Protein AF-0000000087522302 (afdb_homodimer)

Organism: NCBI:txid91560

pLDDT: mean 92.04, std 9.06, range [41.03, 98.94]

Solvent-accessible surface area (backbone atoms only — not comparable to full-atom values): 62224 Å² total; per-residue (Å²): 129,57,67,60,57,52,47,51,51,50,23,49,73,70,25,25,41,40,68,26,56,56,61,73,75,42,51,83,21,41,58,20,26,24,45,44,26,28,40,26,47,50,32,48,53,50,52,50,41,47,53,41,34,58,69,65,59,20,42,39,36,43,55,67,51,66,38,56,53,67,60,33,54,35,73,37,44,75,82,59,43,53,45,43,31,21,33,25,71,69,81,61,51,70,41,52,45,45,57,63,48,37,72,73,68,48,76,76,44,87,78,54,51,46,68,55,47,44,49,47,34,61,72,66,66,56,50,32,88,85,80,60,32,59,55,47,76,42,41,79,38,65,28,57,36,51,36,53,49,42,63,89,84,26,46,61,22,30,40,32,68,52,65,60,61,51,58,58,59,40,36,69,63,51,35,53,69,54,68,50,48,77,65,50,40,39,25,28,69,47,66,22,28,32,43,49,73,75,41,77,57,59,72,72,31,44,30,56,46,42,35,40,33,35,48,32,35,29,52,78,88,52,57,71,41,95,66,40,75,81,44,30,78,44,73,42,46,36,32,42,46,69,32,62,74,36,91,79,56,50,68,46,78,42,30,39,44,56,30,34,75,74,54,76,33,86,35,41,51,61,38,43,50,52,48,49,48,52,52,50,45,44,68,59,34,40,54,69,92,41,42,37,34,34,37,53,43,82,90,67,46,55,92,56,42,80,47,43,36,28,40,26,40,58,42,87,80,74,36,70,38,79,31,28,42,36,31,34,39,37,39,48,66,48,51,33,43,19,65,67,54,72,44,89,59,63,42,66,44,71,44,96,62,65,42,71,42,76,38,78,43,43,48,56,42,58,83,62,36,32,79,73,44,49,93,44,21,65,56,50,42,54,51,52,44,68,54,48,73,63,56,58,68,69,31,65,73,46,40,72,45,72,54,97,89,42,78,42,78,39,56,41,91,47,44,49,66,46,76,38,74,43,78,38,51,51,48,76,41,59,46,18,30,40,32,47,39,34,37,49,52,43,45,46,51,48,27,52,54,60,16,51,45,74,46,73,49,63,87,77,59,68,89,82,58,82,59,58,56,45,53,32,26,62,46,36,65,77,34,26,49,34,47,33,34,35,22,25,59,48,89,40,68,73,35,40,53,53,28,51,51,52,45,51,53,34,37,74,70,70,41,47,63,44,80,56,63,67,79,52,56,66,57,43,51,46,56,37,25,48,65,13,27,46,30,36,37,38,29,47,69,56,30,72,72,40,91,64,20,42,29,37,40,32,37,52,89,80,62,47,38,25,38,35,40,55,88,47,42,61,62,52,49,54,28,48,60,71,60,78,40,54,74,76,78,68,34,48,67,54,84,127,127,56,69,59,57,52,47,52,50,49,22,48,73,68,25,26,41,40,68,26,56,54,62,72,77,42,49,82,22,41,57,21,25,24,44,44,26,29,40,26,45,51,32,49,53,50,51,50,40,46,53,40,34,57,68,65,59,19,40,40,36,42,57,67,51,66,38,56,53,68,60,32,53,34,74,38,43,74,81,60,43,54,45,42,31,21,32,25,70,68,81,61,53,70,42,51,45,46,58,62,47,37,73,74,68,48,77,76,45,86,77,53,51,46,67,55,47,43,50,49,34,62,72,67,65,56,49,32,88,84,80,60,31,57,54,46,76,40,41,81,39,67,28,57,36,50,35,53,48,41,64,89,84,28,47,62,22,28,40,31,68,53,65,60,59,52,58,58,58,40,35,69,63,52,36,54,70,55,69,52,49,76,65,50,39,41,27,29,70,46,66,22,26,33,42,48,72,76,41,76,59,59,72,73,32,44,31,54,46,40,35,39,34,36,50,31,36,30,50,79,88,52,56,71,42,94,64,39,76,81,45,28,78,43,74,42,46,34,32,44,47,69,32,62,73,35,91,79,57,54,68,46,77,43,31,38,44,56,30,37,74,76,52,77,34,86,33,39,52,61,40,43,51,53,47,51,47,50,52,50,45,41,67,59,35,39,53,70,92,40,41,38,35,35,38,54,43,81,91,66,48,56,94,57,43,80,46,43,36,28,39,28,39,58,43,87,82,74,36,71,38,79,32,29,42,36,31,33,40,36,39,46,67,48,50,34,41,20,66,67,52,73,43,90,59,65,42,65,45,69,44,96,62,63,41,71,42,74,39,79,43,42,48,55,42,58,83,61,36,33,80,72,45,48,93,43,22,66,56,50,41,54,49,51,44,68,53,48,70,63,57,58,68,69,31,65,70,48,41,74,46,71,53,97,86,41,78,43,77,39,57,42,89,48,43,48,66,46,75,38,74,42,77,39,51,51,49,77,42,58,47,20,31,40,32,47,39,33,37,48,53,43,45,46,51,48,27,52,56,60,16,52,46,74,44,72,49,62,88,78,58,67,90,81,58,83,60,57,55,46,53,32,26,63,46,35,65,78,35,26,48,34,48,35,35,34,24,26,59,49,90,40,70,74,34,40,53,53,29,50,50,52,46,50,53,34,37,74,71,71,41,47,62,44,79,55,63,67,79,54,57,66,58,45,51,47,55,36,25,47,67,12,27,48,29,37,37,37,29,47,70,57,30,72,72,41,89,64,21,42,28,37,39,31,36,54,88,81,63,48,37,26,38,35,40,54,90,46,42,62,62,51,50,53,29,48,61,72,60,77,39,55,75,74,76,68,32,50,67,54,82,129

Radius of gyration: 35.05 Å; Cα contacts (8 Å, |Δi|>4): 2414; chains: 2; bounding box: 86×122×99 Å

Sequence (1184 aa):
MDKYDKVMDLAKRRGFLWNSFELYGGAAGFFDYGPLGCTVKRKIENLWRDFYVLNEGCMEIEAPTIGIEDIFVASGHVGGFSDPLTECSGCGQSFRADHLIEALGIEGVGALNTTQLDEMIVEHNIVCPECGCKLGKSFEFNLMFQTKIGPGTGRPGYLRPETAQGMFVDFQRLSRFYREKLPFGAVQIGKSYRNEISPRQGVLRLREFTQAECEFFVDPDVKTHPNFDKYKDVKLTLYPQAQQEDETGTTIQKTVGEAVADGTIAHEFLAYYVALTNDFLTCAGISPEDLRFRQHLSDEMAHYAVDCWDAEIKTDRFGWVEAVGIADRTDYDLTAHAKQSKVELSVYIEYPEPIFETKFVVKPDMGKLGPLFKGQAKAVGDALKELSADAIQAAGDEITVSVNGENFTVPKNLIAFGEENVKISGKTIVPHVIEPSYGIDRITYCVMEHAYDEEDLAAGASEEDDEESRIVMRFKNIVAPYQVAVHPLMGKPELSAVAKKLFNDLVAAGIMSDYDESGTIGKRYRRNDEIGIPFSVTIDFDTIEKENKPVTIRDRDTMKQILVSAGDLVAVMKGLLSGEKRFEESGEVISRMDKYDKVMDLAKRRGFLWNSFELYGGAAGFFDYGPLGCTVKRKIENLWRDFYVLNEGCMEIEAPTIGIEDIFVASGHVGGFSDPLTECSGCGQSFRADHLIEALGIEGVGALNTTQLDEMIVEHNIVCPECGCKLGKSFEFNLMFQTKIGPGTGRPGYLRPETAQGMFVDFQRLSRFYREKLPFGAVQIGKSYRNEISPRQGVLRLREFTQAECEFFVDPDVKTHPNFDKYKDVKLTLYPQAQQEDETGTTIQKTVGEAVADGTIAHEFLAYYVALTNDFLTCAGISPEDLRFRQHLSDEMAHYAVDCWDAEIKTDRFGWVEAVGIADRTDYDLTAHAKQSKVELSVYIEYPEPIFETKFVVKPDMGKLGPLFKGQAKAVGDALKELSADAIQAAGDEITVSVNGENFTVPKNLIAFGEENVKISGKTIVPHVIEPSYGIDRITYCVMEHAYDEEDLAAGASEEDDEESRIVMRFKNIVAPYQVAVHPLMGKPELSAVAKKLFNDLVAAGIMSDYDESGTIGKRYRRNDEIGIPFSVTIDFDTIEKENKPVTIRDRDTMKQILVSAGDLVAVMKGLLSGEKRFEESGEVISR

Secondary structure (DSSP, 8-state):
--HHHHHHHHHHHHTSEEETTGGGT--TT-EEE-HHHHHHHHHHHHHHHIIIIIIT--EE-B--SEEEHHHHHHTTHHHH-EEEEEEBTTT--EEEHHHHHHTTT-SSGGG--HHHHHHHHHHTT---TTT-PPB---EEEE-SPEEEESSTT-EEEEE-SSSSHHHHHTHHHHHHHTTT-SSEEEEEEEEEE---S---SGGGS-SEEEEEEEEEEE-TT----TTGGGTTT-EEEEE-HHHHHSTT---EEEEHHHHHHTTSSSSHHHHHHHHHHHHHHHHHT--GGGEEEEEPPTTTS-TT-S-EEEEEEEETTTEEEEEEEEEE-TTHHHHHHHHHHT----EEEEEEEEEEEEEEEEEE-HHHHHHHHGGGHHHHHHHHHT--HHHHHHS-SEEEEEETTEEEEEEGGGEEEEEEEEEEEEEEE--EEEEEEEEHHHHHHHHHHHHEEEEE--TTS-TT---SEEEEE---TTT-S-SEEEEESS--HHHHHHHHHHHHHHHHTT--EEE--SS-HHHHHHHHHHHT-SEEEEE-HHHHHSTT-EEEEEETTT--EEEEEGGGHHHHHHHHHHTSS-GGGSSEEE--/--HHHHHHHHHHHHTSEEETTGGGT--TT-EEE-HHHHHHHHHHHHHHHIIIIIIT--EE-B--SEEEHHHHHHTTHHHH-EEEEEEBTTT--EEEHHHHHHTTT-SSGGG--HHHHHHHHHHTT---TTT-PPB---EEEE-SPEEEESSTT-EEEEE-SSSSHHHHHTHHHHHHHTTT-SSEEEEEEEEEE---S---SGGGS-SEEEEEEEEEEE-TT----TTGGGTTT-EEEEE-HHHHHSTT---EEEEHHHHHHTTSSSSHHHHHHHHHHHHHHHHHT--GGGEEEEEPPTTTS-TT-S-EEEEEEEETTTEEEEEEEEEE-TTHHHHHHHHHHT----EEEEEEEEEEEEEEEEEE-HHHHHHHHGGGHHHHHHHHHT--HHHHHHS-SEEEEEETTEEEEEEGGGEEEEEEEEEEEEEEE--EEEEEEEEHHHHHHHHHHHHEEEEE--TTS-TT---SEEEEE---TTT-S-SEEEEESS--HHHHHHHHHHHHHHHHTT--EEE--SS-HHHHHHHHHHHT-SEEEEE-HHHHHSTT-EEEEEETTT--EEEEEGGGHHHHHHHHHHTSS-GGGSSEEE--

Nearest PDB structures (foldseek):
  2zt5-assembly1_A  TM=8.742E-01  e=2.263E-59  Homo sapiens
  5e6m-assembly1_A  TM=9.477E-01  e=5.162E-53  Homo sapiens
  2pmf-assembly1_A  TM=8.900E-01  e=1.313E-55  Homo sapiens
  8slg-assembly1_A  TM=9.312E-01  e=6.470E-43  Mycolicibacterium thermoresistibile ATCC 19527
  5z5e-assembly1_B  TM=8.596E-01  e=1.287E-43  Nanoarchaeum equitans Kin4-M

InterPro domains:
  IPR002314 Aminoacyl-tRNA synthetase, class II (G/ P/ S/T) [PF00587] (158-449)
  IPR002315 Glycyl-tRNA synthetase [TIGR00389] (3-574)
  IPR004154 Anticodon-binding [PF03129] (483-574)
  IPR006195 Aminoacyl-tRNA synthetase, class II [PS50862] (5-481)
  IPR027031 Glycyl-tRNA synthetase/DNA polymerase subunit gamma-2 [PTHR10745] (5-586)
  IPR033731 Glycyl-tRNA synthetase-like core domain [cd00774] (7-335)
  IPR036621 Anticodon-binding domain superfamily [G3DSA:3.40.50.800] (481-591)
  IPR045864 Class II Aminoacyl-tRNA synthetase/Biotinyl protein ligase (BPL) and lipoyl protein ligase (LPL) [G3DSA:3.30.930.10] (7-348)
  IPR045864 Class II Aminoacyl-tRNA synthetase/Biotinyl protein ligase (BPL) and lipoyl protein ligase (LPL) [G3DSA:3.30.930.10] (383-473)
  IPR045864 Class II Aminoacyl-tRNA synthetase/Biotinyl protein ligase (BPL) and lipoyl protein ligase (LPL) [SSF55681] (2-486)

Foldseek 3Di:
DFLLVVLVVLCCVVQQKDAPPVVPVGDFQDIDGGLQNVLLLVLLVVLVCCLCCVPVVAAEDDDDQKDFPLLCVLVCQVPPQWFKWKAFPPPGAIDGLLVLLVVVVDPPSVVDDQVRSVVSCVVVVRHDPPPRGHIGGIDIDRFWAWDFDDDDVGGIITRAQADCSVCLVCLVVVCVVVVLDDWHKHKYKDKHATNDRDRDPPLQGHRIFIKIKMWIWHDPVDQADPCLVVQQAPKAWEQAQVLCPDPVSHTDIDGLNVCCVVCSDPGSVLSVVVRSVLVSLVLQAADRVQWHKYWDHPVRDDPQWPTKIFIWGQFRPPGTGTFKIKTFRFLSSNVSSCVSVVNHNKGKDFDPAWDWDFDKFKQFQLVVLCVVPPPCSVVVRVQRRPDDPVQLVPDDQWHWGDGPRDIDIDGSVRIDIDTDGDTHGTDIDRTIIIMMMGGSSVSSSSSQSSQWDKDQDPPPDDPPPPDRIAIARAGQLSSQSAAEEFEEQAPDPVSVVLRVVLVVVLVVLVGRYHYDHPDHPSVVLRSCRNSHHQKYKYQYPCLVPPDQSWIWIAGSPVRWIFIDRSVCVNVLSVCVSVVVDDPPVSGHTDDD/DFLLVVLVVLCCVVQQKDAPPVVPVGDFQDIDGGLQNVLLLVLLVVLVCCLCCVPVVAAEDDDDQKDFPLLCVLVCQVPPQWFWWKAFPPPGAIDGLLVLLVVVVDPPSVVDDQVRSVVSCVVVVRADPPPRGHIGGIDIDRFWAWDFDDPDVGGIITRAQADCSVCLVCLVVVCVVVVLDDWHKHKYKDKHATNDRDRDPPLQGHRIFIKIKMWTWHDPVDQADPCLVVQQAPKAWEQAQVLCPDPVSHTDIDGLNVCCVVCSDPGSVLSVVVRSVLVSLVLQAADRVQWHKYWDHPVRDDPQWPTKIFIWGQFRPPGTGTFKMKTFRFLSSNVSSCVSVVNHNKGKDFDPDWDWDWDKFKQFQLVVLCVVPPPCSVVVRVQRRPDDPVQLVPDDQWHWGDGPRDIDIHGSVRIDIDTDGDTHGTDIDRTIIIMMMGGSSVSSSSSQSSQWDKAQDPPPDDPPPPDRIAIARAGQLSSQSAAEEFEEQAPDPVSVVLRVVLVVVLVVLVGRYHYDHPDHPSVVLRSCRNSHHQKYKYQYPCLVPPDQSWIWIAGSPVRWIFIDRSVCVNVLSVCVSVVVDDPPVSGHTDDD

Structure (mmCIF, N/CA/C/O backbone):
data_AF-0000000087522302-model_v1
#
loop_
_entity.id
_entity.type
_entity.pdbx_description
1 polymer 'glycine--tRNA ligase'
#
loop_
_atom_site.group_PDB
_atom_site.id
_atom_site.type_symbol
_atom_site.label_atom_id
_atom_site.label_alt_id
_atom_site.label_comp_id
_atom_site.label_asym_id
_atom_site.label_entity_id
_atom_site.label_seq_id
_atom_site.pdbx_PDB_ins_code
_atom_site.Cartn_x
_atom_site.Cartn_y
_atom_site.Cartn_z
_atom_site.occupancy
_atom_site.B_iso_or_equiv
_atom_site.auth_seq_id
_atom_site.auth_comp_id
_atom_site.auth_asym_id
_atom_site.auth_atom_id
_atom_site.pdbx_PDB_model_num
ATOM 1 N N . MET A 1 1 ? 29.281 16.766 11.156 1 80.38 1 MET A N 1
ATOM 2 C CA . MET A 1 1 ? 28.125 15.875 10.969 1 80.38 1 MET A CA 1
ATOM 3 C C . MET A 1 1 ? 28.312 14.984 9.75 1 80.38 1 MET A C 1
ATOM 5 O O . MET A 1 1 ? 28.688 15.469 8.672 1 80.38 1 MET A O 1
ATOM 9 N N . ASP A 1 2 ? 28.234 13.734 9.938 1 90.69 2 ASP A N 1
ATOM 10 C CA . ASP A 1 2 ? 28.375 12.867 8.773 1 90.69 2 ASP A CA 1
ATOM 11 C C . ASP A 1 2 ? 27.109 12.883 7.918 1 90.69 2 ASP A C 1
ATOM 13 O O . ASP A 1 2 ? 26.141 13.562 8.25 1 90.69 2 ASP A O 1
ATOM 17 N N . LYS A 1 3 ? 27.172 12.461 6.75 1 94 3 LYS A N 1
ATOM 18 C CA . LYS A 1 3 ? 26.109 12.523 5.758 1 94 3 LYS A CA 1
ATOM 19 C C . LYS A 1 3 ? 24.797 11.953 6.316 1 94 3 LYS A C 1
ATOM 21 O O . LYS A 1 3 ? 23.719 12.453 6 1 94 3 LYS A O 1
ATOM 26 N N . TYR A 1 4 ? 24.875 10.867 7.148 1 94.62 4 TYR A N 1
ATOM 27 C CA . TYR A 1 4 ? 23.703 10.273 7.762 1 94.62 4 TYR A CA 1
ATOM 28 C C . TYR A 1 4 ? 22.953 11.297 8.609 1 94.62 4 TYR A C 1
ATOM 30 O O . TYR A 1 4 ? 21.734 11.445 8.492 1 94.62 4 TYR A O 1
ATOM 38 N N . ASP A 1 5 ? 23.672 11.961 9.477 1 95.56 5 ASP A N 1
ATOM 39 C CA . ASP A 1 5 ? 23.047 12.953 10.352 1 95.56 5 ASP A CA 1
ATOM 40 C C . ASP A 1 5 ? 22.422 14.078 9.539 1 95.56 5 ASP A C 1
ATOM 42 O O . ASP A 1 5 ? 21.344 14.586 9.898 1 95.56 5 ASP A O 1
ATOM 46 N N . LYS A 1 6 ? 23.141 14.477 8.5 1 97 6 LYS A N 1
ATOM 47 C CA . LYS A 1 6 ? 22.625 15.547 7.652 1 97 6 LYS A CA 1
ATOM 48 C C . LYS A 1 6 ? 21.312 15.133 6.977 1 97 6 LYS A C 1
ATOM 50 O O . LYS A 1 6 ? 20.359 15.898 6.957 1 97 6 LYS A O 1
ATOM 55 N N . VAL A 1 7 ? 21.328 13.953 6.434 1 97.25 7 VAL A N 1
ATOM 56 C CA . VAL A 1 7 ? 20.141 13.438 5.742 1 97.25 7 VAL A CA 1
ATOM 57 C C . VAL A 1 7 ? 18.984 13.297 6.73 1 97.25 7 VAL A C 1
ATOM 59 O O . VAL A 1 7 ? 17.859 13.672 6.422 1 97.25 7 VAL A O 1
ATOM 62 N N . MET A 1 8 ? 19.219 12.742 7.926 1 96.12 8 MET A N 1
ATOM 63 C CA . MET A 1 8 ? 18.172 12.523 8.914 1 96.12 8 MET A CA 1
ATOM 64 C C . MET A 1 8 ? 17.625 13.852 9.438 1 96.12 8 MET A C 1
ATOM 66 O O . MET A 1 8 ? 16.438 13.961 9.734 1 96.12 8 MET A O 1
ATOM 70 N N . ASP A 1 9 ? 18.531 14.797 9.609 1 96.69 9 ASP A N 1
ATOM 71 C CA . ASP A 1 9 ? 18.094 16.125 10.016 1 96.69 9 ASP A CA 1
ATOM 72 C C . ASP A 1 9 ? 17.156 16.734 8.984 1 96.69 9 ASP A C 1
ATOM 74 O O . ASP A 1 9 ? 16.094 17.266 9.328 1 96.69 9 ASP A O 1
ATOM 78 N N . LEU A 1 10 ? 17.594 16.688 7.758 1 97.62 10 LEU A N 1
ATOM 79 C CA . LEU A 1 10 ? 16.75 17.188 6.672 1 97.62 10 LEU A CA 1
ATOM 80 C C . LEU A 1 10 ? 15.422 16.453 6.621 1 97.62 10 LEU A C 1
ATOM 82 O O . LEU A 1 10 ? 14.367 17.062 6.445 1 97.62 10 LEU A O 1
ATOM 86 N N . ALA A 1 11 ? 15.523 15.102 6.754 1 97.69 11 ALA A N 1
ATOM 87 C CA . ALA A 1 11 ? 14.328 14.266 6.695 1 97.69 11 ALA A CA 1
ATOM 88 C C . ALA A 1 11 ? 13.312 14.672 7.766 1 97.69 11 ALA A C 1
ATOM 90 O O . ALA A 1 11 ? 12.117 14.781 7.488 1 97.69 11 ALA A O 1
ATOM 91 N N . LYS A 1 12 ? 13.766 14.898 8.953 1 96.94 12 LYS A N 1
ATOM 92 C CA . LYS A 1 12 ? 12.891 15.297 10.055 1 96.94 12 LYS A CA 1
ATOM 93 C C . LYS A 1 12 ? 12.312 16.688 9.828 1 96.94 12 LYS A C 1
ATOM 95 O O . LYS A 1 12 ? 11.109 16.906 10.016 1 96.94 12 LYS A O 1
ATOM 100 N N . ARG A 1 13 ? 13.094 17.562 9.367 1 96.94 13 ARG A N 1
ATOM 101 C CA . ARG A 1 13 ? 12.703 18.953 9.219 1 96.94 13 ARG A CA 1
ATOM 102 C C . ARG A 1 13 ? 11.703 19.125 8.078 1 96.94 13 ARG A C 1
ATOM 104 O O . ARG A 1 13 ? 10.758 19.906 8.188 1 96.94 13 ARG A O 1
ATOM 111 N N . ARG A 1 14 ? 11.93 18.406 7 1 97.44 14 ARG A N 1
ATOM 112 C CA . ARG A 1 14 ? 11.164 18.672 5.789 1 97.44 14 ARG A CA 1
ATOM 113 C C . ARG A 1 14 ? 10 17.688 5.648 1 97.44 14 ARG A C 1
ATOM 115 O O . ARG A 1 14 ? 9.102 17.906 4.828 1 97.44 14 ARG A O 1
ATOM 122 N N . GLY A 1 15 ? 10.008 16.672 6.48 1 98.06 15 GLY A N 1
ATOM 123 C CA . GLY A 1 15 ? 8.852 15.781 6.469 1 98.06 15 GLY A CA 1
ATOM 124 C C . GLY A 1 15 ? 9.055 14.539 5.621 1 98.06 15 GLY A C 1
ATOM 125 O O . GLY A 1 15 ? 8.148 14.117 4.902 1 98.06 15 GLY A O 1
ATOM 126 N N . PHE A 1 16 ? 10.273 13.953 5.641 1 98.5 16 PHE A N 1
ATOM 127 C CA . PHE A 1 16 ? 10.508 12.664 5 1 98.5 16 PHE A CA 1
ATOM 128 C C . PHE A 1 16 ? 10.328 11.523 5.996 1 98.5 16 PHE A C 1
ATOM 130 O O . PHE A 1 16 ? 9.602 10.562 5.727 1 98.5 16 PHE A O 1
ATOM 137 N N . LEU A 1 17 ? 10.984 11.602 7.125 1 97.69 17 LEU A N 1
ATOM 138 C CA . LEU A 1 17 ? 10.992 10.57 8.156 1 97.69 17 LEU A CA 1
ATOM 139 C C . LEU A 1 17 ? 10.906 11.18 9.547 1 97.69 17 LEU A C 1
ATOM 141 O O . LEU A 1 17 ? 11.586 12.172 9.836 1 97.69 17 LEU A O 1
ATOM 145 N N . TRP A 1 18 ? 10.078 10.609 10.359 1 97.69 18 TRP A N 1
ATOM 146 C CA . TRP A 1 18 ? 9.938 11.008 11.758 1 97.69 18 TRP A CA 1
ATOM 147 C C . TRP A 1 18 ? 10.016 9.797 12.68 1 97.69 18 TRP A C 1
ATOM 149 O O . TRP A 1 18 ? 9.609 8.695 12.305 1 97.69 18 TRP A O 1
ATOM 159 N N . ASN A 1 19 ? 10.555 9.977 13.883 1 95.94 19 ASN A N 1
ATOM 160 C CA . ASN A 1 19 ? 10.422 8.93 14.891 1 95.94 19 ASN A CA 1
ATOM 161 C C . ASN A 1 19 ? 8.961 8.742 15.305 1 95.94 19 ASN A C 1
ATOM 163 O O . ASN A 1 19 ? 8.25 9.719 15.555 1 95.94 19 ASN A O 1
ATOM 167 N N . SER A 1 20 ? 8.547 7.559 15.336 1 97.19 20 SER A N 1
ATOM 168 C CA . SER A 1 20 ? 7.148 7.312 15.656 1 97.19 20 SER A CA 1
ATOM 169 C C . SER A 1 20 ? 6.844 7.641 17.109 1 97.19 20 SER A C 1
ATOM 171 O O . SER A 1 20 ? 7.715 7.504 17.984 1 97.19 20 SER A O 1
ATOM 173 N N . PHE A 1 21 ? 5.645 8.094 17.391 1 97.25 21 PHE A N 1
ATOM 174 C CA . PHE A 1 21 ? 5.066 8.305 18.703 1 97.25 21 PHE A CA 1
ATOM 175 C C . PHE A 1 21 ? 5.844 9.367 19.484 1 97.25 21 PHE A C 1
ATOM 177 O O . PHE A 1 21 ? 5.969 9.289 20.703 1 97.25 21 PHE A O 1
ATOM 184 N N . GLU A 1 22 ? 6.414 10.305 18.812 1 96.38 22 GLU A N 1
ATOM 185 C CA . GLU A 1 22 ? 7.191 11.359 19.438 1 96.38 22 GLU A CA 1
ATOM 186 C C . GLU A 1 22 ? 6.387 12.062 20.531 1 96.38 22 GLU A C 1
ATOM 188 O O . GLU A 1 22 ? 6.934 12.445 21.562 1 96.38 22 GLU A O 1
ATOM 193 N N . LEU A 1 23 ? 5.125 12.203 20.281 1 97.31 23 LEU A N 1
ATOM 194 C CA . LEU A 1 23 ? 4.23 12.883 21.219 1 97.31 23 LEU A CA 1
ATOM 195 C C . LEU A 1 23 ? 4.246 12.203 22.578 1 97.31 23 LEU A C 1
ATOM 197 O O . LEU A 1 23 ? 3.979 12.844 23.609 1 97.31 23 LEU A O 1
ATOM 201 N N . TYR A 1 24 ? 4.543 10.953 22.656 1 97.19 24 TYR A N 1
ATOM 202 C CA . TYR A 1 24 ? 4.512 10.164 23.875 1 97.19 24 TYR A CA 1
ATOM 203 C C . TYR A 1 24 ? 5.895 9.617 24.219 1 97.19 24 TYR A C 1
ATOM 205 O O . TYR A 1 24 ? 6.02 8.539 24.797 1 97.19 24 TYR A O 1
ATOM 213 N N . GLY A 1 25 ? 6.941 10.258 23.734 1 93.75 25 GLY A N 1
ATOM 214 C CA . GLY A 1 25 ? 8.305 9.891 24.078 1 93.75 25 GLY A CA 1
ATOM 215 C C . GLY A 1 25 ? 8.938 8.961 23.062 1 93.75 25 GLY A C 1
ATOM 216 O O . GLY A 1 25 ? 10.133 8.656 23.141 1 93.75 25 GLY A O 1
ATOM 217 N N . GLY A 1 26 ? 8.242 8.438 22.141 1 91.75 26 GLY A N 1
ATOM 218 C CA . GLY A 1 26 ? 8.766 7.645 21.047 1 91.75 26 GLY A CA 1
ATOM 219 C C . GLY A 1 26 ? 8.914 6.176 21.391 1 91.75 26 GLY A C 1
ATOM 220 O O . GLY A 1 26 ? 8.664 5.77 22.516 1 91.75 26 GLY A O 1
ATOM 221 N N . ALA A 1 27 ? 9.172 5.352 20.438 1 91.25 27 ALA A N 1
ATOM 222 C CA . ALA A 1 27 ? 9.516 3.938 20.562 1 91.25 27 ALA A CA 1
ATOM 223 C C . ALA A 1 27 ? 10.539 3.529 19.516 1 91.25 27 ALA A C 1
ATOM 225 O O . ALA A 1 27 ? 10.328 3.736 18.312 1 91.25 27 ALA A O 1
ATOM 226 N N . ALA A 1 28 ? 11.602 2.902 20 1 89.81 28 ALA A N 1
ATOM 227 C CA . ALA A 1 28 ? 12.672 2.502 19.109 1 89.81 28 ALA A CA 1
ATOM 228 C C . ALA A 1 28 ? 12.18 1.464 18.094 1 89.81 28 ALA A C 1
ATOM 230 O O . ALA A 1 28 ? 11.359 0.61 18.422 1 89.81 28 ALA A O 1
ATOM 231 N N . GLY A 1 29 ? 12.641 1.552 16.891 1 93.81 29 GLY A N 1
ATOM 232 C CA . GLY A 1 29 ? 12.352 0.559 15.867 1 93.81 29 GLY A CA 1
ATOM 233 C C . GLY A 1 29 ? 11.117 0.884 15.047 1 93.81 29 GLY A C 1
ATOM 234 O O . GLY A 1 29 ? 10.727 0.113 14.172 1 93.81 29 GLY A O 1
ATOM 235 N N . PHE A 1 30 ? 10.492 2.02 15.375 1 96.75 30 PHE A N 1
ATOM 236 C CA . PHE A 1 30 ? 9.328 2.463 14.617 1 96.75 30 PHE A CA 1
ATOM 237 C C . PHE A 1 30 ? 9.57 3.84 14.016 1 96.75 30 PHE A C 1
ATOM 239 O O . PHE A 1 30 ? 10.102 4.73 14.68 1 96.75 30 PHE A O 1
ATOM 246 N N . PHE A 1 31 ? 9.195 4.008 12.758 1 97.31 31 PHE A N 1
ATOM 247 C CA . PHE A 1 31 ? 9.336 5.285 12.07 1 97.31 31 PHE A CA 1
ATOM 248 C C . PHE A 1 31 ? 8.047 5.641 11.336 1 97.31 31 PHE A C 1
ATOM 250 O O . PHE A 1 31 ? 7.348 4.758 10.836 1 97.31 31 PHE A O 1
ATOM 257 N N . ASP A 1 32 ? 7.73 6.898 11.352 1 98.12 32 ASP A N 1
ATOM 258 C CA . ASP A 1 32 ? 6.68 7.453 10.5 1 98.12 32 ASP A CA 1
ATOM 259 C C . ASP A 1 32 ? 7.262 8.031 9.211 1 98.12 32 ASP A C 1
ATOM 261 O O . ASP A 1 32 ? 8.258 8.758 9.25 1 98.12 32 ASP A O 1
ATOM 265 N N . TYR A 1 33 ? 6.723 7.695 8.117 1 98.69 33 TYR A N 1
ATOM 266 C CA . TYR A 1 33 ? 7 8.445 6.895 1 98.69 33 TYR A CA 1
ATOM 267 C C . TYR A 1 33 ? 6.094 9.664 6.785 1 98.69 33 TYR A C 1
ATOM 269 O O . TYR A 1 33 ? 4.867 9.531 6.75 1 98.69 33 TYR A O 1
ATOM 277 N N . GLY A 1 34 ? 6.73 10.844 6.816 1 98.56 34 GLY A N 1
ATOM 278 C CA . GLY A 1 34 ? 5.977 12.078 6.641 1 98.56 34 GLY A CA 1
ATOM 279 C C . GLY A 1 34 ? 5.516 12.289 5.211 1 98.56 34 GLY A C 1
ATOM 280 O O . GLY A 1 34 ? 5.641 11.398 4.371 1 98.56 34 GLY A O 1
ATOM 281 N N . PRO A 1 35 ? 4.969 13.43 4.922 1 98.44 35 PRO A N 1
ATOM 282 C CA . PRO A 1 35 ? 4.359 13.719 3.621 1 98.44 35 PRO A CA 1
ATOM 283 C C . PRO A 1 35 ? 5.309 13.445 2.453 1 98.44 35 PRO A C 1
ATOM 285 O O . PRO A 1 35 ? 4.938 12.75 1.503 1 98.44 35 PRO A O 1
ATOM 288 N N . LEU A 1 36 ? 6.516 13.977 2.52 1 98.69 36 LEU A N 1
ATOM 289 C CA . LEU A 1 36 ? 7.457 13.812 1.416 1 98.69 36 LEU A CA 1
ATOM 290 C C . LEU A 1 36 ? 8.016 12.391 1.39 1 98.69 36 LEU A C 1
ATOM 292 O O . LEU A 1 36 ? 8.133 11.789 0.323 1 98.69 36 LEU A O 1
ATOM 296 N N . GLY A 1 37 ? 8.336 11.914 2.598 1 98.62 37 GLY A N 1
ATOM 297 C CA . GLY A 1 37 ? 8.883 10.562 2.68 1 98.62 37 GLY A CA 1
ATOM 298 C C . GLY A 1 37 ? 7.922 9.5 2.195 1 98.62 37 GLY A C 1
ATOM 299 O O . GLY A 1 37 ? 8.32 8.562 1.502 1 98.62 37 GLY A O 1
ATOM 300 N N . CYS A 1 38 ? 6.703 9.625 2.619 1 98.69 38 CYS A N 1
ATOM 301 C CA . CYS A 1 38 ? 5.684 8.672 2.191 1 98.69 38 CYS A CA 1
ATOM 302 C C . CYS A 1 38 ? 5.539 8.672 0.674 1 98.69 38 CYS A C 1
ATOM 304 O O . CYS A 1 38 ? 5.387 7.613 0.06 1 98.69 38 CYS A O 1
ATOM 306 N N . THR A 1 39 ? 5.59 9.828 0.076 1 98.56 39 THR A N 1
ATOM 307 C CA . THR A 1 39 ? 5.465 9.945 -1.373 1 98.56 39 THR A CA 1
ATOM 308 C C . THR A 1 39 ? 6.637 9.266 -2.072 1 98.56 39 THR A C 1
ATOM 310 O O . THR A 1 39 ? 6.449 8.539 -3.049 1 98.56 39 THR A O 1
ATOM 313 N N . VAL A 1 40 ? 7.844 9.492 -1.577 1 98.75 40 VAL A N 1
ATOM 314 C CA . VAL A 1 40 ? 9.023 8.867 -2.152 1 98.75 40 VAL A CA 1
ATOM 315 C C . VAL A 1 40 ? 8.906 7.348 -2.039 1 98.75 40 VAL A C 1
ATOM 317 O O . VAL A 1 40 ? 9.117 6.625 -3.02 1 98.75 40 VAL A O 1
ATOM 320 N N . LYS A 1 41 ? 8.578 6.883 -0.885 1 98.69 41 LYS A N 1
ATOM 321 C CA . LYS A 1 41 ? 8.453 5.445 -0.652 1 98.69 41 LYS A CA 1
ATOM 322 C C . LYS A 1 41 ? 7.402 4.832 -1.574 1 98.69 41 LYS A C 1
ATOM 324 O O . LYS A 1 41 ? 7.617 3.762 -2.143 1 98.69 41 LYS A O 1
ATOM 329 N N . ARG A 1 42 ? 6.25 5.496 -1.707 1 98.31 42 ARG A N 1
ATOM 330 C CA . ARG A 1 42 ? 5.176 5.012 -2.568 1 98.31 42 ARG A CA 1
ATOM 331 C C . ARG A 1 42 ? 5.633 4.922 -4.02 1 98.31 42 ARG A C 1
ATOM 333 O O . ARG A 1 42 ? 5.289 3.977 -4.73 1 98.31 42 ARG A O 1
ATOM 340 N N . LYS A 1 43 ? 6.355 5.887 -4.426 1 98.44 43 LYS A N 1
ATOM 341 C CA . LYS A 1 43 ? 6.848 5.887 -5.801 1 98.44 43 LYS A CA 1
ATOM 342 C C . LYS A 1 43 ? 7.852 4.758 -6.023 1 98.44 43 LYS A C 1
ATOM 344 O O . LYS A 1 43 ? 7.902 4.172 -7.109 1 98.44 43 LYS A O 1
ATOM 349 N N . ILE A 1 44 ? 8.656 4.465 -5.02 1 98.88 44 ILE A N 1
ATOM 350 C CA . ILE A 1 44 ? 9.578 3.336 -5.102 1 98.88 44 ILE A CA 1
ATOM 351 C C . ILE A 1 44 ? 8.781 2.033 -5.188 1 98.88 44 ILE A C 1
ATOM 353 O O . ILE A 1 44 ? 9.109 1.151 -5.984 1 98.88 44 ILE A O 1
ATOM 357 N N . GLU A 1 45 ? 7.762 1.869 -4.406 1 98.75 45 GLU A N 1
ATOM 358 C CA . GLU A 1 45 ? 6.895 0.696 -4.461 1 98.75 45 GLU A CA 1
ATOM 359 C C . GLU A 1 45 ? 6.258 0.547 -5.844 1 98.75 45 GLU A C 1
ATOM 361 O O . GLU A 1 45 ? 6.176 -0.561 -6.379 1 98.75 45 GLU A O 1
ATOM 366 N N . ASN A 1 46 ? 5.781 1.659 -6.367 1 98.19 46 ASN A N 1
ATOM 367 C CA . ASN A 1 46 ? 5.16 1.617 -7.688 1 98.19 46 ASN A CA 1
ATOM 368 C C . ASN A 1 46 ? 6.168 1.248 -8.773 1 98.19 46 ASN A C 1
ATOM 370 O O . ASN A 1 46 ? 5.832 0.551 -9.727 1 98.19 46 ASN A O 1
ATOM 374 N N . LEU A 1 47 ? 7.359 1.811 -8.625 1 98.56 47 LEU A N 1
ATOM 375 C CA . LEU A 1 47 ? 8.422 1.417 -9.547 1 98.56 47 LEU A CA 1
ATOM 376 C C . LEU A 1 47 ? 8.648 -0.089 -9.5 1 98.56 47 LEU A C 1
ATOM 378 O O . LEU A 1 47 ? 8.805 -0.731 -10.547 1 98.56 47 LEU A O 1
ATOM 382 N N . TRP A 1 48 ? 8.68 -0.636 -8.297 1 98.81 48 TRP A N 1
ATOM 383 C CA . TRP A 1 48 ? 8.852 -2.074 -8.125 1 98.81 48 TRP A CA 1
ATOM 384 C C . TRP A 1 48 ? 7.734 -2.844 -8.82 1 98.81 48 TRP A C 1
ATOM 386 O O . TRP A 1 48 ? 7.98 -3.846 -9.492 1 98.81 48 TRP A O 1
ATOM 396 N N . ARG A 1 49 ? 6.492 -2.434 -8.727 1 98.5 49 ARG A N 1
ATOM 397 C CA . ARG A 1 49 ? 5.352 -3.051 -9.398 1 98.5 49 ARG A CA 1
ATOM 398 C C . ARG A 1 49 ? 5.516 -3 -10.914 1 98.5 49 ARG A C 1
ATOM 400 O O . ARG A 1 49 ? 5.121 -3.934 -11.617 1 98.5 49 ARG A O 1
ATOM 407 N N . ASP A 1 50 ? 6.051 -1.867 -11.391 1 97.94 50 ASP A N 1
ATOM 408 C CA . ASP A 1 50 ? 6.293 -1.758 -12.82 1 97.94 50 ASP A CA 1
ATOM 409 C C . ASP A 1 50 ? 7.23 -2.859 -13.312 1 97.94 50 ASP A C 1
ATOM 411 O O . ASP A 1 50 ? 7.004 -3.457 -14.359 1 97.94 50 ASP A O 1
ATOM 415 N N . PHE A 1 51 ? 8.227 -3.139 -12.5 1 98.31 51 PHE A N 1
ATOM 416 C CA . PHE A 1 51 ? 9.203 -4.16 -12.883 1 98.31 51 PHE A CA 1
ATOM 417 C C . PHE A 1 51 ? 8.586 -5.551 -12.781 1 98.31 51 PHE A C 1
ATOM 419 O O . PHE A 1 51 ? 8.625 -6.32 -13.742 1 98.31 51 PHE A O 1
ATOM 426 N N . TYR A 1 52 ? 7.941 -5.859 -11.695 1 98.56 52 TYR A N 1
ATOM 427 C CA . TYR A 1 52 ? 7.578 -7.242 -11.398 1 98.56 52 TYR A CA 1
ATOM 428 C C . TYR A 1 52 ? 6.172 -7.555 -11.898 1 98.56 52 TYR A C 1
ATOM 430 O O . TYR A 1 52 ? 5.914 -8.656 -12.398 1 98.56 52 TYR A O 1
ATOM 438 N N . VAL A 1 53 ? 5.254 -6.629 -11.742 1 98.06 53 VAL A N 1
ATOM 439 C CA . VAL A 1 53 ? 3.861 -6.898 -12.086 1 98.06 53 VAL A CA 1
ATOM 440 C C . VAL A 1 53 ? 3.623 -6.59 -13.562 1 98.06 53 VAL A C 1
ATOM 442 O O . VAL A 1 53 ? 3.24 -7.469 -14.336 1 98.06 53 VAL A O 1
ATOM 445 N N . LEU A 1 54 ? 3.936 -5.387 -13.969 1 97.44 54 LEU A N 1
ATOM 446 C CA . LEU A 1 54 ? 3.648 -4.949 -15.328 1 97.44 54 LEU A CA 1
ATOM 447 C C . LEU A 1 54 ? 4.562 -5.656 -16.328 1 97.44 54 LEU A C 1
ATOM 449 O O . LEU A 1 54 ? 4.086 -6.254 -17.297 1 97.44 54 LEU A O 1
ATOM 453 N N . ASN A 1 55 ? 5.852 -5.664 -16.031 1 96.12 55 ASN A N 1
ATOM 454 C CA . ASN A 1 55 ? 6.805 -6.105 -17.047 1 96.12 55 ASN A CA 1
ATOM 455 C C . ASN A 1 55 ? 7.066 -7.605 -16.953 1 96.12 55 ASN A C 1
ATOM 457 O O . ASN A 1 55 ? 7.164 -8.289 -17.969 1 96.12 55 ASN A O 1
ATOM 461 N N . GLU A 1 56 ? 7.199 -8.109 -15.703 1 95.5 56 GLU A N 1
ATOM 462 C CA . GLU A 1 56 ? 7.492 -9.531 -15.555 1 95.5 56 GLU A CA 1
ATOM 463 C C . GLU A 1 56 ? 6.211 -10.367 -15.586 1 95.5 56 GLU A C 1
ATOM 465 O O . GLU A 1 56 ? 6.258 -11.578 -15.797 1 95.5 56 GLU A O 1
ATOM 470 N N . GLY A 1 57 ? 5.098 -9.711 -15.336 1 95 57 GLY A N 1
ATOM 471 C CA . GLY A 1 57 ? 3.83 -10.422 -15.359 1 95 57 GLY A CA 1
ATOM 472 C C . GLY A 1 57 ? 3.566 -11.227 -14.102 1 95 57 GLY A C 1
ATOM 473 O O . GLY A 1 57 ? 2.713 -12.109 -14.094 1 95 57 GLY A O 1
ATOM 474 N N . CYS A 1 58 ? 4.367 -11 -12.992 1 97.38 58 CYS A N 1
ATOM 475 C CA . CYS A 1 58 ? 4.102 -11.609 -11.695 1 97.38 58 CYS A CA 1
ATOM 476 C C . CYS A 1 58 ? 2.941 -10.914 -10.992 1 97.38 58 CYS A C 1
ATOM 478 O O . CYS A 1 58 ? 3.057 -9.758 -10.586 1 97.38 58 CYS A O 1
ATOM 480 N N . MET A 1 59 ? 1.892 -11.57 -10.789 1 97.38 59 MET A N 1
ATOM 481 C CA . MET A 1 59 ? 0.705 -10.906 -10.266 1 97.38 59 MET A CA 1
ATOM 482 C C . MET A 1 59 ? 0.808 -10.727 -8.758 1 97.38 59 MET A C 1
ATOM 484 O O . MET A 1 59 ? 1.299 -11.609 -8.055 1 97.38 59 MET A O 1
ATOM 488 N N . GLU A 1 60 ? 0.368 -9.656 -8.281 1 98.69 60 GLU A N 1
ATOM 489 C CA . GLU A 1 60 ? 0.42 -9.273 -6.871 1 98.69 60 GLU A CA 1
ATOM 490 C C . GLU A 1 60 ? -0.761 -9.852 -6.098 1 98.69 60 GLU A C 1
ATOM 492 O O . GLU A 1 60 ? -1.888 -9.867 -6.598 1 98.69 60 GLU A O 1
ATOM 497 N N . ILE A 1 61 ? -0.526 -10.398 -4.945 1 98.81 61 ILE A N 1
ATOM 498 C CA . ILE A 1 61 ? -1.588 -10.773 -4.02 1 98.81 61 ILE A CA 1
ATOM 499 C C . ILE A 1 61 ? -1.445 -9.984 -2.717 1 98.81 61 ILE A C 1
ATOM 501 O O . ILE A 1 61 ? -0.458 -9.273 -2.521 1 98.81 61 ILE A O 1
ATOM 505 N N . GLU A 1 62 ? -2.412 -10.023 -1.879 1 98.62 62 GLU A N 1
ATOM 506 C CA . GLU A 1 62 ? -2.385 -9.414 -0.549 1 98.62 62 GLU A CA 1
ATOM 507 C C . GLU A 1 62 ? -2.941 -10.375 0.501 1 98.62 62 GLU A C 1
ATOM 509 O O . GLU A 1 62 ? -4.152 -10.594 0.568 1 98.62 62 GLU A O 1
ATOM 514 N N . ALA A 1 63 ? -2.062 -10.914 1.267 1 98.5 63 ALA A N 1
ATOM 515 C CA . ALA A 1 63 ? -2.432 -11.766 2.391 1 98.5 63 ALA A CA 1
ATOM 516 C C . ALA A 1 63 ? -2.395 -10.992 3.705 1 98.5 63 ALA A C 1
ATOM 518 O O . ALA A 1 63 ? -1.766 -9.938 3.793 1 98.5 63 ALA A O 1
ATOM 519 N N . PRO A 1 64 ? -3.066 -11.43 4.727 1 98.06 64 PRO A N 1
ATOM 520 C CA . PRO A 1 64 ? -3.121 -10.719 6.004 1 98.06 64 PRO A CA 1
ATOM 521 C C . PRO A 1 64 ? -1.753 -10.602 6.676 1 98.06 64 PRO A C 1
ATOM 523 O O . PRO A 1 64 ? -0.857 -11.406 6.402 1 98.06 64 PRO A O 1
ATOM 526 N N . THR A 1 65 ? -1.639 -9.57 7.512 1 98.5 65 THR A N 1
ATOM 527 C CA . THR A 1 65 ? -0.429 -9.406 8.305 1 98.5 65 THR A CA 1
ATOM 528 C C . THR A 1 65 ? -0.446 -10.328 9.523 1 98.5 65 THR A C 1
ATOM 530 O O . THR A 1 65 ? 0.607 -10.766 9.984 1 98.5 65 THR A O 1
ATOM 533 N N . ILE A 1 66 ? -1.628 -10.586 10.062 1 98.25 66 ILE A N 1
ATOM 534 C CA . ILE A 1 66 ? -1.782 -11.555 11.141 1 98.25 66 ILE A CA 1
ATOM 535 C C . ILE A 1 66 ? -1.904 -12.961 10.562 1 98.25 66 ILE A C 1
ATOM 537 O O . ILE A 1 66 ? -2.707 -13.203 9.656 1 98.25 66 ILE A O 1
ATOM 541 N N . GLY A 1 67 ? -1.09 -13.891 10.977 1 97.56 67 GLY A N 1
ATOM 542 C CA . GLY A 1 67 ? -1.17 -15.281 10.555 1 97.56 67 GLY A CA 1
ATOM 543 C C . GLY A 1 67 ? -1.46 -16.234 11.703 1 97.56 67 GLY A C 1
ATOM 544 O O . GLY A 1 67 ? -1.258 -15.891 12.867 1 97.56 67 GLY A O 1
ATOM 545 N N . ILE A 1 68 ? -1.973 -17.391 11.359 1 97.19 68 ILE A N 1
ATOM 546 C CA . ILE A 1 68 ? -2.238 -18.406 12.359 1 97.19 68 ILE A CA 1
ATOM 547 C C . ILE A 1 68 ? -0.959 -19.203 12.648 1 97.19 68 ILE A C 1
ATOM 549 O O . ILE A 1 68 ? -0.042 -19.219 11.828 1 97.19 68 ILE A O 1
ATOM 553 N N . GLU A 1 69 ? -0.877 -19.812 13.742 1 96.12 69 GLU A N 1
ATOM 554 C CA . GLU A 1 69 ? 0.323 -20.469 14.266 1 96.12 69 GLU A CA 1
ATOM 555 C C . GLU A 1 69 ? 0.825 -21.547 13.305 1 96.12 69 GLU A C 1
ATOM 557 O O . GLU A 1 69 ? 2.031 -21.688 13.102 1 96.12 69 GLU A O 1
ATOM 562 N N . ASP A 1 70 ? -0.062 -22.266 12.633 1 96.94 70 ASP A N 1
ATOM 563 C CA . ASP A 1 70 ? 0.294 -23.391 11.773 1 96.94 70 ASP A CA 1
ATOM 564 C C . ASP A 1 70 ? 1.244 -22.953 10.664 1 96.94 70 ASP A C 1
ATOM 566 O O . ASP A 1 70 ? 2.143 -23.703 10.273 1 96.94 70 ASP A O 1
ATOM 570 N N . ILE A 1 71 ? 1.049 -21.828 10.195 1 97.69 71 ILE A N 1
ATOM 571 C CA . ILE A 1 71 ? 1.856 -21.281 9.102 1 97.69 71 ILE A CA 1
ATOM 572 C C . ILE A 1 71 ? 3.307 -21.141 9.562 1 97.69 71 ILE A C 1
ATOM 574 O O . ILE A 1 71 ? 4.234 -21.5 8.828 1 97.69 71 ILE A O 1
ATOM 578 N N . PHE A 1 72 ? 3.447 -20.734 10.766 1 97 72 PHE A N 1
ATOM 579 C CA . PHE A 1 72 ? 4.773 -20.375 11.242 1 97 72 PHE A CA 1
ATOM 580 C C . PHE A 1 72 ? 5.469 -21.562 11.883 1 97 72 PHE A C 1
ATOM 582 O O . PHE A 1 72 ? 6.688 -21.562 12.07 1 97 72 PHE A O 1
ATOM 589 N N . VAL A 1 73 ? 4.656 -22.562 12.234 1 96.12 73 VAL A N 1
ATOM 590 C CA . VAL A 1 73 ? 5.242 -23.859 12.57 1 96.12 73 VAL A CA 1
ATOM 591 C C . VAL A 1 73 ? 5.836 -24.5 11.312 1 96.12 73 VAL A C 1
ATOM 593 O O . VAL A 1 73 ? 6.98 -24.953 11.328 1 96.12 73 VAL A O 1
ATOM 596 N N . ALA A 1 74 ? 5.086 -24.438 10.281 1 96.25 74 ALA A N 1
ATOM 597 C CA . ALA A 1 74 ? 5.531 -25.016 9.008 1 96.25 74 ALA A CA 1
ATOM 598 C C . ALA A 1 74 ? 6.797 -24.328 8.508 1 96.25 74 ALA A C 1
ATOM 600 O O . ALA A 1 74 ? 7.73 -24.984 8.047 1 96.25 74 ALA A O 1
ATOM 601 N N . SER A 1 75 ? 6.82 -23.031 8.555 1 94.5 75 SER A N 1
ATOM 602 C CA . SER A 1 75 ? 7.945 -22.266 8.023 1 94.5 75 SER A CA 1
ATOM 603 C C . SER A 1 75 ? 9.133 -22.297 8.977 1 94.5 75 SER A C 1
ATOM 605 O O . SER A 1 75 ? 10.234 -21.859 8.617 1 94.5 75 SER A O 1
ATOM 607 N N . GLY A 1 76 ? 8.938 -22.719 10.242 1 92.38 76 GLY A N 1
ATOM 608 C CA . GLY A 1 76 ? 10.023 -22.859 11.203 1 92.38 76 GLY A CA 1
ATOM 609 C C . GLY A 1 76 ? 10.219 -21.609 12.055 1 92.38 76 GLY A C 1
ATOM 610 O O . GLY A 1 76 ? 11.094 -21.578 12.922 1 92.38 76 GLY A O 1
ATOM 611 N N . HIS A 1 77 ? 9.328 -20.641 11.945 1 92.31 77 HIS A N 1
ATOM 612 C CA . HIS A 1 77 ? 9.5 -19.391 12.656 1 92.31 77 HIS A CA 1
ATOM 613 C C . HIS A 1 77 ? 9.203 -19.547 14.148 1 92.31 77 HIS A C 1
ATOM 615 O O . HIS A 1 77 ? 9.867 -18.953 14.992 1 92.31 77 HIS A O 1
ATOM 621 N N . VAL A 1 78 ? 8.203 -20.281 14.492 1 89.06 78 VAL A N 1
ATOM 622 C CA . VAL A 1 78 ? 7.836 -20.484 15.891 1 89.06 78 VAL A CA 1
ATOM 623 C C . VAL A 1 78 ? 8.984 -21.156 16.641 1 89.06 78 VAL A C 1
ATOM 625 O O . VAL A 1 78 ? 9.289 -20.812 17.781 1 89.06 78 VAL A O 1
ATOM 628 N N . GLY A 1 79 ? 9.695 -22.094 16.016 1 81.69 79 GLY A N 1
ATOM 629 C CA . GLY A 1 79 ? 10.742 -22.859 16.672 1 81.69 79 GLY A CA 1
ATOM 630 C C . GLY A 1 79 ? 12.125 -22.25 16.5 1 81.69 79 GLY A C 1
ATOM 631 O O . GLY A 1 79 ? 13 -22.469 17.344 1 81.69 79 GLY A O 1
ATOM 632 N N . GLY A 1 80 ? 12.305 -21.484 15.5 1 79.31 80 GLY A N 1
ATOM 633 C CA . GLY A 1 80 ? 13.688 -21.172 15.156 1 79.31 80 GLY A CA 1
ATOM 634 C C . GLY A 1 80 ? 13.93 -19.688 14.969 1 79.31 80 GLY A C 1
ATOM 635 O O . GLY A 1 80 ? 15.078 -19.25 14.852 1 79.31 80 GLY A O 1
ATOM 636 N N . PHE A 1 81 ? 13.031 -18.859 14.953 1 84.75 81 PHE A N 1
ATOM 637 C CA . PHE A 1 81 ? 13.18 -17.422 14.734 1 84.75 81 PHE A CA 1
ATOM 638 C C . PHE A 1 81 ? 13.406 -16.688 16.062 1 84.75 81 PHE A C 1
ATOM 640 O O . PHE A 1 81 ? 12.57 -15.898 16.484 1 84.75 81 PHE A O 1
ATOM 647 N N . SER A 1 82 ? 14.578 -17.047 16.672 1 86.5 82 SER A N 1
ATOM 648 C CA . SER A 1 82 ? 14.852 -16.562 18.016 1 86.5 82 SER A CA 1
ATOM 649 C C . SER A 1 82 ? 16.266 -16 18.125 1 86.5 82 SER A C 1
ATOM 651 O O . SER A 1 82 ? 17.125 -16.328 17.312 1 86.5 82 SER A O 1
ATOM 653 N N . ASP A 1 83 ? 16.406 -15.117 19 1 85.25 83 ASP A N 1
ATOM 654 C CA . ASP A 1 83 ? 17.719 -14.594 19.375 1 85.25 83 ASP A CA 1
ATOM 655 C C . ASP A 1 83 ? 18 -14.836 20.859 1 85.25 83 ASP A C 1
ATOM 657 O O . ASP A 1 83 ? 17.062 -14.836 21.672 1 85.25 83 ASP A O 1
ATOM 661 N N . PRO A 1 84 ? 19.234 -15.133 21.141 1 88.75 84 PRO A N 1
ATOM 662 C CA . PRO A 1 84 ? 19.578 -15.32 22.547 1 88.75 84 PRO A CA 1
ATOM 663 C C . PRO A 1 84 ? 19.594 -14.016 23.328 1 88.75 84 PRO A C 1
ATOM 665 O O . PRO A 1 84 ? 20.422 -13.133 23.047 1 88.75 84 PRO A O 1
ATOM 668 N N . LEU A 1 85 ? 18.75 -13.984 24.266 1 89.69 85 LEU A N 1
ATOM 669 C CA . LEU A 1 85 ? 18.594 -12.766 25.062 1 89.69 85 LEU A CA 1
ATOM 670 C C . LEU A 1 85 ? 19.125 -12.977 26.484 1 89.69 85 LEU A C 1
ATOM 672 O O . LEU A 1 85 ? 19.016 -14.07 27.031 1 89.69 85 LEU A O 1
ATOM 676 N N . THR A 1 86 ? 19.859 -12 26.969 1 91.12 86 THR A N 1
ATOM 677 C CA . THR A 1 86 ? 20.234 -11.945 28.375 1 91.12 86 THR A CA 1
ATOM 678 C C . THR A 1 86 ? 19.766 -10.633 29.016 1 91.12 86 THR A C 1
ATOM 680 O O . THR A 1 86 ? 19.625 -9.625 28.312 1 91.12 86 THR A O 1
ATOM 683 N N . GLU A 1 87 ? 19.406 -10.664 30.203 1 89.44 87 GLU A N 1
ATOM 684 C CA . GLU A 1 87 ? 18.875 -9.492 30.906 1 89.44 87 GLU A CA 1
ATOM 685 C C . GLU A 1 87 ? 19.766 -9.094 32.062 1 89.44 87 GLU A C 1
ATOM 687 O O . GLU A 1 87 ? 20.312 -9.961 32.75 1 89.44 87 GLU A O 1
ATOM 692 N N . CYS A 1 88 ? 19.922 -7.824 32.219 1 89.19 88 CYS A N 1
ATOM 693 C CA . CYS A 1 88 ? 20.719 -7.309 33.312 1 89.19 88 CYS A CA 1
ATOM 694 C C . CYS A 1 88 ? 19.969 -7.449 34.656 1 89.19 88 CYS A C 1
ATOM 696 O O . CYS A 1 88 ? 18.797 -7.105 34.719 1 89.19 88 CYS A O 1
ATOM 698 N N . SER A 1 89 ? 20.609 -7.828 35.594 1 86.5 89 SER A N 1
ATOM 699 C CA . SER A 1 89 ? 20 -8.008 36.906 1 86.5 89 SER A CA 1
ATOM 700 C C . SER A 1 89 ? 19.844 -6.668 37.625 1 86.5 89 SER A C 1
ATOM 702 O O . SER A 1 89 ? 19.047 -6.551 38.562 1 86.5 89 SER A O 1
ATOM 704 N N . GLY A 1 90 ? 20.609 -5.73 37.25 1 86.62 90 GLY A N 1
ATOM 705 C CA . GLY A 1 90 ? 20.578 -4.422 37.875 1 86.62 90 GLY A CA 1
ATOM 706 C C . GLY A 1 90 ? 19.531 -3.496 37.281 1 86.62 90 GLY A C 1
ATOM 707 O O . GLY A 1 90 ? 18.609 -3.076 37.969 1 86.62 90 GLY A O 1
ATOM 708 N N . CYS A 1 91 ? 19.703 -3.238 36.031 1 83.75 91 CYS A N 1
ATOM 709 C CA . CYS A 1 91 ? 18.859 -2.229 35.406 1 83.75 91 CYS A CA 1
ATOM 710 C C . CYS A 1 91 ? 17.703 -2.877 34.656 1 83.75 91 CYS A C 1
ATOM 712 O O . CYS A 1 91 ? 16.781 -2.189 34.188 1 83.75 91 CYS A O 1
ATOM 714 N N . GLY A 1 92 ? 17.656 -4.133 34.469 1 80.88 92 GLY A N 1
ATOM 715 C CA . GLY A 1 92 ? 16.547 -4.828 33.844 1 80.88 92 GLY A CA 1
ATOM 716 C C . GLY A 1 92 ? 16.578 -4.742 32.312 1 80.88 92 GLY A C 1
ATOM 717 O O . GLY A 1 92 ? 15.695 -5.281 31.641 1 80.88 92 GLY A O 1
ATOM 718 N N . GLN A 1 93 ? 17.562 -4.172 31.734 1 80.38 93 GLN A N 1
ATOM 719 C CA . GLN A 1 93 ? 17.656 -4.039 30.281 1 80.38 93 GLN A CA 1
ATOM 720 C C . GLN A 1 93 ? 18 -5.375 29.625 1 80.38 93 GLN A C 1
ATOM 722 O O . GLN A 1 93 ? 18.75 -6.18 30.203 1 80.38 93 GLN A O 1
ATOM 727 N N . SER A 1 94 ? 17.422 -5.586 28.469 1 85.62 94 SER A N 1
ATOM 728 C CA . SER A 1 94 ? 17.672 -6.812 27.703 1 85.62 94 SER A CA 1
ATOM 729 C C . SER A 1 94 ? 18.703 -6.594 26.609 1 85.62 94 SER A C 1
ATOM 731 O O . SER A 1 94 ? 18.734 -5.535 25.984 1 85.62 94 SER A O 1
ATOM 733 N N . PHE A 1 95 ? 19.562 -7.605 26.422 1 85.69 95 PHE A N 1
ATOM 734 C CA . PHE A 1 95 ? 20.594 -7.559 25.391 1 85.69 95 PHE A CA 1
ATOM 735 C C . PHE A 1 95 ? 20.672 -8.875 24.625 1 85.69 95 PHE A C 1
ATOM 737 O O . PHE A 1 95 ? 20.359 -9.938 25.172 1 85.69 95 PHE A O 1
ATOM 744 N N . ARG A 1 96 ? 21.047 -8.719 23.391 1 87.12 96 ARG A N 1
ATOM 745 C CA . ARG A 1 96 ? 21.406 -9.93 22.656 1 87.12 96 ARG A CA 1
ATOM 746 C C . ARG A 1 96 ? 22.734 -10.492 23.172 1 87.12 96 ARG A C 1
ATOM 748 O O . ARG A 1 96 ? 23.781 -9.859 23.031 1 87.12 96 ARG A O 1
ATOM 755 N N . ALA A 1 97 ? 22.641 -11.656 23.641 1 88.69 97 ALA A N 1
ATOM 756 C CA . ALA A 1 97 ? 23.812 -12.266 24.266 1 88.69 97 ALA A CA 1
ATOM 757 C C . ALA A 1 97 ? 24.953 -12.438 23.266 1 88.69 97 ALA A C 1
ATOM 759 O O . ALA A 1 97 ? 26.109 -12.211 23.578 1 88.69 97 ALA A O 1
ATOM 760 N N . ASP A 1 98 ? 24.578 -12.859 22.078 1 87.12 98 ASP A N 1
ATOM 761 C CA . ASP A 1 98 ? 25.578 -13.102 21.047 1 87.12 98 ASP A CA 1
ATOM 762 C C . ASP A 1 98 ? 26.25 -11.797 20.625 1 87.12 98 ASP A C 1
ATOM 764 O O . ASP A 1 98 ? 27.469 -11.758 20.406 1 87.12 98 ASP A O 1
ATOM 768 N N . HIS A 1 99 ? 25.484 -10.773 20.578 1 84.12 99 HIS A N 1
ATOM 769 C CA . HIS A 1 99 ? 26.047 -9.492 20.172 1 84.12 99 HIS A CA 1
ATOM 770 C C . HIS A 1 99 ? 27 -8.945 21.219 1 84.12 99 HIS A C 1
ATOM 772 O O . HIS A 1 99 ? 27.969 -8.266 20.891 1 84.12 99 HIS A O 1
ATOM 778 N N . LEU A 1 100 ? 26.703 -9.164 22.5 1 87.38 100 LEU A N 1
ATOM 779 C CA . LEU A 1 100 ? 27.594 -8.734 23.578 1 87.38 100 LEU A CA 1
ATOM 780 C C . LEU A 1 100 ? 28.953 -9.398 23.453 1 87.38 100 LEU A C 1
ATOM 782 O O . LEU A 1 100 ? 29.984 -8.758 23.703 1 87.38 100 LEU A O 1
ATOM 786 N N . ILE A 1 101 ? 28.922 -10.594 23.047 1 88.44 101 ILE A N 1
ATOM 787 C CA . ILE A 1 101 ? 30.156 -11.359 22.922 1 88.44 101 ILE A CA 1
ATOM 788 C C . ILE A 1 101 ? 30.906 -10.945 21.641 1 88.44 101 ILE A C 1
ATOM 790 O O . ILE A 1 101 ? 32.125 -10.781 21.656 1 88.44 101 ILE A O 1
ATOM 794 N N . GLU A 1 102 ? 30.125 -10.75 20.594 1 84.81 102 GLU A N 1
ATOM 795 C CA . GLU A 1 102 ? 30.719 -10.344 19.312 1 84.81 102 GLU A CA 1
ATOM 796 C C . GLU A 1 102 ? 31.406 -8.992 19.438 1 84.81 102 GLU A C 1
ATOM 798 O O . GLU A 1 102 ? 32.406 -8.734 18.75 1 84.81 102 GLU A O 1
ATOM 803 N N . ALA A 1 103 ? 30.953 -8.219 20.297 1 80.56 103 ALA A N 1
ATOM 804 C CA . ALA A 1 103 ? 31.5 -6.883 20.484 1 80.56 103 ALA A CA 1
ATOM 805 C C . ALA A 1 103 ? 32.938 -6.957 21 1 80.56 103 ALA A C 1
ATOM 807 O O . ALA A 1 103 ? 33.719 -6.012 20.844 1 80.56 103 ALA A O 1
ATOM 808 N N . LEU A 1 104 ? 33.312 -8.078 21.562 1 82.62 104 LEU A N 1
ATOM 809 C CA . LEU A 1 104 ? 34.688 -8.281 22.078 1 82.62 104 LEU A CA 1
ATOM 810 C C . LEU A 1 104 ? 35.594 -8.797 20.969 1 82.62 104 LEU A C 1
ATOM 812 O O . LEU A 1 104 ? 36.781 -9.008 21.203 1 82.62 104 LEU A O 1
ATOM 816 N N . GLY A 1 105 ? 35.062 -8.961 19.766 1 78.75 105 GLY A N 1
ATOM 817 C CA . GLY A 1 105 ? 35.844 -9.398 18.641 1 78.75 105 GLY A CA 1
ATOM 818 C C . GLY A 1 105 ? 35.906 -10.906 18.516 1 78.75 105 GLY A C 1
ATOM 819 O O . GLY A 1 105 ? 36.75 -11.438 17.781 1 78.75 105 GLY A O 1
ATOM 820 N N . ILE A 1 106 ? 35.156 -11.539 19.312 1 79 106 ILE A N 1
ATOM 821 C CA . ILE A 1 106 ? 35.125 -12.992 19.234 1 79 106 ILE A CA 1
ATOM 822 C C . ILE A 1 106 ? 34.312 -13.445 18.031 1 79 106 ILE A C 1
ATOM 824 O O . ILE A 1 106 ? 33.188 -12.992 17.844 1 79 106 ILE A O 1
ATOM 828 N N . GLU A 1 107 ? 34.906 -14.172 17.109 1 72.5 107 GLU A N 1
ATOM 829 C CA . GLU A 1 107 ? 34.25 -14.633 15.891 1 72.5 107 GLU A CA 1
ATOM 830 C C . GLU A 1 107 ? 33.438 -15.898 16.141 1 72.5 107 GLU A C 1
ATOM 832 O O . GLU A 1 107 ? 33.656 -16.609 17.125 1 72.5 107 GLU A O 1
ATOM 837 N N . GLY A 1 108 ? 32.5 -16.25 15.398 1 70.56 108 GLY A N 1
ATOM 838 C CA . GLY A 1 108 ? 31.734 -17.5 15.383 1 70.56 108 GLY A CA 1
ATOM 839 C C . GLY A 1 108 ? 30.688 -17.562 16.469 1 70.56 108 GLY A C 1
ATOM 840 O O . GLY A 1 108 ? 30.281 -18.656 16.875 1 70.56 108 GLY A O 1
ATOM 841 N N . VAL A 1 109 ? 30.344 -16.453 17.141 1 78.5 109 VAL A N 1
ATOM 842 C CA . VAL A 1 109 ? 29.453 -16.406 18.281 1 78.5 109 VAL A CA 1
ATOM 843 C C . VAL A 1 109 ? 28.031 -16.75 17.844 1 78.5 109 VAL A C 1
ATOM 845 O O . VAL A 1 109 ? 27.25 -17.312 18.625 1 78.5 109 VAL A O 1
ATOM 848 N N . GLY A 1 110 ? 27.656 -16.547 16.578 1 72.44 110 GLY A N 1
ATOM 849 C CA . GLY A 1 110 ? 26.312 -16.734 16.078 1 72.44 110 GLY A CA 1
ATOM 850 C C . GLY A 1 110 ? 25.875 -18.188 16.094 1 72.44 110 GLY A C 1
ATOM 851 O O . GLY A 1 110 ? 24.672 -18.484 16.109 1 72.44 110 GLY A O 1
ATOM 852 N N . ALA A 1 111 ? 26.781 -19.125 16.25 1 69.31 111 ALA A N 1
ATOM 853 C CA . ALA A 1 111 ? 26.484 -20.547 16.172 1 69.31 111 ALA A CA 1
ATOM 854 C C . ALA A 1 111 ? 26.375 -21.156 17.578 1 69.31 111 ALA A C 1
ATOM 856 O O . ALA A 1 111 ? 25.969 -22.312 17.734 1 69.31 111 ALA A O 1
ATOM 857 N N . LEU A 1 112 ? 26.641 -20.359 18.578 1 80.56 112 LEU A N 1
ATOM 858 C CA . LEU A 1 112 ? 26.656 -20.859 19.953 1 80.56 112 LEU A CA 1
ATOM 859 C C . LEU A 1 112 ? 25.234 -20.906 20.531 1 80.56 112 LEU A C 1
ATOM 861 O O . LEU A 1 112 ? 24.406 -20.062 20.188 1 80.56 112 LEU A O 1
ATOM 865 N N . ASN A 1 113 ? 24.969 -21.953 21.281 1 85.06 113 ASN A N 1
ATOM 866 C CA . ASN A 1 113 ? 23.688 -22.016 21.984 1 85.06 113 ASN A CA 1
ATOM 867 C C . ASN A 1 113 ? 23.719 -21.188 23.266 1 85.06 113 ASN A C 1
ATOM 869 O O . ASN A 1 113 ? 24.75 -20.625 23.641 1 85.06 113 ASN A O 1
ATOM 873 N N . THR A 1 114 ? 22.609 -21.109 23.953 1 90.5 114 THR A N 1
ATOM 874 C CA . THR A 1 114 ? 22.422 -20.219 25.094 1 90.5 114 THR A CA 1
ATOM 875 C C . THR A 1 114 ? 23.359 -20.594 26.234 1 90.5 114 THR A C 1
ATOM 877 O O . THR A 1 114 ? 23.922 -19.734 26.906 1 90.5 114 THR A O 1
ATOM 880 N N . THR A 1 115 ? 23.578 -21.859 26.422 1 91 115 THR A N 1
ATOM 881 C CA . THR A 1 115 ? 24.469 -22.328 27.469 1 91 115 THR A CA 1
ATOM 882 C C . THR A 1 115 ? 25.906 -21.906 27.188 1 91 115 THR A C 1
ATOM 884 O O . THR A 1 115 ? 26.609 -21.422 28.078 1 91 115 THR A O 1
ATOM 887 N N . GLN A 1 116 ? 26.234 -22.094 25.938 1 91.38 116 GLN A N 1
ATOM 888 C CA . GLN A 1 116 ? 27.578 -21.719 25.516 1 91.38 116 GLN A CA 1
ATOM 889 C C . GLN A 1 116 ? 27.781 -20.203 25.609 1 91.38 116 GLN A C 1
ATOM 891 O O . GLN A 1 116 ? 28.859 -19.75 25.984 1 91.38 116 GLN A O 1
ATOM 896 N N . LEU A 1 117 ? 26.781 -19.562 25.312 1 92.88 117 LEU A N 1
ATOM 897 C CA . LEU A 1 117 ? 26.859 -18.109 25.406 1 92.88 117 LEU A CA 1
ATOM 898 C C . LEU A 1 117 ? 27.031 -17.656 26.844 1 92.88 117 LEU A C 1
ATOM 900 O O . LEU A 1 117 ? 27.828 -16.766 27.125 1 92.88 117 LEU A O 1
ATOM 904 N N . ASP A 1 118 ? 26.359 -18.297 27.734 1 92.62 118 ASP A N 1
ATOM 905 C CA . ASP A 1 118 ? 26.469 -17.969 29.156 1 92.62 118 ASP A CA 1
ATOM 906 C C . ASP A 1 118 ? 27.875 -18.219 29.672 1 92.62 118 ASP A C 1
ATOM 908 O O . ASP A 1 118 ? 28.406 -17.422 30.453 1 92.62 118 ASP A O 1
ATOM 912 N N . GLU A 1 119 ? 28.375 -19.281 29.188 1 92.44 119 GLU A N 1
ATOM 913 C CA . GLU A 1 119 ? 29.734 -19.625 29.594 1 92.44 119 GLU A CA 1
ATOM 914 C C . GLU A 1 119 ? 30.734 -18.562 29.125 1 92.44 119 GLU A C 1
ATOM 916 O O . GLU A 1 119 ? 31.641 -18.172 29.859 1 92.44 119 GLU A O 1
ATOM 921 N N . MET A 1 120 ? 30.516 -18.125 27.938 1 92.81 120 MET A N 1
ATOM 922 C CA . MET A 1 120 ? 31.391 -17.109 27.391 1 92.81 120 MET A CA 1
ATOM 923 C C . MET A 1 120 ? 31.234 -15.781 28.141 1 92.81 120 MET A C 1
ATOM 925 O O . MET A 1 120 ? 32.219 -15.062 28.344 1 92.81 120 MET A O 1
ATOM 929 N N . ILE A 1 121 ? 30.078 -15.477 28.484 1 92.38 121 ILE A N 1
ATOM 930 C CA . ILE A 1 121 ? 29.812 -14.234 29.203 1 92.38 121 ILE A CA 1
ATOM 931 C C . ILE A 1 121 ? 30.531 -14.25 30.547 1 92.38 121 ILE A C 1
ATOM 933 O O . ILE A 1 121 ? 31.125 -13.25 30.953 1 92.38 121 ILE A O 1
ATOM 937 N N . VAL A 1 122 ? 30.516 -15.406 31.172 1 90.88 122 VAL A N 1
ATOM 938 C CA . VAL A 1 122 ? 31.188 -15.57 32.438 1 90.88 122 VAL A CA 1
ATOM 939 C C . VAL A 1 122 ? 32.688 -15.586 32.25 1 90.88 122 VAL A C 1
ATOM 941 O O . VAL A 1 122 ? 33.438 -14.93 33 1 90.88 122 VAL A O 1
ATOM 944 N N . GLU A 1 123 ? 33.094 -16.281 31.234 1 92.69 123 GLU A N 1
ATOM 945 C CA . GLU A 1 123 ? 34.531 -16.438 30.953 1 92.69 123 GLU A CA 1
ATOM 946 C C . GLU A 1 123 ? 35.156 -15.094 30.641 1 92.69 123 GLU A C 1
ATOM 948 O O . GLU A 1 123 ? 36.312 -14.844 31.047 1 92.69 123 GLU A O 1
ATOM 953 N N . HIS A 1 124 ? 34.5 -14.273 30 1 93.12 124 HIS A N 1
ATOM 954 C CA . HIS A 1 124 ? 35.094 -13.008 29.562 1 93.12 124 HIS A CA 1
ATOM 955 C C . HIS A 1 124 ? 34.656 -11.859 30.469 1 93.12 124 HIS A C 1
ATOM 957 O O . HIS A 1 124 ? 34.906 -10.695 30.156 1 93.12 124 HIS A O 1
ATOM 963 N N . ASN A 1 125 ? 33.938 -12.156 31.516 1 91.12 125 ASN A N 1
ATOM 964 C CA . ASN A 1 125 ? 33.469 -11.18 32.5 1 91.12 125 ASN A CA 1
ATOM 965 C C . ASN A 1 125 ? 32.688 -10.047 31.828 1 91.12 125 ASN A C 1
ATOM 967 O O . ASN A 1 125 ? 32.969 -8.867 32.062 1 91.12 125 ASN A O 1
ATOM 971 N N . ILE A 1 126 ? 31.844 -10.461 30.891 1 93.19 126 ILE A N 1
ATOM 972 C CA . ILE A 1 126 ? 31.016 -9.477 30.219 1 93.19 126 ILE A CA 1
ATOM 973 C C . ILE A 1 126 ? 29.922 -8.992 31.156 1 93.19 126 ILE A C 1
ATOM 975 O O . ILE A 1 126 ? 29.203 -9.805 31.75 1 93.19 126 ILE A O 1
ATOM 979 N N . VAL A 1 127 ? 29.797 -7.668 31.312 1 91.69 127 VAL A N 1
ATOM 980 C CA . VAL A 1 127 ? 28.781 -7.078 32.188 1 91.69 127 VAL A CA 1
ATOM 981 C C . VAL A 1 127 ? 27.875 -6.168 31.359 1 91.69 127 VAL A C 1
ATOM 983 O O . VAL A 1 127 ? 28.094 -5.969 30.172 1 91.69 127 VAL A O 1
ATOM 986 N N . CYS A 1 128 ? 26.797 -5.746 32 1 90.88 128 CYS A N 1
ATOM 987 C CA . CYS A 1 128 ? 25.859 -4.844 31.359 1 90.88 128 CYS A CA 1
ATOM 988 C C . CYS A 1 128 ? 26.547 -3.588 30.859 1 90.88 128 CYS A C 1
ATOM 990 O O . CYS A 1 128 ? 27.203 -2.883 31.625 1 90.88 128 CYS A O 1
ATOM 992 N N . PRO A 1 129 ? 26.406 -3.324 29.641 1 87.38 129 PRO A N 1
ATOM 993 C CA . PRO A 1 129 ? 27.047 -2.127 29.094 1 87.38 129 PRO A CA 1
ATOM 994 C C . PRO A 1 129 ? 26.422 -0.833 29.609 1 87.38 129 PRO A C 1
ATOM 996 O O . PRO A 1 129 ? 27.031 0.233 29.516 1 87.38 129 PRO A O 1
ATOM 999 N N . GLU A 1 130 ? 25.25 -0.916 30.109 1 84.12 130 GLU A N 1
ATOM 1000 C CA . GLU A 1 130 ? 24.531 0.277 30.562 1 84.12 130 GLU A CA 1
ATOM 1001 C C . GLU A 1 130 ? 24.844 0.602 32 1 84.12 130 GLU A C 1
ATOM 1003 O O . GLU A 1 130 ? 25.125 1.754 32.344 1 84.12 130 GLU A O 1
ATOM 1008 N N . CYS A 1 131 ? 24.828 -0.406 33 1 89.38 131 CYS A N 1
ATOM 1009 C CA . CYS A 1 131 ? 24.953 -0.086 34.406 1 89.38 131 CYS A CA 1
ATOM 1010 C C . CYS A 1 131 ? 26.109 -0.859 35.031 1 89.38 131 CYS A C 1
ATOM 1012 O O . CYS A 1 131 ? 26.438 -0.657 36.219 1 89.38 131 CYS A O 1
ATOM 1014 N N . GLY A 1 132 ? 26.641 -1.776 34.312 1 89.88 132 GLY A N 1
ATOM 1015 C CA . GLY A 1 132 ? 27.812 -2.48 34.812 1 89.88 132 GLY A CA 1
ATOM 1016 C C . GLY A 1 132 ? 27.469 -3.684 35.656 1 89.88 132 GLY A C 1
ATOM 1017 O O . GLY A 1 132 ? 28.359 -4.41 36.094 1 89.88 132 GLY A O 1
ATOM 1018 N N . CYS A 1 133 ? 26.266 -3.982 35.844 1 91.56 133 CYS A N 1
ATOM 1019 C CA . CYS A 1 133 ? 25.812 -5.094 36.656 1 91.56 133 CYS A CA 1
ATOM 1020 C C . CYS A 1 133 ? 25.938 -6.418 35.906 1 91.56 133 CYS A C 1
ATOM 1022 O O . CYS A 1 133 ? 26.266 -6.438 34.719 1 91.56 133 CYS A O 1
ATOM 1024 N N . LYS A 1 134 ? 25.703 -7.496 36.688 1 92.19 134 LYS A N 1
ATOM 1025 C CA . LYS A 1 134 ? 25.797 -8.844 36.156 1 92.19 134 LYS A CA 1
ATOM 1026 C C . LYS A 1 134 ? 24.641 -9.133 35.188 1 92.19 134 LYS A C 1
ATOM 1028 O O . LYS A 1 134 ? 23.516 -8.68 35.438 1 92.19 134 LYS A O 1
ATOM 1033 N N . LEU A 1 135 ? 24.938 -9.922 34.156 1 93.81 135 LEU A N 1
ATOM 1034 C CA . LEU A 1 135 ? 23.922 -10.344 33.188 1 93.81 135 LEU A CA 1
ATOM 1035 C C . LEU A 1 135 ? 23.328 -11.688 33.594 1 93.81 135 LEU A C 1
ATOM 1037 O O . LEU A 1 135 ? 24.016 -12.539 34.156 1 93.81 135 LEU A O 1
ATOM 1041 N N . GLY A 1 136 ? 22.062 -11.805 33.438 1 90.62 136 GLY A N 1
ATOM 1042 C CA . GLY A 1 136 ? 21.391 -13.062 33.75 1 90.62 136 GLY A CA 1
ATOM 1043 C C . GLY A 1 136 ? 21.656 -14.133 32.719 1 90.62 136 GLY A C 1
ATOM 1044 O O . GLY A 1 136 ? 22.422 -13.922 31.766 1 90.62 136 GLY A O 1
ATOM 1045 N N . LYS A 1 137 ? 20.969 -15.297 32.938 1 91.75 137 LYS A N 1
ATOM 1046 C CA . LYS A 1 137 ? 21.078 -16.406 32 1 91.75 137 LYS A CA 1
ATOM 1047 C C . LYS A 1 137 ? 20.406 -16.047 30.672 1 91.75 137 LYS A C 1
ATOM 1049 O O . LYS A 1 137 ? 19.359 -15.422 30.656 1 91.75 137 LYS A O 1
ATOM 1054 N N . SER A 1 138 ? 21.125 -16.469 29.656 1 91.31 138 SER A N 1
ATOM 1055 C CA . SER A 1 138 ? 20.578 -16.234 28.328 1 91.31 138 SER A CA 1
ATOM 1056 C C . SER A 1 138 ? 19.422 -17.172 28.031 1 91.31 138 SER A C 1
ATOM 1058 O O . SER A 1 138 ? 19.391 -18.312 28.516 1 91.31 138 SER A O 1
ATOM 1060 N N . PHE A 1 139 ? 18.406 -16.75 27.359 1 88.38 139 PHE A N 1
ATOM 1061 C CA . PHE A 1 139 ? 17.281 -17.547 26.906 1 88.38 139 PHE A CA 1
ATOM 1062 C C . PHE A 1 139 ? 16.875 -17.156 25.484 1 88.38 139 PHE A C 1
ATOM 1064 O O . PHE A 1 139 ? 17.172 -16.047 25.047 1 88.38 139 PHE A O 1
ATOM 1071 N N . GLU A 1 140 ? 16.219 -18.109 24.859 1 87 140 GLU A N 1
ATOM 1072 C CA . GLU A 1 140 ? 15.781 -17.859 23.484 1 87 140 GLU A CA 1
ATOM 1073 C C . GLU A 1 140 ? 14.531 -16.984 23.469 1 87 140 GLU A C 1
ATOM 1075 O O . GLU A 1 140 ? 13.523 -17.312 24.094 1 87 140 GLU A O 1
ATOM 1080 N N . PHE A 1 141 ? 14.688 -15.891 22.812 1 87.19 141 PHE A N 1
ATOM 1081 C CA . PHE A 1 141 ? 13.562 -14.984 22.641 1 87.19 141 PHE A CA 1
ATOM 1082 C C . PHE A 1 141 ? 13.047 -15.031 21.203 1 87.19 141 PHE A C 1
ATOM 1084 O O . PHE A 1 141 ? 13.781 -14.711 20.266 1 87.19 141 PHE A O 1
ATOM 1091 N N . ASN A 1 142 ? 11.805 -15.406 21.062 1 89.5 142 ASN A N 1
ATOM 1092 C CA . ASN A 1 142 ? 11.203 -15.438 19.734 1 89.5 142 ASN A CA 1
ATOM 1093 C C . ASN A 1 142 ? 10.922 -14.031 19.219 1 89.5 142 ASN A C 1
ATOM 1095 O O . ASN A 1 142 ? 10.289 -13.227 19.906 1 89.5 142 ASN A O 1
ATOM 1099 N N . LEU A 1 143 ? 11.305 -13.75 18.047 1 92.38 143 LEU A N 1
ATOM 1100 C CA . LEU A 1 143 ? 11.289 -12.398 17.5 1 92.38 143 LEU A CA 1
ATOM 1101 C C . LEU A 1 143 ? 9.953 -12.094 16.828 1 92.38 143 LEU A C 1
ATOM 1103 O O . LEU A 1 143 ? 9.742 -10.992 16.328 1 92.38 143 LEU A O 1
ATOM 1107 N N . MET A 1 144 ? 9.062 -12.992 16.828 1 95.06 144 MET A N 1
ATOM 1108 C CA . MET A 1 144 ? 7.754 -12.703 16.234 1 95.06 144 MET A CA 1
ATOM 1109 C C . MET A 1 144 ? 6.863 -11.977 17.234 1 95.06 144 MET A C 1
ATOM 1111 O O . MET A 1 144 ? 6.895 -12.266 18.438 1 95.06 144 MET A O 1
ATOM 1115 N N . PHE A 1 145 ? 6.086 -11.008 16.797 1 96 145 PHE A N 1
ATOM 1116 C CA . PHE A 1 145 ? 5.035 -10.398 17.594 1 96 145 PHE A CA 1
ATOM 1117 C C . PHE A 1 145 ? 3.852 -11.352 17.75 1 96 145 PHE A C 1
ATOM 1119 O O . PHE A 1 145 ? 3.219 -11.727 16.766 1 96 145 PHE A O 1
ATOM 1126 N N . GLN A 1 146 ? 3.549 -11.68 18.906 1 94.19 146 GLN A N 1
ATOM 1127 C CA . GLN A 1 146 ? 2.447 -12.594 19.172 1 94.19 146 GLN A CA 1
ATOM 1128 C C . GLN A 1 146 ? 1.168 -11.836 19.516 1 94.19 146 GLN A C 1
ATOM 1130 O O . GLN A 1 146 ? 1.22 -10.75 20.094 1 94.19 146 GLN A O 1
ATOM 1135 N N . THR A 1 147 ? 0.054 -12.32 19.125 1 95.12 147 THR A N 1
ATOM 1136 C CA . THR A 1 147 ? -1.275 -11.828 19.469 1 95.12 147 THR A CA 1
ATOM 1137 C C . THR A 1 147 ? -2.268 -12.984 19.578 1 95.12 147 THR A C 1
ATOM 1139 O O . THR A 1 147 ? -1.867 -14.141 19.656 1 95.12 147 THR A O 1
ATOM 1142 N N . LYS A 1 148 ? -3.586 -12.656 19.766 1 93.38 148 LYS A N 1
ATOM 1143 C CA . LYS A 1 148 ? -4.633 -13.664 19.875 1 93.38 148 LYS A CA 1
ATOM 1144 C C . LYS A 1 148 ? -5.812 -13.344 18.969 1 93.38 148 LYS A C 1
ATOM 1146 O O . LYS A 1 148 ? -6.305 -12.211 18.953 1 93.38 148 LYS A O 1
ATOM 1151 N N . ILE A 1 149 ? -6.168 -14.336 18.203 1 93.62 149 ILE A N 1
ATOM 1152 C CA . ILE A 1 149 ? -7.277 -14.172 17.266 1 93.62 149 ILE A CA 1
ATOM 1153 C C . ILE A 1 149 ? -8.57 -14.656 17.906 1 93.62 149 ILE A C 1
ATOM 1155 O O . ILE A 1 149 ? -8.719 -15.836 18.219 1 93.62 149 ILE A O 1
ATOM 1159 N N . GLY A 1 150 ? -9.516 -13.758 18.062 1 87.69 150 GLY A N 1
ATOM 1160 C CA . GLY A 1 150 ? -10.812 -14.109 18.625 1 87.69 150 GLY A CA 1
ATOM 1161 C C . GLY A 1 150 ? -10.883 -13.938 20.125 1 87.69 150 GLY A C 1
ATOM 1162 O O . GLY A 1 150 ? -9.867 -13.664 20.781 1 87.69 150 GLY A O 1
ATOM 1163 N N . PRO A 1 151 ? -12.109 -14.055 20.625 1 79.75 151 PRO A N 1
ATOM 1164 C CA . PRO A 1 151 ? -12.32 -13.875 22.062 1 79.75 151 PRO A CA 1
ATOM 1165 C C . PRO A 1 151 ? -11.961 -15.109 22.875 1 79.75 151 PRO A C 1
ATOM 1167 O O . PRO A 1 151 ? -11.672 -16.172 22.297 1 79.75 151 PRO A O 1
ATOM 1170 N N . GLY A 1 152 ? -11.906 -14.969 24.234 1 66.25 152 GLY A N 1
ATOM 1171 C CA . GLY A 1 152 ? -11.641 -16.078 25.125 1 66.25 152 GLY A CA 1
ATOM 1172 C C . GLY A 1 152 ? -10.211 -16.578 25.047 1 66.25 152 GLY A C 1
ATOM 1173 O O . GLY A 1 152 ? -9.273 -15.805 25.219 1 66.25 152 GLY A O 1
ATOM 1174 N N . THR A 1 153 ? -10.18 -17.984 24.844 1 64.81 153 THR A N 1
ATOM 1175 C CA . THR A 1 153 ? -8.867 -18.578 24.688 1 64.81 153 THR A CA 1
ATOM 1176 C C . THR A 1 153 ? -8.328 -18.359 23.266 1 64.81 153 THR A C 1
ATOM 1178 O O . THR A 1 153 ? -7.316 -18.953 22.891 1 64.81 153 THR A O 1
ATOM 1181 N N . GLY A 1 154 ? -8.781 -17.422 22.594 1 70.25 154 GLY A N 1
ATOM 1182 C CA . GLY A 1 154 ? -8.414 -17.094 21.234 1 70.25 154 GLY A CA 1
ATOM 1183 C C . GLY A 1 154 ? -7.34 -18 20.672 1 70.25 154 GLY A C 1
ATOM 1184 O O . GLY A 1 154 ? -6.664 -18.703 21.422 1 70.25 154 GLY A O 1
ATOM 1185 N N . ARG A 1 155 ? -7.273 -18.141 19.422 1 86.12 155 ARG A N 1
ATOM 1186 C CA . ARG A 1 155 ? -6.227 -18.859 18.719 1 86.12 155 ARG A CA 1
ATOM 1187 C C . ARG A 1 155 ? -4.949 -18.031 18.625 1 86.12 155 ARG A C 1
ATOM 1189 O O . ARG A 1 155 ? -5.004 -16.828 18.391 1 86.12 155 ARG A O 1
ATOM 1196 N N . PRO A 1 156 ? -3.781 -18.656 19.047 1 93.12 156 PRO A N 1
ATOM 1197 C CA . PRO A 1 156 ? -2.545 -17.891 18.906 1 93.12 156 PRO A CA 1
ATOM 1198 C C . PRO A 1 156 ? -2.34 -17.344 17.5 1 93.12 156 PRO A C 1
ATOM 1200 O O . PRO A 1 156 ? -2.59 -18.062 16.516 1 93.12 156 PRO A O 1
ATOM 1203 N N . GLY A 1 157 ? -2.037 -16.109 17.406 1 95.75 157 GLY A N 1
ATOM 1204 C CA . GLY A 1 157 ? -1.706 -15.438 16.156 1 95.75 157 GLY A CA 1
ATOM 1205 C C . GLY A 1 157 ? -0.378 -14.703 16.203 1 95.75 157 GLY A C 1
ATOM 1206 O O . GLY A 1 157 ? 0.118 -14.375 17.297 1 95.75 157 GLY A O 1
ATOM 1207 N N . TYR A 1 158 ? 0.25 -14.555 15.102 1 97.38 158 TYR A N 1
ATOM 1208 C CA . TYR A 1 158 ? 1.519 -13.852 14.984 1 97.38 158 TYR A CA 1
ATOM 1209 C C . TYR A 1 158 ? 1.476 -12.844 13.844 1 97.38 158 TYR A C 1
ATOM 1211 O O . TYR A 1 158 ? 0.823 -13.078 12.828 1 97.38 158 TYR A O 1
ATOM 1219 N N . LEU A 1 159 ? 2.111 -11.68 14.086 1 98.25 159 LEU A N 1
ATOM 1220 C CA . LEU A 1 159 ? 2.381 -10.805 12.953 1 98.25 159 LEU A CA 1
ATOM 1221 C C . LEU A 1 159 ? 3.49 -11.375 12.078 1 98.25 159 LEU A C 1
ATOM 1223 O O . LEU A 1 159 ? 4.516 -11.836 12.586 1 98.25 159 LEU A O 1
ATOM 1227 N N . ARG A 1 160 ? 3.275 -11.414 10.828 1 98.38 160 ARG A N 1
ATOM 1228 C CA . ARG A 1 160 ? 4.172 -12.109 9.914 1 98.38 160 ARG A CA 1
ATOM 1229 C C . ARG A 1 160 ? 5.555 -11.469 9.906 1 98.38 160 ARG A C 1
ATOM 1231 O O . ARG A 1 160 ? 5.672 -10.242 9.867 1 98.38 160 ARG A O 1
ATOM 1238 N N . PRO A 1 161 ? 6.621 -12.242 9.867 1 97.38 161 PRO A N 1
ATOM 1239 C CA . PRO A 1 161 ? 7.984 -11.711 9.836 1 97.38 161 PRO A CA 1
ATOM 1240 C C . PRO A 1 161 ? 8.492 -11.461 8.422 1 97.38 161 PRO A C 1
ATOM 1242 O O . PRO A 1 161 ? 9.578 -10.906 8.242 1 97.38 161 PRO A O 1
ATOM 1245 N N . GLU A 1 162 ? 7.762 -11.922 7.422 1 97.31 162 GLU A N 1
ATOM 1246 C CA . GLU A 1 162 ? 8.055 -11.766 6.004 1 97.31 162 GLU A CA 1
ATOM 1247 C C . GLU A 1 162 ? 6.777 -11.789 5.168 1 97.31 162 GLU A C 1
ATOM 1249 O O . GLU A 1 162 ? 5.699 -12.086 5.688 1 97.31 162 GLU A O 1
ATOM 1254 N N . THR A 1 163 ? 6.852 -11.469 3.918 1 97.75 163 THR A N 1
ATOM 1255 C CA . THR A 1 163 ? 5.656 -11.414 3.084 1 97.75 163 THR A CA 1
ATOM 1256 C C . THR A 1 163 ? 5.512 -12.688 2.266 1 97.75 163 THR A C 1
ATOM 1258 O O . THR A 1 163 ? 4.523 -12.867 1.55 1 97.75 163 THR A O 1
ATOM 1261 N N . ALA A 1 164 ? 6.391 -13.672 2.395 1 97.69 164 ALA A N 1
ATOM 1262 C CA . ALA A 1 164 ? 6.465 -14.828 1.506 1 97.69 164 ALA A CA 1
ATOM 1263 C C . ALA A 1 164 ? 5.387 -15.852 1.844 1 97.69 164 ALA A C 1
ATOM 1265 O O . ALA A 1 164 ? 4.859 -16.531 0.955 1 97.69 164 ALA A O 1
ATOM 1266 N N . GLN A 1 165 ? 5.039 -16.016 3.104 1 97.75 165 GLN A N 1
ATOM 1267 C CA . GLN A 1 165 ? 4.254 -17.141 3.568 1 97.75 165 GLN A CA 1
ATOM 1268 C C . GLN A 1 165 ? 2.875 -17.172 2.914 1 97.75 165 GLN A C 1
ATOM 1270 O O . GLN A 1 165 ? 2.348 -18.234 2.6 1 97.75 165 GLN A O 1
ATOM 1275 N N . GLY A 1 166 ? 2.344 -15.961 2.738 1 97.94 166 GLY A N 1
ATOM 1276 C CA . GLY A 1 166 ? 1.046 -15.914 2.084 1 97.94 166 GLY A CA 1
ATOM 1277 C C . GLY A 1 166 ? 1.05 -16.547 0.703 1 97.94 166 GLY A C 1
ATOM 1278 O O . GLY A 1 166 ? 0.075 -17.188 0.304 1 97.94 166 GLY A O 1
ATOM 1279 N N . MET A 1 167 ? 2.08 -16.453 -0.066 1 98.62 167 MET A N 1
ATOM 1280 C CA . MET A 1 167 ? 2.184 -16.969 -1.427 1 98.62 167 MET A CA 1
ATOM 1281 C C . MET A 1 167 ? 2.373 -18.484 -1.417 1 98.62 167 MET A C 1
ATOM 1283 O O . MET A 1 167 ? 1.926 -19.172 -2.334 1 98.62 167 MET A O 1
ATOM 1287 N N . PHE A 1 168 ? 3.004 -19.016 -0.325 1 98.56 168 PHE A N 1
ATOM 1288 C CA . PHE A 1 168 ? 3.141 -20.453 -0.208 1 98.56 168 PHE A CA 1
ATOM 1289 C C . PHE A 1 168 ? 1.819 -21.094 0.209 1 98.56 168 PHE A C 1
ATOM 1291 O O . PHE A 1 168 ? 1.422 -22.125 -0.337 1 98.56 168 PHE A O 1
ATOM 1298 N N . VAL A 1 169 ? 1.164 -20.453 1.159 1 98.38 169 VAL A N 1
ATOM 1299 C CA . VAL A 1 169 ? -0.104 -20.969 1.663 1 98.38 169 VAL A CA 1
ATOM 1300 C C . VAL A 1 169 ? -1.146 -20.953 0.548 1 98.38 169 VAL A C 1
ATOM 1302 O O . VAL A 1 169 ? -2 -21.844 0.479 1 98.38 169 VAL A O 1
ATOM 1305 N N . ASP A 1 170 ? -1.05 -19.984 -0.376 1 98.5 170 ASP A N 1
ATOM 1306 C CA . ASP A 1 170 ? -2.006 -19.844 -1.471 1 98.5 170 ASP A CA 1
ATOM 1307 C C . ASP A 1 170 ? -1.489 -20.516 -2.742 1 98.5 170 ASP A C 1
ATOM 1309 O O . ASP A 1 170 ? -1.988 -20.25 -3.838 1 98.5 170 ASP A O 1
ATOM 1313 N N . PHE A 1 171 ? -0.53 -21.422 -2.682 1 98.56 171 PHE A N 1
ATOM 1314 C CA . PHE A 1 171 ? 0.13 -22 -3.848 1 98.56 171 PHE A CA 1
ATOM 1315 C C . PHE A 1 171 ? -0.884 -22.656 -4.773 1 98.56 171 PHE A C 1
ATOM 1317 O O . PHE A 1 171 ? -0.821 -22.5 -5.992 1 98.56 171 PHE A O 1
ATOM 1324 N N . GLN A 1 172 ? -1.803 -23.422 -4.234 1 97.44 172 GLN A N 1
ATOM 1325 C CA . GLN A 1 172 ? -2.768 -24.125 -5.062 1 97.44 172 GLN A CA 1
ATOM 1326 C C . GLN A 1 172 ? -3.623 -23.156 -5.871 1 97.44 172 GLN A C 1
ATOM 1328 O O . GLN A 1 172 ? -3.875 -23.391 -7.059 1 97.44 172 GLN A O 1
ATOM 1333 N N . ARG A 1 173 ? -4.094 -22.125 -5.164 1 97.81 173 ARG A N 1
ATOM 1334 C CA . ARG A 1 173 ? -4.891 -21.109 -5.844 1 97.81 173 ARG A CA 1
ATOM 1335 C C . ARG A 1 173 ? -4.074 -20.406 -6.93 1 97.81 173 ARG A C 1
ATOM 1337 O O . ARG A 1 173 ? -4.578 -20.156 -8.023 1 97.81 173 ARG A O 1
ATOM 1344 N N . LEU A 1 174 ? -2.834 -20.109 -6.629 1 98.31 174 LEU A N 1
ATOM 1345 C CA . LEU A 1 174 ? -1.947 -19.438 -7.574 1 98.31 174 LEU A CA 1
ATOM 1346 C C . LEU A 1 174 ? -1.643 -20.344 -8.766 1 98.31 174 LEU A C 1
ATOM 1348 O O . LEU A 1 174 ? -1.654 -19.891 -9.914 1 98.31 174 LEU A O 1
ATOM 1352 N N . SER A 1 175 ? -1.345 -21.656 -8.492 1 97.5 175 SER A N 1
ATOM 1353 C CA . SER A 1 175 ? -1.077 -22.609 -9.555 1 97.5 175 SER A CA 1
ATOM 1354 C C . SER A 1 175 ? -2.254 -22.703 -10.523 1 97.5 175 SER A C 1
ATOM 1356 O O . SER A 1 175 ? -2.062 -22.734 -11.742 1 97.5 175 SER A O 1
ATOM 1358 N N . ARG A 1 176 ? -3.451 -22.703 -9.969 1 95.81 176 ARG A N 1
ATOM 1359 C CA . ARG A 1 176 ? -4.652 -22.766 -10.797 1 95.81 176 ARG A CA 1
ATOM 1360 C C . ARG A 1 176 ? -4.812 -21.484 -11.609 1 95.81 176 ARG A C 1
ATOM 1362 O O . ARG A 1 176 ? -5.215 -21.531 -12.773 1 95.81 176 ARG A O 1
ATOM 1369 N N . PHE A 1 177 ? -4.559 -20.375 -11.031 1 96.44 177 PHE A N 1
ATOM 1370 C CA . PHE A 1 177 ? -4.645 -19.109 -11.727 1 96.44 177 PHE A CA 1
ATOM 1371 C C . PHE A 1 177 ? -3.742 -19.094 -12.953 1 96.44 177 PHE A C 1
ATOM 1373 O O . PHE A 1 177 ? -4.117 -18.562 -14 1 96.44 177 PHE A O 1
ATOM 1380 N N . TYR A 1 178 ? -2.549 -19.672 -12.805 1 95.31 178 TYR A N 1
ATOM 1381 C CA . TYR A 1 178 ? -1.586 -19.719 -13.898 1 95.31 178 TYR A CA 1
ATOM 1382 C C . TYR A 1 178 ? -1.758 -21 -14.727 1 95.31 178 TYR A C 1
ATOM 1384 O O . TYR A 1 178 ? -0.828 -21.422 -15.406 1 95.31 178 TYR A O 1
ATOM 1392 N N . ARG A 1 179 ? -2.877 -21.766 -14.555 1 92.12 179 ARG A N 1
ATOM 1393 C CA . ARG A 1 179 ? -3.289 -22.922 -15.336 1 92.12 179 ARG A CA 1
ATOM 1394 C C . ARG A 1 179 ? -2.338 -24.094 -15.117 1 92.12 179 ARG A C 1
ATOM 1396 O O . ARG A 1 179 ? -2.057 -24.859 -16.047 1 92.12 179 ARG A O 1
ATOM 1403 N N . GLU A 1 180 ? -1.699 -24.094 -13.938 1 92.88 180 GLU A N 1
ATOM 1404 C CA . GLU A 1 180 ? -0.838 -25.188 -13.508 1 92.88 180 GLU A CA 1
ATOM 1405 C C . GLU A 1 180 ? 0.373 -25.328 -14.43 1 92.88 180 GLU A C 1
ATOM 1407 O O . GLU A 1 180 ? 0.835 -26.453 -14.688 1 92.88 180 GLU A O 1
ATOM 1412 N N . LYS A 1 181 ? 0.755 -24.234 -14.977 1 92.5 181 LYS A N 1
ATOM 1413 C CA . LYS A 1 181 ? 1.932 -24.234 -15.836 1 92.5 181 LYS A CA 1
ATOM 1414 C C . LYS A 1 181 ? 3.088 -23.469 -15.188 1 92.5 181 LYS A C 1
ATOM 1416 O O . LYS A 1 181 ? 2.896 -22.375 -14.648 1 92.5 181 LYS A O 1
ATOM 1421 N N . LEU A 1 182 ? 4.266 -24.062 -15.25 1 95.19 182 LEU A N 1
ATOM 1422 C CA . LEU A 1 182 ? 5.5 -23.422 -14.797 1 95.19 182 LEU A CA 1
ATOM 1423 C C . LEU A 1 182 ? 6.281 -22.859 -15.977 1 95.19 182 LEU A C 1
ATOM 1425 O O . LEU A 1 182 ? 6.164 -23.344 -17.094 1 95.19 182 LEU A O 1
ATOM 1429 N N . PRO A 1 183 ? 7.035 -21.812 -15.789 1 96.56 183 PRO A N 1
ATOM 1430 C CA . PRO A 1 183 ? 7.195 -21.094 -14.523 1 96.56 183 PRO A CA 1
ATOM 1431 C C . PRO A 1 183 ? 6.152 -20 -14.328 1 96.56 183 PRO A C 1
ATOM 1433 O O . PRO A 1 183 ? 5.547 -19.547 -15.305 1 96.56 183 PRO A O 1
ATOM 1436 N N . PHE A 1 184 ? 5.848 -19.547 -13.102 1 96.94 184 PHE A N 1
ATOM 1437 C CA . PHE A 1 184 ? 5.027 -18.375 -12.797 1 96.94 184 PHE A CA 1
ATOM 1438 C C . PHE A 1 184 ? 5.5 -17.703 -11.523 1 96.94 184 PHE A C 1
ATOM 1440 O O . PHE A 1 184 ? 6.238 -18.297 -10.734 1 96.94 184 PHE A O 1
ATOM 1447 N N . GLY A 1 185 ? 5.184 -16.469 -11.383 1 98 185 GLY A N 1
ATOM 1448 C CA . GLY A 1 185 ? 5.586 -15.711 -10.211 1 98 185 GLY A CA 1
ATOM 1449 C C . GLY A 1 185 ? 4.43 -14.992 -9.539 1 98 185 GLY A C 1
ATOM 1450 O O . GLY A 1 185 ? 3.51 -14.523 -10.211 1 98 185 GLY A O 1
ATOM 1451 N N . ALA A 1 186 ? 4.445 -14.953 -8.234 1 98.62 186 ALA A N 1
ATOM 1452 C CA . ALA A 1 186 ? 3.547 -14.164 -7.398 1 98.62 186 ALA A CA 1
ATOM 1453 C C . ALA A 1 186 ? 4.328 -13.164 -6.551 1 98.62 186 ALA A C 1
ATOM 1455 O O . ALA A 1 186 ? 5.43 -13.461 -6.086 1 98.62 186 ALA A O 1
ATOM 1456 N N . VAL A 1 187 ? 3.734 -12.023 -6.402 1 98.81 187 VAL A N 1
ATOM 1457 C CA . VAL A 1 187 ? 4.453 -11 -5.652 1 98.81 187 VAL A CA 1
ATOM 1458 C C . VAL A 1 187 ? 3.547 -10.43 -4.566 1 98.81 187 VAL A C 1
ATOM 1460 O O . VAL A 1 187 ? 2.322 -10.555 -4.637 1 98.81 187 VAL A O 1
ATOM 1463 N N . GLN A 1 188 ? 4.16 -9.852 -3.578 1 98.81 188 GLN A N 1
ATOM 1464 C CA . GLN A 1 188 ? 3.465 -9.18 -2.488 1 98.81 188 GLN A CA 1
ATOM 1465 C C . GLN A 1 188 ? 4.312 -8.055 -1.906 1 98.81 188 GLN A C 1
ATOM 1467 O O . GLN A 1 188 ? 5.504 -8.234 -1.651 1 98.81 188 GLN A O 1
ATOM 1472 N N . ILE A 1 189 ? 3.723 -6.895 -1.84 1 98.69 189 ILE A N 1
ATOM 1473 C CA . ILE A 1 189 ? 4.277 -5.793 -1.064 1 98.69 189 ILE A CA 1
ATOM 1474 C C . ILE A 1 189 ? 3.455 -5.586 0.206 1 98.69 189 ILE A C 1
ATOM 1476 O O . ILE A 1 189 ? 2.223 -5.562 0.157 1 98.69 189 ILE A O 1
ATOM 1480 N N . GLY A 1 190 ? 4.051 -5.492 1.3 1 98.25 190 GLY A N 1
ATOM 1481 C CA . GLY A 1 190 ? 3.318 -5.246 2.531 1 98.25 190 GLY A CA 1
ATOM 1482 C C . GLY A 1 190 ? 4.211 -5.184 3.756 1 98.25 190 GLY A C 1
ATOM 1483 O O . GLY A 1 190 ? 5.434 -5.309 3.646 1 98.25 190 GLY A O 1
ATOM 1484 N N . LYS A 1 191 ? 3.621 -4.969 4.891 1 98.5 191 LYS A N 1
ATOM 1485 C CA . LYS A 1 191 ? 4.34 -4.82 6.156 1 98.5 191 LYS A CA 1
ATOM 1486 C C . LYS A 1 191 ? 4.789 -6.176 6.691 1 98.5 191 LYS A C 1
ATOM 1488 O O . LYS A 1 191 ? 4.086 -7.18 6.535 1 98.5 191 LYS A O 1
ATOM 1493 N N . SER A 1 192 ? 5.895 -6.215 7.246 1 98.31 192 SER A N 1
ATOM 1494 C CA . SER A 1 192 ? 6.453 -7.32 8.023 1 98.31 192 SER A CA 1
ATOM 1495 C C . SER A 1 192 ? 6.953 -6.848 9.383 1 98.31 192 SER A C 1
ATOM 1497 O O . SER A 1 192 ? 7.188 -5.652 9.578 1 98.31 192 SER A O 1
ATOM 1499 N N . TYR A 1 193 ? 7.121 -7.781 10.32 1 97.94 193 TYR A N 1
ATOM 1500 C CA . TYR A 1 193 ? 7.352 -7.414 11.711 1 97.94 193 TYR A CA 1
ATOM 1501 C C . TYR A 1 193 ? 8.438 -8.289 12.328 1 97.94 193 TYR A C 1
ATOM 1503 O O . TYR A 1 193 ? 8.453 -9.508 12.125 1 97.94 193 TYR A O 1
ATOM 1511 N N . ARG A 1 194 ? 9.32 -7.742 12.969 1 95.56 194 ARG A N 1
ATOM 1512 C CA . ARG A 1 194 ? 10.32 -8.422 13.781 1 95.56 194 ARG A CA 1
ATOM 1513 C C . ARG A 1 194 ? 10.547 -7.688 15.094 1 95.56 194 ARG A C 1
ATOM 1515 O O . ARG A 1 194 ? 10.93 -6.516 15.102 1 95.56 194 ARG A O 1
ATOM 1522 N N . ASN A 1 195 ? 10.234 -8.359 16.141 1 93.75 195 ASN A N 1
ATOM 1523 C CA . ASN A 1 195 ? 10.344 -7.75 17.469 1 93.75 195 ASN A CA 1
ATOM 1524 C C . ASN A 1 195 ? 11.805 -7.613 17.906 1 93.75 195 ASN A C 1
ATOM 1526 O O . ASN A 1 195 ? 12.211 -8.203 18.906 1 93.75 195 ASN A O 1
ATOM 1530 N N . GLU A 1 196 ? 12.469 -6.742 17.172 1 87.56 196 GLU A N 1
ATOM 1531 C CA . GLU A 1 196 ? 13.891 -6.516 17.359 1 87.56 196 GLU A CA 1
ATOM 1532 C C . GLU A 1 196 ? 14.195 -6.137 18.812 1 87.56 196 GLU A C 1
ATOM 1534 O O . GLU A 1 196 ? 13.453 -5.367 19.422 1 87.56 196 GLU A O 1
ATOM 1539 N N . ILE A 1 197 ? 15.219 -6.703 19.328 1 81.69 197 ILE A N 1
ATOM 1540 C CA . ILE A 1 197 ? 15.594 -6.512 20.719 1 81.69 197 ILE A CA 1
A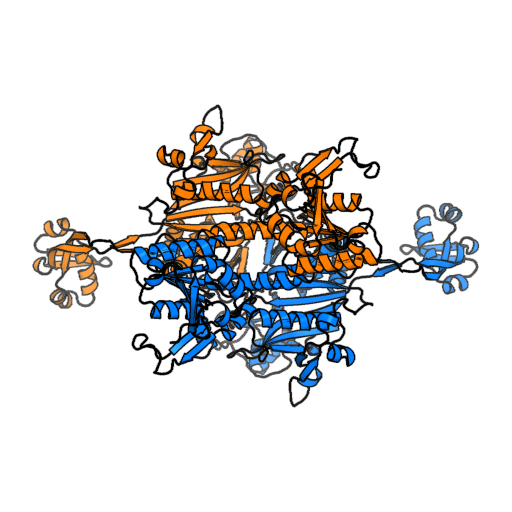TOM 1541 C C . ILE A 1 197 ? 16.219 -5.129 20.906 1 81.69 197 ILE A C 1
ATOM 1543 O O . ILE A 1 197 ? 15.867 -4.398 21.828 1 81.69 197 ILE A O 1
ATOM 1547 N N . SER A 1 198 ? 17.141 -4.766 20.016 1 78.31 198 SER A N 1
ATOM 1548 C CA . SER A 1 198 ? 17.844 -3.486 20.125 1 78.31 198 SER A CA 1
ATOM 1549 C C . SER A 1 198 ? 17.906 -2.783 18.766 1 78.31 198 SER A C 1
ATOM 1551 O O . SER A 1 198 ? 18.953 -2.754 18.125 1 78.31 198 SER A O 1
ATOM 1553 N N . PRO A 1 199 ? 16.766 -2.146 18.547 1 80.69 199 PRO A N 1
ATOM 1554 C CA . PRO A 1 199 ? 16.781 -1.447 17.266 1 80.69 199 PRO A CA 1
ATOM 1555 C C . PRO A 1 199 ? 17.547 -0.127 17.312 1 80.69 199 PRO A C 1
ATOM 1557 O O . PRO A 1 199 ? 16.953 0.92 17.609 1 80.69 199 PRO A O 1
ATOM 1560 N N . ARG A 1 200 ? 18.875 0.023 17.094 1 71.69 200 ARG A N 1
ATOM 1561 C CA . ARG A 1 200 ? 19.703 1.213 17.266 1 71.69 200 ARG A CA 1
ATOM 1562 C C . ARG A 1 200 ? 20.156 1.763 15.914 1 71.69 200 ARG A C 1
ATOM 1564 O O . ARG A 1 200 ? 20.703 2.865 15.836 1 71.69 200 ARG A O 1
ATOM 1571 N N . GLN A 1 201 ? 19.922 1.174 14.758 1 77.06 201 GLN A N 1
ATOM 1572 C CA . GLN A 1 201 ? 20.484 1.607 13.484 1 77.06 201 GLN A CA 1
ATOM 1573 C C . GLN A 1 201 ? 19.438 2.326 12.633 1 77.06 201 GLN A C 1
ATOM 1575 O O . GLN A 1 201 ? 19.375 2.115 11.422 1 77.06 201 GLN A O 1
ATOM 1580 N N . GLY A 1 202 ? 18.656 3.148 13.344 1 80.38 202 GLY A N 1
ATOM 1581 C CA . GLY A 1 202 ? 17.703 3.955 12.602 1 80.38 202 GLY A CA 1
ATOM 1582 C C . GLY A 1 202 ? 16.734 3.125 11.773 1 80.38 202 GLY A C 1
ATOM 1583 O O . GLY A 1 202 ? 16.094 2.209 12.297 1 80.38 202 GLY A O 1
ATOM 1584 N N . VAL A 1 203 ? 16.734 3.473 10.461 1 85.94 203 VAL A N 1
ATOM 1585 C CA . VAL A 1 203 ? 15.742 2.842 9.594 1 85.94 203 VAL A CA 1
ATOM 1586 C C . VAL A 1 203 ? 16.281 1.512 9.07 1 85.94 203 VAL A C 1
ATOM 1588 O O . VAL A 1 203 ? 15.578 0.78 8.367 1 85.94 203 VAL A O 1
ATOM 1591 N N . LEU A 1 204 ? 17.469 1.164 9.43 1 89.81 204 LEU A N 1
ATOM 1592 C CA . LEU A 1 204 ? 18.062 -0.07 8.93 1 89.81 204 LEU A CA 1
ATOM 1593 C C . LEU A 1 204 ? 17.594 -1.269 9.75 1 89.81 204 LEU A C 1
ATOM 1595 O O . LEU A 1 204 ? 17.625 -2.404 9.266 1 89.81 204 LEU A O 1
ATOM 1599 N N . ARG A 1 205 ? 17.297 -1.028 11 1 89.81 205 ARG A N 1
ATOM 1600 C CA . ARG A 1 205 ? 16.75 -2.068 11.867 1 89.81 205 ARG A CA 1
ATOM 1601 C C . ARG A 1 205 ? 15.43 -1.632 12.492 1 89.81 205 ARG A C 1
ATOM 1603 O O . ARG A 1 205 ? 15.414 -0.841 13.438 1 89.81 205 ARG A O 1
ATOM 1610 N N . LEU A 1 206 ? 14.375 -2.219 12 1 95.62 206 LEU A N 1
ATOM 1611 C CA . LEU A 1 206 ? 13.031 -1.787 12.383 1 95.62 206 LEU A CA 1
ATOM 1612 C C . LEU A 1 206 ? 12.227 -2.955 12.938 1 95.62 206 LEU A C 1
ATOM 1614 O O . LEU A 1 206 ? 12.523 -4.117 12.648 1 95.62 206 LEU A O 1
ATOM 1618 N N . ARG A 1 207 ? 11.289 -2.666 13.758 1 96.69 207 ARG A N 1
ATOM 1619 C CA . ARG A 1 207 ? 10.344 -3.66 14.25 1 96.69 207 ARG A CA 1
ATOM 1620 C C . ARG A 1 207 ? 9.195 -3.859 13.258 1 96.69 207 ARG A C 1
ATOM 1622 O O . ARG A 1 207 ? 8.57 -4.918 13.234 1 96.69 207 ARG A O 1
ATOM 1629 N N . GLU A 1 208 ? 8.922 -2.873 12.547 1 97.81 208 GLU A N 1
ATOM 1630 C CA . GLU A 1 208 ? 7.93 -2.871 11.477 1 97.81 208 GLU A CA 1
ATOM 1631 C C . GLU A 1 208 ? 8.492 -2.252 10.195 1 97.81 208 GLU A C 1
ATOM 1633 O O . GLU A 1 208 ? 9 -1.13 10.219 1 97.81 208 GLU A O 1
ATOM 1638 N N . PHE A 1 209 ? 8.461 -2.996 9.102 1 97.94 209 PHE A N 1
ATOM 1639 C CA . PHE A 1 209 ? 9.039 -2.518 7.855 1 97.94 209 PHE A CA 1
ATOM 1640 C C . PHE A 1 209 ? 8.289 -3.076 6.656 1 97.94 209 PHE A C 1
ATOM 1642 O O . PHE A 1 209 ? 7.461 -3.98 6.801 1 97.94 209 PHE A O 1
ATOM 1649 N N . THR A 1 210 ? 8.477 -2.498 5.492 1 98.56 210 THR A N 1
ATOM 1650 C CA . THR A 1 210 ? 7.801 -2.92 4.266 1 98.56 210 THR A CA 1
ATOM 1651 C C . THR A 1 210 ? 8.727 -3.783 3.412 1 98.56 210 THR A C 1
ATOM 1653 O O . THR A 1 210 ? 9.875 -3.41 3.16 1 98.56 210 THR A O 1
ATOM 1656 N N . GLN A 1 211 ? 8.227 -4.906 3.029 1 98.62 211 GLN A N 1
ATOM 1657 C CA . GLN A 1 211 ? 8.953 -5.789 2.121 1 98.62 211 GLN A CA 1
ATOM 1658 C C . GLN A 1 211 ? 8.203 -5.961 0.805 1 98.62 211 GLN A C 1
ATOM 1660 O O . GLN A 1 211 ? 6.973 -5.852 0.767 1 98.62 211 GLN A O 1
ATOM 1665 N N . ALA A 1 212 ? 8.891 -6.078 -0.25 1 98.88 212 ALA A N 1
ATOM 1666 C CA . ALA A 1 212 ? 8.391 -6.516 -1.55 1 98.88 212 ALA A CA 1
ATOM 1667 C C . ALA A 1 212 ? 9.062 -7.809 -1.991 1 98.88 212 ALA A C 1
ATOM 1669 O O . ALA A 1 212 ? 10.266 -7.832 -2.248 1 98.88 212 ALA A O 1
ATOM 1670 N N . GLU A 1 213 ? 8.273 -8.859 -2.041 1 98.81 213 GLU A N 1
ATOM 1671 C CA . GLU A 1 213 ? 8.859 -10.156 -2.346 1 98.81 213 GLU A CA 1
ATOM 1672 C C . GLU A 1 213 ? 8.203 -10.789 -3.572 1 98.81 213 GLU A C 1
ATOM 1674 O O . GLU A 1 213 ? 7.016 -10.586 -3.818 1 98.81 213 GLU A O 1
ATOM 1679 N N . CYS A 1 214 ? 8.984 -11.453 -4.32 1 98.81 214 CYS A N 1
ATOM 1680 C CA . CYS A 1 214 ? 8.531 -12.297 -5.414 1 98.81 214 CYS A CA 1
ATOM 1681 C C . CYS A 1 214 ? 8.867 -13.766 -5.145 1 98.81 214 CYS A C 1
ATOM 1683 O O . CYS A 1 214 ? 9.992 -14.086 -4.754 1 98.81 214 CYS A O 1
ATOM 1685 N N . GLU A 1 215 ? 7.914 -14.594 -5.141 1 98.75 215 GLU A N 1
ATOM 1686 C CA . GLU A 1 215 ? 8.125 -16.047 -5.195 1 98.75 215 GLU A CA 1
ATOM 1687 C C . GLU A 1 215 ? 7.895 -16.578 -6.605 1 98.75 215 GLU A C 1
ATOM 1689 O O . GLU A 1 215 ? 6.754 -16.656 -7.07 1 98.75 215 GLU A O 1
ATOM 1694 N N . PHE A 1 216 ? 8.984 -16.891 -7.242 1 98.5 216 PHE A N 1
ATOM 1695 C CA . PHE A 1 216 ? 8.945 -17.375 -8.617 1 98.5 216 PHE A CA 1
ATOM 1696 C C . PHE A 1 216 ? 9.117 -18.891 -8.672 1 98.5 216 PHE A C 1
ATOM 1698 O O . PHE A 1 216 ? 10.188 -19.406 -8.352 1 98.5 216 PHE A O 1
ATOM 1705 N N . PHE A 1 217 ? 8.07 -19.609 -9.07 1 98.44 217 PHE A N 1
ATOM 1706 C CA . PHE A 1 217 ? 8.023 -21.062 -9.055 1 98.44 217 PHE A CA 1
ATOM 1707 C C . PHE A 1 217 ? 8.547 -21.625 -10.367 1 98.44 217 PHE A C 1
ATOM 1709 O O . PHE A 1 217 ? 8.055 -21.281 -11.445 1 98.44 217 PHE A O 1
ATOM 1716 N N . VAL A 1 218 ? 9.5 -22.578 -10.297 1 97.62 218 VAL A N 1
ATOM 1717 C CA . VAL A 1 218 ? 10.141 -23.094 -11.5 1 97.62 218 VAL A CA 1
ATOM 1718 C C . VAL A 1 218 ? 10.266 -24.609 -11.406 1 97.62 218 VAL A C 1
ATOM 1720 O O . VAL A 1 218 ? 10.172 -25.188 -10.32 1 97.62 218 VAL A O 1
ATOM 1723 N N . ASP A 1 219 ? 10.398 -25.234 -12.586 1 96.56 219 ASP A N 1
ATOM 1724 C CA . ASP A 1 219 ? 10.781 -26.656 -12.656 1 96.56 219 ASP A CA 1
ATOM 1725 C C . ASP A 1 219 ? 12.219 -26.859 -12.172 1 96.56 219 ASP A C 1
ATOM 1727 O O . ASP A 1 219 ? 13.148 -26.25 -12.711 1 96.56 219 ASP A O 1
ATOM 1731 N N . PRO A 1 220 ? 12.375 -27.641 -11.117 1 95.44 220 PRO A N 1
ATOM 1732 C CA . PRO A 1 220 ? 13.719 -27.859 -10.578 1 95.44 220 PRO A CA 1
ATOM 1733 C C . PRO A 1 220 ? 14.719 -28.312 -11.648 1 95.44 220 PRO A C 1
ATOM 1735 O O . PRO A 1 220 ? 15.914 -28.047 -11.516 1 95.44 220 PRO A O 1
ATOM 1738 N N . ASP A 1 221 ? 14.234 -28.906 -12.727 1 93.94 221 ASP A N 1
ATOM 1739 C CA . ASP A 1 221 ? 15.117 -29.453 -13.75 1 93.94 221 ASP A CA 1
ATOM 1740 C C . ASP A 1 221 ? 15.359 -28.438 -14.867 1 93.94 221 ASP A C 1
ATOM 1742 O O . ASP A 1 221 ? 16.234 -28.656 -15.719 1 93.94 221 ASP A O 1
ATOM 1746 N N . VAL A 1 222 ? 14.633 -27.375 -14.859 1 94.12 222 VAL A N 1
ATOM 1747 C CA . VAL A 1 222 ? 14.773 -26.344 -15.875 1 94.12 222 VAL A CA 1
ATOM 1748 C C . VAL A 1 222 ? 15.211 -25.031 -15.219 1 94.12 222 VAL A C 1
ATOM 1750 O O . VAL A 1 222 ? 14.375 -24.25 -14.758 1 94.12 222 VAL A O 1
ATOM 1753 N N . LYS A 1 223 ? 16.438 -24.719 -15.297 1 93.56 223 LYS A N 1
ATOM 1754 C CA . LYS A 1 223 ? 16.953 -23.531 -14.617 1 93.56 223 LYS A CA 1
ATOM 1755 C C . LYS A 1 223 ? 17.406 -22.484 -15.625 1 93.56 223 LYS A C 1
ATOM 1757 O O . LYS A 1 223 ? 18.391 -21.781 -15.391 1 93.56 223 LYS A O 1
ATOM 1762 N N . THR A 1 224 ? 16.719 -22.484 -16.781 1 95.69 224 THR A N 1
ATOM 1763 C CA . THR A 1 224 ? 16.891 -21.438 -17.797 1 95.69 224 THR A CA 1
ATOM 1764 C C . THR A 1 224 ? 15.758 -20.438 -17.75 1 95.69 224 THR A C 1
ATOM 1766 O O . THR A 1 224 ? 14.617 -20.781 -17.422 1 95.69 224 THR A O 1
ATOM 1769 N N . HIS A 1 225 ? 16.078 -19.25 -17.953 1 96 225 HIS A N 1
ATOM 1770 C CA . HIS A 1 225 ? 15.078 -18.188 -17.969 1 96 225 HIS A CA 1
ATOM 1771 C C . HIS A 1 225 ? 14.734 -17.766 -19.391 1 96 225 HIS A C 1
ATOM 1773 O O . HIS A 1 225 ? 15.633 -17.469 -20.172 1 96 225 HIS A O 1
ATOM 1779 N N . PRO A 1 226 ? 13.484 -17.641 -19.734 1 91.5 226 PRO A N 1
ATOM 1780 C CA . PRO A 1 226 ? 13.078 -17.328 -21.109 1 91.5 226 PRO A CA 1
ATOM 1781 C C . PRO A 1 226 ? 13.539 -15.938 -21.547 1 91.5 226 PRO A C 1
ATOM 1783 O O . PRO A 1 226 ? 13.766 -15.703 -22.734 1 91.5 226 PRO A O 1
ATOM 1786 N N . ASN A 1 227 ? 13.688 -15.016 -20.656 1 94.12 227 ASN A N 1
ATOM 1787 C CA . ASN A 1 227 ? 14.055 -13.648 -21 1 94.12 227 ASN A CA 1
ATOM 1788 C C . ASN A 1 227 ? 15.508 -13.352 -20.625 1 94.12 227 ASN A C 1
ATOM 1790 O O . ASN A 1 227 ? 15.883 -12.195 -20.453 1 94.12 227 ASN A O 1
ATOM 1794 N N . PHE A 1 228 ? 16.312 -14.352 -20.484 1 97.5 228 PHE A N 1
ATOM 1795 C CA . PHE A 1 228 ? 17.688 -14.203 -20 1 97.5 228 PHE A CA 1
ATOM 1796 C C . PHE A 1 228 ? 18.469 -13.234 -20.875 1 97.5 228 PHE A C 1
ATOM 1798 O O . PHE A 1 228 ? 19.312 -12.492 -20.391 1 97.5 228 PHE A O 1
ATOM 1805 N N . ASP A 1 229 ? 18.188 -13.148 -22.172 1 96.88 229 ASP A N 1
ATOM 1806 C CA . ASP A 1 229 ? 18.922 -12.336 -23.141 1 96.88 229 ASP A CA 1
ATOM 1807 C C . ASP A 1 229 ? 18.781 -10.844 -22.828 1 96.88 229 ASP A C 1
ATOM 1809 O O . ASP A 1 229 ? 19.641 -10.047 -23.203 1 96.88 229 ASP A O 1
ATOM 1813 N N . LYS A 1 230 ? 17.734 -10.531 -22.172 1 96.38 230 LYS A N 1
ATOM 1814 C CA . LYS A 1 230 ? 17.5 -9.141 -21.812 1 96.38 230 LYS A CA 1
ATOM 1815 C C . LYS A 1 230 ? 18.656 -8.578 -20.984 1 96.38 230 LYS A C 1
ATOM 1817 O O . LYS A 1 230 ? 19 -7.402 -21.125 1 96.38 230 LYS A O 1
ATOM 1822 N N . TYR A 1 231 ? 19.234 -9.438 -20.094 1 98.06 231 TYR A N 1
ATOM 1823 C CA . TYR A 1 231 ? 20.219 -8.938 -19.141 1 98.06 231 TYR A CA 1
ATOM 1824 C C . TYR A 1 231 ? 21.562 -9.609 -19.344 1 98.06 231 TYR A C 1
ATOM 1826 O O . TYR A 1 231 ? 22.547 -9.281 -18.672 1 98.06 231 TYR A O 1
ATOM 1834 N N . LYS A 1 232 ? 21.672 -10.508 -20.266 1 98.25 232 LYS A N 1
ATOM 1835 C CA . LYS A 1 232 ? 22.844 -11.359 -20.453 1 98.25 232 LYS A CA 1
ATOM 1836 C C . LYS A 1 232 ? 24.125 -10.531 -20.578 1 98.25 232 LYS A C 1
ATOM 1838 O O . LYS A 1 232 ? 25.172 -10.922 -20.078 1 98.25 232 LYS A O 1
ATOM 1843 N N . ASP A 1 233 ? 24.047 -9.344 -21.188 1 98.38 233 ASP A N 1
ATOM 1844 C CA . ASP A 1 233 ? 25.234 -8.555 -21.5 1 98.38 233 ASP A CA 1
ATOM 1845 C C . ASP A 1 233 ? 25.438 -7.445 -20.469 1 98.38 233 ASP A C 1
ATOM 1847 O O . ASP A 1 233 ? 26.391 -6.664 -20.578 1 98.38 233 ASP A O 1
ATOM 1851 N N . VAL A 1 234 ? 24.594 -7.324 -19.469 1 98.31 234 VAL A N 1
ATOM 1852 C CA . VAL A 1 234 ? 24.719 -6.316 -18.422 1 98.31 234 VAL A CA 1
ATOM 1853 C C . VAL A 1 234 ? 25.891 -6.664 -17.5 1 98.31 234 VAL A C 1
ATOM 1855 O O . VAL A 1 234 ? 26.062 -7.824 -17.109 1 98.31 234 VAL A O 1
ATOM 1858 N N . LYS A 1 235 ? 26.703 -5.684 -17.219 1 98.38 235 LYS A N 1
ATOM 1859 C CA . LYS A 1 235 ? 27.844 -5.871 -16.328 1 98.38 235 LYS A CA 1
ATOM 1860 C C . LYS A 1 235 ? 27.438 -5.59 -14.875 1 98.38 235 LYS A C 1
ATOM 1862 O O . LYS A 1 235 ? 26.828 -4.562 -14.586 1 98.38 235 LYS A O 1
ATOM 1867 N N .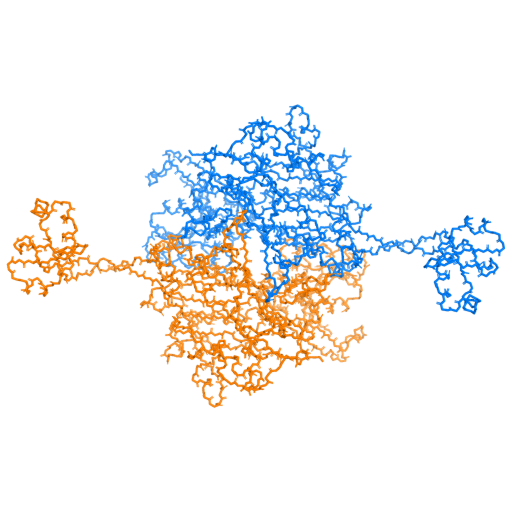 LEU A 1 236 ? 27.766 -6.469 -13.984 1 98.31 236 LEU A N 1
ATOM 1868 C CA . LEU A 1 236 ? 27.453 -6.348 -12.562 1 98.31 236 LEU A CA 1
ATOM 1869 C C . LEU A 1 236 ? 28.734 -6.34 -11.727 1 98.31 236 LEU A C 1
ATOM 1871 O O . LEU A 1 236 ? 29.75 -6.902 -12.125 1 98.31 236 LEU A O 1
ATOM 1875 N N . THR A 1 237 ? 28.703 -5.605 -10.609 1 98.56 237 THR A N 1
ATOM 1876 C CA . THR A 1 237 ? 29.75 -5.707 -9.586 1 98.56 237 THR A CA 1
ATOM 1877 C C . THR A 1 237 ? 29.422 -6.828 -8.602 1 98.56 237 THR A C 1
ATOM 1879 O O . THR A 1 237 ? 28.469 -6.727 -7.82 1 98.56 237 THR A O 1
ATOM 1882 N N . LEU A 1 238 ? 30.234 -7.895 -8.672 1 98.31 238 LEU A N 1
ATOM 1883 C CA . LEU A 1 238 ? 29.969 -9.094 -7.887 1 98.31 238 LEU A CA 1
ATOM 1884 C C . LEU A 1 238 ? 31.031 -9.281 -6.812 1 98.31 238 LEU A C 1
ATOM 1886 O O . LEU A 1 238 ? 32.188 -8.922 -7.012 1 98.31 238 LEU A O 1
ATOM 1890 N N . TYR A 1 239 ? 30.609 -9.719 -5.668 1 97.38 239 TYR A N 1
ATOM 1891 C CA . TYR A 1 239 ? 31.453 -10.109 -4.547 1 97.38 239 TYR A CA 1
ATOM 1892 C C . TYR A 1 239 ? 31.219 -11.562 -4.164 1 97.38 239 TYR A C 1
ATOM 1894 O O . TYR A 1 239 ? 30.672 -11.852 -3.094 1 97.38 239 TYR A O 1
ATOM 1902 N N . PRO A 1 240 ? 31.719 -12.492 -5.062 1 96.25 240 PRO A N 1
ATOM 1903 C CA . PRO A 1 240 ? 31.469 -13.922 -4.859 1 96.25 240 PRO A CA 1
ATOM 1904 C C . PRO A 1 240 ? 32.188 -14.477 -3.631 1 96.25 240 PRO A C 1
ATOM 1906 O O . PRO A 1 240 ? 33.062 -13.812 -3.068 1 96.25 240 PRO A O 1
ATOM 1909 N N . GLN A 1 241 ? 31.828 -15.648 -3.27 1 93.06 241 GLN A N 1
ATOM 1910 C CA . GLN A 1 241 ? 32.375 -16.328 -2.105 1 93.06 241 GLN A CA 1
ATOM 1911 C C . GLN A 1 241 ? 33.906 -16.391 -2.191 1 93.06 241 GLN A C 1
ATOM 1913 O O . GLN A 1 241 ? 34.594 -16.141 -1.206 1 93.06 241 GLN A O 1
ATOM 1918 N N . ALA A 1 242 ? 34.438 -16.734 -3.34 1 90 242 ALA A N 1
ATOM 1919 C CA . ALA A 1 242 ? 35.875 -16.906 -3.541 1 90 242 ALA A CA 1
ATOM 1920 C C . ALA A 1 242 ? 36.625 -15.602 -3.262 1 90 242 ALA A C 1
ATOM 1922 O O . ALA A 1 242 ? 37.688 -15.617 -2.674 1 90 242 ALA A O 1
ATOM 1923 N N . GLN A 1 243 ? 36 -14.523 -3.779 1 90.94 243 GLN A N 1
ATOM 1924 C CA . GLN A 1 243 ? 36.625 -13.227 -3.564 1 90.94 243 GLN A CA 1
ATOM 1925 C C . GLN A 1 243 ? 36.594 -12.836 -2.09 1 90.94 243 GLN A C 1
ATOM 1927 O O . GLN A 1 243 ? 37.5 -12.172 -1.597 1 90.94 243 GLN A O 1
ATOM 1932 N N . GLN A 1 244 ? 35.531 -13.133 -1.397 1 91 244 GLN A N 1
ATOM 1933 C CA . GLN A 1 244 ? 35.375 -12.797 0.014 1 91 244 GLN A CA 1
ATOM 1934 C C . GLN A 1 244 ? 36.406 -13.547 0.875 1 91 244 GLN A C 1
ATOM 1936 O O . GLN A 1 244 ? 36.844 -13.047 1.914 1 91 244 GLN A O 1
ATOM 1941 N N . GLU A 1 245 ? 36.625 -14.742 0.536 1 87.81 245 GLU A N 1
ATOM 1942 C CA . GLU A 1 245 ? 37.562 -15.594 1.281 1 87.81 245 GLU A CA 1
ATOM 1943 C C . GLU A 1 245 ? 39 -15.289 0.921 1 87.81 245 GLU A C 1
ATOM 1945 O O . GLU A 1 245 ? 39.938 -15.656 1.661 1 87.81 245 GLU A O 1
ATOM 1950 N N . ASP A 1 246 ? 39.156 -14.68 -0.176 1 82.56 246 ASP A N 1
ATOM 1951 C CA . ASP A 1 246 ? 40.5 -14.312 -0.606 1 82.56 246 ASP A CA 1
ATOM 1952 C C . ASP A 1 246 ? 41 -13.094 0.156 1 82.56 246 ASP A C 1
ATOM 1954 O O . ASP A 1 246 ? 40.219 -12.297 0.657 1 82.56 246 ASP A O 1
ATOM 1958 N N . GLU A 1 247 ? 42.25 -13.008 0.387 1 67.69 247 GLU A N 1
ATOM 1959 C CA . GLU A 1 247 ? 42.906 -11.969 1.17 1 67.69 247 GLU A CA 1
ATOM 1960 C C . GLU A 1 247 ? 42.625 -10.586 0.603 1 67.69 247 GLU A C 1
ATOM 1962 O O . GLU A 1 247 ? 42.594 -9.602 1.347 1 67.69 247 GLU A O 1
ATOM 1967 N N . THR A 1 248 ? 42.5 -10.523 -0.665 1 64.88 248 THR A N 1
ATOM 1968 C CA . THR A 1 248 ? 42.375 -9.188 -1.241 1 64.88 248 THR A CA 1
ATOM 1969 C C . THR A 1 248 ? 40.938 -8.656 -1.066 1 64.88 248 THR A C 1
ATOM 1971 O O . THR A 1 248 ? 40.719 -7.445 -0.979 1 64.88 248 THR A O 1
ATOM 1974 N N . GLY A 1 249 ? 39.969 -9.547 -0.821 1 78.44 249 GLY A N 1
ATOM 1975 C CA . GLY A 1 249 ? 38.594 -9.148 -0.522 1 78.44 249 GLY A CA 1
ATOM 1976 C C . GLY A 1 249 ? 38.062 -8.148 -1.521 1 78.44 249 GLY A C 1
ATOM 1977 O O . GLY A 1 249 ? 37.375 -7.199 -1.142 1 78.44 249 GLY A O 1
ATOM 1978 N N . THR A 1 250 ? 38.344 -8.32 -2.891 1 87.88 250 THR A N 1
ATOM 1979 C CA . THR A 1 250 ? 37.938 -7.316 -3.871 1 87.88 250 THR A CA 1
ATOM 1980 C C . THR A 1 250 ? 36.781 -7.816 -4.699 1 87.88 250 THR A C 1
ATOM 1982 O O . THR A 1 250 ? 36.656 -9.016 -4.945 1 87.88 250 THR A O 1
ATOM 1985 N N . THR A 1 251 ? 35.938 -6.941 -5.109 1 95.56 251 THR A N 1
ATOM 1986 C CA . THR A 1 251 ? 34.812 -7.234 -5.996 1 95.56 251 THR A CA 1
ATOM 1987 C C . THR A 1 251 ? 35.312 -7.465 -7.426 1 95.56 251 THR A C 1
ATOM 1989 O O . THR A 1 251 ? 36.438 -7.109 -7.766 1 95.56 251 THR A O 1
ATOM 1992 N N . ILE A 1 252 ? 34.562 -8.117 -8.219 1 95.75 252 ILE A N 1
ATOM 1993 C CA . ILE A 1 252 ? 34.875 -8.328 -9.625 1 95.75 252 ILE A CA 1
ATOM 1994 C C . ILE A 1 252 ? 33.719 -7.82 -10.484 1 95.75 252 ILE A C 1
ATOM 1996 O O . ILE A 1 252 ? 32.562 -7.719 -10.008 1 95.75 252 ILE A O 1
ATOM 2000 N N . GLN A 1 253 ? 34 -7.492 -11.727 1 97.25 253 GLN A N 1
ATOM 2001 C CA . GLN A 1 253 ? 33 -7.102 -12.703 1 97.25 253 GLN A CA 1
ATOM 2002 C C . GLN A 1 253 ? 32.812 -8.172 -13.773 1 97.25 253 GLN A C 1
ATOM 2004 O O . GLN A 1 253 ? 33.812 -8.609 -14.391 1 97.25 253 GLN A O 1
ATOM 2009 N N . LYS A 1 254 ? 31.656 -8.633 -13.93 1 97.19 254 LYS A N 1
ATOM 2010 C CA . LYS A 1 254 ? 31.328 -9.664 -14.914 1 97.19 254 LYS A CA 1
ATOM 2011 C C . LYS A 1 254 ? 29.953 -9.406 -15.523 1 97.19 254 LYS A C 1
ATOM 2013 O O . LYS A 1 254 ? 29.078 -8.836 -14.875 1 97.19 254 LYS A O 1
ATOM 2018 N N . THR A 1 255 ? 29.859 -9.789 -16.781 1 98.56 255 THR A N 1
ATOM 2019 C CA . THR A 1 255 ? 28.516 -9.773 -17.359 1 98.56 255 THR A CA 1
ATOM 2020 C C . THR A 1 255 ? 27.656 -10.883 -16.766 1 98.56 255 THR A C 1
ATOM 2022 O O . THR A 1 255 ? 28.188 -11.875 -16.25 1 98.56 255 THR A O 1
ATOM 2025 N N . VAL A 1 256 ? 26.391 -10.766 -16.828 1 98.62 256 VAL A N 1
ATOM 2026 C CA . VAL A 1 256 ? 25.438 -11.75 -16.297 1 98.62 256 VAL A CA 1
ATOM 2027 C C . VAL A 1 256 ? 25.656 -13.094 -16.984 1 98.62 256 VAL A C 1
ATOM 2029 O O . VAL A 1 256 ? 25.688 -14.133 -16.328 1 98.62 256 VAL A O 1
ATOM 2032 N N . GLY A 1 257 ? 25.812 -13.086 -18.297 1 98.56 257 GLY A N 1
ATOM 2033 C CA . GLY A 1 257 ? 26.062 -14.297 -19.062 1 98.56 257 GLY A CA 1
ATOM 2034 C C . GLY A 1 257 ? 27.344 -15.016 -18.656 1 98.56 257 GLY A C 1
ATOM 2035 O O . GLY A 1 257 ? 27.344 -16.234 -18.5 1 98.56 257 GLY A O 1
ATOM 2036 N N . GLU A 1 258 ? 28.422 -14.281 -18.484 1 98.5 258 GLU A N 1
ATOM 2037 C CA . GLU A 1 258 ? 29.703 -14.852 -18.062 1 98.5 258 GLU A CA 1
ATOM 2038 C C . GLU A 1 258 ? 29.594 -15.469 -16.672 1 98.5 258 GLU A C 1
ATOM 2040 O O . GLU A 1 258 ? 30.156 -16.531 -16.406 1 98.5 258 GLU A O 1
ATOM 2045 N N . ALA A 1 259 ? 28.875 -14.758 -15.789 1 98.31 259 ALA A N 1
ATOM 2046 C CA . ALA A 1 259 ? 28.734 -15.219 -14.406 1 98.31 259 ALA A CA 1
ATOM 2047 C C . ALA A 1 259 ? 28.031 -16.578 -14.352 1 98.31 259 ALA A C 1
ATOM 2049 O O . ALA A 1 259 ? 28.359 -17.422 -13.523 1 98.31 259 ALA A O 1
ATOM 2050 N N . VAL A 1 260 ? 27.047 -16.781 -15.195 1 98.25 260 VAL A N 1
ATOM 2051 C CA . VAL A 1 260 ? 26.344 -18.062 -15.242 1 98.25 260 VAL A CA 1
ATOM 2052 C C . VAL A 1 260 ? 27.234 -19.125 -15.891 1 98.25 260 VAL A C 1
ATOM 2054 O O . VAL A 1 260 ? 27.328 -20.25 -15.398 1 98.25 260 VAL A O 1
ATOM 2057 N N . ALA A 1 261 ? 27.922 -18.812 -16.984 1 97.81 261 ALA A N 1
ATOM 2058 C CA . ALA A 1 261 ? 28.734 -19.734 -17.766 1 97.81 261 ALA A CA 1
ATOM 2059 C C . ALA A 1 261 ? 29.859 -20.312 -16.922 1 97.81 261 ALA A C 1
ATOM 2061 O O . ALA A 1 261 ? 30.203 -21.5 -17.062 1 97.81 261 ALA A O 1
ATOM 2062 N N . ASP A 1 262 ? 30.531 -19.5 -16.094 1 97.19 262 ASP A N 1
ATOM 2063 C CA . ASP A 1 262 ? 31.672 -19.984 -15.344 1 97.19 262 ASP A CA 1
ATOM 2064 C C . ASP A 1 262 ? 31.266 -20.469 -13.953 1 97.19 262 ASP A C 1
ATOM 2066 O O . ASP A 1 262 ? 32.125 -20.828 -13.133 1 97.19 262 ASP A O 1
ATOM 2070 N N . GLY A 1 263 ? 29.969 -20.359 -13.617 1 96.31 263 GLY A N 1
ATOM 2071 C CA . GLY A 1 263 ? 29.453 -20.953 -12.398 1 96.31 263 GLY A CA 1
ATOM 2072 C C . GLY A 1 263 ? 29.469 -20 -11.219 1 96.31 263 GLY A C 1
ATOM 2073 O O . GLY A 1 263 ? 29.156 -20.391 -10.086 1 96.31 263 GLY A O 1
ATOM 2074 N N . THR A 1 264 ? 29.828 -18.719 -11.43 1 97 264 THR A N 1
ATOM 2075 C CA . THR A 1 264 ? 29.797 -17.734 -10.344 1 97 264 THR A CA 1
ATOM 2076 C C . THR A 1 264 ? 28.375 -17.609 -9.789 1 97 264 THR A C 1
ATOM 2078 O O . THR A 1 264 ? 28.188 -17.578 -8.57 1 97 264 THR A O 1
ATOM 2081 N N . ILE A 1 265 ? 27.422 -17.438 -10.625 1 97.75 265 ILE A N 1
ATOM 2082 C CA . ILE A 1 265 ? 26 -17.516 -10.266 1 97.75 265 ILE A CA 1
ATOM 2083 C C . ILE A 1 265 ? 25.438 -18.859 -10.734 1 97.75 265 ILE A C 1
ATOM 2085 O O . ILE A 1 265 ? 25.688 -19.297 -11.859 1 97.75 265 ILE A O 1
ATOM 2089 N N . ALA A 1 266 ? 24.672 -19.469 -9.953 1 97.06 266 ALA A N 1
ATOM 2090 C CA . ALA A 1 266 ? 24.344 -20.891 -10.062 1 97.06 266 ALA A CA 1
ATOM 2091 C C . ALA A 1 266 ? 23.594 -21.172 -11.367 1 97.06 266 ALA A C 1
ATOM 2093 O O . ALA A 1 266 ? 23.781 -22.234 -11.969 1 97.06 266 ALA A O 1
ATOM 2094 N N . HIS A 1 267 ? 22.703 -20.344 -11.781 1 97.69 267 HIS A N 1
ATOM 2095 C CA . HIS A 1 267 ? 21.891 -20.609 -12.977 1 97.69 267 HIS A CA 1
ATOM 2096 C C . HIS A 1 267 ? 21.219 -19.344 -13.469 1 97.69 267 HIS A C 1
ATOM 2098 O O . HIS A 1 267 ? 21.312 -18.281 -12.836 1 97.69 267 HIS A O 1
ATOM 2104 N N . GLU A 1 268 ? 20.484 -19.391 -14.562 1 98.19 268 GLU A N 1
ATOM 2105 C CA . GLU A 1 268 ? 19.984 -18.234 -15.289 1 98.19 268 GLU A CA 1
ATOM 2106 C C . GLU A 1 268 ? 18.906 -17.516 -14.5 1 98.19 268 GLU A C 1
ATOM 2108 O O . GLU A 1 268 ? 18.812 -16.281 -14.523 1 98.19 268 GLU A O 1
ATOM 2113 N N . PHE A 1 269 ? 18.016 -18.234 -13.773 1 97.88 269 PHE A N 1
ATOM 2114 C CA . PHE A 1 269 ? 16.938 -17.578 -13.023 1 97.88 269 PHE A CA 1
ATOM 2115 C C . PHE A 1 269 ? 17.516 -16.641 -11.969 1 97.88 269 PHE A C 1
ATOM 2117 O O . PHE A 1 269 ? 17.078 -15.492 -11.844 1 97.88 269 PHE A O 1
ATOM 2124 N N . LEU A 1 270 ? 18.453 -17.109 -11.234 1 97.94 270 LEU A N 1
ATOM 2125 C CA . LEU A 1 270 ? 19.078 -16.281 -10.211 1 97.94 270 LEU A CA 1
ATOM 2126 C C . LEU A 1 270 ? 19.781 -15.078 -10.828 1 97.94 270 LEU A C 1
ATOM 2128 O O . LEU A 1 270 ? 19.625 -13.953 -10.344 1 97.94 270 LEU A O 1
ATOM 2132 N N . ALA A 1 271 ? 20.562 -15.367 -11.875 1 98.62 271 ALA A N 1
ATOM 2133 C CA . ALA A 1 271 ? 21.312 -14.297 -12.531 1 98.62 271 ALA A CA 1
ATOM 2134 C C . ALA A 1 271 ? 20.375 -13.234 -13.086 1 98.62 271 ALA A C 1
ATOM 2136 O O . ALA A 1 271 ? 20.672 -12.039 -13.023 1 98.62 271 ALA A O 1
ATOM 2137 N N . TYR A 1 272 ? 19.297 -13.68 -13.656 1 98.62 272 TYR A N 1
ATOM 2138 C CA . TYR A 1 272 ? 18.297 -12.758 -14.211 1 98.62 272 TYR A CA 1
ATOM 2139 C C . TYR A 1 272 ? 17.781 -11.812 -13.133 1 98.62 272 TYR A C 1
ATOM 2141 O O . TYR A 1 272 ? 17.703 -10.602 -13.352 1 98.62 272 TYR A O 1
ATOM 2149 N N . TYR A 1 273 ? 17.422 -12.328 -12 1 98.56 273 TYR A N 1
ATOM 2150 C CA . TYR A 1 273 ? 16.828 -11.508 -10.961 1 98.56 273 TYR A CA 1
ATOM 2151 C C . TYR A 1 273 ? 17.875 -10.672 -10.25 1 98.56 273 TYR A C 1
ATOM 2153 O O . TYR A 1 273 ? 17.578 -9.602 -9.719 1 98.56 273 TYR A O 1
ATOM 2161 N N . VAL A 1 274 ? 19.109 -11.117 -10.172 1 98.81 274 VAL A N 1
ATOM 2162 C CA . VAL A 1 274 ? 20.203 -10.258 -9.719 1 98.81 274 VAL A CA 1
ATOM 2163 C C . VAL A 1 274 ? 20.312 -9.031 -10.617 1 98.81 274 VAL A C 1
ATOM 2165 O O . VAL A 1 274 ? 20.375 -7.898 -10.133 1 98.81 274 VAL A O 1
ATOM 2168 N N . ALA A 1 275 ? 20.297 -9.297 -11.914 1 98.88 275 ALA A N 1
ATOM 2169 C CA . ALA A 1 275 ? 20.406 -8.219 -12.898 1 98.88 275 ALA A CA 1
ATOM 2170 C C . ALA A 1 275 ? 19.188 -7.305 -12.836 1 98.88 275 ALA A C 1
ATOM 2172 O O . ALA A 1 275 ? 19.312 -6.082 -12.938 1 98.88 275 ALA A O 1
ATOM 2173 N N . LEU A 1 276 ? 18 -7.906 -12.758 1 98.81 276 LEU A N 1
ATOM 2174 C CA . LEU A 1 276 ? 16.766 -7.125 -12.625 1 98.81 276 LEU A CA 1
ATOM 2175 C C . LEU A 1 276 ? 16.844 -6.227 -11.398 1 98.81 276 LEU A C 1
ATOM 2177 O O . LEU A 1 276 ? 16.422 -5.066 -11.445 1 98.81 276 LEU A O 1
ATOM 2181 N N . THR A 1 277 ? 17.344 -6.762 -10.297 1 98.94 277 THR A N 1
ATOM 2182 C CA . THR A 1 277 ? 17.5 -5.996 -9.062 1 98.94 277 THR A CA 1
ATOM 2183 C C . THR A 1 277 ? 18.438 -4.816 -9.281 1 98.94 277 THR A C 1
ATOM 2185 O O . THR A 1 277 ? 18.172 -3.709 -8.812 1 98.94 277 THR A O 1
ATOM 2188 N N . ASN A 1 278 ? 19.531 -5.086 -9.961 1 98.88 278 ASN A N 1
ATOM 2189 C CA . ASN A 1 278 ? 20.453 -4.004 -10.305 1 98.88 278 ASN A CA 1
ATOM 2190 C C . ASN A 1 278 ? 19.75 -2.885 -11.062 1 98.88 278 ASN A C 1
ATOM 2192 O O . ASN A 1 278 ? 19.938 -1.707 -10.758 1 98.88 278 ASN A O 1
ATOM 2196 N N . ASP A 1 279 ? 19 -3.273 -12.062 1 98.69 279 ASP A N 1
ATOM 2197 C CA . ASP A 1 279 ? 18.266 -2.324 -12.891 1 98.69 279 ASP A CA 1
ATOM 2198 C C . ASP A 1 279 ? 17.266 -1.525 -12.055 1 98.69 279 ASP A C 1
ATOM 2200 O O . ASP A 1 279 ? 17.203 -0.299 -12.156 1 98.69 279 ASP A O 1
ATOM 2204 N N . PHE A 1 280 ? 16.5 -2.16 -11.242 1 98.75 280 PHE A N 1
ATOM 2205 C CA . PHE A 1 280 ? 15.516 -1.521 -10.375 1 98.75 280 PHE A CA 1
ATOM 2206 C C . PHE A 1 280 ? 16.188 -0.508 -9.453 1 98.75 280 PHE A C 1
ATOM 2208 O O . PHE A 1 280 ? 15.75 0.643 -9.367 1 98.75 280 PHE A O 1
ATOM 2215 N N . LEU A 1 281 ? 17.203 -0.94 -8.711 1 98.94 281 LEU A N 1
ATOM 2216 C CA . LEU A 1 281 ? 17.859 -0.091 -7.723 1 98.94 281 LEU A CA 1
ATOM 2217 C C . LEU A 1 281 ? 18.484 1.135 -8.383 1 98.94 281 LEU A C 1
ATOM 2219 O O . LEU A 1 281 ? 18.391 2.244 -7.855 1 98.94 281 LEU A O 1
ATOM 2223 N N . THR A 1 282 ? 19.094 0.964 -9.523 1 98.81 282 THR A N 1
ATOM 2224 C CA . THR A 1 282 ? 19.703 2.096 -10.219 1 98.81 282 THR A CA 1
ATOM 2225 C C . THR A 1 282 ? 18.625 3.045 -10.734 1 98.81 282 THR A C 1
ATOM 2227 O O . THR A 1 282 ? 18.797 4.266 -10.695 1 98.81 282 THR A O 1
ATOM 2230 N N . CYS A 1 283 ? 17.531 2.512 -11.219 1 98.31 283 CYS A N 1
ATOM 2231 C CA . CYS A 1 283 ? 16.406 3.328 -11.664 1 98.31 283 CYS A CA 1
ATOM 2232 C C . CYS A 1 283 ? 15.836 4.141 -10.508 1 98.31 283 CYS A C 1
ATOM 2234 O O . CYS A 1 283 ? 15.391 5.273 -10.703 1 98.31 283 CYS A O 1
ATOM 2236 N N . ALA A 1 284 ? 15.852 3.559 -9.297 1 98.69 284 ALA A N 1
ATOM 2237 C CA . ALA A 1 284 ? 15.297 4.215 -8.117 1 98.69 284 ALA A CA 1
ATOM 2238 C C . ALA A 1 284 ? 16.219 5.344 -7.637 1 98.69 284 ALA A C 1
ATOM 2240 O O . ALA A 1 284 ? 15.781 6.219 -6.879 1 98.69 284 ALA A O 1
ATOM 2241 N N . GLY A 1 285 ? 17.5 5.305 -8.023 1 98.62 285 GLY A N 1
ATOM 2242 C CA . GLY A 1 285 ? 18.359 6.422 -7.684 1 98.62 285 GLY A CA 1
ATOM 2243 C C . GLY A 1 285 ? 19.625 5.992 -6.973 1 98.62 285 GLY A C 1
ATOM 2244 O O . GLY A 1 285 ? 20.406 6.836 -6.523 1 98.62 285 GLY A O 1
ATOM 2245 N N . ILE A 1 286 ? 19.859 4.676 -6.855 1 98.81 286 ILE A N 1
ATOM 2246 C CA . ILE A 1 286 ? 21.094 4.188 -6.238 1 98.81 286 ILE A CA 1
ATOM 2247 C C . ILE A 1 286 ? 22.25 4.352 -7.211 1 98.81 286 ILE A C 1
ATOM 2249 O O . ILE A 1 286 ? 22.125 4.02 -8.391 1 98.81 286 ILE A O 1
ATOM 2253 N N . SER A 1 287 ? 23.328 4.863 -6.777 1 98.19 287 SER A N 1
ATOM 2254 C CA . SER A 1 287 ? 24.531 5.02 -7.602 1 98.19 287 SER A CA 1
ATOM 2255 C C . SER A 1 287 ? 25.109 3.664 -8 1 98.19 287 SER A C 1
ATOM 2257 O O . SER A 1 287 ? 25.391 2.826 -7.137 1 98.19 287 SER A O 1
ATOM 2259 N N . PRO A 1 288 ? 25.359 3.449 -9.211 1 97.81 288 PRO A N 1
ATOM 2260 C CA . PRO A 1 288 ? 25.906 2.166 -9.648 1 97.81 288 PRO A CA 1
ATOM 2261 C C . PRO A 1 288 ? 27.25 1.847 -8.992 1 97.81 288 PRO A C 1
ATOM 2263 O O . PRO A 1 288 ? 27.547 0.681 -8.719 1 97.81 288 PRO A O 1
ATOM 2266 N N . GLU A 1 289 ? 28.062 2.865 -8.703 1 97.5 289 GLU A N 1
ATOM 2267 C CA . GLU A 1 289 ? 29.375 2.66 -8.117 1 97.5 289 GLU A CA 1
ATOM 2268 C C . GLU A 1 289 ? 29.281 2.211 -6.664 1 97.5 289 GLU A C 1
ATOM 2270 O O . GLU A 1 289 ? 30.234 1.663 -6.113 1 97.5 289 GLU A O 1
ATOM 2275 N N . ASP A 1 290 ? 28.156 2.445 -6.102 1 98.38 290 ASP A N 1
ATOM 2276 C CA . ASP A 1 290 ? 27.938 2.123 -4.695 1 98.38 290 ASP A CA 1
ATOM 2277 C C . ASP A 1 290 ? 27 0.929 -4.543 1 98.38 290 ASP A C 1
ATOM 2279 O O . ASP A 1 290 ? 26.328 0.795 -3.523 1 98.38 290 ASP A O 1
ATOM 2283 N N . LEU A 1 291 ? 26.875 0.13 -5.574 1 98.69 291 LEU A N 1
ATOM 2284 C CA . LEU A 1 291 ? 26.031 -1.052 -5.582 1 98.69 291 LEU A CA 1
ATOM 2285 C C . LEU A 1 291 ? 26.828 -2.305 -5.906 1 98.69 291 LEU A C 1
ATOM 2287 O O . LEU A 1 291 ? 27.609 -2.316 -6.863 1 98.69 291 LEU A O 1
ATOM 2291 N N . ARG A 1 292 ? 26.734 -3.322 -5.105 1 98.56 292 ARG A N 1
ATOM 2292 C CA . ARG A 1 292 ? 27.375 -4.602 -5.387 1 98.56 292 ARG A CA 1
ATOM 2293 C C . ARG A 1 292 ? 26.469 -5.766 -4.973 1 98.56 292 ARG A C 1
ATOM 2295 O O . ARG A 1 292 ? 25.516 -5.586 -4.215 1 98.56 292 ARG A O 1
ATOM 2302 N N . PHE A 1 293 ? 26.75 -6.879 -5.527 1 98.75 293 PHE A N 1
ATOM 2303 C CA . PHE A 1 293 ? 26.047 -8.109 -5.172 1 98.75 293 PHE A CA 1
ATOM 2304 C C . PHE A 1 293 ? 26.984 -9.086 -4.477 1 98.75 293 PHE A C 1
ATOM 2306 O O . PHE A 1 293 ? 27.969 -9.547 -5.07 1 98.75 293 PHE A O 1
ATOM 2313 N N . ARG A 1 294 ? 26.672 -9.359 -3.262 1 98 294 ARG A N 1
ATOM 2314 C CA . ARG A 1 294 ? 27.484 -10.234 -2.434 1 98 294 ARG A CA 1
ATOM 2315 C C . ARG A 1 294 ? 26.875 -11.625 -2.314 1 98 294 ARG A C 1
ATOM 2317 O O . ARG A 1 294 ? 25.688 -11.758 -1.969 1 98 294 ARG A O 1
ATOM 2324 N N . GLN A 1 295 ? 27.672 -12.609 -2.6 1 96.81 295 GLN A N 1
ATOM 2325 C CA . GLN A 1 295 ? 27.234 -13.984 -2.434 1 96.81 295 GLN A CA 1
ATOM 2326 C C . GLN A 1 295 ? 27.312 -14.422 -0.974 1 96.81 295 GLN A C 1
ATOM 2328 O O . GLN A 1 295 ? 28.297 -14.109 -0.286 1 96.81 295 GLN A O 1
ATOM 2333 N N . HIS A 1 296 ? 26.297 -15.109 -0.51 1 94.62 296 HIS A N 1
ATOM 2334 C CA . HIS A 1 296 ? 26.359 -15.648 0.844 1 94.62 296 HIS A CA 1
ATOM 2335 C C . HIS A 1 296 ? 27.516 -16.641 0.987 1 94.62 296 HIS A C 1
ATOM 2337 O O . HIS A 1 296 ? 27.766 -17.422 0.081 1 94.62 296 HIS A O 1
ATOM 2343 N N . LEU A 1 297 ? 28.109 -16.516 2.109 1 90.62 297 LEU A N 1
ATOM 2344 C CA . LEU A 1 297 ? 29.094 -17.547 2.455 1 90.62 297 LEU A CA 1
ATOM 2345 C C . LEU A 1 297 ? 28.422 -18.859 2.822 1 90.62 297 LEU A C 1
ATOM 2347 O O . LEU A 1 297 ? 27.219 -18.891 3.088 1 90.62 297 LEU A O 1
ATOM 2351 N N . SER A 1 298 ? 29.219 -19.891 2.807 1 84.5 298 SER A N 1
ATOM 2352 C CA . SER A 1 298 ? 28.688 -21.219 3.061 1 84.5 298 SER A CA 1
ATOM 2353 C C . SER A 1 298 ? 28.016 -21.297 4.43 1 84.5 298 SER A C 1
ATOM 2355 O O . SER A 1 298 ? 27 -21.969 4.598 1 84.5 298 SER A O 1
ATOM 2357 N N . ASP A 1 299 ? 28.547 -20.594 5.379 1 80.19 299 ASP A N 1
ATOM 2358 C CA . ASP A 1 299 ? 28.016 -20.641 6.742 1 80.19 299 ASP A CA 1
ATOM 2359 C C . ASP A 1 299 ? 26.812 -19.734 6.906 1 80.19 299 ASP A C 1
ATOM 2361 O O . ASP A 1 299 ? 26.078 -19.828 7.891 1 80.19 299 ASP A O 1
ATOM 2365 N N . GLU A 1 300 ? 26.531 -18.922 5.875 1 80.75 300 GLU A N 1
ATOM 2366 C CA . GLU A 1 300 ? 25.406 -17.984 5.918 1 80.75 300 GLU A CA 1
ATOM 2367 C C . GLU A 1 300 ? 24.203 -18.531 5.18 1 80.75 300 GLU A C 1
ATOM 2369 O O . GLU A 1 300 ? 23.078 -18.047 5.355 1 80.75 300 GLU A O 1
ATOM 2374 N N . MET A 1 301 ? 24.469 -19.453 4.438 1 81.81 301 MET A N 1
ATOM 2375 C CA . MET A 1 301 ? 23.422 -19.984 3.574 1 81.81 301 MET A CA 1
ATOM 2376 C C . MET A 1 301 ? 22.453 -20.859 4.359 1 81.81 301 MET A C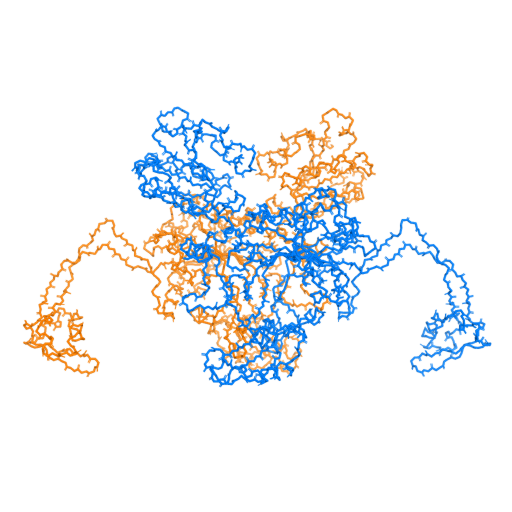 1
ATOM 2378 O O . MET A 1 301 ? 22.875 -21.672 5.188 1 81.81 301 MET A O 1
ATOM 2382 N N . ALA A 1 302 ? 21.234 -20.641 4.094 1 75.56 302 ALA A N 1
ATOM 2383 C CA . ALA A 1 302 ? 20.266 -21.594 4.621 1 75.56 302 ALA A CA 1
ATOM 2384 C C . ALA A 1 302 ? 20.516 -22.984 4.059 1 75.56 302 ALA A C 1
ATOM 2386 O O . ALA A 1 302 ? 21 -23.141 2.934 1 75.56 302 ALA A O 1
ATOM 2387 N N . HIS A 1 303 ? 20.125 -23.969 4.812 1 75.06 303 HIS A N 1
ATOM 2388 C CA . HIS A 1 303 ? 20.406 -25.344 4.43 1 75.06 303 HIS A CA 1
ATOM 2389 C C . HIS A 1 303 ? 19.656 -25.719 3.156 1 75.06 303 HIS A C 1
ATOM 2391 O O . HIS A 1 303 ? 20.062 -26.625 2.428 1 75.06 303 HIS A O 1
ATOM 2397 N N . TYR A 1 304 ? 18.641 -25 2.873 1 82.62 304 TYR A N 1
ATOM 2398 C CA . TYR A 1 304 ? 17.812 -25.359 1.727 1 82.62 304 TYR A CA 1
ATOM 2399 C C . TYR A 1 304 ? 18.203 -24.531 0.5 1 82.62 304 TYR A C 1
ATOM 2401 O O . TYR A 1 304 ? 17.75 -24.812 -0.611 1 82.62 304 TYR A O 1
ATOM 2409 N N . ALA A 1 305 ? 19 -23.594 0.597 1 85.56 305 ALA A N 1
ATOM 2410 C CA . ALA A 1 305 ? 19.266 -22.656 -0.502 1 85.56 305 ALA A CA 1
ATOM 2411 C C . ALA A 1 305 ? 20.391 -23.172 -1.394 1 85.56 305 ALA A C 1
ATOM 2413 O O . ALA A 1 305 ? 21.391 -23.703 -0.9 1 85.56 305 ALA A O 1
ATOM 2414 N N . VAL A 1 306 ? 20.203 -23.094 -2.668 1 89.19 306 VAL A N 1
ATOM 2415 C CA . VAL A 1 306 ? 21.203 -23.469 -3.656 1 89.19 306 VAL A CA 1
ATOM 2416 C C . VAL A 1 306 ? 22.25 -22.359 -3.775 1 89.19 306 VAL A C 1
ATOM 2418 O O . VAL A 1 306 ? 23.453 -22.641 -3.863 1 89.19 306 VAL A O 1
ATOM 2421 N N . ASP A 1 307 ? 21.844 -21.234 -3.818 1 94.38 307 ASP A N 1
ATOM 2422 C CA . ASP A 1 307 ? 22.656 -20.016 -3.984 1 94.38 307 ASP A CA 1
ATOM 2423 C C . ASP A 1 307 ? 21.891 -18.781 -3.494 1 94.38 307 ASP A C 1
ATOM 2425 O O . ASP A 1 307 ? 20.656 -18.766 -3.508 1 94.38 307 ASP A O 1
ATOM 2429 N N . CYS A 1 308 ? 22.531 -17.859 -2.861 1 96.62 308 CYS A N 1
ATOM 2430 C CA . CYS A 1 308 ? 21.922 -16.656 -2.338 1 96.62 308 CYS A CA 1
ATOM 2431 C C . CYS A 1 308 ? 22.828 -15.445 -2.539 1 96.62 308 CYS A C 1
ATOM 2433 O O . CYS A 1 308 ? 24.016 -15.5 -2.223 1 96.62 308 CYS A O 1
ATOM 2435 N N . TRP A 1 309 ? 22.281 -14.453 -3.078 1 98.25 309 TRP A N 1
ATOM 2436 C CA . TRP A 1 309 ? 22.984 -13.203 -3.332 1 98.25 309 TRP A CA 1
ATOM 2437 C C . TRP A 1 309 ? 22.281 -12.031 -2.66 1 98.25 309 TRP A C 1
ATOM 2439 O O . TRP A 1 309 ? 21.047 -11.953 -2.668 1 98.25 309 TRP A O 1
ATOM 2449 N N . ASP A 1 310 ? 23.016 -11.109 -2.082 1 98.38 310 ASP A N 1
ATOM 2450 C CA . ASP A 1 310 ? 22.484 -9.883 -1.499 1 98.38 310 ASP A CA 1
ATOM 2451 C C . ASP A 1 310 ? 22.891 -8.664 -2.33 1 98.38 310 ASP A C 1
ATOM 2453 O O . ASP A 1 310 ? 24.047 -8.516 -2.707 1 98.38 310 ASP A O 1
ATOM 2457 N N . ALA A 1 311 ? 21.938 -7.859 -2.713 1 98.88 311 ALA A N 1
ATOM 2458 C CA . ALA A 1 311 ? 22.297 -6.52 -3.166 1 98.88 311 ALA A CA 1
ATOM 2459 C C . ALA A 1 311 ? 22.688 -5.629 -1.989 1 98.88 311 ALA A C 1
ATOM 2461 O O . ALA A 1 311 ? 21.906 -5.43 -1.063 1 98.88 311 ALA A O 1
ATOM 2462 N N . GLU A 1 312 ? 23.859 -5.199 -1.965 1 98.69 312 GLU A N 1
ATOM 2463 C CA . GLU A 1 312 ? 24.359 -4.312 -0.914 1 98.69 312 GLU A CA 1
ATOM 2464 C C . GLU A 1 312 ? 24.625 -2.914 -1.455 1 98.69 312 GLU A C 1
ATOM 2466 O O . GLU A 1 312 ? 25.172 -2.762 -2.551 1 98.69 312 GLU A O 1
ATOM 2471 N N . ILE A 1 313 ? 24.203 -1.935 -0.77 1 98.75 313 ILE A N 1
ATOM 2472 C CA . ILE A 1 313 ? 24.359 -0.531 -1.133 1 98.75 313 ILE A CA 1
ATOM 2473 C C . ILE A 1 313 ? 25.312 0.152 -0.146 1 98.75 313 ILE A C 1
ATOM 2475 O O . ILE A 1 313 ? 25.141 0.029 1.069 1 98.75 313 ILE A O 1
ATOM 2479 N N . LYS A 1 314 ? 26.266 0.85 -0.645 1 98.31 314 LYS A N 1
ATOM 2480 C CA . LYS A 1 314 ? 27.25 1.517 0.209 1 98.31 314 LYS A CA 1
ATOM 2481 C C . LYS A 1 314 ? 26.688 2.812 0.785 1 98.31 314 LYS A C 1
ATOM 2483 O O . LYS A 1 314 ? 26.156 3.648 0.047 1 98.31 314 LYS A O 1
ATOM 2488 N N . THR A 1 315 ? 26.719 2.928 2.047 1 96.44 315 THR A N 1
ATOM 2489 C CA . THR A 1 315 ? 26.312 4.148 2.736 1 96.44 315 THR A CA 1
ATOM 2490 C C . THR A 1 315 ? 27.5 4.781 3.457 1 96.44 315 THR A C 1
ATOM 2492 O O . THR A 1 315 ? 28.531 4.129 3.658 1 96.44 315 THR A O 1
ATOM 2495 N N . ASP A 1 316 ? 27.359 6 3.793 1 95.38 316 ASP A N 1
ATOM 2496 C CA . ASP A 1 316 ? 28.453 6.742 4.391 1 95.38 316 ASP A CA 1
ATOM 2497 C C . ASP A 1 316 ? 28.766 6.227 5.793 1 95.38 316 ASP A C 1
ATOM 2499 O O . ASP A 1 316 ? 29.938 5.953 6.113 1 95.38 316 ASP A O 1
ATOM 2503 N N . ARG A 1 317 ? 27.844 6.012 6.598 1 93.56 317 ARG A N 1
ATOM 2504 C CA . ARG A 1 317 ? 28.062 5.66 8 1 93.56 317 ARG A CA 1
ATOM 2505 C C . ARG A 1 317 ? 28.109 4.148 8.18 1 93.56 317 ARG A C 1
ATOM 2507 O O . ARG A 1 317 ? 28.922 3.643 8.969 1 93.56 317 ARG A O 1
ATOM 2514 N N . PHE A 1 318 ? 27.281 3.408 7.516 1 93.56 318 PHE A N 1
ATOM 2515 C CA . PHE A 1 318 ? 27.078 2.004 7.852 1 93.56 318 PHE A CA 1
ATOM 2516 C C . PHE A 1 318 ? 27.797 1.097 6.863 1 93.56 318 PHE A C 1
ATOM 2518 O O . PHE A 1 318 ? 27.719 -0.13 6.969 1 93.56 318 PHE A O 1
ATOM 2525 N N . GLY A 1 319 ? 28.5 1.714 5.926 1 95.5 319 GLY A N 1
ATOM 2526 C CA . GLY A 1 319 ? 29.156 0.905 4.91 1 95.5 319 GLY A CA 1
ATOM 2527 C C . GLY A 1 319 ? 28.188 0.201 3.988 1 95.5 319 GLY A C 1
ATOM 2528 O O . GLY A 1 319 ? 27.25 0.821 3.475 1 95.5 319 GLY A O 1
ATOM 2529 N N . TRP A 1 320 ? 28.516 -1.055 3.717 1 96 320 TRP A N 1
ATOM 2530 C CA . TRP A 1 320 ? 27.656 -1.825 2.828 1 96 320 TRP A CA 1
ATOM 2531 C C . TRP A 1 320 ? 26.422 -2.35 3.576 1 96 320 TRP A C 1
ATOM 2533 O O . TRP A 1 320 ? 26.562 -3.076 4.562 1 96 320 TRP A O 1
ATOM 2543 N N . VAL A 1 321 ? 25.266 -1.986 3.107 1 95.88 321 VAL A N 1
ATOM 2544 C CA . VAL A 1 321 ? 24 -2.371 3.719 1 95.88 321 VAL A CA 1
ATOM 2545 C C . VAL A 1 321 ? 23.234 -3.312 2.785 1 95.88 321 VAL A C 1
ATOM 2547 O O . VAL A 1 321 ? 23.016 -2.99 1.614 1 95.88 321 VAL A O 1
ATOM 2550 N N . GLU A 1 322 ? 22.828 -4.445 3.342 1 96.94 322 GLU A N 1
ATOM 2551 C CA . GLU A 1 322 ? 22 -5.363 2.568 1 96.94 322 GLU A CA 1
ATOM 2552 C C . GLU A 1 322 ? 20.594 -4.793 2.352 1 96.94 322 GLU A C 1
ATOM 2554 O O . GLU A 1 322 ? 19.906 -4.441 3.312 1 96.94 322 GLU A O 1
ATOM 2559 N N . ALA A 1 323 ? 20.219 -4.715 1.099 1 98.19 323 ALA A N 1
ATOM 2560 C CA . ALA A 1 323 ? 18.922 -4.121 0.793 1 98.19 323 ALA A CA 1
ATOM 2561 C C . ALA A 1 323 ? 18 -5.137 0.126 1 98.19 323 ALA A C 1
ATOM 2563 O O . ALA A 1 323 ? 16.766 -5.023 0.217 1 98.19 323 ALA A O 1
ATOM 2564 N N . VAL A 1 324 ? 18.547 -6.094 -0.565 1 98.75 324 VAL A N 1
ATOM 2565 C CA . VAL A 1 324 ? 17.766 -7.098 -1.278 1 98.75 324 VAL A CA 1
ATOM 2566 C C . VAL A 1 324 ? 18.438 -8.469 -1.139 1 98.75 324 VAL A C 1
ATOM 2568 O O . VAL A 1 324 ? 19.656 -8.578 -1.233 1 98.75 324 VAL A O 1
ATOM 2571 N N . GLY A 1 325 ? 17.656 -9.469 -0.809 1 98.31 325 GLY A N 1
ATOM 2572 C CA . GLY A 1 325 ? 18.109 -10.844 -0.86 1 98.31 325 GLY A CA 1
ATOM 2573 C C . GLY A 1 325 ? 17.516 -11.633 -2.012 1 98.31 325 GLY A C 1
ATOM 2574 O O . GLY A 1 325 ? 16.312 -11.555 -2.26 1 98.31 325 GLY A O 1
ATOM 2575 N N . ILE A 1 326 ? 18.359 -12.312 -2.82 1 98.56 326 ILE A N 1
ATOM 2576 C CA . ILE A 1 326 ? 17.938 -13.148 -3.943 1 98.56 326 ILE A CA 1
ATOM 2577 C C . ILE A 1 326 ? 18.406 -14.578 -3.734 1 98.56 326 ILE A C 1
ATOM 2579 O O . ILE A 1 326 ? 19.625 -14.836 -3.689 1 98.56 326 ILE A O 1
ATOM 2583 N N . ALA A 1 327 ? 17.469 -15.469 -3.621 1 97.75 327 ALA A N 1
ATOM 2584 C CA . ALA A 1 327 ? 17.859 -16.828 -3.26 1 97.75 327 ALA A CA 1
ATOM 2585 C C . ALA A 1 327 ? 17.078 -17.859 -4.07 1 97.75 327 ALA A C 1
ATOM 2587 O O . ALA A 1 327 ? 15.953 -17.594 -4.5 1 97.75 327 ALA A O 1
ATOM 2588 N N . ASP A 1 328 ? 17.688 -18.938 -4.418 1 97.75 328 ASP A N 1
ATOM 2589 C CA . ASP A 1 328 ? 17 -20.172 -4.789 1 97.75 328 ASP A CA 1
ATOM 2590 C C . ASP A 1 328 ? 16.703 -21.031 -3.559 1 97.75 328 ASP A C 1
ATOM 2592 O O . ASP A 1 328 ? 17.594 -21.703 -3.033 1 97.75 328 ASP A O 1
ATOM 2596 N N . ARG A 1 329 ? 15.43 -21.047 -3.215 1 96.5 329 ARG A N 1
ATOM 2597 C CA . ARG A 1 329 ? 15.023 -21.672 -1.962 1 96.5 329 ARG A CA 1
ATOM 2598 C C . ARG A 1 329 ? 14.625 -23.125 -2.184 1 96.5 329 ARG A C 1
ATOM 2600 O O . ARG A 1 329 ? 14 -23.75 -1.315 1 96.5 329 ARG A O 1
ATOM 2607 N N . THR A 1 330 ? 14.875 -23.656 -3.371 1 97.06 330 THR A N 1
ATOM 2608 C CA . THR A 1 330 ? 14.508 -25.016 -3.744 1 97.06 330 THR A CA 1
ATOM 2609 C C . THR A 1 330 ? 13.023 -25.266 -3.486 1 97.06 330 THR A C 1
ATOM 2611 O O . THR A 1 330 ? 12.172 -24.453 -3.863 1 97.06 330 THR A O 1
ATOM 2614 N N . ASP A 1 331 ? 12.719 -26.438 -3.025 1 97.44 331 ASP A N 1
ATOM 2615 C CA . ASP A 1 331 ? 11.32 -26.766 -2.771 1 97.44 331 ASP A CA 1
ATOM 2616 C C . ASP A 1 331 ? 11.023 -26.797 -1.273 1 97.44 331 ASP A C 1
ATOM 2618 O O . ASP A 1 331 ? 10.023 -27.375 -0.842 1 97.44 331 ASP A O 1
ATOM 2622 N N . TYR A 1 332 ? 11.891 -26.172 -0.486 1 96.38 332 TYR A N 1
ATOM 2623 C CA . TYR A 1 332 ? 11.836 -26.266 0.968 1 96.38 332 TYR A CA 1
ATOM 2624 C C . TYR A 1 332 ? 10.492 -25.781 1.5 1 96.38 332 TYR A C 1
ATOM 2626 O O . TYR A 1 332 ? 9.828 -26.484 2.266 1 96.38 332 TYR A O 1
ATOM 2634 N N . ASP A 1 333 ? 10.078 -24.609 1.167 1 97.19 333 ASP A N 1
ATOM 2635 C CA . ASP A 1 333 ? 8.883 -23.984 1.729 1 97.19 333 ASP A CA 1
ATOM 2636 C C . ASP A 1 333 ? 7.629 -24.781 1.388 1 97.19 333 ASP A C 1
ATOM 2638 O O . ASP A 1 333 ? 6.793 -25.031 2.258 1 97.19 333 ASP A O 1
ATOM 2642 N N . LEU A 1 334 ? 7.516 -25.172 0.122 1 98.38 334 LEU A N 1
ATOM 2643 C CA . LEU A 1 334 ? 6.352 -25.938 -0.295 1 98.38 334 LEU A CA 1
ATOM 2644 C C . LEU A 1 334 ? 6.328 -27.297 0.393 1 98.38 334 LEU A C 1
ATOM 2646 O O . LEU A 1 334 ? 5.27 -27.766 0.823 1 98.38 334 LEU A O 1
ATOM 2650 N N . THR A 1 335 ? 7.48 -27.938 0.494 1 97.5 335 THR A N 1
ATOM 2651 C CA . THR A 1 335 ? 7.566 -29.234 1.148 1 97.5 335 THR A CA 1
ATOM 2652 C C . THR A 1 335 ? 7.227 -29.125 2.631 1 97.5 335 THR A C 1
ATOM 2654 O O . THR A 1 335 ? 6.523 -29.969 3.18 1 97.5 335 THR A O 1
ATOM 2657 N N . ALA A 1 336 ? 7.738 -28.109 3.277 1 96.75 336 ALA A N 1
ATOM 2658 C CA . ALA A 1 336 ? 7.453 -27.875 4.691 1 96.75 336 ALA A CA 1
ATOM 2659 C C . ALA A 1 336 ? 5.957 -27.672 4.926 1 96.75 336 ALA A C 1
ATOM 2661 O O . ALA A 1 336 ? 5.387 -28.266 5.848 1 96.75 336 ALA A O 1
ATOM 2662 N N . HIS A 1 337 ? 5.301 -26.875 4.145 1 98.38 337 HIS A N 1
ATOM 2663 C CA . HIS A 1 337 ? 3.871 -26.625 4.277 1 98.38 337 HIS A CA 1
ATOM 2664 C C . HIS A 1 337 ? 3.062 -27.875 3.938 1 98.38 337 HIS A C 1
ATOM 2666 O O . HIS A 1 337 ? 2.012 -28.125 4.531 1 98.38 337 HIS A O 1
ATOM 2672 N N . ALA A 1 338 ? 3.516 -28.609 2.891 1 97.94 338 ALA A N 1
ATOM 2673 C CA . ALA A 1 338 ? 2.838 -29.859 2.533 1 97.94 338 ALA A CA 1
ATOM 2674 C C . ALA A 1 338 ? 2.871 -30.844 3.691 1 97.94 338 ALA A C 1
ATOM 2676 O O . ALA A 1 338 ? 1.864 -31.5 3.99 1 97.94 338 ALA A O 1
ATOM 2677 N N . LYS A 1 339 ? 4 -30.953 4.305 1 96.88 339 LYS A N 1
ATOM 2678 C CA . LYS A 1 339 ? 4.168 -31.859 5.434 1 96.88 339 LYS A CA 1
ATOM 2679 C C . LYS A 1 339 ? 3.275 -31.453 6.605 1 96.88 339 LYS A C 1
ATOM 2681 O O . LYS A 1 339 ? 2.615 -32.312 7.211 1 96.88 339 LYS A O 1
ATOM 2686 N N . GLN A 1 340 ? 3.252 -30.188 6.914 1 96.31 340 GLN A N 1
ATOM 2687 C CA . GLN A 1 340 ? 2.494 -29.688 8.055 1 96.31 340 GLN A CA 1
ATOM 2688 C C . GLN A 1 340 ? 0.993 -29.766 7.793 1 96.31 340 GLN A C 1
ATOM 2690 O O . GLN A 1 340 ? 0.217 -30.125 8.68 1 96.31 340 GLN A O 1
ATOM 2695 N N . SER A 1 341 ? 0.515 -29.422 6.637 1 97.25 341 SER A N 1
ATOM 2696 C CA . SER A 1 341 ? -0.902 -29.344 6.293 1 97.25 341 SER A CA 1
ATOM 2697 C C . SER A 1 341 ? -1.434 -30.703 5.844 1 97.25 341 SER A C 1
ATOM 2699 O O . SER A 1 341 ? -2.646 -30.906 5.766 1 97.25 341 SER A O 1
ATOM 2701 N N . LYS A 1 342 ? -0.53 -31.609 5.344 1 96.12 342 LYS A N 1
ATOM 2702 C CA . LYS A 1 342 ? -0.863 -32.906 4.781 1 96.12 342 LYS A CA 1
ATOM 2703 C C . LYS A 1 342 ? -1.563 -32.781 3.436 1 96.12 342 LYS A C 1
ATOM 2705 O O . LYS A 1 342 ? -2.348 -33.625 3.043 1 96.12 342 LYS A O 1
ATOM 2710 N N . VAL A 1 343 ? -1.37 -31.578 2.867 1 96.5 343 VAL A N 1
ATOM 2711 C CA . VAL A 1 343 ? -1.877 -31.328 1.524 1 96.5 343 VAL A CA 1
ATOM 2712 C C . VAL A 1 343 ? -0.714 -31.25 0.538 1 96.5 343 VAL A C 1
ATOM 2714 O O . VAL A 1 343 ? 0.286 -30.578 0.796 1 96.5 343 VAL A O 1
ATOM 2717 N N . GLU A 1 344 ? -0.862 -31.938 -0.553 1 95.12 344 GLU A N 1
ATOM 2718 C CA . GLU A 1 344 ? 0.194 -31.938 -1.562 1 95.12 344 GLU A CA 1
ATOM 2719 C C . GLU A 1 344 ? 0.263 -30.594 -2.283 1 95.12 344 GLU A C 1
ATOM 2721 O O . GLU A 1 344 ? -0.754 -30.078 -2.76 1 95.12 344 GLU A O 1
ATOM 2726 N N . LEU A 1 345 ? 1.397 -30 -2.318 1 97.75 345 LEU A N 1
ATOM 2727 C CA . LEU A 1 345 ? 1.663 -28.766 -3.047 1 97.75 345 LEU A CA 1
ATOM 2728 C C . LEU A 1 345 ? 2.619 -29.016 -4.211 1 97.75 345 LEU A C 1
ATOM 2730 O O . LEU A 1 345 ? 3.826 -28.797 -4.082 1 97.75 345 LEU A O 1
ATOM 2734 N N . SER A 1 346 ? 2.076 -29.484 -5.32 1 97.25 346 SER A N 1
ATOM 2735 C CA . SER A 1 346 ? 2.867 -29.906 -6.477 1 97.25 346 SER A CA 1
ATOM 2736 C C . SER A 1 346 ? 2.166 -29.547 -7.781 1 97.25 346 SER A C 1
ATOM 2738 O O . SER A 1 346 ? 1.027 -29.062 -7.77 1 97.25 346 SER A O 1
ATOM 2740 N N . VAL A 1 347 ? 2.877 -29.641 -8.859 1 96.56 347 VAL A N 1
ATOM 2741 C CA . VAL A 1 347 ? 2.363 -29.406 -10.203 1 96.56 347 VAL A CA 1
ATOM 2742 C C . VAL A 1 347 ? 2.666 -30.625 -11.086 1 96.56 347 VAL A C 1
ATOM 2744 O O . VAL A 1 347 ? 3.744 -31.219 -10.992 1 96.56 347 VAL A O 1
ATOM 2747 N N . TYR A 1 348 ? 1.673 -31.047 -11.859 1 94.44 348 TYR A N 1
ATOM 2748 C CA . TYR A 1 348 ? 1.868 -32.125 -12.828 1 94.44 348 TYR A CA 1
ATOM 2749 C C . TYR A 1 348 ? 2.385 -31.578 -14.148 1 94.44 348 TYR A C 1
ATOM 2751 O O . TYR A 1 348 ? 1.774 -30.688 -14.742 1 94.44 348 TYR A O 1
ATOM 2759 N N . ILE A 1 349 ? 3.488 -32.062 -14.555 1 92.81 349 ILE A N 1
ATOM 2760 C CA . ILE A 1 349 ? 4.086 -31.672 -15.828 1 92.81 349 ILE A CA 1
ATOM 2761 C C . ILE A 1 349 ? 3.914 -32.781 -16.844 1 92.81 349 ILE A C 1
ATOM 2763 O O . ILE A 1 349 ? 4.398 -33.906 -16.641 1 92.81 349 ILE A O 1
ATOM 2767 N N . GLU A 1 350 ? 3.201 -32.5 -17.859 1 89.38 350 GLU A N 1
ATOM 2768 C CA . GLU A 1 350 ? 3.004 -33.469 -18.922 1 89.38 350 GLU A CA 1
ATOM 2769 C C . GLU A 1 350 ? 4.227 -33.562 -19.828 1 89.38 350 GLU A C 1
ATOM 2771 O O . GLU A 1 350 ? 4.809 -32.531 -20.188 1 89.38 350 GLU A O 1
ATOM 2776 N N . TYR A 1 351 ? 4.594 -34.781 -20.125 1 87.56 351 TYR A N 1
ATOM 2777 C CA . TYR A 1 351 ? 5.691 -34.969 -21.078 1 87.56 351 TYR A CA 1
ATOM 2778 C C . TYR A 1 351 ? 5.238 -34.688 -22.5 1 87.56 351 TYR A C 1
ATOM 2780 O O . TYR A 1 351 ? 4.074 -34.906 -22.844 1 87.56 351 TYR A O 1
ATOM 2788 N N . PRO A 1 352 ? 6.129 -34.094 -23.297 1 83.44 352 PRO A N 1
ATOM 2789 C CA . PRO A 1 352 ? 5.762 -33.938 -24.719 1 83.44 352 PRO A CA 1
ATOM 2790 C C . PRO A 1 352 ? 5.395 -35.25 -25.375 1 83.44 352 PRO A C 1
ATOM 2792 O O . PRO A 1 352 ? 4.438 -35.312 -26.156 1 83.44 352 PRO A O 1
ATOM 2795 N N . GLU A 1 353 ? 6.184 -36.344 -25.047 1 83.31 353 GLU A N 1
ATOM 2796 C CA . GLU A 1 353 ? 5.902 -37.719 -25.469 1 83.31 353 GLU A CA 1
ATOM 2797 C C . GLU A 1 353 ? 5.871 -38.656 -24.281 1 83.31 353 GLU A C 1
ATOM 2799 O O . GLU A 1 353 ? 6.75 -38.625 -23.422 1 83.31 353 GLU A O 1
ATOM 2804 N N . PRO A 1 354 ? 4.746 -39.312 -24.266 1 85.44 354 PRO A N 1
ATOM 2805 C CA . PRO A 1 354 ? 4.68 -40.25 -23.156 1 85.44 354 PRO A CA 1
ATOM 2806 C C . PRO A 1 354 ? 5.875 -41.219 -23.125 1 85.44 354 PRO A C 1
ATOM 2808 O O . PRO A 1 354 ? 6.445 -41.531 -24.172 1 85.44 354 PRO A O 1
ATOM 2811 N N . ILE A 1 355 ? 6.344 -41.438 -21.938 1 82.25 355 ILE A N 1
ATOM 2812 C CA . ILE A 1 355 ? 7.426 -42.375 -21.734 1 82.25 355 ILE A CA 1
ATOM 2813 C C . ILE A 1 355 ? 6.855 -43.719 -21.297 1 82.25 355 ILE A C 1
ATOM 2815 O O . ILE A 1 355 ? 5.891 -43.781 -20.531 1 82.25 355 ILE A O 1
ATOM 2819 N N . PHE A 1 356 ? 7.27 -44.688 -21.906 1 81.31 356 PHE A N 1
ATOM 2820 C CA . PHE A 1 356 ? 6.84 -46 -21.516 1 81.31 356 PHE A CA 1
ATOM 2821 C C . PHE A 1 356 ? 7.871 -46.656 -20.609 1 81.31 356 PHE A C 1
ATOM 2823 O O . PHE A 1 356 ? 9.062 -46.688 -20.906 1 81.31 356 PHE A O 1
ATOM 2830 N N . GLU A 1 357 ? 7.52 -46.812 -19.375 1 78.88 357 GLU A N 1
ATOM 2831 C CA . GLU A 1 357 ? 8.422 -47.5 -18.438 1 78.88 357 GLU A CA 1
ATOM 2832 C C . GLU A 1 357 ? 7.934 -48.906 -18.109 1 78.88 357 GLU A C 1
ATOM 2834 O O . GLU A 1 357 ? 6.734 -49.125 -17.922 1 78.88 357 GLU A O 1
ATOM 2839 N N . THR A 1 358 ? 8.891 -49.781 -18.188 1 79.88 358 THR A N 1
ATOM 2840 C CA . THR A 1 358 ? 8.578 -51.156 -17.812 1 79.88 358 THR A CA 1
ATOM 2841 C C . THR A 1 358 ? 8.547 -51.312 -16.281 1 79.88 358 THR A C 1
ATOM 2843 O O . THR A 1 358 ? 9.539 -51.031 -15.609 1 79.88 358 THR A O 1
ATOM 2846 N N . LYS A 1 359 ? 7.438 -51.281 -15.75 1 78.69 359 LYS A N 1
ATOM 2847 C CA . LYS A 1 359 ? 7.34 -51.5 -14.305 1 78.69 359 LYS A CA 1
ATOM 2848 C C . LYS A 1 359 ? 6.805 -52.906 -13.984 1 78.69 359 LYS A C 1
ATOM 2850 O O . LYS A 1 359 ? 5.988 -53.438 -14.734 1 78.69 359 LYS A O 1
ATOM 2855 N N . PHE A 1 360 ? 7.441 -53.469 -12.961 1 81 360 PHE A N 1
ATOM 2856 C CA . PHE A 1 360 ? 6.945 -54.75 -12.445 1 81 360 PHE A CA 1
ATOM 2857 C C . PHE A 1 360 ? 5.629 -54.562 -11.703 1 81 360 PHE A C 1
ATOM 2859 O O . PHE A 1 360 ? 5.535 -53.719 -10.805 1 81 360 PHE A O 1
ATOM 2866 N N . VAL A 1 361 ? 4.648 -55 -12.234 1 82.06 361 VAL A N 1
ATOM 2867 C CA . VAL A 1 361 ? 3.334 -54.844 -11.617 1 82.06 361 VAL A CA 1
ATOM 2868 C C . VAL A 1 361 ? 2.848 -56.219 -11.102 1 82.06 361 VAL A C 1
ATOM 2870 O O . VAL A 1 361 ? 3.064 -57.25 -11.742 1 82.06 361 VAL A O 1
ATOM 2873 N N . VAL A 1 362 ? 2.359 -56.156 -9.852 1 84.44 362 VAL A N 1
ATOM 2874 C CA . VAL A 1 362 ? 1.709 -57.312 -9.266 1 84.44 362 VAL A CA 1
ATOM 2875 C C . VAL A 1 362 ? 0.195 -57.125 -9.266 1 84.44 362 VAL A C 1
ATOM 2877 O O . VAL A 1 362 ? -0.304 -56.094 -8.805 1 84.44 362 VAL A O 1
ATOM 2880 N N . LYS A 1 363 ? -0.53 -57.938 -9.93 1 86.25 363 LYS A N 1
ATOM 2881 C CA . LYS A 1 363 ? -1.988 -57.906 -9.992 1 86.25 363 LYS A CA 1
ATOM 2882 C C . LYS A 1 363 ? -2.602 -59.094 -9.25 1 86.25 363 LYS A C 1
ATOM 2884 O O . LYS A 1 363 ? -2.76 -60.188 -9.82 1 86.25 363 LYS A O 1
ATOM 2889 N N . PRO A 1 364 ? -2.959 -58.75 -8.047 1 87.25 364 PRO A N 1
ATOM 2890 C CA . PRO A 1 364 ? -3.629 -59.844 -7.312 1 87.25 364 PRO A CA 1
ATOM 2891 C C . PRO A 1 364 ? -5.039 -60.125 -7.828 1 87.25 364 PRO A C 1
ATOM 2893 O O . PRO A 1 364 ? -5.723 -59.219 -8.297 1 87.25 364 PRO A O 1
ATOM 2896 N N . ASP A 1 365 ? -5.43 -61.344 -7.879 1 85.94 365 ASP A N 1
ATOM 2897 C CA . ASP A 1 365 ? -6.785 -61.75 -8.25 1 85.94 365 ASP A CA 1
ATOM 2898 C C . ASP A 1 365 ? -7.773 -61.438 -7.121 1 85.94 365 ASP A C 1
ATOM 2900 O O . ASP A 1 365 ? -7.988 -62.281 -6.242 1 85.94 365 ASP A O 1
ATOM 2904 N N . MET A 1 366 ? -8.328 -60.281 -7.25 1 86 366 MET A N 1
ATOM 2905 C CA . MET A 1 366 ? -9.219 -59.844 -6.18 1 86 366 MET A CA 1
ATOM 2906 C C . MET A 1 366 ? -10.461 -60.719 -6.102 1 86 366 MET A C 1
ATOM 2908 O O . MET A 1 366 ? -11.086 -60.844 -5.047 1 86 366 MET A O 1
ATOM 2912 N N . GLY A 1 367 ? -10.805 -61.312 -7.262 1 86.25 367 GLY A N 1
ATOM 2913 C CA . GLY A 1 367 ? -11.922 -62.25 -7.25 1 86.25 367 GLY A CA 1
ATOM 2914 C C . GLY A 1 367 ? -11.711 -63.438 -6.328 1 86.25 367 GLY A C 1
ATOM 2915 O O . GLY A 1 367 ? -12.648 -63.906 -5.695 1 86.25 367 GLY A O 1
ATOM 2916 N N . LYS A 1 368 ? -10.469 -63.875 -6.191 1 88.69 368 LYS A N 1
ATOM 2917 C CA . LYS A 1 368 ? -10.141 -65 -5.355 1 88.69 368 LYS A CA 1
ATOM 2918 C C . LYS A 1 368 ? -9.688 -64.562 -3.965 1 88.69 368 LYS A C 1
ATOM 2920 O O . LYS A 1 368 ? -9.883 -65.312 -2.986 1 88.69 368 LYS A O 1
ATOM 2925 N N . LEU A 1 369 ? -9.133 -63.375 -3.85 1 88.88 369 LEU A N 1
ATOM 2926 C CA . LEU A 1 369 ? -8.672 -62.875 -2.562 1 88.88 369 LEU A CA 1
ATOM 2927 C C . LEU A 1 369 ? -9.844 -62.438 -1.688 1 88.88 369 LEU A C 1
ATOM 2929 O O . LEU A 1 369 ? -9.781 -62.531 -0.461 1 88.88 369 LEU A O 1
ATOM 2933 N N . GLY A 1 370 ? -10.883 -61.938 -2.307 1 86.5 370 GLY A N 1
ATOM 2934 C CA . GLY A 1 370 ? -12.078 -61.531 -1.586 1 86.5 370 GLY A CA 1
ATOM 2935 C C . GLY A 1 370 ? -12.617 -62.625 -0.67 1 86.5 370 GLY A C 1
ATOM 2936 O O . GLY A 1 370 ? -12.695 -62.438 0.546 1 86.5 370 GLY A O 1
ATOM 2937 N N . PRO A 1 371 ? -12.938 -63.812 -1.278 1 86.56 371 PRO A N 1
ATOM 2938 C CA . PRO A 1 371 ? -13.453 -64.875 -0.465 1 86.56 371 PRO A CA 1
ATOM 2939 C C . PRO A 1 371 ? -12.422 -65.438 0.527 1 86.56 371 PRO A C 1
ATOM 2941 O O . PRO A 1 371 ? -12.789 -65.938 1.606 1 86.56 371 PRO A O 1
ATOM 2944 N N . LEU A 1 372 ? -11.18 -65.312 0.179 1 86.62 372 LEU A N 1
ATOM 2945 C CA . LEU A 1 372 ? -10.141 -65.875 1.013 1 86.62 372 LEU A CA 1
ATOM 2946 C C . LEU A 1 372 ? -9.891 -65 2.25 1 86.62 372 LEU A C 1
ATOM 2948 O O . LEU A 1 372 ? -9.641 -65.562 3.336 1 86.62 372 LEU A O 1
ATOM 2952 N N . PHE A 1 373 ? -9.992 -63.625 2.039 1 88.12 373 PHE A N 1
ATOM 2953 C CA . PHE A 1 373 ? -9.547 -62.781 3.146 1 88.12 373 PHE A CA 1
ATOM 2954 C C . PHE A 1 373 ? -10.641 -61.781 3.551 1 88.12 373 PHE A C 1
ATOM 2956 O O . PHE A 1 373 ? -10.422 -60.938 4.414 1 88.12 373 PHE A O 1
ATOM 2963 N N . LYS A 1 374 ? -11.766 -61.875 2.93 1 83.31 374 LYS A N 1
ATOM 2964 C CA . LYS A 1 374 ? -12.961 -61.094 3.26 1 83.31 374 LYS A CA 1
ATOM 2965 C C . LYS A 1 374 ? -12.617 -59.625 3.439 1 83.31 374 LYS A C 1
ATOM 2967 O O . LYS A 1 374 ? -12.07 -59 2.531 1 83.31 374 LYS A O 1
ATOM 2972 N N . GLY A 1 375 ? -12.836 -59.062 4.582 1 80.88 375 GLY A N 1
ATOM 2973 C CA . GLY A 1 375 ? -12.672 -57.656 4.859 1 80.88 375 GLY A CA 1
ATOM 2974 C C . GLY A 1 375 ? -11.242 -57.188 4.707 1 80.88 375 GLY A C 1
ATOM 2975 O O . GLY A 1 375 ? -11 -55.969 4.551 1 80.88 375 GLY A O 1
ATOM 2976 N N . GLN A 1 376 ? -10.383 -58.062 4.645 1 83.06 376 GLN A N 1
ATOM 2977 C CA . GLN A 1 376 ? -8.969 -57.688 4.574 1 83.06 376 GLN A CA 1
ATOM 2978 C C . GLN A 1 376 ? -8.43 -57.844 3.158 1 83.06 376 GLN A C 1
ATOM 2980 O O . GLN A 1 376 ? -7.238 -57.625 2.916 1 83.06 376 GLN A O 1
ATOM 2985 N N . ALA A 1 377 ? -9.281 -58.219 2.262 1 87.38 377 ALA A N 1
ATOM 2986 C CA . ALA A 1 377 ? -8.852 -58.531 0.902 1 87.38 377 ALA A CA 1
ATOM 2987 C C . ALA A 1 377 ? -8.188 -57.312 0.247 1 87.38 377 ALA A C 1
ATOM 2989 O O . ALA A 1 377 ? -7.168 -57.469 -0.434 1 87.38 377 ALA A O 1
ATOM 2990 N N . LYS A 1 378 ? -8.797 -56.188 0.433 1 86.31 378 LYS A N 1
ATOM 2991 C CA . LYS A 1 378 ? -8.242 -54.969 -0.168 1 86.31 378 LYS A CA 1
ATOM 2992 C C . LYS A 1 378 ? -6.863 -54.656 0.399 1 86.31 378 LYS A C 1
ATOM 2994 O O . LYS A 1 378 ? -5.938 -54.312 -0.348 1 86.31 378 LYS A O 1
ATOM 2999 N N . ALA A 1 379 ? -6.742 -54.812 1.659 1 86.31 379 ALA A N 1
ATOM 3000 C CA . ALA A 1 379 ? -5.469 -54.531 2.314 1 86.31 379 ALA A CA 1
ATOM 3001 C C . ALA A 1 379 ? -4.395 -55.531 1.884 1 86.31 379 ALA A C 1
ATOM 3003 O O . ALA A 1 379 ? -3.244 -55.156 1.649 1 86.31 379 ALA A O 1
ATOM 3004 N N . VAL A 1 380 ? -4.746 -56.75 1.797 1 87.5 380 VAL A N 1
ATOM 3005 C CA . VAL A 1 380 ? -3.824 -57.781 1.366 1 87.5 380 VAL A CA 1
ATOM 3006 C C . VAL A 1 380 ? -3.428 -57.562 -0.09 1 87.5 380 VAL A C 1
ATOM 3008 O O . VAL A 1 380 ? -2.248 -57.656 -0.441 1 87.5 380 VAL A O 1
ATOM 3011 N N . GLY A 1 381 ? -4.395 -57.25 -0.899 1 86.75 381 GLY A N 1
ATOM 3012 C CA . GLY A 1 381 ? -4.125 -56.938 -2.293 1 86.75 381 GLY A CA 1
ATOM 3013 C C . GLY A 1 381 ? -3.154 -55.781 -2.465 1 86.75 381 GLY A C 1
ATOM 3014 O O . GLY A 1 381 ? -2.23 -55.875 -3.275 1 86.75 381 GLY A O 1
ATOM 3015 N N . ASP A 1 382 ? -3.385 -54.781 -1.633 1 87.19 382 ASP A N 1
ATOM 3016 C CA . ASP A 1 382 ? -2.527 -53.625 -1.69 1 87.19 382 ASP A CA 1
ATOM 3017 C C . ASP A 1 382 ? -1.106 -53.938 -1.241 1 87.19 382 ASP A C 1
ATOM 3019 O O . ASP A 1 382 ? -0.136 -53.438 -1.809 1 87.19 382 ASP A O 1
ATOM 3023 N N . ALA A 1 383 ? -1.009 -54.781 -0.309 1 86.25 383 ALA A N 1
ATOM 3024 C CA . ALA A 1 383 ? 0.3 -55.188 0.173 1 86.25 383 ALA A CA 1
ATOM 3025 C C . ALA A 1 383 ? 1.029 -56.031 -0.884 1 86.25 383 ALA A C 1
ATOM 3027 O O . ALA A 1 383 ? 2.248 -55.906 -1.038 1 86.25 383 ALA A O 1
ATOM 3028 N N . LEU A 1 384 ? 0.286 -56.812 -1.597 1 86.75 384 LEU A N 1
ATOM 3029 C CA . LEU A 1 384 ? 0.863 -57.625 -2.643 1 86.75 384 LEU A CA 1
ATOM 3030 C C . LEU A 1 384 ? 1.388 -56.781 -3.793 1 86.75 384 LEU A C 1
ATOM 3032 O O . LEU A 1 384 ? 2.436 -57.094 -4.367 1 86.75 384 LEU A O 1
ATOM 3036 N N . LYS A 1 385 ? 0.687 -55.688 -4.055 1 84.81 385 LYS A N 1
ATOM 3037 C CA . LYS A 1 385 ? 1.058 -54.812 -5.156 1 84.81 385 LYS A CA 1
ATOM 3038 C C . LYS A 1 385 ? 2.398 -54.125 -4.891 1 84.81 385 LYS A C 1
ATOM 3040 O O . LYS A 1 385 ? 3.08 -53.688 -5.824 1 84.81 385 LYS A O 1
ATOM 3045 N N . GLU A 1 386 ? 2.775 -54.125 -3.635 1 80.62 386 GLU A N 1
ATOM 3046 C CA . GLU A 1 386 ? 3.994 -53.406 -3.252 1 80.62 386 GLU A CA 1
ATOM 3047 C C . GLU A 1 386 ? 5.199 -54.344 -3.254 1 80.62 386 GLU A C 1
ATOM 3049 O O . GLU A 1 386 ? 6.328 -53.906 -3.025 1 80.62 386 GLU A O 1
ATOM 3054 N N . LEU A 1 387 ? 4.996 -55.625 -3.582 1 81 387 LEU A N 1
ATOM 3055 C CA . LEU A 1 387 ? 6.082 -56.625 -3.555 1 81 387 LEU A CA 1
ATOM 3056 C C . LEU A 1 387 ? 6.992 -56.438 -4.766 1 81 387 LEU A C 1
ATOM 3058 O O . LEU A 1 387 ? 6.531 -56.094 -5.852 1 81 387 LEU A O 1
ATOM 3062 N N . SER A 1 388 ? 8.266 -56.625 -4.496 1 81.06 388 SER A N 1
ATOM 3063 C CA . SER A 1 388 ? 9.25 -56.562 -5.574 1 81.06 388 SER A CA 1
ATOM 3064 C C . SER A 1 388 ? 9.305 -57.875 -6.34 1 81.06 388 SER A C 1
ATOM 3066 O O . SER A 1 388 ? 8.828 -58.906 -5.852 1 81.06 388 SER A O 1
ATOM 3068 N N . ALA A 1 389 ? 9.898 -57.781 -7.574 1 81.06 389 ALA A N 1
ATOM 3069 C CA . ALA A 1 389 ? 10.094 -58.969 -8.398 1 81.06 389 ALA A CA 1
ATOM 3070 C C . ALA A 1 389 ? 10.922 -60.031 -7.66 1 81.06 389 ALA A C 1
ATOM 3072 O O . ALA A 1 389 ? 10.609 -61.219 -7.699 1 81.06 389 ALA A O 1
ATOM 3073 N N . ASP A 1 390 ? 11.836 -59.469 -6.938 1 81.12 390 ASP A N 1
ATOM 3074 C CA . ASP A 1 390 ? 12.727 -60.375 -6.215 1 81.12 390 ASP A CA 1
ATOM 3075 C C . ASP A 1 390 ? 11.992 -61.094 -5.09 1 81.12 390 ASP A C 1
ATOM 3077 O O . ASP A 1 390 ? 12.195 -62.281 -4.867 1 81.12 390 ASP A O 1
ATOM 3081 N N . ALA A 1 391 ? 11.156 -60.344 -4.48 1 82.62 391 ALA A N 1
ATOM 3082 C CA . ALA A 1 391 ? 10.406 -60.938 -3.369 1 82.62 391 ALA A CA 1
ATOM 3083 C C . ALA A 1 391 ? 9.453 -62.031 -3.865 1 82.62 391 ALA A C 1
ATOM 3085 O O . ALA A 1 391 ? 9.297 -63.062 -3.227 1 82.62 391 ALA A O 1
ATOM 3086 N N . ILE A 1 392 ? 8.891 -61.812 -4.957 1 83.5 392 ILE A N 1
ATOM 3087 C CA . ILE A 1 392 ? 7.926 -62.781 -5.512 1 83.5 392 ILE A CA 1
ATOM 3088 C C . ILE A 1 392 ? 8.656 -64 -6.043 1 83.5 392 ILE A C 1
ATOM 3090 O O . ILE A 1 392 ? 8.211 -65.125 -5.844 1 83.5 392 ILE A O 1
ATOM 3094 N N . GLN A 1 393 ? 9.805 -63.75 -6.637 1 79.12 393 GLN A N 1
ATOM 3095 C CA . GLN A 1 393 ? 10.578 -64.875 -7.184 1 79.12 393 GLN A CA 1
ATOM 3096 C C . GLN A 1 393 ? 11.164 -65.688 -6.066 1 79.12 393 GLN A C 1
ATOM 3098 O O . GLN A 1 393 ? 11.281 -66.938 -6.215 1 79.12 393 GLN A O 1
ATOM 3103 N N . ALA A 1 394 ? 11.43 -65 -4.992 1 80.06 394 ALA A N 1
ATOM 3104 C CA . ALA A 1 394 ? 12.039 -65.688 -3.873 1 80.06 394 ALA A CA 1
ATOM 3105 C C . ALA A 1 394 ? 10.977 -66.438 -3.064 1 80.06 394 ALA A C 1
ATOM 3107 O O . ALA A 1 394 ? 11.305 -67.375 -2.322 1 80.06 394 ALA A O 1
ATOM 3108 N N . ALA A 1 395 ? 9.844 -66 -3.291 1 79.19 395 ALA A N 1
ATOM 3109 C CA . ALA A 1 395 ? 8.781 -66.688 -2.529 1 79.19 395 ALA A CA 1
ATOM 3110 C C . ALA A 1 395 ? 8.406 -68 -3.135 1 79.19 395 ALA A C 1
ATOM 3112 O O . ALA A 1 395 ? 8.477 -68.188 -4.355 1 79.19 395 ALA A O 1
ATOM 3113 N N . GLY A 1 396 ? 8.305 -69.125 -2.418 1 79.69 396 GLY A N 1
ATOM 3114 C CA . GLY A 1 396 ? 7.848 -70.375 -2.873 1 79.69 396 GLY A CA 1
ATOM 3115 C C . GLY A 1 396 ? 6.426 -70.375 -3.398 1 79.69 396 GLY A C 1
ATOM 3116 O O . GLY A 1 396 ? 6.008 -69.438 -4.043 1 79.69 396 GLY A O 1
ATOM 3117 N N . ASP A 1 397 ? 5.629 -71.312 -3.211 1 82.38 397 ASP A N 1
ATOM 3118 C CA . ASP A 1 397 ? 4.266 -71.5 -3.717 1 82.38 397 ASP A CA 1
ATOM 3119 C C . ASP A 1 397 ? 3.295 -70.562 -2.979 1 82.38 397 ASP A C 1
ATOM 3121 O O . ASP A 1 397 ? 2.17 -70.375 -3.434 1 82.38 397 ASP A O 1
ATOM 3125 N N . GLU A 1 398 ? 3.785 -70.062 -1.957 1 86.19 398 GLU A N 1
ATOM 3126 C CA . GLU A 1 398 ? 2.959 -69.125 -1.158 1 86.19 398 GLU A CA 1
ATOM 3127 C C . GLU A 1 398 ? 3.725 -67.875 -0.784 1 86.19 398 GLU A C 1
ATOM 3129 O O . GLU A 1 398 ? 4.938 -67.938 -0.562 1 86.19 398 GLU A O 1
ATOM 3134 N N . ILE A 1 399 ? 3.084 -66.75 -0.834 1 87.38 399 ILE A N 1
ATOM 3135 C CA . ILE A 1 399 ? 3.664 -65.438 -0.484 1 87.38 399 ILE A CA 1
ATOM 3136 C C . ILE A 1 399 ? 2.99 -64.875 0.773 1 87.38 399 ILE A C 1
ATOM 3138 O O . ILE A 1 399 ? 1.761 -64.875 0.864 1 87.38 399 ILE A O 1
ATOM 3142 N N . THR A 1 400 ? 3.75 -64.562 1.709 1 87.81 400 THR A N 1
ATOM 3143 C CA . THR A 1 400 ? 3.229 -64 2.959 1 87.81 400 THR A CA 1
ATOM 3144 C C . THR A 1 400 ? 3.43 -62.5 3.016 1 87.81 400 THR A C 1
ATOM 3146 O O . THR A 1 400 ? 4.535 -62 2.777 1 87.81 400 THR A O 1
ATOM 3149 N N . VAL A 1 401 ? 2.34 -61.719 3.221 1 87.5 401 VAL A N 1
ATOM 3150 C CA . VAL A 1 401 ? 2.402 -60.281 3.35 1 87.5 401 VAL A CA 1
ATOM 3151 C C . VAL A 1 401 ? 1.875 -59.844 4.719 1 87.5 401 VAL A C 1
ATOM 3153 O O . VAL A 1 401 ? 1.04 -60.531 5.309 1 87.5 401 VAL A O 1
ATOM 3156 N N . SER A 1 402 ? 2.377 -58.844 5.332 1 85.88 402 SER A N 1
ATOM 3157 C CA . SER A 1 402 ? 1.948 -58.312 6.625 1 85.88 402 SER A CA 1
ATOM 3158 C C . SER A 1 402 ? 1.07 -57.062 6.461 1 85.88 402 SER A C 1
ATOM 3160 O O . SER A 1 402 ? 1.475 -56.094 5.824 1 85.88 402 SER A O 1
ATOM 3162 N N . VAL A 1 403 ? -0.154 -57.156 6.895 1 82.5 403 VAL A N 1
ATOM 3163 C CA . VAL A 1 403 ? -1.095 -56.031 6.895 1 82.5 403 VAL A CA 1
ATOM 3164 C C . VAL A 1 403 ? -1.527 -55.719 8.328 1 82.5 403 VAL A C 1
ATOM 3166 O O . VAL A 1 403 ? -2.092 -56.562 9.016 1 82.5 403 VAL A O 1
ATOM 3169 N N . ASN A 1 404 ? -1.228 -54.531 8.875 1 77.5 404 ASN A N 1
ATOM 3170 C CA . ASN A 1 404 ? -1.581 -54.094 10.219 1 77.5 404 ASN A CA 1
ATOM 3171 C C . ASN A 1 404 ? -1.079 -55.062 11.281 1 77.5 404 ASN A C 1
ATOM 3173 O O . ASN A 1 404 ? -1.803 -55.375 12.227 1 77.5 404 ASN A O 1
ATOM 3177 N N . GLY A 1 405 ? 0.094 -55.688 11.055 1 79.38 405 GLY A N 1
ATOM 3178 C CA . GLY A 1 405 ? 0.7 -56.562 12.047 1 79.38 405 GLY A CA 1
ATOM 3179 C C . GLY A 1 405 ? 0.306 -58.031 11.883 1 79.38 405 GLY A C 1
ATOM 3180 O O . GLY A 1 405 ? 0.786 -58.875 12.617 1 79.38 405 GLY A O 1
ATOM 3181 N N . GLU A 1 406 ? -0.567 -58.344 11.062 1 83.12 406 GLU A N 1
ATOM 3182 C CA . GLU A 1 406 ? -0.998 -59.719 10.805 1 83.12 406 GLU A CA 1
ATOM 3183 C C . GLU A 1 406 ? -0.436 -60.25 9.484 1 83.12 406 GLU A C 1
ATOM 3185 O O . GLU A 1 406 ? -0.374 -59.5 8.5 1 83.12 406 GLU A O 1
ATOM 3190 N N . ASN A 1 407 ? 0.04 -61.469 9.555 1 87.5 407 ASN A N 1
ATOM 3191 C CA . ASN A 1 407 ? 0.606 -62.094 8.367 1 87.5 407 ASN A CA 1
ATOM 3192 C C . ASN A 1 407 ? -0.457 -62.844 7.566 1 87.5 407 ASN A C 1
ATOM 3194 O O . ASN A 1 407 ? -1.232 -63.594 8.133 1 87.5 407 ASN A O 1
ATOM 3198 N N . PHE A 1 408 ? -0.546 -62.594 6.379 1 89.19 408 PHE A N 1
ATOM 3199 C CA . PHE A 1 408 ? -1.443 -63.281 5.461 1 89.19 408 PHE A CA 1
ATOM 3200 C C . PHE A 1 408 ? -0.656 -64 4.383 1 89.19 408 PHE A C 1
ATOM 3202 O O . PHE A 1 408 ? 0.281 -63.469 3.805 1 89.19 408 PHE A O 1
ATOM 3209 N N . THR A 1 409 ? -1.012 -65.25 4.266 1 88.38 409 THR A N 1
ATOM 3210 C CA . THR A 1 409 ? -0.349 -66.062 3.238 1 88.38 409 THR A CA 1
ATOM 3211 C C . THR A 1 409 ? -1.252 -66.25 2.02 1 88.38 409 THR A C 1
ATOM 3213 O O . THR A 1 409 ? -2.414 -66.625 2.15 1 88.38 409 THR A O 1
ATOM 3216 N N . VAL A 1 410 ? -0.709 -65.938 0.895 1 90.81 410 VAL A N 1
ATOM 3217 C CA . VAL A 1 410 ? -1.457 -66 -0.356 1 90.81 410 VAL A CA 1
ATOM 3218 C C . VAL A 1 410 ? -0.75 -66.938 -1.327 1 90.81 410 VAL A C 1
ATOM 3220 O O . VAL A 1 410 ? 0.47 -66.875 -1.495 1 90.81 410 VAL A O 1
ATOM 3223 N N . PRO A 1 411 ? -1.564 -67.875 -1.862 1 88.38 411 PRO A N 1
ATOM 3224 C CA . PRO A 1 411 ? -0.947 -68.75 -2.902 1 88.38 411 PRO A CA 1
ATOM 3225 C C . PRO A 1 411 ? -0.433 -67.875 -4.082 1 88.38 411 PRO A C 1
ATOM 3227 O O . PRO A 1 411 ? -1.11 -67 -4.535 1 88.38 411 PRO A O 1
ATOM 3230 N N . LYS A 1 412 ? 0.727 -68.125 -4.547 1 88.44 412 LYS A N 1
ATOM 3231 C CA . LYS A 1 412 ? 1.412 -67.438 -5.617 1 88.44 412 LYS A CA 1
ATOM 3232 C C . LYS A 1 412 ? 0.601 -67.438 -6.906 1 88.44 412 LYS A C 1
ATOM 3234 O O . LYS A 1 412 ? 0.658 -66.5 -7.707 1 88.44 412 LYS A O 1
ATOM 3239 N N . ASN A 1 413 ? -0.166 -68.562 -7.043 1 86.19 413 ASN A N 1
ATOM 3240 C CA . ASN A 1 413 ? -0.951 -68.688 -8.266 1 86.19 413 ASN A CA 1
ATOM 3241 C C . ASN A 1 413 ? -2.092 -67.688 -8.32 1 86.19 413 ASN A C 1
ATOM 3243 O O . ASN A 1 413 ? -2.75 -67.562 -9.352 1 86.19 413 ASN A O 1
ATOM 3247 N N . LEU A 1 414 ? -2.295 -66.938 -7.25 1 87.69 414 LEU A N 1
ATOM 3248 C CA . LEU A 1 414 ? -3.354 -65.938 -7.219 1 87.69 414 LEU A CA 1
ATOM 3249 C C . LEU A 1 414 ? -2.805 -64.5 -7.555 1 87.69 414 LEU A C 1
ATOM 3251 O O . LEU A 1 414 ? -3.539 -63.531 -7.523 1 87.69 414 LEU A O 1
ATOM 3255 N N . ILE A 1 415 ? -1.621 -64.438 -7.824 1 86.5 415 ILE A N 1
ATOM 3256 C CA . ILE A 1 415 ? -0.978 -63.188 -8.125 1 86.5 415 ILE A CA 1
ATOM 3257 C C . ILE A 1 415 ? -0.342 -63.25 -9.516 1 86.5 415 ILE A C 1
ATOM 3259 O O . ILE A 1 415 ? 0.436 -64.125 -9.812 1 86.5 415 ILE A O 1
ATOM 3263 N N . ALA A 1 416 ? -0.894 -62.531 -10.391 1 85.56 416 ALA A N 1
ATOM 3264 C CA . ALA A 1 416 ? -0.218 -62.344 -11.672 1 85.56 416 ALA A CA 1
ATOM 3265 C C . ALA A 1 416 ? 0.821 -61.219 -11.578 1 85.56 416 ALA A C 1
ATOM 3267 O O . ALA A 1 416 ? 0.601 -60.219 -10.906 1 85.56 416 ALA A O 1
ATOM 3268 N N . PHE A 1 417 ? 1.984 -61.562 -11.859 1 84 417 PHE A N 1
ATOM 3269 C CA . PHE A 1 417 ? 3.018 -60.531 -11.852 1 84 417 PHE A CA 1
ATOM 3270 C C . PHE A 1 417 ? 3.762 -60.5 -13.18 1 84 417 PHE A C 1
ATOM 3272 O O . PHE A 1 417 ? 3.756 -61.469 -13.922 1 84 417 PHE A O 1
ATOM 3279 N N . GLY A 1 418 ? 4.16 -59.469 -13.695 1 81.94 418 GLY A N 1
ATOM 3280 C CA . GLY A 1 418 ? 4.934 -59.281 -14.914 1 81.94 418 GLY A CA 1
ATOM 3281 C C . GLY A 1 418 ? 5.371 -57.844 -15.141 1 81.94 418 GLY A C 1
ATOM 3282 O O . GLY A 1 418 ? 5.078 -56.969 -14.328 1 81.94 418 GLY A O 1
ATOM 3283 N N . GLU A 1 419 ? 6.23 -57.719 -16.141 1 79.81 419 GLU A N 1
ATOM 3284 C CA . GLU A 1 419 ? 6.664 -56.375 -16.578 1 79.81 419 GLU A CA 1
ATOM 3285 C C . GLU A 1 419 ? 5.629 -55.719 -17.484 1 79.81 419 GLU A C 1
ATOM 3287 O O . GLU A 1 419 ? 5.117 -56.375 -18.406 1 79.81 419 GLU A O 1
ATOM 3292 N N . GLU A 1 420 ? 4.98 -54.812 -16.906 1 80.56 420 GLU A N 1
ATOM 3293 C CA . GLU A 1 420 ? 4.062 -54.062 -17.75 1 80.56 420 GLU A CA 1
ATOM 3294 C C . GLU A 1 420 ? 4.664 -52.719 -18.156 1 80.56 420 GLU A C 1
ATOM 3296 O O . GLU A 1 420 ? 5.391 -52.094 -17.391 1 80.56 420 GLU A O 1
ATOM 3301 N N . ASN A 1 421 ? 4.5 -52.469 -19.531 1 81 421 ASN A N 1
ATOM 3302 C CA . ASN A 1 421 ? 4.875 -51.156 -20.031 1 81 421 ASN A CA 1
ATOM 3303 C C . ASN A 1 421 ? 3.834 -50.094 -19.688 1 81 421 ASN A C 1
ATOM 3305 O O . ASN A 1 421 ? 2.729 -50.094 -20.234 1 81 421 ASN A O 1
ATOM 3309 N N . VAL A 1 422 ? 4.09 -49.438 -18.609 1 80.31 422 VAL A N 1
ATOM 3310 C CA . VAL A 1 422 ? 3.156 -48.406 -18.188 1 80.31 422 VAL A CA 1
ATOM 3311 C C . VAL A 1 422 ? 3.49 -47.062 -18.891 1 80.31 422 VAL A C 1
ATOM 3313 O O . VAL A 1 422 ? 4.656 -46.688 -18.969 1 80.31 422 VAL A O 1
ATOM 3316 N N . LYS A 1 423 ? 2.451 -46.531 -19.516 1 84.19 423 LYS A N 1
ATOM 3317 C CA . LYS A 1 423 ? 2.576 -45.219 -20.156 1 84.19 423 LYS A CA 1
ATOM 3318 C C . LYS A 1 423 ? 2.617 -44.125 -19.109 1 84.19 423 LYS A C 1
ATOM 3320 O O . LYS A 1 423 ? 1.676 -43.938 -18.328 1 84.19 423 LYS A O 1
ATOM 3325 N N . ILE A 1 424 ? 3.803 -43.531 -19.016 1 85.5 424 ILE A N 1
ATOM 3326 C CA . ILE A 1 424 ? 3.943 -42.375 -18.141 1 85.5 424 ILE A CA 1
ATOM 3327 C C . ILE A 1 424 ? 3.836 -41.094 -18.953 1 85.5 424 ILE A C 1
ATOM 3329 O O . ILE A 1 424 ? 4.676 -40.812 -19.812 1 85.5 424 ILE A O 1
ATOM 3333 N N . SER A 1 425 ? 2.756 -40.406 -18.75 1 89.44 425 SER A N 1
ATOM 3334 C CA . SER A 1 425 ? 2.451 -39.219 -19.562 1 89.44 425 SER A CA 1
ATOM 3335 C C . SER A 1 425 ? 3.016 -37.969 -18.938 1 89.44 425 SER A C 1
ATOM 3337 O O . SER A 1 425 ? 3.02 -36.906 -19.562 1 89.44 425 SER A O 1
ATOM 3339 N N . GLY A 1 426 ? 3.498 -38.031 -17.75 1 90.62 426 GLY A N 1
ATOM 3340 C CA . GLY A 1 426 ? 4.031 -36.875 -17.078 1 90.62 426 GLY A CA 1
ATOM 3341 C C . GLY A 1 426 ? 4.566 -37.156 -15.695 1 90.62 426 GLY A C 1
ATOM 3342 O O . GLY A 1 426 ? 4.746 -38.312 -15.328 1 90.62 426 GLY A O 1
ATOM 3343 N N . LYS A 1 427 ? 5.047 -36.188 -15.039 1 91.12 427 LYS A N 1
ATOM 3344 C CA . LYS A 1 427 ? 5.559 -36.312 -13.68 1 91.12 427 LYS A CA 1
ATOM 3345 C C . LYS A 1 427 ? 5.02 -35.219 -12.773 1 91.12 427 LYS A C 1
ATOM 3347 O O . LYS A 1 427 ? 4.746 -34.094 -13.234 1 91.12 427 LYS A O 1
ATOM 3352 N N . THR A 1 428 ? 4.805 -35.625 -11.547 1 94.12 428 THR A N 1
ATOM 3353 C CA . THR A 1 428 ? 4.426 -34.656 -10.516 1 94.12 428 THR A CA 1
ATOM 3354 C C . THR A 1 428 ? 5.664 -34.125 -9.805 1 94.12 428 THR A C 1
ATOM 3356 O O . THR A 1 428 ? 6.516 -34.875 -9.352 1 94.12 428 THR A O 1
ATOM 3359 N N . ILE A 1 429 ? 5.77 -32.844 -9.773 1 96.12 429 ILE A N 1
ATOM 3360 C CA . ILE A 1 429 ? 6.953 -32.281 -9.141 1 96.12 429 ILE A CA 1
ATOM 3361 C C . ILE A 1 429 ? 6.539 -31.219 -8.117 1 96.12 429 ILE A C 1
ATOM 3363 O O . ILE A 1 429 ? 5.445 -30.656 -8.211 1 96.12 429 ILE A O 1
ATOM 3367 N N . VAL A 1 430 ? 7.406 -30.984 -7.09 1 98 430 VAL A N 1
ATOM 3368 C CA . VAL A 1 430 ? 7.336 -29.812 -6.207 1 98 430 VAL A CA 1
ATOM 3369 C C . VAL A 1 430 ? 8.227 -28.703 -6.746 1 98 430 VAL A C 1
ATOM 3371 O O . VAL A 1 430 ? 9.453 -28.859 -6.82 1 98 430 VAL A O 1
ATOM 3374 N N . PRO A 1 431 ? 7.652 -27.578 -7.168 1 98.25 431 PRO A N 1
ATOM 3375 C CA . PRO A 1 431 ? 8.453 -26.516 -7.781 1 98.25 431 PRO A CA 1
ATOM 3376 C C . PRO A 1 431 ? 9.531 -25.969 -6.84 1 98.25 431 PRO A C 1
ATOM 3378 O O . PRO A 1 431 ? 9.344 -25.969 -5.621 1 98.25 431 PRO A O 1
ATOM 3381 N N . HIS A 1 432 ? 10.656 -25.594 -7.402 1 98.12 432 HIS A N 1
ATOM 3382 C CA . HIS A 1 432 ? 11.602 -24.75 -6.688 1 98.12 432 HIS A CA 1
ATOM 3383 C C . HIS A 1 432 ? 11.156 -23.297 -6.699 1 98.12 432 HIS A C 1
ATOM 3385 O O . HIS A 1 432 ? 10.359 -22.891 -7.551 1 98.12 432 HIS A O 1
ATOM 3391 N N . VAL A 1 433 ? 11.602 -22.594 -5.73 1 98.25 433 VAL A N 1
ATOM 3392 C CA . VAL A 1 433 ? 11.18 -21.203 -5.605 1 98.25 433 VAL A CA 1
ATOM 3393 C C . VAL A 1 433 ? 12.398 -20.281 -5.66 1 98.25 433 VAL A C 1
ATOM 3395 O O . VAL A 1 433 ? 13.352 -20.453 -4.898 1 98.25 433 VAL A O 1
ATOM 3398 N N . ILE A 1 434 ? 12.438 -19.359 -6.594 1 98.19 434 ILE A N 1
ATOM 3399 C CA . ILE A 1 434 ? 13.406 -18.266 -6.648 1 98.19 434 ILE A CA 1
ATOM 3400 C C . ILE A 1 434 ? 12.836 -17.031 -5.957 1 98.19 434 ILE A C 1
ATOM 3402 O O . ILE A 1 434 ? 11.773 -16.531 -6.332 1 98.19 434 ILE A O 1
ATOM 3406 N N . GLU A 1 435 ? 13.547 -16.531 -4.914 1 98 435 GLU A N 1
ATOM 3407 C CA . GLU A 1 435 ? 13.086 -15.391 -4.121 1 98 435 GLU A CA 1
ATOM 3408 C C . GLU A 1 435 ? 14.016 -14.195 -4.281 1 98 435 GLU A C 1
ATOM 3410 O O . GLU A 1 435 ? 15.133 -14.195 -3.754 1 98 435 GLU A O 1
ATOM 3415 N N . PRO A 1 436 ? 13.398 -13.188 -5.016 1 98.62 436 PRO A N 1
ATOM 3416 C CA . PRO A 1 436 ? 13.961 -11.891 -4.613 1 98.62 436 PRO A CA 1
ATOM 3417 C C . PRO A 1 436 ? 13.156 -11.219 -3.504 1 98.62 436 PRO A C 1
ATOM 3419 O O . PRO A 1 436 ? 11.93 -11.133 -3.594 1 98.62 436 PRO A O 1
ATOM 3422 N N . SER A 1 437 ? 13.742 -10.734 -2.426 1 98.62 437 SER A N 1
ATOM 3423 C CA . SER A 1 437 ? 13.141 -10.047 -1.292 1 98.62 437 SER A CA 1
ATOM 3424 C C . SER A 1 437 ? 13.734 -8.656 -1.104 1 98.62 437 SER A C 1
ATOM 3426 O O . SER A 1 437 ? 14.922 -8.523 -0.784 1 98.62 437 SER A O 1
ATOM 3428 N N . TYR A 1 438 ? 12.953 -7.621 -1.28 1 98.88 438 TYR A N 1
ATOM 3429 C CA . TYR A 1 438 ? 13.398 -6.234 -1.22 1 98.88 438 TYR A CA 1
ATOM 3430 C C . TYR A 1 438 ? 12.984 -5.586 0.095 1 98.88 438 TYR A C 1
ATOM 3432 O O . TYR A 1 438 ? 11.797 -5.578 0.445 1 98.88 438 TYR A O 1
ATOM 3440 N N . GLY A 1 439 ? 13.922 -5.082 0.854 1 98.56 439 GLY A N 1
ATOM 3441 C CA . GLY A 1 439 ? 13.602 -4.199 1.961 1 98.56 439 GLY A CA 1
ATOM 3442 C C . GLY A 1 439 ? 13.344 -2.768 1.525 1 98.56 439 GLY A C 1
ATOM 3443 O O . GLY A 1 439 ? 14.281 -1.974 1.398 1 98.56 439 GLY A O 1
ATOM 3444 N N . ILE A 1 440 ? 12.148 -2.35 1.443 1 98.75 440 ILE A N 1
ATOM 3445 C CA . ILE A 1 440 ? 11.758 -1.085 0.83 1 98.75 440 ILE A CA 1
ATOM 3446 C C . ILE A 1 440 ? 12.258 0.079 1.681 1 98.75 440 ILE A C 1
ATOM 3448 O O . ILE A 1 440 ? 12.68 1.11 1.148 1 98.75 440 ILE A O 1
ATOM 3452 N N . ASP A 1 441 ? 12.219 -0.062 2.99 1 98.38 441 ASP A N 1
ATOM 3453 C CA . ASP A 1 441 ? 12.617 1.021 3.883 1 98.38 441 ASP A CA 1
ATOM 3454 C C . ASP A 1 441 ? 14.117 1.3 3.766 1 98.38 441 ASP A C 1
ATOM 3456 O O . ASP A 1 441 ? 14.531 2.457 3.719 1 98.38 441 ASP A O 1
ATOM 3460 N N . ARG A 1 442 ? 14.914 0.239 3.744 1 98.06 442 ARG A N 1
ATOM 3461 C CA . ARG A 1 442 ? 16.344 0.413 3.551 1 98.06 442 ARG A CA 1
ATOM 3462 C C . ARG A 1 442 ? 16.641 1.073 2.207 1 98.06 442 ARG A C 1
ATOM 3464 O O . ARG A 1 442 ? 17.484 1.964 2.121 1 98.06 442 ARG A O 1
ATOM 3471 N N . ILE A 1 443 ? 15.977 0.608 1.21 1 98.81 443 ILE A N 1
ATOM 3472 C CA . ILE A 1 443 ? 16.172 1.162 -0.126 1 98.81 443 ILE A CA 1
ATOM 3473 C C . ILE A 1 443 ? 15.797 2.645 -0.127 1 98.81 443 ILE A C 1
ATOM 3475 O O . ILE A 1 443 ? 16.531 3.471 -0.678 1 98.81 443 ILE A O 1
ATOM 3479 N N . THR A 1 444 ? 14.68 3.012 0.465 1 98.62 444 THR A N 1
ATOM 3480 C CA . THR A 1 444 ? 14.234 4.398 0.522 1 98.62 444 THR A CA 1
ATOM 3481 C C . THR A 1 444 ? 15.273 5.277 1.209 1 98.62 444 THR A C 1
ATOM 3483 O O . THR A 1 444 ? 15.594 6.363 0.724 1 98.62 444 THR A O 1
ATOM 3486 N N . TYR A 1 445 ? 15.797 4.828 2.318 1 97.81 445 TYR A N 1
ATOM 3487 C CA . TYR A 1 445 ? 16.844 5.578 3.01 1 97.81 445 TYR A CA 1
ATOM 3488 C C . TYR A 1 445 ? 18.062 5.77 2.115 1 97.81 445 TYR A C 1
ATOM 3490 O O . TYR A 1 445 ? 18.609 6.871 2.029 1 97.81 445 TYR A O 1
ATOM 3498 N N . CYS A 1 446 ? 18.484 4.652 1.482 1 98.5 446 CYS A N 1
ATOM 3499 C CA . CYS A 1 446 ? 19.688 4.723 0.642 1 98.5 446 CYS A CA 1
ATOM 3500 C C . CYS A 1 446 ? 19.469 5.672 -0.532 1 98.5 446 CYS A C 1
ATOM 3502 O O . CYS A 1 446 ? 20.391 6.383 -0.938 1 98.5 446 CYS A O 1
ATOM 3504 N N . VAL A 1 447 ? 18.266 5.668 -1.102 1 98.75 447 VAL A N 1
ATOM 3505 C CA . VAL A 1 447 ? 17.938 6.59 -2.182 1 98.75 447 VAL A CA 1
ATOM 3506 C C . VAL A 1 447 ? 18.062 8.031 -1.688 1 98.75 447 VAL A C 1
ATOM 3508 O O . VAL A 1 447 ? 18.609 8.891 -2.383 1 98.75 447 VAL A O 1
ATOM 3511 N N . MET A 1 448 ? 17.578 8.336 -0.492 1 98.56 448 MET A N 1
ATOM 3512 C CA . MET A 1 448 ? 17.672 9.672 0.077 1 98.56 448 MET A CA 1
ATOM 3513 C C . MET A 1 448 ? 19.141 10.062 0.309 1 98.56 448 MET A C 1
ATOM 3515 O O . MET A 1 448 ? 19.547 11.172 -0.023 1 98.56 448 MET A O 1
ATOM 3519 N N . GLU A 1 449 ? 19.859 9.109 0.878 1 98.06 449 GLU A N 1
ATOM 3520 C CA . GLU A 1 449 ? 21.266 9.406 1.154 1 98.06 449 GLU A CA 1
ATOM 3521 C C . GLU A 1 449 ? 22.031 9.664 -0.135 1 98.06 449 GLU A C 1
ATOM 3523 O O . GLU A 1 449 ? 22.844 10.594 -0.204 1 98.06 449 GLU A O 1
ATOM 3528 N N . HIS A 1 450 ? 21.812 8.828 -1.13 1 98.44 450 HIS A N 1
ATOM 3529 C CA . HIS A 1 450 ? 22.531 8.977 -2.395 1 98.44 450 HIS A CA 1
ATOM 3530 C C . HIS A 1 450 ? 22.078 10.227 -3.141 1 98.44 450 HIS A C 1
ATOM 3532 O O . HIS A 1 450 ? 22.812 10.773 -3.959 1 98.44 450 HIS A O 1
ATOM 3538 N N . ALA A 1 451 ? 20.859 10.695 -2.92 1 98.5 451 ALA A N 1
ATOM 3539 C CA . ALA A 1 451 ? 20.344 11.898 -3.561 1 98.5 451 ALA A CA 1
ATOM 3540 C C . ALA A 1 451 ? 20.891 13.156 -2.898 1 98.5 451 ALA A C 1
ATOM 3542 O O . ALA A 1 451 ? 20.984 14.211 -3.535 1 98.5 451 ALA A O 1
ATOM 3543 N N . TYR A 1 452 ? 21.219 13.094 -1.618 1 98.38 452 TYR A N 1
ATOM 3544 C CA . TYR A 1 452 ? 21.641 14.25 -0.832 1 98.38 452 TYR A CA 1
ATOM 3545 C C . TYR A 1 452 ? 22.953 14.82 -1.355 1 98.38 452 TYR A C 1
ATOM 3547 O O . TYR A 1 452 ? 23.922 14.094 -1.525 1 98.38 452 TYR A O 1
ATOM 3555 N N . ASP A 1 453 ? 22.953 16.094 -1.613 1 97.25 453 ASP A N 1
ATOM 3556 C CA . ASP A 1 453 ? 24.141 16.781 -2.09 1 97.25 453 ASP A CA 1
ATOM 3557 C C . ASP A 1 453 ? 24.203 18.203 -1.558 1 97.25 453 ASP A C 1
ATOM 3559 O O . ASP A 1 453 ? 23.172 18.812 -1.265 1 97.25 453 ASP A O 1
ATOM 3563 N N . GLU A 1 454 ? 25.328 18.703 -1.312 1 95.81 454 GLU A N 1
ATOM 3564 C CA . GLU A 1 454 ? 25.625 20.094 -0.978 1 95.81 454 GLU A CA 1
ATOM 3565 C C . GLU A 1 454 ? 26.531 20.734 -2.027 1 95.81 454 GLU A C 1
ATOM 3567 O O . GLU A 1 454 ? 27.594 20.188 -2.355 1 95.81 454 GLU A O 1
ATOM 3572 N N . GLU A 1 455 ? 26.125 21.781 -2.574 1 93.62 455 GLU A N 1
ATOM 3573 C CA . GLU A 1 455 ? 26.875 22.438 -3.646 1 93.62 455 GLU A CA 1
ATOM 3574 C C . GLU A 1 455 ? 27.234 23.859 -3.266 1 93.62 455 GLU A C 1
ATOM 3576 O O . GLU A 1 455 ? 26.406 24.625 -2.783 1 93.62 455 GLU A O 1
ATOM 3581 N N . ASP A 1 456 ? 28.531 24.156 -3.422 1 89.56 456 ASP A N 1
ATOM 3582 C CA . ASP A 1 456 ? 28.984 25.547 -3.262 1 89.56 456 ASP A CA 1
ATOM 3583 C C . ASP A 1 456 ? 28.672 26.375 -4.504 1 89.56 456 ASP A C 1
ATOM 3585 O O . ASP A 1 456 ? 29.047 26 -5.617 1 89.56 456 ASP A O 1
ATOM 3589 N N . LEU A 1 457 ? 27.938 27.344 -4.32 1 79.56 457 LEU A N 1
ATOM 3590 C CA . LEU A 1 457 ? 27.562 28.203 -5.445 1 79.56 457 LEU A CA 1
ATOM 3591 C C . LEU A 1 457 ? 28.594 29.297 -5.672 1 79.56 457 LEU A C 1
ATOM 3593 O O . LEU A 1 457 ? 29.094 29.891 -4.715 1 79.56 457 LEU A O 1
ATOM 3597 N N . ALA A 1 458 ? 29.625 29.016 -6.645 1 58.91 458 ALA A N 1
ATOM 3598 C CA . ALA A 1 458 ? 30.672 29.984 -6.965 1 58.91 458 ALA A CA 1
ATOM 3599 C C . ALA A 1 458 ? 30.141 31.406 -6.91 1 58.91 458 ALA A C 1
ATOM 3601 O O . ALA A 1 458 ? 28.953 31.641 -7.145 1 58.91 458 ALA A O 1
ATOM 3602 N N . ALA A 1 459 ? 30.969 32.344 -6.48 1 49.84 459 ALA A N 1
ATOM 3603 C CA . ALA A 1 459 ? 30.812 33.781 -6.281 1 49.84 459 ALA A CA 1
ATOM 3604 C C . ALA A 1 459 ? 30.016 34.406 -7.426 1 49.84 459 ALA A C 1
ATOM 3606 O O . ALA A 1 459 ? 29.609 35.594 -7.344 1 49.84 459 ALA A O 1
ATOM 3607 N N . GLY A 1 460 ? 30 33.906 -8.656 1 44.16 460 GLY A N 1
ATOM 3608 C CA . GLY A 1 460 ? 29.391 34.688 -9.703 1 44.16 460 GLY A CA 1
ATOM 3609 C C . GLY A 1 460 ? 27.875 34.531 -9.766 1 44.16 460 GLY A C 1
ATOM 3610 O O . GLY A 1 460 ? 27.25 34.969 -10.734 1 44.16 460 GLY A O 1
ATOM 3611 N N . ALA A 1 461 ? 27.344 33.594 -9.172 1 43.69 461 ALA A N 1
ATOM 3612 C CA . ALA A 1 461 ? 25.891 33.625 -9.328 1 43.69 461 ALA A CA 1
ATOM 3613 C C . ALA A 1 461 ? 25.344 35 -8.93 1 43.69 461 ALA A C 1
ATOM 3615 O O . ALA A 1 461 ? 26.016 35.781 -8.258 1 43.69 461 ALA A O 1
ATOM 3616 N N . SER A 1 462 ? 23.969 35.438 -9.406 1 41.03 462 SER A N 1
ATOM 3617 C CA . SER A 1 462 ? 23.406 36.781 -9.25 1 41.03 462 SER A CA 1
ATOM 3618 C C . SER A 1 462 ? 23.562 37.281 -7.816 1 41.03 462 SER A C 1
ATOM 3620 O O . SER A 1 462 ? 23.688 36.5 -6.883 1 41.03 462 SER A O 1
ATOM 3622 N N . GLU A 1 463 ? 23.859 38.625 -7.566 1 42.03 463 GLU A N 1
ATOM 3623 C CA . GLU A 1 463 ? 23.875 39.562 -6.434 1 42.03 463 GLU A CA 1
ATOM 3624 C C . GLU A 1 463 ? 22.844 39.156 -5.379 1 42.03 463 GLU A C 1
ATOM 3626 O O . GLU A 1 463 ? 22.969 39.531 -4.211 1 42.03 463 GLU A O 1
ATOM 3631 N N . GLU A 1 464 ? 21.703 38.656 -5.785 1 42.91 464 GLU A N 1
ATOM 3632 C CA . GLU A 1 464 ? 20.562 38.531 -4.879 1 42.91 464 GLU A CA 1
ATOM 3633 C C . GLU A 1 464 ? 20.703 37.312 -3.977 1 42.91 464 GLU A C 1
ATOM 3635 O O . GLU A 1 464 ? 19.953 37.188 -3.002 1 42.91 464 GLU A O 1
ATOM 3640 N N . ASP A 1 465 ? 21.328 36.188 -4.391 1 48.97 465 ASP A N 1
ATOM 3641 C CA . ASP A 1 465 ? 21.344 35 -3.518 1 48.97 465 ASP A CA 1
ATOM 3642 C C . ASP A 1 465 ? 22.641 34.938 -2.703 1 48.97 465 ASP A C 1
ATOM 3644 O O . ASP A 1 465 ? 23.703 34.625 -3.24 1 48.97 465 ASP A O 1
ATOM 3648 N N . ASP A 1 466 ? 22.781 35.688 -1.779 1 51.25 466 ASP A N 1
ATOM 3649 C CA . ASP A 1 466 ? 23.828 35.719 -0.771 1 51.25 466 ASP A CA 1
ATOM 3650 C C . ASP A 1 466 ? 24.172 34.312 -0.274 1 51.25 466 ASP A C 1
ATOM 3652 O O . ASP A 1 466 ? 24.938 34.156 0.689 1 51.25 466 ASP A O 1
ATOM 3656 N N . GLU A 1 467 ? 23.438 33.344 -0.749 1 62.59 467 GLU A N 1
ATOM 3657 C CA . GLU A 1 467 ? 23.797 32.062 -0.12 1 62.59 467 GLU A CA 1
ATOM 3658 C C . GLU A 1 467 ? 24.938 31.375 -0.857 1 62.59 467 GLU A C 1
ATOM 3660 O O . GLU A 1 467 ? 24.891 31.219 -2.078 1 62.59 467 GLU A O 1
ATOM 3665 N N . GLU A 1 468 ? 26.047 31.109 -0.234 1 72.62 468 GLU A N 1
ATOM 3666 C CA . GLU A 1 468 ? 27.312 30.531 -0.646 1 72.62 468 GLU A CA 1
ATOM 3667 C C . GLU A 1 468 ? 27.156 29.047 -0.962 1 72.62 468 GLU A C 1
ATOM 3669 O O . GLU A 1 468 ? 27.953 28.469 -1.712 1 72.62 468 GLU A O 1
ATOM 3674 N N . SER A 1 469 ? 26.078 28.359 -0.503 1 89.69 469 SER A N 1
ATOM 3675 C CA . SER A 1 469 ? 25.906 26.938 -0.718 1 89.69 469 SER A CA 1
ATOM 3676 C C . SER A 1 469 ? 24.438 26.547 -0.72 1 89.69 469 SER A C 1
ATOM 3678 O O . SER A 1 469 ? 23.578 27.328 -0.278 1 89.69 469 SER A O 1
ATOM 3680 N N . ARG A 1 470 ? 24.109 25.531 -1.473 1 94.75 470 ARG A N 1
ATOM 3681 C CA . ARG A 1 470 ? 22.75 25.016 -1.416 1 94.75 470 ARG A CA 1
ATOM 3682 C C . ARG A 1 470 ? 22.734 23.516 -1.112 1 94.75 470 ARG A C 1
ATOM 3684 O O . ARG A 1 470 ? 23.672 22.812 -1.452 1 94.75 470 ARG A O 1
ATOM 3691 N N . ILE A 1 471 ? 21.719 23.094 -0.345 1 96.88 471 ILE A N 1
ATOM 3692 C CA . ILE A 1 471 ? 21.391 21.672 -0.184 1 96.88 471 ILE A CA 1
ATOM 3693 C C . ILE A 1 471 ? 20.422 21.234 -1.285 1 96.88 471 ILE A C 1
ATOM 3695 O O . ILE A 1 471 ? 19.484 21.969 -1.612 1 96.88 471 ILE A O 1
ATOM 3699 N N . VAL A 1 472 ? 20.734 20.141 -1.955 1 98 472 VAL A N 1
ATOM 3700 C CA . VAL A 1 472 ? 19.891 19.656 -3.039 1 98 472 VAL A CA 1
ATOM 3701 C C . VAL A 1 472 ? 19.703 18.141 -2.922 1 98 472 VAL A C 1
ATOM 3703 O O . VAL A 1 472 ? 20.672 17.406 -2.695 1 98 472 VAL A O 1
ATOM 3706 N N . MET A 1 473 ? 18.453 17.703 -2.924 1 98.62 473 MET A N 1
ATOM 3707 C CA . MET A 1 473 ? 18.156 16.281 -3.078 1 98.62 473 MET A CA 1
ATOM 3708 C C . MET A 1 473 ? 18.016 15.906 -4.551 1 98.62 473 MET A C 1
ATOM 3710 O O . MET A 1 473 ? 16.984 16.172 -5.172 1 98.62 473 MET A O 1
ATOM 3714 N N . ARG A 1 474 ? 18.953 15.227 -5.074 1 98.44 474 ARG A N 1
ATOM 3715 C CA . ARG A 1 474 ? 19 14.906 -6.496 1 98.44 474 ARG A CA 1
ATOM 3716 C C . ARG A 1 474 ? 18.234 13.625 -6.793 1 98.44 474 ARG A C 1
ATOM 3718 O O . ARG A 1 474 ? 18.766 12.703 -7.422 1 98.44 474 ARG A O 1
ATOM 3725 N N . PHE A 1 475 ? 16.953 13.539 -6.379 1 98.75 475 PHE A N 1
ATOM 3726 C CA . PHE A 1 475 ? 16.078 12.422 -6.703 1 98.75 475 PHE A CA 1
ATOM 3727 C C . PHE A 1 475 ? 15.922 12.273 -8.211 1 98.75 475 PHE A C 1
ATOM 3729 O O . PHE A 1 475 ? 15.836 13.266 -8.93 1 98.75 475 PHE A O 1
ATOM 3736 N N . LYS A 1 476 ? 15.93 11.023 -8.68 1 98.12 476 LYS A N 1
ATOM 3737 C CA . LYS A 1 476 ? 15.445 10.805 -10.047 1 98.12 476 LYS A CA 1
ATOM 3738 C C . LYS A 1 476 ? 14 11.258 -10.195 1 98.12 476 LYS A C 1
ATOM 3740 O O . LYS A 1 476 ? 13.227 11.234 -9.234 1 98.12 476 LYS A O 1
ATOM 3745 N N . ASN A 1 477 ? 13.609 11.695 -11.43 1 97.56 477 ASN A N 1
ATOM 3746 C CA . ASN A 1 477 ? 12.258 12.188 -11.672 1 97.56 477 ASN A CA 1
ATOM 3747 C C . ASN A 1 477 ? 11.211 11.188 -11.211 1 97.56 477 ASN A C 1
ATOM 3749 O O . ASN A 1 477 ? 10.164 11.57 -10.68 1 97.56 477 ASN A O 1
ATOM 3753 N N . ILE A 1 478 ? 11.469 9.93 -11.289 1 96.94 478 ILE A N 1
ATOM 3754 C CA . ILE A 1 478 ? 10.492 8.867 -11.086 1 96.94 478 ILE A CA 1
ATOM 3755 C C . ILE A 1 478 ? 10.195 8.711 -9.602 1 96.94 478 ILE A C 1
ATOM 3757 O O . ILE A 1 478 ? 9.141 8.203 -9.219 1 96.94 478 ILE A O 1
ATOM 3761 N N . VAL A 1 479 ? 11.086 9.203 -8.656 1 98.19 479 VAL A N 1
ATOM 3762 C CA . VAL A 1 479 ? 10.852 8.961 -7.238 1 98.19 479 VAL A CA 1
ATOM 3763 C C . VAL A 1 479 ? 10.734 10.289 -6.496 1 98.19 479 VAL A C 1
ATOM 3765 O O . VAL A 1 479 ? 10.5 10.312 -5.289 1 98.19 479 VAL A O 1
ATOM 3768 N N . ALA A 1 480 ? 10.922 11.461 -7.23 1 98.5 480 ALA A N 1
ATOM 3769 C CA . ALA A 1 480 ? 10.812 12.766 -6.586 1 98.5 480 ALA A CA 1
ATOM 3770 C C . ALA A 1 480 ? 9.43 12.969 -5.977 1 98.5 480 ALA A C 1
ATOM 3772 O O . ALA A 1 480 ? 8.414 12.664 -6.613 1 98.5 480 ALA A O 1
ATOM 3773 N N . PRO A 1 481 ? 9.367 13.445 -4.758 1 97.88 481 PRO A N 1
ATOM 3774 C CA . PRO A 1 481 ? 8.062 13.57 -4.113 1 97.88 481 PRO A CA 1
ATOM 3775 C C . PRO A 1 481 ? 7.129 14.523 -4.859 1 97.88 481 PRO A C 1
ATOM 3777 O O . PRO A 1 481 ? 5.977 14.18 -5.137 1 97.88 481 PRO A O 1
ATOM 3780 N N . TYR A 1 482 ? 7.613 15.734 -5.148 1 98.25 482 TYR A N 1
ATOM 3781 C CA . TYR A 1 482 ? 6.992 16.625 -6.117 1 98.25 482 TYR A CA 1
ATOM 3782 C C . TYR A 1 482 ? 7.762 16.625 -7.434 1 98.25 482 TYR A C 1
ATOM 3784 O O . TYR A 1 482 ? 8.977 16.422 -7.445 1 98.25 482 TYR A O 1
ATOM 3792 N N . GLN A 1 483 ? 7 16.844 -8.453 1 98.38 483 GLN A N 1
ATOM 3793 C CA . GLN A 1 483 ? 7.637 16.812 -9.773 1 98.38 483 GLN A CA 1
ATOM 3794 C C . GLN A 1 483 ? 7.883 18.234 -10.297 1 98.38 483 GLN A C 1
ATOM 3796 O O . GLN A 1 483 ? 8.883 18.469 -10.977 1 98.38 483 GLN A O 1
ATOM 3801 N N . VAL A 1 484 ? 6.973 19.125 -9.977 1 98.69 484 VAL A N 1
ATOM 3802 C CA . VAL A 1 484 ? 7.062 20.484 -10.5 1 98.69 484 VAL A CA 1
ATOM 3803 C C . VAL A 1 484 ? 6.648 21.469 -9.422 1 98.69 484 VAL A C 1
ATOM 3805 O O . VAL A 1 484 ? 5.688 21.234 -8.688 1 98.69 484 VAL A O 1
ATOM 3808 N N . ALA A 1 485 ? 7.43 22.484 -9.258 1 98.44 485 ALA A N 1
ATOM 3809 C CA . ALA A 1 485 ? 7.043 23.625 -8.438 1 98.44 485 ALA A CA 1
ATOM 3810 C C . ALA A 1 485 ? 6.625 24.812 -9.305 1 98.44 485 ALA A C 1
ATOM 3812 O O . ALA A 1 485 ? 7.258 25.094 -10.328 1 98.44 485 ALA A O 1
ATOM 3813 N N . VAL A 1 486 ? 5.547 25.484 -8.969 1 98.56 486 VAL A N 1
ATOM 3814 C CA . VAL A 1 486 ? 5.047 26.641 -9.719 1 98.56 486 VAL A CA 1
ATOM 3815 C C . VAL A 1 486 ? 5.102 27.891 -8.836 1 98.56 486 VAL A C 1
ATOM 3817 O O . VAL A 1 486 ? 4.605 27.875 -7.711 1 98.56 486 VAL A O 1
ATOM 3820 N N . HIS A 1 487 ? 5.711 28.969 -9.445 1 96.62 487 HIS A N 1
ATOM 3821 C CA . HIS A 1 487 ? 5.941 30.203 -8.703 1 96.62 487 HIS A CA 1
ATOM 3822 C C . HIS A 1 487 ? 5.594 31.422 -9.555 1 96.62 487 HIS A C 1
ATOM 3824 O O . HIS A 1 487 ? 6.023 31.531 -10.703 1 96.62 487 HIS A O 1
ATOM 3830 N N . PRO A 1 488 ? 4.879 32.375 -8.93 1 97.19 488 PRO A N 1
ATOM 3831 C CA . PRO A 1 488 ? 4.969 33.719 -9.5 1 97.19 488 PRO A CA 1
ATOM 3832 C C . PRO A 1 488 ? 6.273 34.438 -9.141 1 97.19 488 PRO A C 1
ATOM 3834 O O . PRO A 1 488 ? 6.781 34.25 -8.023 1 97.19 488 PRO A O 1
ATOM 3837 N N . LEU A 1 489 ? 6.812 35.094 -10.031 1 95.38 489 LEU A N 1
ATOM 3838 C CA . LEU A 1 489 ? 8.062 35.812 -9.758 1 95.38 489 LEU A CA 1
ATOM 3839 C C . LEU A 1 489 ? 7.906 36.75 -8.555 1 95.38 489 LEU A C 1
ATOM 3841 O O . LEU A 1 489 ? 8.805 36.844 -7.719 1 95.38 489 LEU A O 1
ATOM 3845 N N . MET A 1 490 ? 6.738 37.406 -8.609 1 92.06 490 MET A N 1
ATOM 3846 C CA . MET A 1 490 ? 6.391 38.344 -7.527 1 92.06 490 MET A CA 1
ATOM 3847 C C . MET A 1 490 ? 4.977 38.062 -7.023 1 92.06 490 MET A C 1
ATOM 3849 O O . MET A 1 490 ? 4.148 37.531 -7.746 1 92.06 490 MET A O 1
ATOM 3853 N N . GLY A 1 491 ? 4.77 38.469 -5.762 1 89.88 491 GLY A N 1
ATOM 3854 C CA . GLY A 1 491 ? 3.459 38.281 -5.156 1 89.88 491 GLY A CA 1
ATOM 3855 C C . GLY A 1 491 ? 2.43 39.281 -5.641 1 89.88 491 GLY A C 1
ATOM 3856 O O . GLY A 1 491 ? 1.856 40.031 -4.84 1 89.88 491 GLY A O 1
ATOM 3857 N N . LYS A 1 492 ? 2.25 39.469 -6.887 1 92.69 492 LYS A N 1
ATOM 3858 C CA . LYS A 1 492 ? 1.213 40.312 -7.48 1 92.69 492 LYS A CA 1
ATOM 3859 C C . LYS A 1 492 ? 0.019 39.469 -7.93 1 92.69 492 LYS A C 1
ATOM 3861 O O . LYS A 1 492 ? 0.191 38.375 -8.477 1 92.69 492 LYS A O 1
ATOM 3866 N N . PRO A 1 493 ? -1.113 39.938 -7.684 1 94.25 493 PRO A N 1
ATOM 3867 C CA . PRO A 1 493 ? -2.326 39.188 -7.977 1 94.25 493 PRO A CA 1
ATOM 3868 C C . PRO A 1 493 ? -2.387 38.688 -9.422 1 94.25 493 PRO A C 1
ATOM 3870 O O . PRO A 1 493 ? -2.844 37.594 -9.688 1 94.25 493 PRO A O 1
ATOM 3873 N N . GLU A 1 494 ? -1.949 39.562 -10.312 1 94.56 494 GLU A N 1
ATOM 3874 C CA . GLU A 1 494 ? -2.02 39.188 -11.719 1 94.56 494 GLU A CA 1
ATOM 3875 C C . GLU A 1 494 ? -1.093 38 -12.031 1 94.56 494 GLU A C 1
ATOM 3877 O O . GLU A 1 494 ? -1.444 37.125 -12.812 1 94.56 494 GLU A O 1
ATOM 3882 N N . LEU A 1 495 ? 0.048 38 -11.477 1 96.31 495 LEU A N 1
ATOM 3883 C CA . LEU A 1 495 ? 0.989 36.906 -11.664 1 96.31 495 LEU A CA 1
ATOM 3884 C C . LEU A 1 495 ? 0.516 35.656 -10.93 1 96.31 495 LEU A C 1
ATOM 3886 O O . LEU A 1 495 ? 0.604 34.531 -11.461 1 96.31 495 LEU A O 1
ATOM 3890 N N . SER A 1 496 ? 0.002 35.875 -9.734 1 96.5 496 SER A N 1
ATOM 3891 C CA . SER A 1 496 ? -0.47 34.75 -8.922 1 96.5 496 SER A CA 1
ATOM 3892 C C . SER A 1 496 ? -1.638 34.031 -9.594 1 96.5 496 SER A C 1
ATOM 3894 O O . SER A 1 496 ? -1.739 32.812 -9.523 1 96.5 496 SER A O 1
ATOM 3896 N N . ALA A 1 497 ? -2.51 34.781 -10.195 1 96.38 497 ALA A N 1
ATOM 3897 C CA . ALA A 1 497 ? -3.666 34.219 -10.867 1 96.38 497 ALA A CA 1
ATOM 3898 C C . ALA A 1 497 ? -3.232 33.281 -11.992 1 96.38 497 ALA A C 1
ATOM 3900 O O . ALA A 1 497 ? -3.762 32.156 -12.125 1 96.38 497 ALA A O 1
ATOM 3901 N N . VAL A 1 498 ? -2.266 33.719 -12.781 1 96.88 498 VAL A N 1
ATOM 3902 C CA . VAL A 1 498 ? -1.769 32.906 -13.891 1 96.88 498 VAL A CA 1
ATOM 3903 C C . VAL A 1 498 ? -1.022 31.688 -13.352 1 96.88 498 VAL A C 1
ATOM 3905 O O . VAL A 1 498 ? -1.173 30.578 -13.867 1 96.88 498 VAL A O 1
ATOM 3908 N N . ALA A 1 499 ? -0.229 31.875 -12.352 1 97.81 499 ALA A N 1
ATOM 3909 C CA . ALA A 1 499 ? 0.532 30.781 -11.742 1 97.81 499 ALA A CA 1
ATOM 3910 C C . ALA A 1 499 ? -0.397 29.703 -11.211 1 97.81 499 ALA A C 1
ATOM 3912 O O . ALA A 1 499 ? -0.147 28.516 -11.398 1 97.81 499 ALA A O 1
ATOM 3913 N N . LYS A 1 500 ? -1.417 30.109 -10.539 1 96.94 500 LYS A N 1
ATOM 3914 C CA . LYS A 1 500 ? -2.381 29.156 -9.984 1 96.94 500 LYS A CA 1
ATOM 3915 C C . LYS A 1 500 ? -3.098 28.391 -11.086 1 96.94 500 LYS A C 1
ATOM 3917 O O . LYS A 1 500 ? -3.379 27.203 -10.938 1 96.94 500 LYS A O 1
ATOM 3922 N N . LYS A 1 501 ? -3.447 29.094 -12.117 1 97.19 501 LYS A N 1
ATOM 3923 C CA . LYS A 1 501 ? -4.074 28.422 -13.25 1 97.19 501 LYS A CA 1
ATOM 3924 C C . LYS A 1 501 ? -3.166 27.328 -13.82 1 97.19 501 LYS A C 1
ATOM 3926 O O . LYS A 1 501 ? -3.613 26.219 -14.07 1 97.19 501 LYS A O 1
ATOM 3931 N N . LEU A 1 502 ? -1.925 27.641 -14.062 1 98.06 502 LEU A N 1
ATOM 3932 C CA . LEU A 1 502 ? -0.969 26.672 -14.602 1 98.06 502 LEU A CA 1
ATOM 3933 C C . LEU A 1 502 ? -0.749 25.531 -13.625 1 98.06 502 LEU A C 1
ATOM 3935 O O . LEU A 1 502 ? -0.592 24.375 -14.039 1 98.06 502 LEU A O 1
ATOM 3939 N N . PHE A 1 503 ? -0.705 25.891 -12.328 1 98.06 503 PHE A N 1
ATOM 3940 C CA . PHE A 1 503 ? -0.629 24.859 -11.297 1 98.06 503 PHE A CA 1
ATOM 3941 C C . PHE A 1 503 ? -1.775 23.859 -11.438 1 98.06 503 PHE A C 1
ATOM 3943 O O . PHE A 1 503 ? -1.555 22.656 -11.445 1 98.06 503 PHE A O 1
ATOM 3950 N N . ASN A 1 504 ? -2.945 24.375 -11.562 1 97.31 504 ASN A N 1
ATOM 3951 C CA . ASN A 1 504 ? -4.129 23.531 -11.688 1 97.31 504 ASN A CA 1
ATOM 3952 C C . ASN A 1 504 ? -4.086 22.688 -12.953 1 97.31 504 ASN A C 1
ATOM 3954 O O . ASN A 1 504 ? -4.543 21.531 -12.961 1 97.31 504 ASN A O 1
ATOM 3958 N N . ASP A 1 505 ? -3.572 23.234 -14.047 1 97.75 505 ASP A N 1
ATOM 3959 C CA . ASP A 1 505 ? -3.438 22.5 -15.297 1 97.75 505 ASP A CA 1
ATOM 3960 C C . ASP A 1 505 ? -2.496 21.312 -15.125 1 97.75 505 ASP A C 1
ATOM 3962 O O . ASP A 1 505 ? -2.76 20.219 -15.648 1 97.75 505 ASP A O 1
ATOM 3966 N N . LEU A 1 506 ? -1.414 21.531 -14.453 1 98.31 506 LEU A N 1
ATOM 3967 C CA . LEU A 1 506 ? -0.443 20.469 -14.219 1 98.31 506 LEU A CA 1
ATOM 3968 C C . LEU A 1 506 ? -1.045 19.375 -13.352 1 98.31 506 LEU A C 1
ATOM 3970 O O . LEU A 1 506 ? -0.881 18.188 -13.648 1 98.31 506 LEU A O 1
ATOM 3974 N N . VAL A 1 507 ? -1.762 19.766 -12.305 1 97.69 507 VAL A N 1
ATOM 3975 C CA . VAL A 1 507 ? -2.408 18.812 -11.406 1 97.69 507 VAL A CA 1
ATOM 3976 C C . VAL A 1 507 ? -3.443 18 -12.188 1 97.69 507 VAL A C 1
ATOM 3978 O O . VAL A 1 507 ? -3.5 16.766 -12.062 1 97.69 507 VAL A O 1
ATOM 3981 N N . ALA A 1 508 ? -4.199 18.672 -13.008 1 95.5 508 ALA A N 1
ATOM 3982 C CA . ALA A 1 508 ? -5.223 18.016 -13.812 1 95.5 508 ALA A CA 1
ATOM 3983 C C . ALA A 1 508 ? -4.605 17 -14.766 1 95.5 508 ALA A C 1
ATOM 3985 O O . ALA A 1 508 ? -5.238 15.992 -15.117 1 95.5 508 ALA A O 1
ATOM 3986 N N . ALA A 1 509 ? -3.381 17.25 -15.133 1 95.56 509 ALA A N 1
ATOM 3987 C CA . ALA A 1 509 ? -2.672 16.359 -16.047 1 95.56 509 ALA A CA 1
ATOM 3988 C C . ALA A 1 509 ? -2.006 15.219 -15.297 1 95.56 509 ALA A C 1
ATOM 3990 O O . ALA A 1 509 ? -1.305 14.398 -15.891 1 95.56 509 ALA A O 1
ATOM 3991 N N . GLY A 1 510 ? -2.166 15.148 -14.008 1 95.56 510 GLY A N 1
ATOM 3992 C CA . GLY A 1 510 ? -1.649 14.047 -13.203 1 95.56 510 GLY A CA 1
ATOM 3993 C C . GLY A 1 510 ? -0.241 14.289 -12.695 1 95.56 510 GLY A C 1
ATOM 3994 O O . GLY A 1 510 ? 0.45 13.352 -12.297 1 95.56 510 GLY A O 1
ATOM 3995 N N . ILE A 1 511 ? 0.238 15.531 -12.727 1 97.81 511 ILE A N 1
ATOM 3996 C CA . ILE A 1 511 ? 1.589 15.867 -12.289 1 97.81 511 ILE A CA 1
ATOM 3997 C C . ILE A 1 511 ? 1.557 16.359 -10.844 1 97.81 511 ILE A C 1
ATOM 3999 O O . ILE A 1 511 ? 0.861 17.328 -10.531 1 97.81 511 ILE A O 1
ATOM 4003 N N . MET A 1 512 ? 2.244 15.688 -9.961 1 97.88 512 MET A N 1
ATOM 4004 C CA . MET A 1 512 ? 2.34 16.125 -8.57 1 97.88 512 MET A CA 1
ATOM 4005 C C . MET A 1 512 ? 3.104 17.438 -8.461 1 97.88 512 MET A C 1
ATOM 4007 O O . MET A 1 512 ? 4.336 17.453 -8.484 1 97.88 512 MET A O 1
ATOM 4011 N N . SER A 1 513 ? 2.375 18.516 -8.242 1 98.06 513 SER A N 1
ATOM 4012 C CA . SER A 1 513 ? 2.971 19.859 -8.281 1 98.06 513 SER A CA 1
ATOM 4013 C C . SER A 1 513 ? 2.826 20.562 -6.941 1 98.06 513 SER A C 1
ATOM 4015 O O . SER A 1 513 ? 1.923 20.25 -6.164 1 98.06 513 SER A O 1
ATOM 4017 N N . ASP A 1 514 ? 3.727 21.406 -6.684 1 97 514 ASP A N 1
ATOM 4018 C CA . ASP A 1 514 ? 3.711 22.266 -5.504 1 97 514 ASP A CA 1
ATOM 4019 C C . ASP A 1 514 ? 3.572 23.734 -5.898 1 97 514 ASP A C 1
ATOM 4021 O O . ASP A 1 514 ? 4.121 24.156 -6.914 1 97 514 ASP A O 1
ATOM 4025 N N . TYR A 1 515 ? 2.783 24.531 -5.184 1 96.56 515 TYR A N 1
ATOM 4026 C CA . TYR A 1 515 ? 2.627 25.969 -5.398 1 96.56 515 TYR A CA 1
ATOM 4027 C C . TYR A 1 515 ? 3.166 26.75 -4.211 1 96.56 515 TYR A C 1
ATOM 4029 O O . TYR A 1 515 ? 2.838 26.453 -3.061 1 96.56 515 TYR A O 1
ATOM 4037 N N . ASP A 1 516 ? 4.02 27.688 -4.473 1 93.06 516 ASP A N 1
ATOM 4038 C CA . ASP A 1 516 ? 4.621 28.5 -3.428 1 93.06 516 ASP A CA 1
ATOM 4039 C C . ASP A 1 516 ? 4.773 29.953 -3.887 1 93.06 516 ASP A C 1
ATOM 4041 O O . ASP A 1 516 ? 5.289 30.219 -4.977 1 93.06 516 ASP A O 1
ATOM 4045 N N . GLU A 1 517 ? 4.371 30.922 -3.148 1 92.69 517 GLU A N 1
ATOM 4046 C CA . GLU A 1 517 ? 4.539 32.344 -3.467 1 92.69 517 GLU A CA 1
ATOM 4047 C C . GLU A 1 517 ? 5.156 33.094 -2.295 1 92.69 517 GLU A C 1
ATOM 4049 O O . GLU A 1 517 ? 5.16 34.312 -2.281 1 92.69 517 GLU A O 1
ATOM 4054 N N . SER A 1 518 ? 5.602 32.312 -1.337 1 88.12 518 SER A N 1
ATOM 4055 C CA . SER A 1 518 ? 6.152 32.938 -0.128 1 88.12 518 SER A CA 1
ATOM 4056 C C . SER A 1 518 ? 7.621 33.281 -0.313 1 88.12 518 SER A C 1
ATOM 4058 O O . SER A 1 518 ? 8.406 32.5 -0.834 1 88.12 518 SER A O 1
ATOM 4060 N N . GLY A 1 519 ? 7.988 34.5 0.124 1 88 519 GLY A N 1
ATOM 4061 C CA . GLY A 1 519 ? 9.391 34.875 0.069 1 88 519 GLY A CA 1
ATOM 4062 C C . GLY A 1 519 ? 9.859 35.219 -1.333 1 88 519 GLY A C 1
ATOM 4063 O O . GLY A 1 519 ? 9.047 35.375 -2.244 1 88 519 GLY A O 1
ATOM 4064 N N . THR A 1 520 ? 11.234 35.375 -1.43 1 92.19 520 THR A N 1
ATOM 4065 C CA . THR A 1 520 ? 11.836 35.688 -2.715 1 92.19 520 THR A CA 1
ATOM 4066 C C . THR A 1 520 ? 11.969 34.469 -3.59 1 92.19 520 THR A C 1
ATOM 4068 O O . THR A 1 520 ? 11.891 33.344 -3.094 1 92.19 520 THR A O 1
ATOM 4071 N N . ILE A 1 521 ? 12.086 34.656 -4.84 1 93 521 ILE A N 1
ATOM 4072 C CA . ILE A 1 521 ? 12.18 33.562 -5.789 1 93 521 ILE A CA 1
ATOM 4073 C C . ILE A 1 521 ? 13.406 32.719 -5.465 1 93 521 ILE A C 1
ATOM 4075 O O . ILE A 1 521 ? 13.359 31.484 -5.582 1 93 521 ILE A O 1
ATOM 4079 N N . GLY A 1 522 ? 14.555 33.312 -5.141 1 91.94 522 GLY A N 1
ATOM 4080 C CA . GLY A 1 522 ? 15.75 32.594 -4.773 1 91.94 522 GLY A CA 1
ATOM 4081 C C . GLY A 1 522 ? 15.539 31.641 -3.598 1 91.94 522 GLY A C 1
ATOM 4082 O O . GLY A 1 522 ? 16 30.5 -3.617 1 91.94 522 GLY A O 1
ATOM 4083 N N . LYS A 1 523 ? 14.852 32.188 -2.617 1 93.31 523 LYS A N 1
ATOM 4084 C CA . LYS A 1 523 ? 14.562 31.359 -1.443 1 93.31 523 LYS A CA 1
ATOM 4085 C C . LYS A 1 523 ? 13.641 30.203 -1.797 1 93.31 523 LYS A C 1
ATOM 4087 O O . LYS A 1 523 ? 13.789 29.094 -1.265 1 93.31 523 LYS A O 1
ATOM 4092 N N . ARG A 1 524 ? 12.695 30.438 -2.652 1 94.88 524 ARG A N 1
ATOM 4093 C CA . ARG A 1 524 ? 11.781 29.375 -3.094 1 94.88 524 ARG A CA 1
ATOM 4094 C C . ARG A 1 524 ? 12.531 28.297 -3.854 1 94.88 524 ARG A C 1
ATOM 4096 O O . ARG A 1 524 ? 12.297 27.094 -3.637 1 94.88 524 ARG A O 1
ATOM 4103 N N . TYR A 1 525 ? 13.398 28.719 -4.738 1 95.31 525 TYR A N 1
ATOM 4104 C CA . TYR A 1 525 ? 14.211 27.75 -5.473 1 95.31 525 TYR A CA 1
ATOM 4105 C C . TYR A 1 525 ? 15.031 26.891 -4.523 1 95.31 525 TYR A C 1
ATOM 4107 O O . TYR A 1 525 ? 15.141 25.672 -4.715 1 95.31 525 TYR A O 1
ATOM 4115 N N . ARG A 1 526 ? 15.57 27.5 -3.502 1 94.81 526 ARG A N 1
ATOM 4116 C CA . ARG A 1 526 ? 16.391 26.766 -2.539 1 94.81 526 ARG A CA 1
ATOM 4117 C C . ARG A 1 526 ? 15.562 25.734 -1.775 1 94.81 526 ARG A C 1
ATOM 4119 O O . ARG A 1 526 ? 16.016 24.625 -1.537 1 94.81 526 ARG A O 1
ATOM 4126 N N . ARG A 1 527 ? 14.367 26.125 -1.37 1 95.12 527 ARG A N 1
ATOM 4127 C CA . ARG A 1 527 ? 13.477 25.203 -0.68 1 95.12 527 ARG A CA 1
ATOM 4128 C C . ARG A 1 527 ? 13.109 24.016 -1.573 1 95.12 527 ARG A C 1
ATOM 4130 O O . ARG A 1 527 ? 13.039 22.875 -1.105 1 95.12 527 ARG A O 1
ATOM 4137 N N . ASN A 1 528 ? 12.859 24.328 -2.832 1 97.12 528 ASN A N 1
ATOM 4138 C CA . ASN A 1 528 ? 12.508 23.266 -3.783 1 97.12 528 ASN A CA 1
ATOM 4139 C C . ASN A 1 528 ? 13.664 22.312 -4.02 1 97.12 528 ASN A C 1
ATOM 4141 O O . ASN A 1 528 ? 13.469 21.094 -4.105 1 97.12 528 ASN A O 1
ATOM 4145 N N . ASP A 1 529 ? 14.867 22.906 -4.168 1 97.75 529 ASP A N 1
ATOM 4146 C CA . ASP A 1 529 ? 16.062 22.078 -4.332 1 97.75 529 ASP A CA 1
ATOM 4147 C C . ASP A 1 529 ? 16.234 21.141 -3.137 1 97.75 529 ASP A C 1
ATOM 4149 O O . ASP A 1 529 ? 16.578 19.969 -3.309 1 97.75 529 ASP A O 1
ATOM 4153 N N . GLU A 1 530 ? 15.977 21.688 -2.027 1 97.31 530 GLU A N 1
ATOM 4154 C CA . GLU A 1 530 ? 16.219 20.984 -0.769 1 97.31 530 GLU A CA 1
ATOM 4155 C C . GLU A 1 530 ? 15.305 19.766 -0.642 1 97.31 530 GLU A C 1
ATOM 4157 O O . GLU A 1 530 ? 15.688 18.766 -0.033 1 97.31 530 GLU A O 1
ATOM 4162 N N . ILE A 1 531 ? 14.141 19.781 -1.26 1 98.06 531 ILE A N 1
ATOM 4163 C CA . ILE A 1 531 ? 13.242 18.641 -1.132 1 98.06 531 ILE A CA 1
ATOM 4164 C C . ILE A 1 531 ? 13.211 17.859 -2.441 1 98.06 531 ILE A C 1
ATOM 4166 O O . ILE A 1 531 ? 12.422 16.922 -2.594 1 98.06 531 ILE A O 1
ATOM 4170 N N . GLY A 1 532 ? 13.984 18.281 -3.416 1 98.5 532 GLY A N 1
ATOM 4171 C CA . GLY A 1 532 ? 14.305 17.469 -4.57 1 98.5 532 GLY A CA 1
ATOM 4172 C C . GLY A 1 532 ? 13.328 17.625 -5.715 1 98.5 532 GLY A C 1
ATOM 4173 O O . GLY A 1 532 ? 13.141 16.703 -6.512 1 98.5 532 GLY A O 1
ATOM 4174 N N . ILE A 1 533 ? 12.648 18.766 -5.867 1 98.62 533 ILE A N 1
ATOM 4175 C CA . ILE A 1 533 ? 11.734 18.984 -6.984 1 98.62 533 ILE A CA 1
ATOM 4176 C C . ILE A 1 533 ? 12.523 19.172 -8.273 1 98.62 533 ILE A C 1
ATOM 4178 O O . ILE A 1 533 ? 13.312 20.109 -8.391 1 98.62 533 ILE A O 1
ATOM 4182 N N . PRO A 1 534 ? 12.289 18.391 -9.273 1 98.5 534 PRO A N 1
ATOM 4183 C CA . PRO A 1 534 ? 13.125 18.391 -10.469 1 98.5 534 PRO A CA 1
ATOM 4184 C C . PRO A 1 534 ? 13.023 19.688 -11.273 1 98.5 534 PRO A C 1
ATOM 4186 O O . PRO A 1 534 ? 14.023 20.172 -11.797 1 98.5 534 PRO A O 1
ATOM 4189 N N . PHE A 1 535 ? 11.773 20.234 -11.328 1 98.56 535 PHE A N 1
ATOM 4190 C CA . PHE A 1 535 ? 11.578 21.391 -12.188 1 98.56 535 PHE A CA 1
ATOM 4191 C C . PHE A 1 535 ? 10.781 22.484 -11.461 1 98.56 535 PHE A C 1
ATOM 4193 O O . PHE A 1 535 ? 9.891 22.172 -10.672 1 98.56 535 PHE A O 1
ATOM 4200 N N . SER A 1 536 ? 11.133 23.703 -11.734 1 98.19 536 SER A N 1
ATOM 4201 C CA . SER A 1 536 ? 10.391 24.859 -11.242 1 98.19 536 SER A CA 1
ATOM 4202 C C . SER A 1 536 ? 9.891 25.734 -12.391 1 98.19 536 SER A C 1
ATOM 4204 O O . SER A 1 536 ? 10.641 26.016 -13.328 1 98.19 536 SER A O 1
ATOM 4206 N N . VAL A 1 537 ? 8.688 26.047 -12.359 1 98.5 537 VAL A N 1
ATOM 4207 C CA . VAL A 1 537 ? 8.07 26.922 -13.359 1 98.5 537 VAL A CA 1
ATOM 4208 C C . VAL A 1 537 ? 7.816 28.297 -12.75 1 98.5 537 VAL A C 1
ATOM 4210 O O . VAL A 1 537 ? 7.145 28.422 -11.727 1 98.5 537 VAL A O 1
ATOM 4213 N N . THR A 1 538 ? 8.312 29.312 -13.336 1 97.88 538 THR A N 1
ATOM 4214 C CA . THR A 1 538 ? 8.172 30.672 -12.828 1 97.88 538 THR A CA 1
ATOM 4215 C C . THR A 1 538 ? 7.398 31.547 -13.805 1 97.88 538 THR A C 1
ATOM 4217 O O . THR A 1 538 ? 7.707 31.562 -15 1 97.88 538 THR A O 1
ATOM 4220 N N . ILE A 1 539 ? 6.441 32.188 -13.336 1 97.81 539 ILE A N 1
ATOM 4221 C CA . ILE A 1 539 ? 5.598 33.125 -14.102 1 97.81 539 ILE A CA 1
ATOM 4222 C C . ILE A 1 539 ? 6.027 34.562 -13.836 1 97.81 539 ILE A C 1
ATOM 4224 O O . ILE A 1 539 ? 6.102 34.969 -12.68 1 97.81 539 ILE A O 1
ATOM 4228 N N . ASP A 1 540 ? 6.34 35.281 -14.82 1 95.81 540 ASP A N 1
ATOM 4229 C CA . ASP A 1 540 ? 6.719 36.688 -14.688 1 95.81 540 ASP A CA 1
ATOM 4230 C C . ASP A 1 540 ? 5.844 37.594 -15.57 1 95.81 540 ASP A C 1
ATOM 4232 O O . ASP A 1 540 ? 4.805 37.156 -16.062 1 95.81 540 ASP A O 1
ATOM 4236 N N . PHE A 1 541 ? 6.227 38.844 -15.695 1 95.62 541 PHE A N 1
ATOM 4237 C CA . PHE A 1 541 ? 5.379 39.812 -16.375 1 95.62 541 PHE A CA 1
ATOM 4238 C C . PHE A 1 541 ? 5.32 39.531 -17.875 1 95.62 541 PHE A C 1
ATOM 4240 O O . PHE A 1 541 ? 4.316 39.812 -18.531 1 95.62 541 PHE A O 1
ATOM 4247 N N . ASP A 1 542 ? 6.348 38.969 -18.438 1 95.19 542 ASP A N 1
ATOM 4248 C CA . ASP A 1 542 ? 6.336 38.594 -19.859 1 95.19 542 ASP A CA 1
ATOM 4249 C C . ASP A 1 542 ? 5.25 37.562 -20.125 1 95.19 542 ASP A C 1
ATOM 4251 O O . ASP A 1 542 ? 4.68 37.5 -21.219 1 95.19 542 ASP A O 1
ATOM 4255 N N . THR A 1 543 ? 4.922 36.656 -19.172 1 95.94 543 THR A N 1
ATOM 4256 C CA . THR A 1 543 ? 3.896 35.625 -19.297 1 95.94 543 THR A CA 1
ATOM 4257 C C . THR A 1 543 ? 2.527 36.25 -19.547 1 95.94 543 THR A C 1
ATOM 4259 O O . THR A 1 543 ? 1.682 35.688 -20.219 1 95.94 543 THR A O 1
ATOM 4262 N N . ILE A 1 544 ? 2.357 37.438 -19 1 94.56 544 ILE A N 1
ATOM 4263 C CA . ILE A 1 544 ? 1.056 38.094 -19.094 1 94.56 544 ILE A CA 1
ATOM 4264 C C . ILE A 1 544 ? 1.044 39.062 -20.281 1 94.56 544 ILE A C 1
ATOM 4266 O O . ILE A 1 544 ? 0.013 39.219 -20.938 1 94.56 544 ILE A O 1
ATOM 4270 N N . GLU A 1 545 ? 2.152 39.688 -20.594 1 94.44 545 GLU A N 1
ATOM 4271 C CA . GLU A 1 545 ? 2.209 40.812 -21.531 1 94.44 545 GLU A CA 1
ATOM 4272 C C . GLU A 1 545 ? 2.461 40.312 -22.953 1 94.44 545 GLU A C 1
ATOM 4274 O O . GLU A 1 545 ? 1.988 40.906 -23.922 1 94.44 545 GLU A O 1
ATOM 4279 N N . LYS A 1 546 ? 3.207 39.25 -23.031 1 94.81 546 LYS A N 1
ATOM 4280 C CA . LYS A 1 546 ? 3.604 38.781 -24.359 1 94.81 546 LYS A CA 1
ATOM 4281 C C . LYS A 1 546 ? 2.574 37.812 -24.938 1 94.81 546 LYS A C 1
ATOM 4283 O O . LYS A 1 546 ? 1.875 37.125 -24.188 1 94.81 546 LYS A O 1
ATOM 4288 N N . GLU A 1 547 ? 2.508 37.719 -26.172 1 91.81 547 GLU A N 1
ATOM 4289 C CA . GLU A 1 547 ? 1.513 36.938 -26.906 1 91.81 547 GLU A CA 1
ATOM 4290 C C . GLU A 1 547 ? 1.71 35.438 -26.672 1 91.81 547 GLU A C 1
ATOM 4292 O O . GLU A 1 547 ? 0.737 34.688 -26.531 1 91.81 547 GLU A O 1
ATOM 4297 N N . ASN A 1 548 ? 2.885 35 -26.641 1 92.62 548 ASN A N 1
ATOM 4298 C CA . ASN A 1 548 ? 3.143 33.562 -26.484 1 92.62 548 ASN A CA 1
ATOM 4299 C C . ASN A 1 548 ? 3.115 33.156 -25.016 1 92.62 548 ASN A C 1
ATOM 4301 O O . ASN A 1 548 ? 3.277 31.953 -24.703 1 92.62 548 ASN A O 1
ATOM 4305 N N . LYS A 1 549 ? 2.953 34.062 -24.078 1 96.25 549 LYS A N 1
ATOM 4306 C CA . LYS A 1 549 ? 2.822 33.844 -22.656 1 96.25 549 LYS A CA 1
ATOM 4307 C C . LYS A 1 549 ? 3.938 32.938 -22.141 1 96.25 549 LYS A C 1
ATOM 4309 O O . LYS A 1 549 ? 3.67 31.891 -21.516 1 96.25 549 LYS A O 1
ATOM 4314 N N . PRO A 1 550 ? 5.188 33.375 -22.406 1 96.94 550 PRO A N 1
ATOM 4315 C CA . PRO A 1 550 ? 6.316 32.531 -22.031 1 96.94 550 PRO A CA 1
ATOM 4316 C C . PRO A 1 550 ? 6.414 32.312 -20.516 1 96.94 550 PRO A C 1
ATOM 4318 O O . PRO A 1 550 ? 6.148 33.219 -19.734 1 96.94 550 PRO A O 1
ATOM 4321 N N . VAL A 1 551 ? 6.738 31.094 -20.125 1 97.81 551 VAL A N 1
ATOM 4322 C CA . VAL A 1 551 ? 7.047 30.766 -18.734 1 97.81 551 VAL A CA 1
ATOM 4323 C C . VAL A 1 551 ? 8.461 30.188 -18.641 1 97.81 551 VAL A C 1
ATOM 4325 O O . VAL A 1 551 ? 8.945 29.578 -19.594 1 97.81 551 VAL A O 1
ATOM 4328 N N . THR A 1 552 ? 9.117 30.391 -17.562 1 97.56 552 THR A N 1
ATOM 4329 C CA . THR A 1 552 ? 10.484 29.922 -17.359 1 97.56 552 THR A CA 1
ATOM 4330 C C . THR A 1 552 ? 10.492 28.578 -16.609 1 97.56 552 THR A C 1
ATOM 4332 O O . THR A 1 552 ? 9.859 28.453 -15.57 1 97.56 552 THR A O 1
ATOM 4335 N N . ILE A 1 553 ? 11.125 27.594 -17.156 1 98.19 553 ILE A N 1
ATOM 4336 C CA . ILE A 1 553 ? 11.336 26.328 -16.484 1 98.19 553 ILE A CA 1
ATOM 4337 C C . ILE A 1 553 ? 12.789 26.203 -16.047 1 98.19 553 ILE A C 1
ATOM 4339 O O . ILE A 1 553 ? 13.711 26.391 -16.844 1 98.19 553 ILE A O 1
ATOM 4343 N N . ARG A 1 554 ? 13.008 25.953 -14.789 1 97.81 554 ARG A N 1
ATOM 4344 C CA . ARG A 1 554 ? 14.352 25.781 -14.234 1 97.81 554 ARG A CA 1
ATOM 4345 C C . ARG A 1 554 ? 14.609 24.312 -13.891 1 97.81 554 ARG A C 1
ATOM 4347 O O . ARG A 1 554 ? 13.758 23.656 -13.289 1 97.81 554 ARG A O 1
ATOM 4354 N N . ASP A 1 555 ? 15.742 23.844 -14.305 1 97.56 555 ASP A N 1
ATOM 4355 C CA . ASP A 1 555 ? 16.188 22.5 -13.969 1 97.56 555 ASP A CA 1
ATOM 4356 C C . ASP A 1 555 ? 16.906 22.484 -12.617 1 97.56 555 ASP A C 1
ATOM 4358 O O . ASP A 1 555 ? 17.828 23.266 -12.391 1 97.56 555 ASP A O 1
ATOM 4362 N N . ARG A 1 556 ? 16.516 21.625 -11.695 1 97.56 556 ARG A N 1
ATOM 4363 C CA . ARG A 1 556 ? 17.031 21.547 -10.336 1 97.56 556 ARG A CA 1
ATOM 4364 C C . ARG A 1 556 ? 18.547 21.344 -10.328 1 97.56 556 ARG A C 1
ATOM 4366 O O . ARG A 1 556 ? 19.266 22.047 -9.641 1 97.56 556 ARG A O 1
ATOM 4373 N N . ASP A 1 557 ? 19 20.391 -11.117 1 96.44 557 ASP A N 1
ATOM 4374 C CA . ASP A 1 557 ? 20.375 19.922 -11.016 1 96.44 557 ASP A CA 1
ATOM 4375 C C . ASP A 1 557 ? 21.344 20.922 -11.648 1 96.44 557 ASP A C 1
ATOM 4377 O O . ASP A 1 557 ? 22.375 21.25 -11.062 1 96.44 557 ASP A O 1
ATOM 4381 N N . THR A 1 558 ? 21.031 21.469 -12.852 1 94.44 558 THR A N 1
ATOM 4382 C CA . THR A 1 558 ? 21.938 22.328 -13.586 1 94.44 558 THR A CA 1
ATOM 4383 C C . THR A 1 558 ? 21.656 23.797 -13.289 1 94.44 558 THR A C 1
ATOM 4385 O O . THR A 1 558 ? 22.484 24.672 -13.586 1 94.44 558 THR A O 1
ATOM 4388 N N . MET A 1 559 ? 20.438 24.094 -12.812 1 93.94 559 MET A N 1
ATOM 4389 C CA . MET A 1 559 ? 19.938 25.453 -12.539 1 93.94 559 MET A CA 1
ATOM 4390 C C . MET A 1 559 ? 19.75 26.234 -13.836 1 93.94 559 MET A C 1
ATOM 4392 O O . MET A 1 559 ? 19.438 27.422 -13.805 1 93.94 559 MET A O 1
ATOM 4396 N N . LYS A 1 560 ? 19.938 25.531 -14.93 1 95.69 560 LYS A N 1
ATOM 4397 C CA . LYS A 1 560 ? 19.656 26.172 -16.219 1 95.69 560 LYS A CA 1
ATOM 4398 C C . LYS A 1 560 ? 18.172 26.453 -16.375 1 95.69 560 LYS A C 1
ATOM 4400 O O . LYS A 1 560 ? 17.344 25.812 -15.727 1 95.69 560 LYS A O 1
ATOM 4405 N N . GLN A 1 561 ? 17.875 27.422 -17.219 1 96.75 561 GLN A N 1
ATOM 4406 C CA . GLN A 1 561 ? 16.484 27.828 -17.422 1 96.75 561 GLN A CA 1
ATOM 4407 C C . GLN A 1 561 ? 16.141 27.875 -18.906 1 96.75 561 GLN A C 1
ATOM 4409 O O . GLN A 1 561 ? 16.984 28.234 -19.734 1 96.75 561 GLN A O 1
ATOM 4414 N N . ILE A 1 562 ? 14.938 27.5 -19.203 1 97.62 562 ILE A N 1
ATOM 4415 C CA . ILE A 1 562 ? 14.43 27.609 -20.578 1 97.62 562 ILE A CA 1
ATOM 4416 C C . ILE A 1 562 ? 13.078 28.312 -20.578 1 97.62 562 ILE A C 1
ATOM 4418 O O . ILE A 1 562 ? 12.391 28.344 -19.547 1 97.62 562 ILE A O 1
ATOM 4422 N N . LEU A 1 563 ? 12.734 28.938 -21.656 1 97.06 563 LEU A N 1
ATOM 4423 C CA . LEU A 1 563 ? 11.438 29.562 -21.875 1 97.06 563 LEU A CA 1
ATOM 4424 C C . LEU A 1 563 ? 10.539 28.688 -22.734 1 97.06 563 LEU A C 1
ATOM 4426 O O . LEU A 1 563 ? 10.977 28.172 -23.766 1 97.06 563 LEU A O 1
ATOM 4430 N N . VAL A 1 564 ? 9.391 28.438 -22.281 1 97.25 564 VAL A N 1
ATOM 4431 C CA . VAL A 1 564 ? 8.383 27.672 -23.016 1 97.25 564 VAL A CA 1
ATOM 4432 C C . VAL A 1 564 ? 7.047 28.406 -22.969 1 97.25 564 VAL A C 1
ATOM 4434 O O . VAL A 1 564 ? 6.785 29.188 -22.062 1 97.25 564 VAL A O 1
ATOM 4437 N N . SER A 1 565 ? 6.277 28.203 -24.031 1 96.81 565 SER A N 1
ATOM 4438 C CA . SER A 1 565 ? 4.938 28.781 -24.016 1 96.81 565 SER A CA 1
ATOM 4439 C C . SER A 1 565 ? 4.07 28.141 -22.938 1 96.81 565 SER A C 1
ATOM 4441 O O . SER A 1 565 ? 4.133 26.922 -22.719 1 96.81 565 SER A O 1
ATOM 4443 N N . ALA A 1 566 ? 3.236 28.953 -22.312 1 97 566 ALA A N 1
ATOM 4444 C CA . ALA A 1 566 ? 2.336 28.453 -21.266 1 97 566 ALA A CA 1
ATOM 4445 C C . ALA A 1 566 ? 1.425 27.359 -21.828 1 97 566 ALA A C 1
ATOM 4447 O O . ALA A 1 566 ? 1.093 26.406 -21.125 1 97 566 ALA A O 1
ATOM 4448 N N . GLY A 1 567 ? 1 27.469 -23.016 1 96.19 567 GLY A N 1
ATOM 4449 C CA . GLY A 1 567 ? 0.12 26.5 -23.641 1 96.19 567 GLY A CA 1
ATOM 4450 C C . GLY A 1 567 ? 0.766 25.141 -23.844 1 96.19 567 GLY A C 1
ATOM 4451 O O . GLY A 1 567 ? 0.076 24.125 -23.891 1 96.19 567 GLY A O 1
ATOM 4452 N N . ASP A 1 568 ? 2.074 25.094 -23.906 1 96.69 568 ASP A N 1
ATOM 4453 C CA . ASP A 1 568 ? 2.811 23.859 -24.156 1 96.69 568 ASP A CA 1
ATOM 4454 C C . ASP A 1 568 ? 3.373 23.281 -22.859 1 96.69 568 ASP A C 1
ATOM 4456 O O . ASP A 1 568 ? 4.004 22.219 -22.859 1 96.69 568 ASP A O 1
ATOM 4460 N N . LEU A 1 569 ? 3.145 23.938 -21.797 1 97.94 569 LEU A N 1
ATOM 4461 C CA . LEU A 1 569 ? 3.811 23.625 -20.547 1 97.94 569 LEU A CA 1
ATOM 4462 C C . LEU A 1 569 ? 3.566 22.172 -20.141 1 97.94 569 LEU A C 1
ATOM 4464 O O . LEU A 1 569 ? 4.512 21.438 -19.828 1 97.94 569 LEU A O 1
ATOM 4468 N N . VAL A 1 570 ? 2.305 21.703 -20.141 1 97.81 570 VAL A N 1
ATOM 4469 C CA . VAL A 1 570 ? 1.951 20.359 -19.688 1 97.81 570 VAL A CA 1
ATOM 4470 C C . VAL A 1 570 ? 2.656 19.312 -20.547 1 97.81 570 VAL A C 1
ATOM 4472 O O . VAL A 1 570 ? 3.234 18.359 -20.031 1 97.81 570 VAL A O 1
ATOM 4475 N N . ALA A 1 571 ? 2.623 19.5 -21.828 1 96.31 571 ALA A N 1
ATOM 4476 C CA . ALA A 1 571 ? 3.254 18.562 -22.75 1 96.31 571 ALA A CA 1
ATOM 4477 C C . ALA A 1 571 ? 4.766 18.516 -22.531 1 96.31 571 ALA A C 1
ATOM 4479 O O . ALA A 1 571 ? 5.363 17.438 -22.547 1 96.31 571 ALA A O 1
ATOM 4480 N N . VAL A 1 572 ? 5.355 19.703 -22.422 1 97.62 572 VAL A N 1
ATOM 4481 C CA . VAL A 1 572 ? 6.801 19.781 -22.219 1 97.62 572 VAL A CA 1
ATOM 4482 C C . VAL A 1 572 ? 7.176 19.109 -20.906 1 97.62 572 VAL A C 1
ATOM 4484 O O . VAL A 1 572 ? 8.141 18.344 -20.844 1 97.62 572 VAL A O 1
ATOM 4487 N N . MET A 1 573 ? 6.395 19.375 -19.828 1 97.94 573 MET A N 1
ATOM 4488 C CA . MET A 1 573 ? 6.684 18.797 -18.516 1 97.94 573 MET A CA 1
ATOM 4489 C C . MET A 1 573 ? 6.59 17.281 -18.547 1 97.94 573 MET A C 1
ATOM 4491 O O . MET A 1 573 ? 7.426 16.594 -17.969 1 97.94 573 MET A O 1
ATOM 4495 N N . LYS A 1 574 ? 5.547 16.75 -19.219 1 96.06 574 LYS A N 1
ATOM 4496 C CA . LYS A 1 574 ? 5.406 15.305 -19.359 1 96.06 574 LYS A CA 1
ATOM 4497 C C . LYS A 1 574 ? 6.613 14.695 -20.062 1 96.06 574 LYS A C 1
ATOM 4499 O O . LYS A 1 574 ? 7.113 13.641 -19.641 1 96.06 574 LYS A O 1
ATOM 4504 N N . GLY A 1 575 ? 7.059 15.32 -21.109 1 95.75 575 GLY A N 1
ATOM 4505 C CA . GLY A 1 575 ? 8.227 14.852 -21.844 1 95.75 575 GLY A CA 1
ATOM 4506 C C . GLY A 1 575 ? 9.5 14.875 -21 1 95.75 575 GLY A C 1
ATOM 4507 O O . GLY A 1 575 ? 10.305 13.945 -21.062 1 95.75 575 GLY A O 1
ATOM 4508 N N . LEU A 1 576 ? 9.672 15.961 -20.219 1 97.19 576 LEU A N 1
ATOM 4509 C CA . LEU A 1 576 ? 10.852 16.094 -19.375 1 97.19 576 LEU A CA 1
ATOM 4510 C C . LEU A 1 576 ? 10.844 15.062 -18.266 1 97.19 576 LEU A C 1
ATOM 4512 O O . LEU A 1 576 ? 11.867 14.438 -17.969 1 97.19 576 LEU A O 1
ATOM 4516 N N . LEU A 1 577 ? 9.688 14.859 -17.688 1 96.81 577 LEU A N 1
ATOM 4517 C CA . LEU A 1 577 ? 9.562 13.961 -16.531 1 96.81 577 LEU A CA 1
ATOM 4518 C C . LEU A 1 577 ? 9.75 12.508 -16.969 1 96.81 577 LEU A C 1
ATOM 4520 O O . LEU A 1 577 ? 10.281 11.695 -16.203 1 96.81 577 LEU A O 1
ATOM 4524 N N . SER A 1 578 ? 9.352 12.164 -18.203 1 92.5 578 SER A N 1
ATOM 4525 C CA . SER A 1 578 ? 9.492 10.797 -18.688 1 92.5 578 SER A CA 1
ATOM 4526 C C . SER A 1 578 ? 10.898 10.547 -19.219 1 92.5 578 SER A C 1
ATOM 4528 O O . SER A 1 578 ? 11.289 9.398 -19.438 1 92.5 578 SER A O 1
ATOM 4530 N N . GLY A 1 579 ? 11.609 11.578 -19.547 1 90.94 579 GLY A N 1
ATOM 4531 C CA . GLY A 1 579 ? 12.93 11.453 -20.125 1 90.94 579 GLY A CA 1
ATOM 4532 C C . GLY A 1 579 ? 12.906 11.445 -21.656 1 90.94 579 GLY A C 1
ATOM 4533 O O . GLY A 1 579 ? 13.945 11.289 -22.297 1 90.94 579 GLY A O 1
ATOM 4534 N N . GLU A 1 580 ? 11.781 11.648 -22.188 1 89 580 GLU A N 1
ATOM 4535 C CA . GLU A 1 580 ? 11.641 11.641 -23.641 1 89 580 GLU A CA 1
ATOM 4536 C C . GLU A 1 580 ? 12.211 12.914 -24.266 1 89 580 GLU A C 1
ATOM 4538 O O . GLU A 1 580 ? 12.617 12.914 -25.422 1 89 580 GLU A O 1
ATOM 4543 N N . LYS A 1 581 ? 12.188 13.977 -23.5 1 92.19 581 LYS A N 1
ATOM 4544 C CA . LYS A 1 581 ? 12.711 15.25 -23.969 1 92.19 581 LYS A CA 1
ATOM 4545 C C . LYS A 1 581 ? 13.969 15.648 -23.203 1 92.19 581 LYS A C 1
ATOM 4547 O O . LYS A 1 581 ? 14.078 15.383 -22 1 92.19 581 LYS A O 1
ATOM 4552 N N . ARG A 1 582 ? 14.844 16.328 -23.969 1 92.75 582 ARG A N 1
ATOM 4553 C CA . ARG A 1 582 ? 16.016 16.922 -23.344 1 92.75 582 ARG A CA 1
ATOM 4554 C C . ARG A 1 582 ? 15.75 18.359 -22.922 1 92.75 582 ARG A C 1
ATOM 4556 O O . ARG A 1 582 ? 15.102 19.109 -23.656 1 92.75 582 ARG A O 1
ATOM 4563 N N . PHE A 1 583 ? 16.188 18.703 -21.766 1 95 583 PHE A N 1
ATOM 4564 C CA . PHE A 1 583 ? 15.852 19.984 -21.141 1 95 583 PHE A CA 1
ATOM 4565 C C . PHE A 1 583 ? 16.188 21.141 -22.078 1 95 583 PHE A C 1
ATOM 4567 O O . PHE A 1 583 ? 15.312 21.938 -22.422 1 95 583 PHE A O 1
ATOM 4574 N N . GLU A 1 584 ? 17.422 21.188 -22.594 1 92.81 584 GLU A N 1
ATOM 4575 C CA . GLU A 1 584 ? 17.891 22.344 -23.359 1 92.81 584 GLU A CA 1
ATOM 4576 C C . GLU A 1 584 ? 17.234 22.375 -24.75 1 92.81 584 GLU A C 1
ATOM 4578 O O . GLU A 1 584 ? 17.234 23.422 -25.406 1 92.81 584 GLU A O 1
ATOM 4583 N N . GLU A 1 585 ? 16.578 21.297 -25.188 1 93 585 GLU A N 1
ATOM 4584 C CA . GLU A 1 585 ? 15.93 21.219 -26.484 1 93 585 GLU A CA 1
ATOM 4585 C C . GLU A 1 585 ? 14.43 21.484 -26.375 1 93 585 GLU A C 1
ATOM 4587 O O . GLU A 1 585 ? 13.734 21.594 -27.391 1 93 585 GLU A O 1
ATOM 4592 N N . SER A 1 586 ? 13.977 21.641 -25.203 1 93.88 586 SER A N 1
ATOM 4593 C CA . SER A 1 586 ? 12.539 21.703 -24.969 1 93.88 586 SER A CA 1
ATOM 4594 C C . SER A 1 586 ? 12.039 23.156 -24.984 1 93.88 586 SER A C 1
ATOM 4596 O O . SER A 1 586 ? 10.844 23.406 -24.891 1 93.88 586 SER A O 1
ATOM 4598 N N . GLY A 1 587 ? 12.953 24.078 -25.062 1 92.19 587 GLY A N 1
ATOM 4599 C CA . GLY A 1 587 ? 12.633 25.5 -25.078 1 92.19 587 GLY A CA 1
ATOM 4600 C C . GLY A 1 587 ? 13.82 26.375 -25.406 1 92.19 587 GLY A C 1
ATOM 4601 O O . GLY A 1 587 ? 14.867 25.891 -25.844 1 92.19 587 GLY A O 1
ATOM 4602 N N . GLU A 1 588 ? 13.539 27.672 -25.297 1 92.25 588 GLU A N 1
ATOM 4603 C CA . GLU A 1 588 ? 14.625 28.625 -25.531 1 92.25 588 GLU A CA 1
ATOM 4604 C C . GLU A 1 588 ? 15.5 28.766 -24.297 1 92.25 588 GLU A C 1
ATOM 4606 O O . GLU A 1 588 ? 15.023 29.172 -23.234 1 92.25 588 GLU A O 1
ATOM 4611 N N . VAL A 1 589 ? 16.703 28.453 -24.438 1 91.5 589 VAL A N 1
ATOM 4612 C CA . VAL A 1 589 ? 17.625 28.516 -23.297 1 91.5 589 VAL A CA 1
ATOM 4613 C C . VAL A 1 589 ? 17.875 29.969 -22.906 1 91.5 589 VAL A C 1
ATOM 4615 O O . VAL A 1 589 ? 18.109 30.812 -23.766 1 91.5 589 VAL A O 1
ATOM 4618 N N . ILE A 1 590 ? 17.688 30.219 -21.688 1 86.25 590 ILE A N 1
ATOM 4619 C CA . ILE A 1 590 ? 17.953 31.547 -21.156 1 86.25 590 ILE A CA 1
ATOM 4620 C C . ILE A 1 590 ? 19.391 31.625 -20.656 1 86.25 590 ILE A C 1
ATOM 4622 O O . ILE A 1 590 ? 19.844 30.734 -19.922 1 86.25 590 ILE A O 1
ATOM 4626 N N . SER A 1 591 ? 20.234 32.406 -21.297 1 66.25 591 SER A N 1
ATOM 4627 C CA . SER A 1 591 ? 21.609 32.625 -20.828 1 66.25 591 SER A CA 1
ATOM 4628 C C . SER A 1 591 ? 21.625 33.406 -19.531 1 66.25 591 SER A C 1
ATOM 4630 O O . SER A 1 591 ? 20.875 34.375 -19.375 1 66.25 591 SER A O 1
ATOM 4632 N N . ARG A 1 592 ? 22.203 32.844 -18.562 1 51.84 592 ARG A N 1
ATOM 4633 C CA . ARG A 1 592 ? 22.406 33.562 -17.312 1 51.84 592 ARG A CA 1
ATOM 4634 C C . ARG A 1 592 ? 23.422 34.688 -17.516 1 51.84 592 ARG A C 1
ATOM 4636 O O . ARG A 1 592 ? 24.375 34.562 -18.266 1 51.84 592 ARG A O 1
ATOM 4643 N N . MET B 1 1 ? -29.125 -19.141 -6.496 1 81.12 1 MET B N 1
ATOM 4644 C CA . MET B 1 1 ? -28 -18.438 -5.898 1 81.12 1 MET B CA 1
ATOM 4645 C C . MET B 1 1 ? -28.172 -16.922 -6 1 81.12 1 MET B C 1
ATOM 4647 O O . MET B 1 1 ? -28.516 -16.406 -7.062 1 81.12 1 MET B O 1
ATOM 4651 N N . ASP B 1 2 ? -28.125 -16.281 -4.91 1 90.69 2 ASP B N 1
ATOM 4652 C CA . ASP B 1 2 ? -28.25 -14.82 -4.988 1 90.69 2 ASP B CA 1
ATOM 4653 C C . ASP B 1 2 ? -26.953 -14.188 -5.52 1 90.69 2 ASP B C 1
ATOM 4655 O O . ASP B 1 2 ? -25.984 -14.891 -5.797 1 90.69 2 ASP B O 1
ATOM 4659 N N . LYS B 1 3 ? -27 -13.016 -5.941 1 94.19 3 LYS B N 1
ATOM 4660 C CA . LYS B 1 3 ? -25.906 -12.305 -6.598 1 94.19 3 LYS B CA 1
ATOM 4661 C C . LYS B 1 3 ? -24.625 -12.383 -5.77 1 94.19 3 LYS B C 1
ATOM 4663 O O . LYS B 1 3 ? -23.516 -12.469 -6.324 1 94.19 3 LYS B O 1
ATOM 4668 N N . TYR B 1 4 ? -24.734 -12.336 -4.41 1 94.62 4 TYR B N 1
ATOM 4669 C CA . TYR B 1 4 ? -23.578 -12.438 -3.531 1 94.62 4 TYR B CA 1
ATOM 4670 C C . TYR B 1 4 ? -22.828 -13.758 -3.754 1 94.62 4 TYR B C 1
ATOM 4672 O O . TYR B 1 4 ? -21.609 -13.773 -3.916 1 94.62 4 TYR B O 1
ATOM 4680 N N . ASP B 1 5 ? -23.562 -14.828 -3.719 1 95.56 5 ASP B N 1
ATOM 4681 C CA . ASP B 1 5 ? -22.953 -16.141 -3.904 1 95.56 5 ASP B CA 1
ATOM 4682 C C . ASP B 1 5 ? -22.281 -16.25 -5.277 1 95.56 5 ASP B C 1
ATOM 4684 O O . ASP B 1 5 ? -21.219 -16.859 -5.41 1 95.56 5 ASP B O 1
ATOM 4688 N N . LYS B 1 6 ? -22.984 -15.711 -6.262 1 97 6 LYS B N 1
ATOM 4689 C CA . LYS B 1 6 ? -22.438 -15.75 -7.617 1 97 6 LYS B CA 1
ATOM 4690 C C . LYS B 1 6 ? -21.125 -14.977 -7.699 1 97 6 LYS B C 1
ATOM 4692 O O . LYS B 1 6 ? -20.156 -15.461 -8.281 1 97 6 LYS B O 1
ATOM 4697 N N . VAL B 1 7 ? -21.125 -13.805 -7.141 1 97.25 7 VAL B N 1
ATOM 4698 C CA . VAL B 1 7 ? -19.938 -12.961 -7.164 1 97.25 7 VAL B CA 1
ATOM 4699 C C . VAL B 1 7 ? -18.812 -13.633 -6.395 1 97.25 7 VAL B C 1
ATOM 4701 O O . VAL B 1 7 ? -17.656 -13.656 -6.852 1 97.25 7 VAL B O 1
ATOM 4704 N N . MET B 1 8 ? -19.078 -14.195 -5.215 1 96.06 8 MET B N 1
ATOM 4705 C CA . MET B 1 8 ? -18.047 -14.82 -4.387 1 96.06 8 MET B CA 1
ATOM 4706 C C . MET B 1 8 ? -17.5 -16.078 -5.059 1 96.06 8 MET B C 1
ATOM 4708 O O . MET B 1 8 ? -16.312 -16.391 -4.93 1 96.06 8 MET B O 1
ATOM 4712 N N . ASP B 1 9 ? -18.406 -16.797 -5.703 1 96.69 9 ASP B N 1
ATOM 4713 C CA . ASP B 1 9 ? -17.953 -17.969 -6.449 1 96.69 9 ASP B CA 1
ATOM 4714 C C . ASP B 1 9 ? -16.984 -17.578 -7.562 1 96.69 9 ASP B C 1
ATOM 4716 O O . ASP B 1 9 ? -15.93 -18.188 -7.723 1 96.69 9 ASP B O 1
ATOM 4720 N N . LEU B 1 10 ? -17.391 -16.609 -8.32 1 97.62 10 LEU B N 1
ATOM 4721 C CA . LEU B 1 10 ? -16.531 -16.094 -9.375 1 97.62 10 LEU B CA 1
ATOM 4722 C C . LEU B 1 10 ? -15.203 -15.594 -8.805 1 97.62 10 LEU B C 1
ATOM 4724 O O . LEU B 1 10 ? -14.141 -15.859 -9.367 1 97.62 10 LEU B O 1
ATOM 4728 N N . ALA B 1 11 ? -15.32 -14.836 -7.688 1 97.69 11 ALA B N 1
ATOM 4729 C CA . ALA B 1 11 ? -14.133 -14.266 -7.055 1 97.69 11 ALA B CA 1
ATOM 4730 C C . ALA B 1 11 ? -13.148 -15.359 -6.656 1 97.69 11 ALA B C 1
ATOM 4732 O O . ALA B 1 11 ? -11.938 -15.227 -6.887 1 97.69 11 ALA B O 1
ATOM 4733 N N . LYS B 1 12 ? -13.617 -16.406 -6.09 1 96.94 12 LYS B N 1
ATOM 4734 C CA . LYS B 1 12 ? -12.773 -17.531 -5.66 1 96.94 12 LYS B CA 1
ATOM 4735 C C . LYS B 1 12 ? -12.164 -18.25 -6.863 1 96.94 12 LYS B C 1
ATOM 4737 O O . LYS B 1 12 ? -10.969 -18.531 -6.875 1 96.94 12 LYS B O 1
ATOM 4742 N N . ARG B 1 13 ? -12.93 -18.438 -7.84 1 96.94 13 ARG B N 1
ATOM 4743 C CA . ARG B 1 13 ? -12.516 -19.234 -8.992 1 96.94 13 ARG B CA 1
ATOM 4744 C C . ARG B 1 13 ? -11.492 -18.469 -9.836 1 96.94 13 ARG B C 1
ATOM 4746 O O . ARG B 1 13 ? -10.531 -19.062 -10.328 1 96.94 13 ARG B O 1
ATOM 4753 N N . ARG B 1 14 ? -11.703 -17.188 -9.977 1 97.44 14 ARG B N 1
ATOM 4754 C CA . ARG B 1 14 ? -10.898 -16.438 -10.938 1 97.44 14 ARG B CA 1
ATOM 4755 C C . ARG B 1 14 ? -9.742 -15.719 -10.25 1 97.44 14 ARG B C 1
ATOM 4757 O O . ARG B 1 14 ? -8.82 -15.234 -10.914 1 97.44 14 ARG B O 1
ATOM 4764 N N . GLY B 1 15 ? -9.781 -15.695 -8.938 1 98.12 15 GLY B N 1
ATOM 4765 C CA . GLY B 1 15 ? -8.633 -15.125 -8.242 1 98.12 15 GLY B CA 1
ATOM 4766 C C . GLY B 1 15 ? -8.836 -13.68 -7.836 1 98.12 15 GLY B C 1
ATOM 4767 O O . GLY B 1 15 ? -7.914 -12.867 -7.949 1 98.12 15 GLY B O 1
ATOM 4768 N N . PHE B 1 16 ? -10.062 -13.305 -7.395 1 98.5 16 PHE B N 1
ATOM 4769 C CA . PHE B 1 16 ? -10.297 -11.984 -6.82 1 98.5 16 PHE B CA 1
ATOM 4770 C C . PHE B 1 16 ? -10.156 -12.016 -5.305 1 98.5 16 PHE B C 1
ATOM 4772 O O . PHE B 1 16 ? -9.438 -11.203 -4.723 1 98.5 16 PHE B O 1
ATOM 4779 N N . LEU B 1 17 ? -10.836 -12.93 -4.66 1 97.69 17 LEU B N 1
ATOM 4780 C CA . LEU B 1 17 ? -10.875 -13.055 -3.207 1 97.69 17 LEU B CA 1
ATOM 4781 C C . LEU B 1 17 ? -10.812 -14.516 -2.785 1 97.69 17 LEU B C 1
ATOM 4783 O O . LEU B 1 17 ? -11.484 -15.367 -3.377 1 97.69 17 LEU B O 1
ATOM 4787 N N . TRP B 1 18 ? -10.008 -14.781 -1.8 1 97.69 18 TRP B N 1
ATOM 4788 C CA . TRP B 1 18 ? -9.898 -16.109 -1.211 1 97.69 18 TRP B CA 1
ATOM 4789 C C . TRP B 1 18 ? -10.008 -16.047 0.309 1 97.69 18 TRP B C 1
ATOM 4791 O O . TRP B 1 18 ? -9.609 -15.055 0.924 1 97.69 18 TRP B O 1
ATOM 4801 N N . ASN B 1 19 ? -10.57 -17.078 0.925 1 96 19 ASN B N 1
ATOM 4802 C CA . ASN B 1 19 ? -10.469 -17.188 2.377 1 96 19 ASN B CA 1
ATOM 4803 C C . ASN B 1 19 ? -9.023 -17.391 2.818 1 96 19 ASN B C 1
ATOM 4805 O O . ASN B 1 19 ? -8.305 -18.219 2.244 1 96 19 ASN B O 1
ATOM 4809 N N . SER B 1 20 ? -8.625 -16.672 3.758 1 97.19 20 SER B N 1
ATOM 4810 C CA . SER B 1 20 ? -7.23 -16.766 4.18 1 97.19 20 SER B CA 1
ATOM 4811 C C . SER B 1 20 ? -6.957 -18.094 4.867 1 97.19 20 SER B C 1
ATOM 4813 O O . SER B 1 20 ? -7.844 -18.672 5.508 1 97.19 20 SER B O 1
ATOM 4815 N N . PHE B 1 21 ? -5.762 -18.625 4.719 1 97.25 21 PHE B N 1
ATOM 4816 C CA . PHE B 1 21 ? -5.207 -19.766 5.422 1 97.25 21 PHE B CA 1
ATOM 4817 C C . PHE B 1 21 ? -5.984 -21.031 5.078 1 97.25 21 PHE B C 1
ATOM 4819 O O . PHE B 1 21 ? -6.141 -21.922 5.922 1 97.25 21 PHE B O 1
ATOM 4826 N N . GLU B 1 22 ? -6.531 -21.109 3.92 1 96.38 22 GLU B N 1
ATOM 4827 C CA . GLU B 1 22 ? -7.316 -22.266 3.498 1 96.38 22 GLU B CA 1
ATOM 4828 C C . GLU B 1 22 ? -6.531 -23.562 3.676 1 96.38 22 GLU B C 1
ATOM 4830 O O . GLU B 1 22 ? -7.102 -24.594 4.035 1 96.38 22 GLU B O 1
ATOM 4835 N N . LEU B 1 23 ? -5.266 -23.5 3.443 1 97.31 23 LEU B N 1
ATOM 4836 C CA . LEU B 1 23 ? -4.387 -24.656 3.541 1 97.31 23 LEU B CA 1
ATOM 4837 C C . LEU B 1 23 ? -4.445 -25.266 4.938 1 97.31 23 LEU B C 1
ATOM 4839 O O . LEU B 1 23 ? -4.195 -26.453 5.105 1 97.31 23 LEU B O 1
ATOM 4843 N N . TYR B 1 24 ? -4.762 -24.516 5.934 1 97.19 24 TYR B N 1
ATOM 4844 C CA . TYR B 1 24 ? -4.77 -24.953 7.328 1 97.19 24 TYR B CA 1
ATOM 4845 C C . TYR B 1 24 ? -6.168 -24.828 7.926 1 97.19 24 TYR B C 1
ATOM 4847 O O . TYR B 1 24 ? -6.316 -24.594 9.125 1 97.19 24 TYR B O 1
ATOM 4855 N N . GLY B 1 25 ? -7.191 -24.875 7.094 1 93.75 25 GLY B N 1
ATOM 4856 C CA . GLY B 1 25 ? -8.57 -24.875 7.566 1 93.75 25 GLY B CA 1
ATOM 4857 C C . GLY B 1 25 ? -9.18 -23.484 7.613 1 93.75 25 GLY B C 1
ATOM 4858 O O . GLY B 1 25 ? -10.375 -23.344 7.871 1 93.75 25 GLY B O 1
ATOM 4859 N N . GLY B 1 26 ? -8.461 -22.453 7.445 1 91.75 26 GLY B N 1
ATOM 4860 C CA . GLY B 1 26 ? -8.969 -21.094 7.336 1 91.75 26 GLY B CA 1
ATOM 4861 C C . GLY B 1 26 ? -9.141 -20.422 8.68 1 91.75 26 GLY B C 1
ATOM 4862 O O . GLY B 1 26 ? -8.922 -21.031 9.727 1 91.75 26 GLY B O 1
ATOM 4863 N N . ALA B 1 27 ? -9.391 -19.156 8.703 1 91.19 27 ALA B N 1
ATOM 4864 C CA . ALA B 1 27 ? -9.75 -18.344 9.859 1 91.19 27 ALA B CA 1
ATOM 4865 C C . ALA B 1 27 ? -10.758 -17.266 9.477 1 91.19 27 ALA B C 1
ATOM 4867 O O . ALA B 1 27 ? -10.516 -16.484 8.562 1 91.19 27 ALA B O 1
ATOM 4868 N N . ALA B 1 28 ? -11.836 -17.234 10.242 1 89.81 28 ALA B N 1
ATOM 4869 C CA . ALA B 1 28 ? -12.891 -16.281 9.953 1 89.81 28 ALA B CA 1
ATOM 4870 C C . ALA B 1 28 ? -12.391 -14.844 10.117 1 89.81 28 ALA B C 1
ATOM 4872 O O . ALA B 1 28 ? -11.578 -14.562 11 1 89.81 28 ALA B O 1
ATOM 4873 N N . GLY B 1 29 ? -12.812 -13.969 9.273 1 93.75 29 GLY B N 1
ATOM 4874 C CA . GLY B 1 29 ? -12.516 -12.555 9.398 1 93.75 29 GLY B CA 1
ATOM 4875 C C . GLY B 1 29 ? -11.258 -12.141 8.648 1 93.75 29 GLY B C 1
ATOM 4876 O O . GLY B 1 29 ? -10.852 -10.977 8.688 1 93.75 29 GLY B O 1
ATOM 4877 N N . PHE B 1 30 ? -10.625 -13.125 7.996 1 96.75 30 PHE B N 1
ATOM 4878 C CA . PHE B 1 30 ? -9.445 -12.844 7.195 1 96.75 30 PHE B CA 1
ATOM 4879 C C . PHE B 1 30 ? -9.656 -13.258 5.746 1 96.75 30 PHE B C 1
ATOM 4881 O O . PHE B 1 30 ? -10.195 -14.336 5.477 1 96.75 30 PHE B O 1
ATOM 4888 N N . PHE B 1 31 ? -9.25 -12.398 4.828 1 97.31 31 PHE B N 1
ATOM 4889 C CA . PHE B 1 31 ? -9.359 -12.695 3.402 1 97.31 31 PHE B CA 1
ATOM 4890 C C . PHE B 1 31 ? -8.047 -12.375 2.688 1 97.31 31 PHE B C 1
ATOM 4892 O O . PHE B 1 31 ? -7.344 -11.438 3.064 1 97.31 31 PHE B O 1
ATOM 4899 N N . ASP B 1 32 ? -7.723 -13.195 1.731 1 98.12 32 ASP B N 1
ATOM 4900 C CA . ASP B 1 32 ? -6.648 -12.914 0.786 1 98.12 32 ASP B CA 1
ATOM 4901 C C . ASP B 1 32 ? -7.195 -12.289 -0.496 1 98.12 32 ASP B C 1
ATOM 4903 O O . ASP B 1 32 ? -8.188 -12.766 -1.053 1 98.12 32 ASP B O 1
ATOM 4907 N N . TYR B 1 33 ? -6.633 -11.234 -0.927 1 98.69 33 TYR B N 1
ATOM 4908 C CA . TYR B 1 33 ? -6.875 -10.773 -2.289 1 98.69 33 TYR B CA 1
ATOM 4909 C C . TYR B 1 33 ? -5.953 -11.477 -3.277 1 98.69 33 TYR B C 1
ATOM 4911 O O . TYR B 1 33 ? -4.727 -11.375 -3.17 1 98.69 33 TYR B O 1
ATOM 4919 N N . GLY B 1 34 ? -6.574 -12.258 -4.176 1 98.56 34 GLY B N 1
ATOM 4920 C CA . GLY B 1 34 ? -5.805 -12.922 -5.215 1 98.56 34 GLY B CA 1
ATOM 4921 C C . GLY B 1 34 ? -5.305 -11.969 -6.285 1 98.56 34 GLY B C 1
ATOM 4922 O O . GLY B 1 34 ? -5.41 -10.75 -6.141 1 98.56 34 GLY B O 1
ATOM 4923 N N . PRO B 1 35 ? -4.746 -12.484 -7.332 1 98.44 35 PRO B N 1
ATOM 4924 C CA . PRO B 1 35 ? -4.105 -11.68 -8.375 1 98.44 35 PRO B CA 1
ATOM 4925 C C . PRO B 1 35 ? -5.023 -10.594 -8.93 1 98.44 35 PRO B C 1
ATOM 4927 O O . PRO B 1 35 ? -4.641 -9.422 -9 1 98.44 35 PRO B O 1
ATOM 4930 N N . LEU B 1 36 ? -6.227 -10.969 -9.328 1 98.69 36 LEU B N 1
ATOM 4931 C CA . LEU B 1 36 ? -7.145 -10.008 -9.93 1 98.69 36 LEU B CA 1
ATOM 4932 C C . LEU B 1 36 ? -7.719 -9.07 -8.867 1 98.69 36 LEU B C 1
ATOM 4934 O O . LEU B 1 36 ? -7.82 -7.863 -9.086 1 98.69 36 LEU B O 1
ATOM 4938 N N . GLY B 1 37 ? -8.07 -9.688 -7.734 1 98.62 37 GLY B N 1
ATOM 4939 C CA . GLY B 1 37 ? -8.633 -8.891 -6.66 1 98.62 37 GLY B CA 1
ATOM 4940 C C . GLY B 1 37 ? -7.676 -7.84 -6.129 1 98.62 37 GLY B C 1
ATOM 4941 O O . GLY B 1 37 ? -8.07 -6.707 -5.859 1 98.62 37 GLY B O 1
ATOM 4942 N N . CYS B 1 38 ? -6.461 -8.258 -5.926 1 98.69 38 CYS B N 1
ATOM 4943 C CA . CYS B 1 38 ? -5.445 -7.328 -5.445 1 98.69 38 CYS B CA 1
ATOM 4944 C C . CYS B 1 38 ? -5.27 -6.168 -6.414 1 98.69 38 CYS B C 1
ATOM 4946 O O . CYS B 1 38 ? -5.109 -5.02 -5.992 1 98.69 38 CYS B O 1
ATOM 4948 N N . THR B 1 39 ? -5.297 -6.445 -7.688 1 98.62 39 THR B N 1
ATOM 4949 C CA . THR B 1 39 ? -5.141 -5.406 -8.703 1 98.62 39 THR B CA 1
ATOM 4950 C C . THR B 1 39 ? -6.305 -4.422 -8.648 1 98.62 39 THR B C 1
ATOM 4952 O O . THR B 1 39 ? -6.102 -3.209 -8.711 1 98.62 39 THR B O 1
ATOM 4955 N N . VAL B 1 40 ? -7.508 -4.934 -8.531 1 98.75 40 VAL B N 1
ATOM 4956 C CA . VAL B 1 40 ? -8.688 -4.078 -8.445 1 98.75 40 VAL B CA 1
ATOM 4957 C C . VAL B 1 40 ? -8.594 -3.193 -7.207 1 98.75 40 VAL B C 1
ATOM 4959 O O . VAL B 1 40 ? -8.789 -1.979 -7.285 1 98.75 40 VAL B O 1
ATOM 4962 N N . LYS B 1 41 ? -8.297 -3.791 -6.109 1 98.69 41 LYS B N 1
ATOM 4963 C CA . LYS B 1 41 ? -8.188 -3.051 -4.855 1 98.69 41 LYS B CA 1
ATOM 4964 C C . LYS B 1 41 ? -7.125 -1.961 -4.949 1 98.69 41 LYS B C 1
ATOM 4966 O O . LYS B 1 41 ? -7.34 -0.835 -4.496 1 98.69 41 LYS B O 1
ATOM 4971 N N . ARG B 1 42 ? -5.969 -2.291 -5.516 1 98.31 42 ARG B N 1
ATOM 4972 C CA . ARG B 1 42 ? -4.879 -1.334 -5.672 1 98.31 42 ARG B CA 1
ATOM 4973 C C . ARG B 1 42 ? -5.305 -0.158 -6.547 1 98.31 42 ARG B C 1
ATOM 4975 O O . ARG B 1 42 ? -4.949 0.989 -6.266 1 98.31 42 ARG B O 1
ATOM 4982 N N . LYS B 1 43 ? -6.004 -0.451 -7.559 1 98.5 43 LYS B N 1
ATOM 4983 C CA . LYS B 1 43 ? -6.465 0.607 -8.453 1 98.5 43 LYS B CA 1
ATOM 4984 C C . LYS B 1 43 ? -7.477 1.514 -7.754 1 98.5 43 LYS B C 1
ATOM 4986 O O . LYS B 1 43 ? -7.508 2.721 -8 1 98.5 43 LYS B O 1
ATOM 4991 N N . ILE B 1 44 ? -8.305 0.933 -6.906 1 98.88 44 ILE B N 1
ATOM 4992 C CA . ILE B 1 44 ? -9.234 1.729 -6.113 1 98.88 44 ILE B CA 1
ATOM 4993 C C . ILE B 1 44 ? -8.453 2.619 -5.148 1 98.88 44 ILE B C 1
ATOM 4995 O O . ILE B 1 44 ? -8.773 3.799 -4.988 1 98.88 44 ILE B O 1
ATOM 4999 N N . GLU B 1 45 ? -7.449 2.111 -4.496 1 98.75 45 GLU B N 1
ATOM 5000 C CA . GLU B 1 45 ? -6.594 2.896 -3.613 1 98.75 45 GLU B CA 1
ATOM 5001 C C . GLU B 1 45 ? -5.93 4.047 -4.367 1 98.75 45 GLU B C 1
ATOM 5003 O O . GLU B 1 45 ? -5.852 5.164 -3.855 1 98.75 45 GLU B O 1
ATOM 5008 N N . ASN B 1 46 ? -5.43 3.734 -5.543 1 98.19 46 ASN B N 1
ATOM 5009 C CA . ASN B 1 46 ? -4.777 4.766 -6.34 1 98.19 46 ASN B CA 1
ATOM 5010 C C . ASN B 1 46 ? -5.766 5.844 -6.777 1 98.19 46 ASN B C 1
ATOM 5012 O O . ASN B 1 46 ? -5.414 7.023 -6.852 1 98.19 46 ASN B O 1
ATOM 5016 N N . LEU B 1 47 ? -6.949 5.395 -7.145 1 98.56 47 LEU B N 1
ATOM 5017 C CA . LEU B 1 47 ? -7.996 6.363 -7.457 1 98.56 47 LEU B CA 1
ATOM 5018 C C . LEU B 1 47 ? -8.242 7.297 -6.277 1 98.56 47 LEU B C 1
ATOM 5020 O O . LEU B 1 47 ? -8.375 8.508 -6.457 1 98.56 47 LEU B O 1
ATOM 5024 N N . TRP B 1 48 ? -8.305 6.723 -5.086 1 98.88 48 TRP B N 1
ATOM 5025 C CA . TRP B 1 48 ? -8.5 7.516 -3.877 1 98.88 48 TRP B CA 1
ATOM 5026 C C . TRP B 1 48 ? -7.367 8.523 -3.701 1 98.88 48 TRP B C 1
ATOM 5028 O O . TRP B 1 48 ? -7.613 9.688 -3.369 1 98.88 48 TRP B O 1
ATOM 5038 N N . ARG B 1 49 ? -6.125 8.172 -3.934 1 98.5 49 ARG B N 1
ATOM 5039 C CA . ARG B 1 49 ? -4.977 9.07 -3.863 1 98.5 49 ARG B CA 1
ATOM 5040 C C . ARG B 1 49 ? -5.102 10.203 -4.875 1 98.5 49 ARG B C 1
ATOM 5042 O O . ARG B 1 49 ? -4.699 11.336 -4.602 1 98.5 49 ARG B O 1
ATOM 5049 N N . ASP B 1 50 ? -5.617 9.859 -6.055 1 97.94 50 ASP B N 1
ATOM 5050 C CA . ASP B 1 50 ? -5.824 10.891 -7.062 1 97.94 50 ASP B CA 1
ATOM 5051 C C . ASP B 1 50 ? -6.762 11.977 -6.551 1 97.94 50 ASP B C 1
ATOM 5053 O O . ASP B 1 50 ? -6.516 13.172 -6.758 1 97.94 50 ASP B O 1
ATOM 5057 N N . PHE B 1 51 ? -7.781 11.547 -5.852 1 98.31 51 PHE B N 1
ATOM 5058 C CA . PHE B 1 51 ? -8.758 12.5 -5.332 1 98.31 51 PHE B CA 1
ATOM 5059 C C . PHE B 1 51 ? -8.164 13.312 -4.188 1 98.31 51 PHE B C 1
ATOM 5061 O O . PHE B 1 51 ? -8.188 14.539 -4.211 1 98.31 51 PHE B O 1
ATOM 5068 N N . TYR B 1 52 ? -7.543 12.664 -3.234 1 98.56 52 TYR B N 1
ATOM 5069 C CA . TYR B 1 52 ? -7.203 13.32 -1.979 1 98.56 52 TYR B CA 1
ATOM 5070 C C . TYR B 1 52 ? -5.789 13.891 -2.027 1 98.56 52 TYR B C 1
ATOM 5072 O O . TYR B 1 52 ? -5.531 14.977 -1.498 1 98.56 52 TYR B O 1
ATOM 5080 N N . VAL B 1 53 ? -4.867 13.164 -2.617 1 98.06 53 VAL B N 1
ATOM 5081 C CA . VAL B 1 53 ? -3.471 13.586 -2.596 1 98.06 53 VAL B CA 1
ATOM 5082 C C . VAL B 1 53 ? -3.191 14.516 -3.771 1 98.06 53 VAL B C 1
ATOM 5084 O O . VAL B 1 53 ? -2.801 15.672 -3.578 1 98.06 53 VAL B O 1
ATOM 5087 N N . LEU B 1 54 ? -3.477 14.062 -4.953 1 97.44 54 LEU B N 1
ATOM 5088 C CA . LEU B 1 54 ? -3.152 14.828 -6.152 1 97.44 54 LEU B CA 1
ATOM 5089 C C . LEU B 1 54 ? -4.051 16.047 -6.277 1 97.44 54 LEU B C 1
ATOM 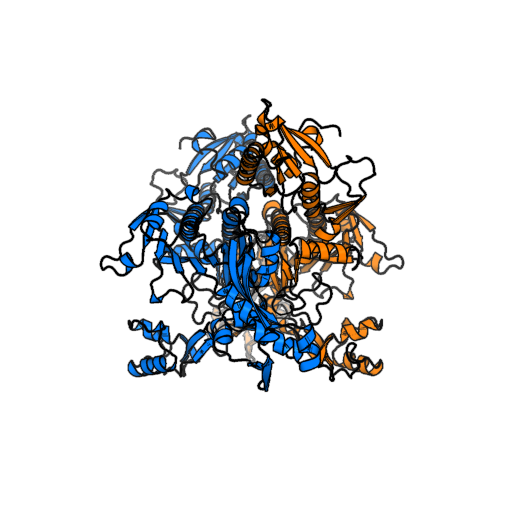5091 O O . LEU B 1 54 ? -3.562 17.172 -6.426 1 97.44 54 LEU B O 1
ATOM 5095 N N . ASN B 1 55 ? -5.352 15.852 -6.117 1 96.12 55 ASN B N 1
ATOM 5096 C CA . ASN B 1 55 ? -6.285 16.922 -6.453 1 96.12 55 ASN B CA 1
ATOM 5097 C C . ASN B 1 55 ? -6.566 17.812 -5.25 1 96.12 55 ASN B C 1
ATOM 5099 O O . ASN B 1 55 ? -6.664 19.031 -5.391 1 96.12 55 ASN B O 1
ATOM 5103 N N . GLU B 1 56 ? -6.715 17.188 -4.066 1 95.5 56 GLU B N 1
ATOM 5104 C CA . GLU B 1 56 ? -7.031 17.984 -2.887 1 95.5 56 GLU B CA 1
ATOM 5105 C C . GLU B 1 56 ? -5.762 18.516 -2.232 1 95.5 56 GLU B C 1
ATOM 5107 O O . GLU B 1 56 ? -5.816 19.469 -1.439 1 95.5 56 GLU B O 1
ATOM 5112 N N . GLY B 1 57 ? -4.648 17.906 -2.549 1 95 57 GLY B N 1
ATOM 5113 C CA . GLY B 1 57 ? -3.389 18.359 -1.986 1 95 57 GLY B CA 1
ATOM 5114 C C . GLY B 1 57 ? -3.168 17.906 -0.557 1 95 57 GLY B C 1
ATOM 5115 O O . GLY B 1 57 ? -2.322 18.453 0.153 1 95 57 GLY B O 1
ATOM 5116 N N . CYS B 1 58 ? -4 16.922 -0.037 1 97.31 58 CYS B N 1
ATOM 5117 C CA . CYS B 1 58 ? -3.773 16.312 1.271 1 97.31 58 CYS B CA 1
ATOM 5118 C C . CYS B 1 58 ? -2.623 15.312 1.218 1 97.31 58 CYS B C 1
ATOM 5120 O O . CYS B 1 58 ? -2.738 14.258 0.592 1 97.31 58 CYS B O 1
ATOM 5122 N N . MET B 1 59 ? -1.587 15.578 1.868 1 97.38 59 MET B N 1
ATOM 5123 C CA . MET B 1 59 ? -0.404 14.734 1.719 1 97.38 59 MET B CA 1
ATOM 5124 C C . MET B 1 59 ? -0.536 13.461 2.547 1 97.38 59 MET B C 1
ATOM 5126 O O . MET B 1 59 ? -1.052 13.492 3.666 1 97.38 59 MET B O 1
ATOM 5130 N N . GLU B 1 60 ? -0.087 12.406 2.039 1 98.69 60 GLU B N 1
ATOM 5131 C CA . GLU B 1 60 ? -0.166 11.078 2.643 1 98.69 60 GLU B CA 1
ATOM 5132 C C . GLU B 1 60 ? 0.99 10.844 3.609 1 98.69 60 GLU B C 1
ATOM 5134 O O . GLU B 1 60 ? 2.127 11.227 3.332 1 98.69 60 GLU B O 1
ATOM 5139 N N . ILE B 1 61 ? 0.72 10.305 4.762 1 98.81 61 ILE B N 1
ATOM 5140 C CA . ILE B 1 61 ? 1.756 9.828 5.672 1 98.81 61 ILE B CA 1
ATOM 5141 C C . ILE B 1 61 ? 1.592 8.328 5.898 1 98.81 61 ILE B C 1
ATOM 5143 O O . ILE B 1 61 ? 0.612 7.73 5.445 1 98.81 61 ILE B O 1
ATOM 5147 N N . GLU B 1 62 ? 2.539 7.691 6.488 1 98.62 62 GLU B N 1
ATOM 5148 C CA . GLU B 1 62 ? 2.49 6.285 6.875 1 98.62 62 GLU B CA 1
ATOM 5149 C C . GLU B 1 62 ? 3.008 6.086 8.297 1 98.62 62 GLU B C 1
ATOM 5151 O O . GLU B 1 62 ? 4.215 6.164 8.539 1 98.62 62 GLU B O 1
ATOM 5156 N N . ALA B 1 63 ? 2.105 5.863 9.172 1 98.5 63 ALA B N 1
ATOM 5157 C CA . ALA B 1 63 ? 2.436 5.543 10.562 1 98.5 63 ALA B CA 1
ATOM 5158 C C . ALA B 1 63 ? 2.373 4.039 10.805 1 98.5 63 ALA B C 1
ATOM 5160 O O . ALA B 1 63 ? 1.749 3.303 10.039 1 98.5 63 ALA B O 1
ATOM 5161 N N . PRO B 1 64 ? 3.02 3.52 11.812 1 98.06 64 PRO B N 1
ATOM 5162 C CA . PRO B 1 64 ? 3.053 2.08 12.078 1 98.06 64 PRO B CA 1
ATOM 5163 C C . PRO B 1 64 ? 1.673 1.504 12.391 1 98.06 64 PRO B C 1
ATOM 5165 O O . PRO B 1 64 ? 0.777 2.236 12.82 1 98.06 64 PRO B O 1
ATOM 5168 N N . THR B 1 65 ? 1.548 0.207 12.133 1 98.5 65 THR B N 1
ATOM 5169 C CA . THR B 1 65 ? 0.324 -0.504 12.484 1 98.5 65 THR B CA 1
ATOM 5170 C C . THR B 1 65 ? 0.306 -0.843 13.977 1 98.5 65 THR B C 1
ATOM 5172 O O . THR B 1 65 ? -0.76 -0.911 14.586 1 98.5 65 THR B O 1
ATOM 5175 N N . ILE B 1 66 ? 1.472 -1.11 14.547 1 98.25 66 ILE B N 1
ATOM 5176 C CA . ILE B 1 66 ? 1.594 -1.319 15.984 1 98.25 66 ILE B CA 1
ATOM 5177 C C . ILE B 1 66 ? 1.711 0.028 16.688 1 98.25 66 ILE B C 1
ATOM 5179 O O . ILE B 1 66 ? 2.523 0.872 16.297 1 98.25 66 ILE B O 1
ATOM 5183 N N . GLY B 1 67 ? 0.881 0.306 17.656 1 97.56 67 GLY B N 1
ATOM 5184 C CA . GLY B 1 67 ? 0.952 1.521 18.453 1 97.56 67 GLY B CA 1
ATOM 5185 C C . GLY B 1 67 ? 1.202 1.255 19.922 1 97.56 67 GLY B C 1
ATOM 5186 O O . GLY B 1 67 ? 0.967 0.147 20.406 1 97.56 67 GLY B O 1
ATOM 5187 N N . ILE B 1 68 ? 1.715 2.248 20.594 1 97.19 68 ILE B N 1
ATOM 5188 C CA . ILE B 1 68 ? 1.945 2.137 22.031 1 97.19 68 ILE B CA 1
ATOM 5189 C C . ILE B 1 68 ? 0.65 2.43 22.797 1 97.19 68 ILE B C 1
ATOM 5191 O O . ILE B 1 68 ? -0.248 3.088 22.266 1 97.19 68 ILE B O 1
ATOM 5195 N N . GLU B 1 69 ? 0.534 1.989 23.969 1 96.06 69 GLU B N 1
ATOM 5196 C CA . GLU B 1 69 ? -0.685 2.023 24.766 1 96.06 69 GLU B CA 1
ATOM 5197 C C . GLU B 1 69 ? -1.175 3.455 24.969 1 96.06 69 GLU B C 1
ATOM 5199 O O . GLU B 1 69 ? -2.379 3.717 24.922 1 96.06 69 GLU B O 1
ATOM 5204 N N . ASP B 1 70 ? -0.279 4.422 25.125 1 96.94 70 ASP B N 1
ATOM 5205 C CA . ASP B 1 70 ? -0.627 5.805 25.422 1 96.94 70 ASP B CA 1
ATOM 5206 C C . ASP B 1 70 ? -1.544 6.391 24.359 1 96.94 70 ASP B C 1
ATOM 5208 O O . ASP B 1 70 ? -2.441 7.176 24.656 1 96.94 70 ASP B O 1
ATOM 5212 N N . ILE B 1 71 ? -1.331 6.031 23.188 1 97.62 71 ILE B N 1
ATOM 5213 C CA . ILE B 1 71 ? -2.107 6.527 22.062 1 97.62 71 ILE B CA 1
ATOM 5214 C C . ILE B 1 71 ? -3.566 6.102 22.203 1 97.62 71 ILE B C 1
ATOM 5216 O O . ILE B 1 71 ? -4.48 6.902 21.984 1 97.62 71 ILE B O 1
ATOM 5220 N N . PHE B 1 72 ? -3.723 4.91 22.656 1 96.94 72 PHE B N 1
ATOM 5221 C CA . PHE B 1 72 ? -5.059 4.324 22.656 1 96.94 72 PHE B CA 1
ATOM 5222 C C . PHE B 1 72 ? -5.777 4.605 23.969 1 96.94 72 PHE B C 1
ATOM 5224 O O . PHE B 1 72 ? -7 4.469 24.047 1 96.94 72 PHE B O 1
ATOM 5231 N N . VAL B 1 73 ? -4.988 4.965 24.984 1 96 73 VAL B N 1
ATOM 5232 C CA . VAL B 1 73 ? -5.598 5.547 26.172 1 96 73 VAL B CA 1
ATOM 5233 C C . VAL B 1 73 ? -6.172 6.922 25.844 1 96 73 VAL B C 1
ATOM 5235 O O . VAL B 1 73 ? -7.32 7.219 26.188 1 96 73 VAL B O 1
ATOM 5238 N N . ALA B 1 74 ? -5.398 7.684 25.156 1 96.19 74 ALA B N 1
ATOM 5239 C CA . ALA B 1 74 ? -5.82 9.031 24.781 1 96.19 74 ALA B CA 1
ATOM 5240 C C . ALA B 1 74 ? -7.066 8.984 23.891 1 96.19 74 ALA B C 1
ATOM 5242 O O . ALA B 1 74 ? -7.992 9.773 24.078 1 96.19 74 ALA B O 1
ATOM 5243 N N . SER B 1 75 ? -7.07 8.109 22.938 1 94.44 75 SER B N 1
ATOM 5244 C CA . SER B 1 75 ? -8.172 8.047 21.969 1 94.44 75 SER B CA 1
ATOM 5245 C C . SER B 1 75 ? -9.383 7.344 22.578 1 94.44 75 SER B C 1
ATOM 5247 O O . SER B 1 75 ? -10.469 7.352 21.984 1 94.44 75 SER B O 1
ATOM 5249 N N . GLY B 1 76 ? -9.227 6.652 23.719 1 92.25 76 GLY B N 1
ATOM 5250 C CA . GLY B 1 76 ? -10.336 6.012 24.406 1 92.25 76 GLY B CA 1
ATOM 5251 C C . GLY B 1 76 ? -10.531 4.559 24 1 92.25 76 GLY B C 1
ATOM 5252 O O . GLY B 1 76 ? -11.422 3.883 24.516 1 92.25 76 GLY B O 1
ATOM 5253 N N . HIS B 1 77 ? -9.625 4.016 23.203 1 92.12 77 HIS B N 1
ATOM 5254 C CA . HIS B 1 77 ? -9.805 2.66 22.688 1 92.12 77 HIS B CA 1
ATOM 5255 C C . HIS B 1 77 ? -9.531 1.621 23.781 1 92.12 77 HIS B C 1
ATOM 5257 O O . HIS B 1 77 ? -10.211 0.59 23.828 1 92.12 77 HIS B O 1
ATOM 5263 N N . VAL B 1 78 ? -8.547 1.812 24.578 1 88.5 78 VAL B N 1
ATOM 5264 C CA . VAL B 1 78 ? -8.211 0.86 25.641 1 88.5 78 VAL B CA 1
ATOM 5265 C C . VAL B 1 78 ? -9.383 0.744 26.609 1 88.5 78 VAL B C 1
ATOM 5267 O O . VAL B 1 78 ? -9.703 -0.353 27.078 1 88.5 78 VAL B O 1
ATOM 5270 N N . GLY B 1 79 ? -10.102 1.813 26.906 1 80.94 79 GLY B N 1
ATOM 5271 C CA . GLY B 1 79 ? -11.164 1.815 27.906 1 80.94 79 GLY B CA 1
ATOM 5272 C C . GLY B 1 79 ? -12.539 1.586 27.312 1 80.94 79 GLY B C 1
ATOM 5273 O O . GLY B 1 79 ? -13.438 1.088 27.984 1 80.94 79 GLY B O 1
ATOM 5274 N N . GLY B 1 80 ? -12.68 1.863 26.078 1 78.69 80 GLY B N 1
ATOM 5275 C CA . GLY B 1 80 ? -14.047 1.951 25.578 1 78.69 80 GLY B CA 1
ATOM 5276 C C . GLY B 1 80 ? -14.281 1.148 24.312 1 78.69 80 GLY B C 1
ATOM 5277 O O . GLY B 1 80 ? -15.422 0.978 23.891 1 78.69 80 GLY B O 1
ATOM 5278 N N . PHE B 1 81 ? -13.383 0.604 23.703 1 84.31 81 PHE B N 1
ATOM 5279 C CA . PHE B 1 81 ? -13.508 -0.146 22.453 1 84.31 81 PHE B CA 1
ATOM 5280 C C . PHE B 1 81 ? -13.766 -1.622 22.734 1 84.31 81 PHE B C 1
ATOM 5282 O O . PHE B 1 81 ? -12.93 -2.473 22.422 1 84.31 81 PHE B O 1
ATOM 5289 N N . SER B 1 82 ? -14.945 -1.853 23.391 1 86.06 82 SER B N 1
ATOM 5290 C CA . SER B 1 82 ? -15.242 -3.201 23.875 1 86.06 82 SER B CA 1
ATOM 5291 C C . SER B 1 82 ? -16.656 -3.621 23.484 1 86.06 82 SER B C 1
ATOM 5293 O O . SER B 1 82 ? -17.5 -2.773 23.203 1 86.06 82 SER B O 1
ATOM 5295 N N . ASP B 1 83 ? -16.797 -4.859 23.344 1 85 83 ASP B N 1
ATOM 5296 C CA . ASP B 1 83 ? -18.109 -5.473 23.156 1 85 83 ASP B CA 1
ATOM 5297 C C . ASP B 1 83 ? -18.422 -6.453 24.281 1 85 83 ASP B C 1
ATOM 5299 O O . ASP B 1 83 ? -17.516 -7.082 24.828 1 85 83 ASP B O 1
ATOM 5303 N N . PRO B 1 84 ? -19.688 -6.461 24.656 1 88.56 84 PRO B N 1
ATOM 5304 C CA . PRO B 1 84 ? -20.062 -7.426 25.703 1 88.56 84 PRO B CA 1
ATOM 5305 C C . PRO B 1 84 ? -20.078 -8.867 25.188 1 88.56 84 PRO B C 1
ATOM 5307 O O . PRO B 1 84 ? -20.891 -9.195 24.312 1 88.56 84 PRO B O 1
ATOM 5310 N N . LEU B 1 85 ? -19.266 -9.617 25.766 1 89.69 85 LEU B N 1
ATOM 5311 C CA . LEU B 1 85 ? -19.109 -11 25.344 1 89.69 85 LEU B CA 1
ATOM 5312 C C . LEU B 1 85 ? -19.672 -11.953 26.391 1 89.69 85 LEU B C 1
ATOM 5314 O O . LEU B 1 85 ? -19.594 -11.68 27.594 1 89.69 85 LEU B O 1
ATOM 5318 N N . THR B 1 86 ? -20.406 -12.945 25.922 1 91.19 86 THR B N 1
ATOM 5319 C CA . THR B 1 86 ? -20.812 -14.07 26.766 1 91.19 86 THR B CA 1
ATOM 5320 C C . THR B 1 86 ? -20.359 -15.391 26.172 1 91.19 86 THR B C 1
ATOM 5322 O O . THR B 1 86 ? -20.156 -15.5 24.953 1 91.19 86 THR B O 1
ATOM 5325 N N . GLU B 1 87 ? -20.031 -16.297 26.969 1 89.31 87 GLU B N 1
ATOM 5326 C CA . GLU B 1 87 ? -19.5 -17.594 26.516 1 89.31 87 GLU B CA 1
ATOM 5327 C C . GLU B 1 87 ? -20.422 -18.734 26.938 1 89.31 87 GLU B C 1
ATOM 5329 O O . GLU B 1 87 ? -21 -18.719 28.031 1 89.31 87 GLU B O 1
ATOM 5334 N N . CYS B 1 88 ? -20.562 -19.656 26.031 1 89.12 88 CYS B N 1
ATOM 5335 C CA . CYS B 1 88 ? -21.375 -20.828 26.312 1 89.12 88 CYS B CA 1
ATOM 5336 C C . CYS B 1 88 ? -20.672 -21.766 27.281 1 89.12 88 CYS B C 1
ATOM 5338 O O . CYS B 1 88 ? -19.484 -22.062 27.109 1 89.12 88 CYS B O 1
ATOM 5340 N N . SER B 1 89 ? -21.344 -22.25 28.156 1 86.56 89 SER B N 1
ATOM 5341 C CA . SER B 1 89 ? -20.781 -23.172 29.156 1 86.56 89 SER B CA 1
ATOM 5342 C C . SER B 1 89 ? -20.625 -24.578 28.578 1 86.56 89 SER B C 1
ATOM 5344 O O . SER B 1 89 ? -19.859 -25.375 29.109 1 86.56 89 SER B O 1
ATOM 5346 N N . GLY B 1 90 ? -21.359 -24.844 27.594 1 86.56 90 GLY B N 1
ATOM 5347 C CA . GLY B 1 90 ? -21.328 -26.172 26.984 1 86.56 90 GLY B CA 1
ATOM 5348 C C . GLY B 1 90 ? -20.266 -26.312 25.922 1 86.56 90 GLY B C 1
ATOM 5349 O O . GLY B 1 90 ? -19.344 -27.109 26.078 1 86.56 90 GLY B O 1
ATOM 5350 N N . CYS B 1 91 ? -20.406 -25.516 24.922 1 83.62 91 CYS B N 1
ATOM 5351 C CA . CYS B 1 91 ? -19.516 -25.688 23.766 1 83.62 91 CYS B CA 1
ATOM 5352 C C . CYS B 1 91 ? -18.359 -24.719 23.812 1 83.62 91 CYS B C 1
ATOM 5354 O O . CYS B 1 91 ? -17.422 -24.812 23.016 1 83.62 91 CYS B O 1
ATOM 5356 N N . GLY B 1 92 ? -18.328 -23.766 24.672 1 80.81 92 GLY B N 1
ATOM 5357 C CA . GLY B 1 92 ? -17.203 -22.844 24.844 1 80.81 92 GLY B CA 1
ATOM 5358 C C . GLY B 1 92 ? -17.188 -21.734 23.812 1 80.81 92 GLY B C 1
ATOM 5359 O O . GLY B 1 92 ? -16.297 -20.891 23.812 1 80.81 92 GLY B O 1
ATOM 5360 N N . GLN B 1 93 ? -18.156 -21.641 22.969 1 80.31 93 GLN B N 1
ATOM 5361 C CA . GLN B 1 93 ? -18.203 -20.594 21.938 1 80.31 93 GLN B CA 1
ATOM 5362 C C . GLN B 1 93 ? -18.54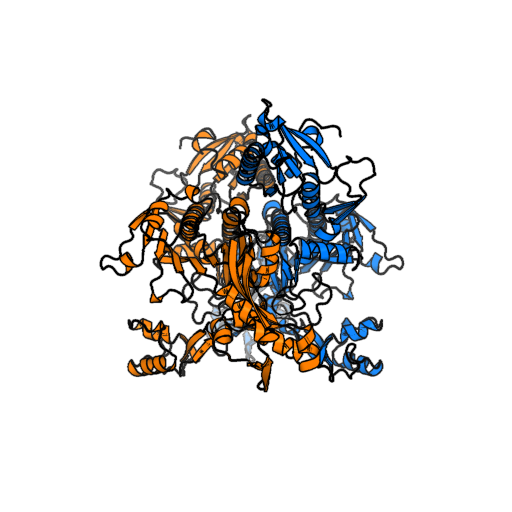7 -19.234 22.547 1 80.31 93 GLN B C 1
ATOM 5364 O O . GLN B 1 93 ? -19.312 -19.156 23.516 1 80.31 93 GLN B O 1
ATOM 5369 N N . SER B 1 94 ? -17.953 -18.219 21.984 1 85.5 94 SER B N 1
ATOM 5370 C CA . SER B 1 94 ? -18.188 -16.859 22.453 1 85.5 94 SER B CA 1
ATOM 5371 C C . SER B 1 94 ? -19.188 -16.125 21.547 1 85.5 94 SER B C 1
ATOM 5373 O O . SER B 1 94 ? -19.188 -16.312 20.328 1 85.5 94 SER B O 1
ATOM 5375 N N . PHE B 1 95 ? -20.047 -15.336 22.188 1 85.62 95 PHE B N 1
ATOM 5376 C CA . PHE B 1 95 ? -21.062 -14.555 21.469 1 85.62 95 PHE B CA 1
ATOM 5377 C C . PHE B 1 95 ? -21.109 -13.125 22 1 85.62 95 PHE B C 1
ATOM 5379 O O . PHE B 1 95 ? -20.844 -12.883 23.172 1 85.62 95 PHE B O 1
ATOM 5386 N N . ARG B 1 96 ? -21.453 -12.258 21.094 1 86.94 96 ARG B N 1
ATOM 5387 C CA . ARG B 1 96 ? -21.812 -10.922 21.547 1 86.94 96 ARG B CA 1
ATOM 5388 C C . ARG B 1 96 ? -23.156 -10.938 22.281 1 86.94 96 ARG B C 1
ATOM 5390 O O . ARG B 1 96 ? -24.188 -11.234 21.672 1 86.94 96 ARG B O 1
ATOM 5397 N N . ALA B 1 97 ? -23.094 -10.57 23.5 1 88.56 97 ALA B N 1
ATOM 5398 C CA . ALA B 1 97 ? -24.281 -10.648 24.328 1 88.56 97 ALA B CA 1
ATOM 5399 C C . ALA B 1 97 ? -25.391 -9.75 23.797 1 88.56 97 ALA B C 1
ATOM 5401 O O . ALA B 1 97 ? -26.562 -10.133 23.797 1 88.56 97 ALA B O 1
ATOM 5402 N N . ASP B 1 98 ? -25 -8.57 23.375 1 86.94 98 ASP B N 1
ATOM 5403 C CA . ASP B 1 98 ? -25.984 -7.617 22.875 1 86.94 98 ASP B CA 1
ATOM 5404 C C . ASP B 1 98 ? -26.625 -8.102 21.594 1 86.94 98 ASP B C 1
ATOM 5406 O O . ASP B 1 98 ? -27.828 -7.945 21.391 1 86.94 98 ASP B O 1
ATOM 5410 N N . HIS B 1 99 ? -25.844 -8.734 20.781 1 83.94 99 HIS B N 1
ATOM 5411 C CA . HIS B 1 99 ? -26.375 -9.227 19.516 1 83.94 99 HIS B CA 1
ATOM 5412 C C . HIS B 1 99 ? -27.359 -10.375 19.75 1 83.94 99 HIS B C 1
ATOM 5414 O O . HIS B 1 99 ? -28.312 -10.531 18.984 1 83.94 99 HIS B O 1
ATOM 5420 N N . LEU B 1 100 ? -27.094 -11.219 20.734 1 87.25 100 LEU B N 1
ATOM 5421 C CA . LEU B 1 100 ? -28 -12.312 21.062 1 87.25 100 LEU B CA 1
ATOM 5422 C C . LEU B 1 100 ? -29.375 -11.781 21.469 1 87.25 100 LEU B C 1
ATOM 5424 O O . LEU B 1 100 ? -30.391 -12.367 21.109 1 87.25 100 LEU B O 1
ATOM 5428 N N . ILE B 1 101 ? -29.359 -10.711 22.125 1 88.12 101 ILE B N 1
ATOM 5429 C CA . ILE B 1 101 ? -30.594 -10.109 22.609 1 88.12 101 ILE B CA 1
ATOM 5430 C C . ILE B 1 101 ? -31.297 -9.375 21.469 1 88.12 101 ILE B C 1
ATOM 5432 O O . ILE B 1 101 ? -32.5 -9.469 21.312 1 88.12 101 ILE B O 1
ATOM 5436 N N . GLU B 1 102 ? -30.484 -8.695 20.641 1 84.5 102 GLU B N 1
ATOM 5437 C CA . GLU B 1 102 ? -31.047 -7.965 19.516 1 84.5 102 GLU B CA 1
ATOM 5438 C C . GLU B 1 102 ? -31.719 -8.906 18.531 1 84.5 102 GLU B C 1
ATOM 5440 O O . GLU B 1 102 ? -32.688 -8.531 17.875 1 84.5 102 GLU B O 1
ATOM 5445 N N . ALA B 1 103 ? -31.266 -10.07 18.484 1 80.25 103 ALA B N 1
ATOM 5446 C CA . ALA B 1 103 ? -31.812 -11.062 17.562 1 80.25 103 ALA B CA 1
ATOM 5447 C C . ALA B 1 103 ? -33.25 -11.398 17.922 1 80.25 103 ALA B C 1
ATOM 5449 O O . ALA B 1 103 ? -34.031 -11.867 17.062 1 80.25 103 ALA B O 1
ATOM 5450 N N . LEU B 1 104 ? -33.688 -11.109 19.125 1 82.31 104 LEU B N 1
ATOM 5451 C CA . LEU B 1 104 ? -35.031 -11.359 19.578 1 82.31 104 LEU B CA 1
ATOM 5452 C C . LEU B 1 104 ? -35.938 -10.172 19.25 1 82.31 104 LEU B C 1
ATOM 5454 O O . LEU B 1 104 ? -37.156 -10.203 19.531 1 82.31 104 LEU B O 1
ATOM 5458 N N . GLY B 1 105 ? -35.375 -9.141 18.625 1 78.38 105 GLY B N 1
ATOM 5459 C CA . GLY B 1 1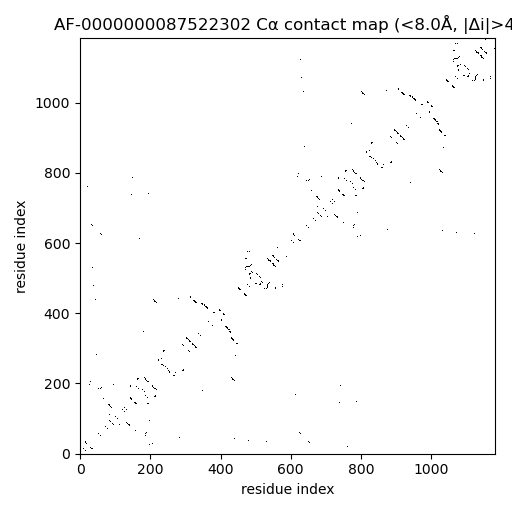05 ? -36.156 -7.98 18.234 1 78.38 105 GLY B CA 1
ATOM 5460 C C . GLY B 1 105 ? -36.219 -6.922 19.312 1 78.38 105 GLY B C 1
ATOM 5461 O O . GLY B 1 105 ? -37.062 -6.02 19.25 1 78.38 105 GLY B O 1
ATOM 5462 N N . ILE B 1 106 ? -35.469 -7.152 20.328 1 78.62 106 ILE B N 1
ATOM 5463 C CA . ILE B 1 106 ? -35.469 -6.18 21.422 1 78.62 106 ILE B CA 1
ATOM 5464 C C . ILE B 1 106 ? -34.656 -4.965 21.031 1 78.62 106 ILE B C 1
ATOM 5466 O O . ILE B 1 106 ? -33.5 -5.109 20.578 1 78.62 106 ILE B O 1
ATOM 5470 N N . GLU B 1 107 ? -35.188 -3.799 20.984 1 72 107 GLU B N 1
ATOM 5471 C CA . GLU B 1 107 ? -34.531 -2.568 20.594 1 72 107 GLU B CA 1
ATOM 5472 C C . GLU B 1 107 ? -33.75 -1.969 21.75 1 72 107 GLU B C 1
ATOM 5474 O O . GLU B 1 107 ? -34 -2.275 22.906 1 72 107 GLU B O 1
ATOM 5479 N N . GLY B 1 108 ? -32.781 -1.168 21.578 1 70.06 108 GLY B N 1
ATOM 5480 C CA . GLY B 1 108 ? -32.031 -0.379 22.531 1 70.06 108 GLY B CA 1
ATOM 5481 C C . GLY B 1 108 ? -31.031 -1.191 23.312 1 70.06 108 GLY B C 1
ATOM 5482 O O . GLY B 1 108 ? -30.625 -0.817 24.422 1 70.06 108 GLY B O 1
ATOM 5483 N N . VAL B 1 109 ? -30.688 -2.408 22.875 1 78.25 109 VAL B N 1
ATOM 5484 C CA . VAL B 1 109 ? -29.812 -3.34 23.594 1 78.25 109 VAL B CA 1
ATOM 5485 C C . VAL B 1 109 ? -28.391 -2.795 23.609 1 78.25 109 VAL B C 1
ATOM 5487 O O . VAL B 1 109 ? -27.625 -3.041 24.562 1 78.25 109 VAL B O 1
ATOM 5490 N N . GLY B 1 110 ? -27.984 -1.963 22.656 1 72.38 110 GLY B N 1
ATOM 5491 C CA . GLY B 1 110 ? -26.625 -1.452 22.516 1 72.38 110 GLY B CA 1
ATOM 5492 C C . GLY B 1 110 ? -26.203 -0.55 23.656 1 72.38 110 GLY B C 1
ATOM 5493 O O . GLY B 1 110 ? -25.016 -0.386 23.922 1 72.38 110 GLY B O 1
ATOM 5494 N N . ALA B 1 111 ? -27.125 -0.059 24.453 1 69.25 111 ALA B N 1
ATOM 5495 C CA . ALA B 1 111 ? -26.844 0.893 25.531 1 69.25 111 ALA B CA 1
ATOM 5496 C C . ALA B 1 111 ? -26.781 0.191 26.875 1 69.25 111 ALA B C 1
ATOM 5498 O O . ALA B 1 111 ? -26.391 0.798 27.891 1 69.25 111 ALA B O 1
ATOM 5499 N N . LEU B 1 112 ? -27.062 -1.092 26.891 1 80.5 112 LEU B N 1
ATOM 5500 C CA . LEU B 1 112 ? -27.109 -1.826 28.156 1 80.5 112 LEU B CA 1
ATOM 5501 C C . LEU B 1 112 ? -25.719 -2.26 28.578 1 80.5 112 LEU B C 1
ATOM 5503 O O . LEU B 1 112 ? -24.859 -2.543 27.734 1 80.5 112 LEU B O 1
ATOM 5507 N N . ASN B 1 113 ? -25.484 -2.174 29.875 1 84.94 113 ASN B N 1
ATOM 5508 C CA . ASN B 1 113 ? -24.219 -2.688 30.391 1 84.94 113 ASN B CA 1
ATOM 5509 C C . ASN B 1 113 ? -24.266 -4.203 30.578 1 84.94 113 ASN B C 1
ATOM 5511 O O . ASN B 1 113 ? -25.297 -4.828 30.359 1 84.94 113 ASN B O 1
ATOM 5515 N N . THR B 1 114 ? -23.156 -4.797 30.969 1 90.44 114 THR B N 1
ATOM 5516 C CA . THR B 1 114 ? -23.016 -6.246 31 1 90.44 114 THR B CA 1
ATOM 5517 C C . THR B 1 114 ? -23.969 -6.871 32 1 90.44 114 THR B C 1
ATOM 5519 O O . THR B 1 114 ? -24.547 -7.938 31.75 1 90.44 114 THR B O 1
ATOM 5522 N N . THR B 1 115 ? -24.203 -6.199 33.094 1 90.94 115 THR B N 1
ATOM 5523 C CA . THR B 1 115 ? -25.125 -6.715 34.094 1 90.94 115 THR B CA 1
ATOM 5524 C C . THR B 1 115 ? -26.547 -6.746 33.562 1 90.94 115 THR B C 1
ATOM 5526 O O . THR B 1 115 ? -27.266 -7.73 33.75 1 90.94 115 THR B O 1
ATOM 5529 N N . GLN B 1 116 ? -26.859 -5.656 32.906 1 91.25 116 GLN B N 1
ATOM 5530 C CA . GLN B 1 116 ? -28.188 -5.555 32.312 1 91.25 116 GLN B CA 1
ATOM 5531 C C . GLN B 1 116 ? -28.375 -6.594 31.203 1 91.25 116 GLN B C 1
ATOM 5533 O O . GLN B 1 116 ? -29.453 -7.16 31.062 1 91.25 116 GLN B O 1
ATOM 5538 N N . LEU B 1 117 ? -27.359 -6.777 30.547 1 92.81 117 LEU B N 1
ATOM 5539 C CA . LEU B 1 117 ? -27.422 -7.766 29.469 1 92.81 117 LEU B CA 1
ATOM 5540 C C . LEU B 1 117 ? -27.625 -9.164 30.031 1 92.81 117 LEU B C 1
ATOM 5542 O O . LEU B 1 117 ? -28.422 -9.945 29.5 1 92.81 117 LEU B O 1
ATOM 5546 N N . ASP B 1 118 ? -26.969 -9.461 31.109 1 92.69 118 ASP B N 1
ATOM 5547 C CA . ASP B 1 118 ? -27.109 -10.766 31.75 1 92.69 118 ASP B CA 1
ATOM 5548 C C . ASP B 1 118 ? -28.547 -10.992 32.25 1 92.69 118 ASP B C 1
ATOM 5550 O O . ASP B 1 118 ? -29.078 -12.094 32.125 1 92.69 118 ASP B O 1
ATOM 5554 N N . GLU B 1 119 ? -29.047 -9.93 32.75 1 92.38 119 GLU B N 1
ATOM 5555 C CA . GLU B 1 119 ? -30.422 -10.008 33.25 1 92.38 119 GLU B CA 1
ATOM 5556 C C . GLU B 1 119 ? -31.391 -10.312 32.094 1 92.38 119 GLU B C 1
ATOM 5558 O O . GLU B 1 119 ? -32.312 -11.117 32.25 1 92.38 119 GLU B O 1
ATOM 5563 N N . MET B 1 120 ? -31.141 -9.688 31.016 1 92.75 120 MET B N 1
ATOM 5564 C CA . MET B 1 120 ? -31.984 -9.898 29.844 1 92.75 120 MET B CA 1
ATOM 5565 C C . MET B 1 120 ? -31.828 -11.312 29.297 1 92.75 120 MET B C 1
ATOM 5567 O O . MET B 1 120 ? -32.812 -11.922 28.859 1 92.75 120 MET B O 1
ATOM 5571 N N . ILE B 1 121 ? -30.688 -11.789 29.312 1 92.38 121 ILE B N 1
ATOM 5572 C CA . ILE B 1 121 ? -30.422 -13.141 28.828 1 92.38 121 ILE B CA 1
ATOM 5573 C C . ILE B 1 121 ? -31.172 -14.156 29.672 1 92.38 121 ILE B C 1
ATOM 5575 O O . ILE B 1 121 ? -31.766 -15.102 29.141 1 92.38 121 ILE B O 1
ATOM 5579 N N . VAL B 1 122 ? -31.188 -13.891 30.969 1 90.88 122 VAL B N 1
ATOM 5580 C CA . VAL B 1 122 ? -31.891 -14.773 31.891 1 90.88 122 VAL B CA 1
ATOM 5581 C C . VAL B 1 122 ? -33.406 -14.586 31.734 1 90.88 122 VAL B C 1
ATOM 5583 O O . VAL B 1 122 ? -34.156 -15.57 31.672 1 90.88 122 VAL B O 1
ATOM 5586 N N . GLU B 1 123 ? -33.781 -13.367 31.609 1 92.62 123 GLU B N 1
ATOM 5587 C CA . GLU B 1 123 ? -35.188 -13.023 31.516 1 92.62 123 GLU B CA 1
ATOM 5588 C C . GLU B 1 123 ? -35.844 -13.633 30.266 1 92.62 123 GLU B C 1
ATOM 5590 O O . GLU B 1 123 ? -36.969 -14.078 30.297 1 92.62 123 GLU B O 1
ATOM 5595 N N . HIS B 1 124 ? -35.156 -13.648 29.234 1 93.12 124 HIS B N 1
ATOM 5596 C CA . HIS B 1 124 ? -35.719 -14.117 27.969 1 93.12 124 HIS B CA 1
ATOM 5597 C C . HIS B 1 124 ? -35.281 -15.547 27.672 1 93.12 124 HIS B C 1
ATOM 5599 O O . HIS B 1 124 ? -35.5 -16.047 26.562 1 93.12 124 HIS B O 1
ATOM 5605 N N . ASN B 1 125 ? -34.594 -16.188 28.578 1 91.12 125 ASN B N 1
ATOM 5606 C CA . ASN B 1 125 ? -34.156 -17.562 28.453 1 91.12 125 ASN B CA 1
ATOM 5607 C C . ASN B 1 125 ? -33.344 -17.781 27.188 1 91.12 125 ASN B C 1
ATOM 5609 O O . ASN B 1 125 ? -33.625 -18.688 26.406 1 91.12 125 ASN B O 1
ATOM 5613 N N . ILE B 1 126 ? -32.469 -16.797 26.922 1 93.06 126 ILE B N 1
ATOM 5614 C CA . ILE B 1 126 ? -31.609 -16.922 25.75 1 93.06 126 ILE B CA 1
ATOM 5615 C C . ILE B 1 126 ? -30.531 -17.969 26.016 1 93.06 126 ILE B C 1
ATOM 5617 O O . ILE B 1 126 ? -29.844 -17.922 27.031 1 93.06 126 ILE B O 1
ATOM 5621 N N . VAL B 1 127 ? -30.406 -18.938 25.078 1 91.62 127 VAL B N 1
ATOM 5622 C CA . VAL B 1 127 ? -29.422 -20 25.203 1 91.62 127 VAL B CA 1
ATOM 5623 C C . VAL B 1 127 ? -28.469 -19.953 24 1 91.62 127 VAL B C 1
ATOM 5625 O O . VAL B 1 127 ? -28.641 -19.156 23.094 1 91.62 127 VAL B O 1
ATOM 5628 N N . CYS B 1 128 ? -27.406 -20.734 24.125 1 90.69 128 CYS B N 1
ATOM 5629 C CA . CYS B 1 128 ? -26.438 -20.812 23.031 1 90.69 128 CYS B CA 1
ATOM 5630 C C . CYS B 1 128 ? -27.109 -21.219 21.734 1 90.69 128 CYS B C 1
ATOM 5632 O O . CYS B 1 128 ? -27.781 -22.266 21.672 1 90.69 128 CYS B O 1
ATOM 5634 N N . PRO B 1 129 ? -26.922 -20.453 20.766 1 87.25 129 PRO B N 1
ATOM 5635 C CA . PRO B 1 129 ? -27.547 -20.781 19.469 1 87.25 129 PRO B CA 1
ATOM 5636 C C . PRO B 1 129 ? -26.906 -22.016 18.812 1 87.25 129 PRO B C 1
ATOM 5638 O O . PRO B 1 129 ? -27.5 -22.609 17.922 1 87.25 129 PRO B O 1
ATOM 5641 N N . GLU B 1 130 ? -25.766 -22.375 19.219 1 83.75 130 GLU B N 1
ATOM 5642 C CA . GLU B 1 130 ? -25.047 -23.469 18.609 1 83.75 130 GLU B CA 1
ATOM 5643 C C . GLU B 1 130 ? -25.391 -24.797 19.266 1 83.75 130 GLU B C 1
ATOM 5645 O O . GLU B 1 130 ? -25.672 -25.797 18.594 1 83.75 130 GLU B O 1
ATOM 5650 N N . CYS B 1 131 ? -25.406 -24.922 20.688 1 89.25 131 CYS B N 1
ATOM 5651 C CA . CYS B 1 131 ? -25.562 -26.219 21.344 1 89.25 131 CYS B CA 1
ATOM 5652 C C . CYS B 1 131 ? -26.75 -26.188 22.312 1 89.25 131 CYS B C 1
ATOM 5654 O O . CYS B 1 131 ? -27.094 -27.219 22.891 1 89.25 131 CYS B O 1
ATOM 5656 N N . GLY B 1 132 ? -27.266 -25.047 22.531 1 89.81 132 GLY B N 1
ATOM 5657 C CA . GLY B 1 132 ? -28.453 -24.969 23.359 1 89.81 132 GLY B CA 1
ATOM 5658 C C . GLY B 1 132 ? -28.141 -24.859 24.844 1 89.81 132 GLY B C 1
ATOM 5659 O O . GLY B 1 132 ? -29.047 -24.719 25.656 1 89.81 132 GLY B O 1
ATOM 5660 N N . CYS B 1 133 ? -26.953 -24.812 25.219 1 91.56 133 CYS B N 1
ATOM 5661 C CA . CYS B 1 133 ? -26.531 -24.75 26.609 1 91.56 133 CYS B CA 1
ATOM 5662 C C . CYS B 1 133 ? -26.656 -23.328 27.156 1 91.56 133 CYS B C 1
ATOM 5664 O O . CYS B 1 133 ? -26.938 -22.406 26.406 1 91.56 133 CYS B O 1
ATOM 5666 N N . LYS B 1 134 ? -26.453 -23.234 28.484 1 92.19 134 LYS B N 1
ATOM 5667 C CA . LYS B 1 134 ? -26.547 -21.953 29.172 1 92.19 134 LYS B CA 1
ATOM 5668 C C . LYS B 1 134 ? -25.375 -21.047 28.828 1 92.19 134 LYS B C 1
ATOM 5670 O O . LYS B 1 134 ? -24.25 -21.531 28.656 1 92.19 134 LYS B O 1
ATOM 5675 N N . LEU B 1 135 ? -25.641 -19.75 28.75 1 93.75 135 LEU B N 1
ATOM 5676 C CA . LEU B 1 135 ? -24.609 -18.75 28.5 1 93.75 135 LEU B CA 1
ATOM 5677 C C . LEU B 1 135 ? -24.031 -18.219 29.797 1 93.75 135 LEU B C 1
ATOM 5679 O O . LEU B 1 135 ? -24.766 -18.094 30.797 1 93.75 135 LEU B O 1
ATOM 5683 N N . GLY B 1 136 ? -22.766 -18.047 29.828 1 90.44 136 GLY B N 1
ATOM 5684 C CA . GLY B 1 136 ? -22.125 -17.484 31.016 1 90.44 136 GLY B CA 1
ATOM 5685 C C . GLY B 1 136 ? -22.375 -15.992 31.172 1 90.44 136 GLY B C 1
ATOM 5686 O O . GLY B 1 136 ? -23.109 -15.398 30.391 1 90.44 136 GLY B O 1
ATOM 5687 N N . LYS B 1 137 ? -21.703 -15.461 32.25 1 91.75 137 LYS B N 1
ATOM 5688 C CA . LYS B 1 137 ? -21.797 -14.023 32.5 1 91.75 137 LYS B CA 1
ATOM 5689 C C . LYS B 1 137 ? -21.094 -13.227 31.391 1 91.75 137 LYS B C 1
ATOM 5691 O O . LYS B 1 137 ? -20.031 -13.633 30.906 1 91.75 137 LYS B O 1
ATOM 5696 N N . SER B 1 138 ? -21.781 -12.164 31.047 1 91.31 138 SER B N 1
ATOM 5697 C CA . SER B 1 138 ? -21.203 -11.297 30.031 1 91.31 138 SER B CA 1
ATOM 5698 C C . SER B 1 138 ? -20.047 -10.477 30.594 1 91.31 138 SER B C 1
ATOM 5700 O O . SER B 1 138 ? -20.047 -10.125 31.781 1 91.31 138 SER B O 1
ATOM 5702 N N . PHE B 1 139 ? -19.016 -10.25 29.875 1 88.25 139 PHE B N 1
ATOM 5703 C CA . PHE B 1 139 ? -17.891 -9.398 30.234 1 88.25 139 PHE B CA 1
ATOM 5704 C C . PHE B 1 139 ? -17.438 -8.57 29.031 1 88.25 139 PHE B C 1
ATOM 5706 O O . PHE B 1 139 ? -17.719 -8.93 27.891 1 88.25 139 PHE B O 1
ATOM 5713 N N . GLU B 1 140 ? -16.781 -7.473 29.391 1 86.75 140 GLU B N 1
ATOM 5714 C CA . GLU B 1 140 ? -16.312 -6.586 28.328 1 86.75 140 GLU B CA 1
ATOM 5715 C C . GLU B 1 140 ? -15.047 -7.137 27.672 1 86.75 140 GLU B C 1
ATOM 5717 O O . GLU B 1 140 ? -14.062 -7.434 28.359 1 86.75 140 GLU B O 1
ATOM 5722 N N . PHE B 1 141 ? -15.18 -7.324 26.406 1 86.88 141 PHE B N 1
ATOM 5723 C CA . PHE B 1 141 ? -14.039 -7.781 25.625 1 86.88 141 PHE B CA 1
ATOM 5724 C C . PHE B 1 141 ? -13.492 -6.66 24.75 1 86.88 141 PHE B C 1
ATOM 5726 O O . PHE B 1 141 ? -14.211 -6.129 23.891 1 86.88 141 PHE B O 1
ATOM 5733 N N . ASN B 1 142 ? -12.25 -6.336 24.969 1 89.31 142 ASN B N 1
ATOM 5734 C CA . ASN B 1 142 ? -11.617 -5.301 24.156 1 89.31 142 ASN B CA 1
ATOM 5735 C C . ASN B 1 142 ? -11.312 -5.805 22.75 1 89.31 142 ASN B C 1
ATOM 5737 O O . ASN B 1 142 ? -10.688 -6.855 22.594 1 89.31 142 ASN B O 1
ATOM 5741 N N . LEU B 1 143 ? -11.672 -5.066 21.781 1 92.19 143 LEU B N 1
ATOM 5742 C CA . LEU B 1 143 ? -11.625 -5.516 20.391 1 92.19 143 LEU B CA 1
ATOM 5743 C C . LEU B 1 143 ? -10.273 -5.215 19.766 1 92.19 143 LEU B C 1
ATOM 5745 O O . LEU B 1 143 ? -10.047 -5.527 18.594 1 92.19 143 LEU B O 1
ATOM 5749 N N . MET B 1 144 ? -9.391 -4.641 20.469 1 94.94 144 MET B N 1
ATOM 5750 C CA . MET B 1 144 ? -8.062 -4.395 19.891 1 94.94 144 MET B CA 1
ATOM 5751 C C . MET B 1 144 ? -7.188 -5.637 20 1 94.94 144 MET B C 1
ATOM 5753 O O . MET B 1 144 ? -7.246 -6.359 21 1 94.94 144 MET B O 1
ATOM 5757 N N . PHE B 1 145 ? -6.402 -5.918 18.984 1 95.94 145 PHE B N 1
ATOM 5758 C CA . PHE B 1 145 ? -5.359 -6.938 19.062 1 95.94 145 PHE B CA 1
ATOM 5759 C C . PHE B 1 145 ? -4.195 -6.453 19.922 1 95.94 145 PHE B C 1
ATOM 5761 O O . PHE B 1 145 ? -3.545 -5.457 19.594 1 95.94 145 PHE B O 1
ATOM 5768 N N . GLN B 1 146 ? -3.924 -7.137 20.922 1 94.12 146 GLN B N 1
ATOM 5769 C CA . GLN B 1 146 ? -2.84 -6.762 21.812 1 94.12 146 GLN B CA 1
ATOM 5770 C C . GLN B 1 146 ? -1.562 -7.527 21.484 1 94.12 146 GLN B C 1
ATOM 5772 O O . GLN B 1 146 ? -1.617 -8.672 21.031 1 94.12 146 GLN B O 1
ATOM 5777 N N . THR B 1 147 ? -0.437 -6.941 21.641 1 95.12 147 THR B N 1
ATOM 5778 C CA . THR B 1 147 ? 0.888 -7.539 21.516 1 95.12 147 THR B CA 1
ATOM 5779 C C . THR B 1 147 ? 1.864 -6.891 22.484 1 95.12 147 THR B C 1
ATOM 5781 O O . THR B 1 147 ? 1.449 -6.203 23.422 1 95.12 147 THR B O 1
ATOM 5784 N N . LYS B 1 148 ? 3.172 -7.254 22.406 1 93.44 148 LYS B N 1
ATOM 5785 C CA . LYS B 1 148 ? 4.207 -6.711 23.281 1 93.44 148 LYS B CA 1
ATOM 5786 C C . LYS B 1 148 ? 5.414 -6.234 22.469 1 93.44 148 LYS B C 1
ATOM 5788 O O . LYS B 1 148 ? 5.914 -6.961 21.609 1 93.44 148 LYS B O 1
ATOM 5793 N N . ILE B 1 149 ? 5.781 -5.02 22.75 1 93.62 149 ILE B N 1
ATOM 5794 C CA . ILE B 1 149 ? 6.91 -4.422 22.047 1 93.62 149 ILE B CA 1
ATOM 5795 C C . ILE B 1 149 ? 8.188 -4.621 22.859 1 93.62 149 ILE B C 1
ATOM 5797 O O . ILE B 1 149 ? 8.312 -4.098 23.969 1 93.62 149 ILE B O 1
ATOM 5801 N N . GLY B 1 150 ? 9.125 -5.324 22.297 1 87.69 150 GLY B N 1
ATOM 5802 C CA . GLY B 1 150 ? 10.406 -5.539 22.953 1 87.69 150 GLY B CA 1
ATOM 5803 C C . GLY B 1 150 ? 10.438 -6.801 23.797 1 87.69 150 GLY B C 1
ATOM 5804 O O . GLY B 1 150 ? 9.414 -7.461 23.969 1 87.69 150 GLY B O 1
ATOM 5805 N N . PRO B 1 151 ? 11.664 -7.141 24.219 1 79.75 151 PRO B N 1
ATOM 5806 C CA . PRO B 1 151 ? 11.844 -8.359 25 1 79.75 151 PRO B CA 1
ATOM 5807 C C . PRO B 1 151 ? 11.445 -8.18 26.469 1 79.75 151 PRO B C 1
ATOM 5809 O O . PRO B 1 151 ? 11.164 -7.059 26.906 1 79.75 151 PRO B O 1
ATOM 5812 N N . GLY B 1 152 ? 11.359 -9.312 27.234 1 66 152 GLY B N 1
ATOM 5813 C CA . GLY B 1 152 ? 11.062 -9.281 28.656 1 66 152 GLY B CA 1
ATOM 5814 C C . GLY B 1 152 ? 9.633 -8.867 28.969 1 66 152 GLY B C 1
ATOM 5815 O O . GLY B 1 152 ? 8.688 -9.469 28.453 1 66 152 GLY B O 1
ATOM 5816 N N . THR B 1 153 ? 9.602 -7.812 29.875 1 64.44 153 THR B N 1
ATOM 5817 C CA . THR B 1 153 ? 8.289 -7.277 30.219 1 64.44 153 THR B CA 1
ATOM 5818 C C . THR B 1 153 ? 7.789 -6.328 29.141 1 64.44 153 THR B C 1
ATOM 5820 O O . THR B 1 153 ? 6.785 -5.637 29.312 1 64.44 153 THR B O 1
ATOM 5823 N N . GLY B 1 154 ? 8.258 -6.434 28 1 70.31 154 GLY B N 1
ATOM 5824 C CA . GLY B 1 154 ? 7.926 -5.594 26.859 1 70.31 154 GLY B CA 1
ATOM 5825 C C . GLY B 1 154 ? 6.848 -4.57 27.156 1 70.31 154 GLY B C 1
ATOM 5826 O O . GLY B 1 154 ? 6.141 -4.688 28.156 1 70.31 154 GLY B O 1
ATOM 5827 N N . ARG B 1 155 ? 6.812 -3.527 26.469 1 86.19 155 ARG B N 1
ATOM 5828 C CA . ARG B 1 155 ? 5.773 -2.504 26.547 1 86.19 155 ARG B CA 1
ATOM 5829 C C . ARG B 1 155 ? 4.508 -2.957 25.828 1 86.19 155 ARG B C 1
ATOM 5831 O O . ARG B 1 155 ? 4.578 -3.555 24.75 1 86.19 155 ARG B O 1
ATOM 5838 N N . PRO B 1 156 ? 3.33 -2.873 26.547 1 93 156 PRO B N 1
ATOM 5839 C CA . PRO B 1 156 ? 2.104 -3.246 25.844 1 93 156 PRO B CA 1
ATOM 5840 C C . PRO B 1 156 ? 1.936 -2.498 24.516 1 93 156 PRO B C 1
ATOM 5842 O O . PRO B 1 156 ? 2.195 -1.294 24.453 1 93 156 PRO B O 1
ATOM 5845 N N . GLY B 1 157 ? 1.648 -3.219 23.5 1 95.69 157 GLY B N 1
ATOM 5846 C CA . GLY B 1 157 ? 1.351 -2.684 22.172 1 95.69 157 GLY B CA 1
ATOM 5847 C C . GLY B 1 157 ? 0.031 -3.176 21.609 1 95.69 157 GLY B C 1
ATOM 5848 O O . GLY B 1 157 ? -0.486 -4.207 22.047 1 95.69 157 GLY B O 1
ATOM 5849 N N . TYR B 1 158 ? -0.57 -2.414 20.781 1 97.38 158 TYR B N 1
ATOM 5850 C CA . TYR B 1 158 ? -1.827 -2.766 20.141 1 97.38 158 TYR B CA 1
ATOM 5851 C C . TYR B 1 158 ? -1.745 -2.531 18.625 1 97.38 158 TYR B C 1
ATOM 5853 O O . TYR B 1 158 ? -1.07 -1.604 18.172 1 97.38 158 TYR B O 1
ATOM 5861 N N . LEU B 1 159 ? -2.379 -3.453 17.875 1 98.25 159 LEU B N 1
ATOM 5862 C CA . LEU B 1 159 ? -2.611 -3.135 16.469 1 98.25 159 LEU B CA 1
ATOM 5863 C C . LEU B 1 159 ? -3.705 -2.084 16.328 1 98.25 159 LEU B C 1
ATOM 5865 O O . LEU B 1 159 ? -4.746 -2.172 16.984 1 98.25 159 LEU B O 1
ATOM 5869 N N . ARG B 1 160 ? -3.461 -1.106 15.555 1 98.31 160 ARG B N 1
ATOM 5870 C CA . ARG B 1 160 ? -4.348 0.051 15.484 1 98.31 160 ARG B CA 1
ATOM 5871 C C . ARG B 1 160 ? -5.719 -0.343 14.945 1 98.31 160 ARG B C 1
ATOM 5873 O O . ARG B 1 160 ? -5.82 -1.104 13.984 1 98.31 160 ARG B O 1
ATOM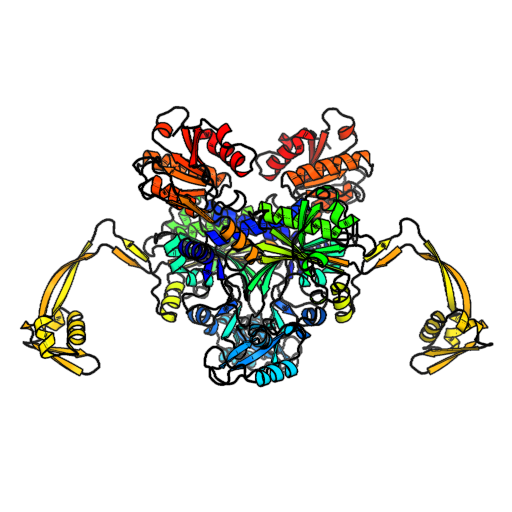 5880 N N . PRO B 1 161 ? -6.797 0.192 15.492 1 97.31 161 PRO B N 1
ATOM 5881 C CA . PRO B 1 161 ? -8.156 -0.12 15.031 1 97.31 161 PRO B CA 1
ATOM 5882 C C . PRO B 1 161 ? -8.625 0.811 13.922 1 97.31 161 PRO B C 1
ATOM 5884 O O . PRO B 1 161 ? -9.703 0.606 13.359 1 97.31 161 PRO B O 1
ATOM 5887 N N . GLU B 1 162 ? -7.883 1.864 13.648 1 97.25 162 GLU B N 1
ATOM 5888 C CA . GLU B 1 162 ? -8.141 2.857 12.617 1 97.25 162 GLU B CA 1
ATOM 5889 C C . GLU B 1 162 ? -6.848 3.5 12.125 1 97.25 162 GLU B C 1
ATOM 5891 O O . GLU B 1 162 ? -5.781 3.277 12.711 1 97.25 162 GLU B O 1
ATOM 5896 N N . THR B 1 163 ? -6.887 4.258 11.07 1 97.75 163 THR B N 1
ATOM 5897 C CA . THR B 1 163 ? -5.672 4.848 10.523 1 97.75 163 THR B CA 1
ATOM 5898 C C . THR B 1 163 ? -5.516 6.293 10.984 1 97.75 163 THR B C 1
ATOM 5900 O O . THR B 1 163 ? -4.512 6.945 10.68 1 97.75 163 THR B O 1
ATOM 5903 N N . ALA B 1 164 ? -6.406 6.832 11.805 1 97.69 164 ALA B N 1
ATOM 5904 C CA . ALA B 1 164 ? -6.473 8.258 12.125 1 97.69 164 ALA B CA 1
ATOM 5905 C C . ALA B 1 164 ? -5.406 8.641 13.148 1 97.69 164 ALA B C 1
ATOM 5907 O O . ALA B 1 164 ? -4.871 9.75 13.109 1 97.69 164 ALA B O 1
ATOM 5908 N N . GLN B 1 165 ? -5.082 7.773 14.078 1 97.75 165 GLN B N 1
ATOM 5909 C CA . GLN B 1 165 ? -4.32 8.141 15.266 1 97.75 165 GLN B CA 1
ATOM 5910 C C . GLN B 1 165 ? -2.93 8.641 14.898 1 97.75 165 GLN B C 1
ATOM 5912 O O . GLN B 1 165 ? -2.408 9.562 15.531 1 97.75 165 GLN B O 1
ATOM 5917 N N . GLY B 1 166 ? -2.377 8 13.875 1 97.94 166 GLY B N 1
ATOM 5918 C CA . GLY B 1 166 ? -1.064 8.461 13.453 1 97.94 166 GLY B CA 1
ATOM 5919 C C . GLY B 1 166 ? -1.045 9.922 13.047 1 97.94 166 GLY B C 1
ATOM 5920 O O . GLY B 1 166 ? -0.068 10.625 13.305 1 97.94 166 GLY B O 1
ATOM 5921 N N . MET B 1 167 ? -2.062 10.461 12.469 1 98.62 167 MET B N 1
ATOM 5922 C CA . MET B 1 167 ? -2.145 11.844 11.992 1 98.62 167 MET B CA 1
ATOM 5923 C C . MET B 1 167 ? -2.348 12.805 13.156 1 98.62 167 MET B C 1
ATOM 5925 O O . MET B 1 167 ? -1.89 13.953 13.109 1 98.62 167 MET B O 1
ATOM 5929 N N . PHE B 1 168 ? -3.006 12.32 14.25 1 98.5 168 PHE B N 1
ATOM 5930 C CA . PHE B 1 168 ? -3.162 13.156 15.43 1 98.5 168 PHE B CA 1
ATOM 5931 C C . PHE B 1 168 ? -1.859 13.227 16.219 1 98.5 168 PHE B C 1
ATOM 5933 O O . PHE B 1 168 ? -1.461 14.305 16.672 1 98.5 168 PHE B O 1
ATOM 5940 N N . VAL B 1 169 ? -1.222 12.07 16.344 1 98.31 169 VAL B N 1
ATOM 5941 C CA . VAL B 1 169 ? 0.028 12 17.094 1 98.31 169 VAL B CA 1
ATOM 5942 C C . VAL B 1 169 ? 1.099 12.836 16.391 1 98.31 169 VAL B C 1
ATOM 5944 O O . VAL B 1 169 ? 1.944 13.445 17.047 1 98.31 169 VAL B O 1
ATOM 5947 N N . ASP B 1 170 ? 1.033 12.93 15.062 1 98.44 170 ASP B N 1
ATOM 5948 C CA . ASP B 1 170 ? 2.016 13.672 14.273 1 98.44 170 ASP B CA 1
ATOM 5949 C C . ASP B 1 170 ? 1.522 15.078 13.953 1 98.44 170 ASP B C 1
ATOM 5951 O O . ASP B 1 170 ? 2.045 15.742 13.055 1 98.44 170 ASP B O 1
ATOM 5955 N N . PHE B 1 171 ? 0.554 15.633 14.68 1 98.56 171 PHE B N 1
ATOM 5956 C CA . PHE B 1 171 ? -0.086 16.906 14.359 1 98.56 171 PHE B CA 1
ATOM 5957 C C . PHE B 1 171 ? 0.941 18.031 14.297 1 98.56 171 PHE B C 1
ATOM 5959 O O . PHE B 1 171 ? 0.907 18.859 13.391 1 98.56 171 PHE B O 1
ATOM 5966 N N . GLN B 1 172 ? 1.838 18.094 15.242 1 97.44 172 GLN B N 1
ATOM 5967 C CA . GLN B 1 172 ? 2.812 19.172 15.273 1 97.44 172 GLN B CA 1
ATOM 5968 C C . GLN B 1 172 ? 3.695 19.156 14.031 1 97.44 172 GLN B C 1
ATOM 5970 O O . GLN B 1 172 ? 3.969 20.219 13.445 1 97.44 172 GLN B O 1
ATOM 5975 N N . ARG B 1 173 ? 4.16 17.953 13.703 1 97.81 173 ARG B N 1
ATOM 5976 C CA . ARG B 1 173 ? 4.984 17.812 12.5 1 97.81 173 ARG B CA 1
ATOM 5977 C C . ARG B 1 173 ? 4.203 18.203 11.25 1 97.81 173 ARG B C 1
ATOM 5979 O O . ARG B 1 173 ? 4.734 18.875 10.367 1 97.81 173 ARG B O 1
ATOM 5986 N N . LEU B 1 174 ? 2.957 17.797 11.188 1 98.31 174 LEU B N 1
ATOM 5987 C CA . LEU B 1 174 ? 2.1 18.109 10.047 1 98.31 174 LEU B CA 1
ATOM 5988 C C . LEU B 1 174 ? 1.812 19.594 9.969 1 98.31 174 LEU B C 1
ATOM 5990 O O . LEU B 1 174 ? 1.854 20.188 8.883 1 98.31 174 LEU B O 1
ATOM 5994 N N . SER B 1 175 ? 1.49 20.234 11.141 1 97.5 175 SER B N 1
ATOM 5995 C CA . SER B 1 175 ? 1.234 21.672 11.188 1 97.5 175 SER B CA 1
ATOM 5996 C C . SER B 1 175 ? 2.432 22.453 10.672 1 97.5 175 SER B C 1
ATOM 5998 O O . SER B 1 175 ? 2.268 23.406 9.914 1 97.5 175 SER B O 1
ATOM 6000 N N . ARG B 1 176 ? 3.619 22.016 11.055 1 95.81 176 ARG B N 1
ATOM 6001 C CA . ARG B 1 176 ? 4.836 22.672 10.594 1 95.81 176 ARG B CA 1
ATOM 6002 C C . ARG B 1 176 ? 5.031 22.484 9.094 1 95.81 176 ARG B C 1
ATOM 6004 O O . ARG B 1 176 ? 5.457 23.406 8.398 1 95.81 176 ARG B O 1
ATOM 6011 N N . PHE B 1 177 ? 4.781 21.328 8.617 1 96.44 177 PHE B N 1
ATOM 6012 C CA . PHE B 1 177 ? 4.898 21.047 7.191 1 96.44 177 PHE B CA 1
ATOM 6013 C C . PHE B 1 177 ? 4.023 21.984 6.375 1 96.44 177 PHE B C 1
ATOM 6015 O O . PHE B 1 177 ? 4.43 22.453 5.305 1 96.44 177 PHE B O 1
ATOM 6022 N N . TYR B 1 178 ? 2.826 22.266 6.887 1 95.31 178 TYR B N 1
ATOM 6023 C CA . TYR B 1 178 ? 1.887 23.141 6.199 1 95.31 178 TYR B CA 1
ATOM 6024 C C . TYR B 1 178 ? 2.062 24.594 6.648 1 95.31 178 TYR B C 1
ATOM 6026 O O . TYR B 1 178 ? 1.145 25.406 6.52 1 95.31 178 TYR B O 1
ATOM 6034 N N . ARG B 1 179 ? 3.176 24.938 7.375 1 92.12 179 ARG B N 1
ATOM 6035 C CA . ARG B 1 179 ? 3.596 26.281 7.773 1 92.12 179 ARG B CA 1
ATOM 6036 C C . ARG B 1 179 ? 2.625 26.875 8.789 1 92.12 179 ARG B C 1
ATOM 6038 O O . ARG B 1 179 ? 2.357 28.078 8.766 1 92.12 179 ARG B O 1
ATOM 6045 N N . GLU B 1 180 ? 1.951 25.969 9.531 1 92.88 180 GLU B N 1
ATOM 6046 C CA . GLU B 1 180 ? 1.066 26.359 10.625 1 92.88 180 GLU B CA 1
ATOM 6047 C C . GLU B 1 180 ? -0.125 27.172 10.117 1 92.88 180 GLU B C 1
ATOM 6049 O O . GLU B 1 180 ? -0.592 28.094 10.789 1 92.88 180 GLU B O 1
ATOM 6054 N N . LYS B 1 181 ? -0.482 26.875 8.914 1 92.5 181 LYS B N 1
ATOM 6055 C CA . LYS B 1 181 ? -1.638 27.547 8.328 1 92.5 181 LYS B CA 1
ATOM 6056 C C . LYS B 1 181 ? -2.801 26.578 8.141 1 92.5 181 LYS B C 1
ATOM 6058 O O . LYS B 1 181 ? -2.609 25.453 7.664 1 92.5 181 LYS B O 1
ATOM 6063 N N . LEU B 1 182 ? -3.986 27.031 8.516 1 95.19 182 LEU B N 1
ATOM 6064 C CA . LEU B 1 182 ? -5.223 26.281 8.297 1 95.19 182 LEU B CA 1
ATOM 6065 C C . LEU B 1 182 ? -5.973 26.828 7.082 1 95.19 182 LEU B C 1
ATOM 6067 O O . LEU B 1 182 ? -5.836 28 6.738 1 95.19 182 LEU B O 1
ATOM 6071 N N . PRO B 1 183 ? -6.723 26.016 6.391 1 96.56 183 PRO B N 1
ATOM 6072 C CA . PRO B 1 183 ? -6.898 24.594 6.652 1 96.56 183 PRO B CA 1
ATOM 6073 C C . PRO B 1 183 ? -5.852 23.734 5.961 1 96.56 183 PRO B C 1
ATOM 6075 O O . PRO B 1 183 ? -5.215 24.172 5 1 96.56 183 PRO B O 1
ATOM 6078 N N . PHE B 1 184 ? -5.562 22.5 6.402 1 96.88 184 PHE B N 1
ATOM 6079 C CA . PHE B 1 184 ? -4.738 21.5 5.715 1 96.88 184 PHE B CA 1
ATOM 6080 C C . PHE B 1 184 ? -5.234 20.094 6.004 1 96.88 184 PHE B C 1
ATOM 6082 O O . PHE B 1 184 ? -6 19.875 6.945 1 96.88 184 PHE B O 1
ATOM 6089 N N . GLY B 1 185 ? -4.91 19.203 5.16 1 98.06 185 GLY B N 1
ATOM 6090 C CA . GLY B 1 185 ? -5.332 17.812 5.312 1 98.06 185 GLY B CA 1
ATOM 6091 C C . GLY B 1 185 ? -4.184 16.828 5.23 1 98.06 185 GLY B C 1
ATOM 6092 O O . GLY B 1 185 ? -3.244 17.031 4.457 1 98.06 185 GLY B O 1
ATOM 6093 N N . ALA B 1 186 ? -4.227 15.805 6.039 1 98.62 186 ALA B N 1
ATOM 6094 C CA . ALA B 1 186 ? -3.338 14.648 5.988 1 98.62 186 ALA B CA 1
ATOM 6095 C C . ALA B 1 186 ? -4.125 13.359 5.746 1 98.62 186 ALA B C 1
ATOM 6097 O O . ALA B 1 186 ? -5.246 13.211 6.242 1 98.62 186 ALA B O 1
ATOM 6098 N N . VAL B 1 187 ? -3.525 12.516 4.984 1 98.81 187 VAL B N 1
ATOM 6099 C CA . VAL B 1 187 ? -4.246 11.289 4.66 1 98.81 187 VAL B CA 1
ATOM 6100 C C . VAL B 1 187 ? -3.361 10.078 4.938 1 98.81 187 VAL B C 1
ATOM 6102 O O . VAL B 1 187 ? -2.137 10.195 5.012 1 98.81 187 VAL B O 1
ATOM 6105 N N . GLN B 1 188 ? -3.992 8.961 5.125 1 98.81 188 GLN B N 1
ATOM 6106 C CA . GLN B 1 188 ? -3.314 7.68 5.32 1 98.81 188 GLN B CA 1
ATOM 6107 C C . GLN B 1 188 ? -4.168 6.523 4.805 1 98.81 188 GLN B C 1
ATOM 6109 O O . GLN B 1 188 ? -5.363 6.453 5.09 1 98.81 188 GLN B O 1
ATOM 6114 N N . ILE B 1 189 ? -3.568 5.73 3.967 1 98.69 189 ILE B N 1
ATOM 6115 C CA . ILE B 1 189 ? -4.133 4.438 3.6 1 98.69 189 ILE B CA 1
ATOM 6116 C C . ILE B 1 189 ? -3.336 3.32 4.27 1 98.69 189 ILE B C 1
ATOM 6118 O O . ILE B 1 189 ? -2.102 3.328 4.25 1 98.69 189 ILE B O 1
ATOM 6122 N N . GLY B 1 190 ? -3.953 2.416 4.879 1 98.25 190 GLY B N 1
ATOM 6123 C CA . GLY B 1 190 ? -3.246 1.304 5.492 1 98.25 190 GLY B CA 1
ATOM 6124 C C . GLY B 1 190 ? -4.164 0.335 6.211 1 98.25 190 GLY B C 1
ATOM 6125 O O . GLY B 1 190 ? -5.387 0.512 6.211 1 98.25 190 GLY B O 1
ATOM 6126 N N . LYS B 1 191 ? -3.6 -0.69 6.789 1 98.5 191 LYS B N 1
ATOM 6127 C CA . LYS B 1 191 ? -4.34 -1.745 7.473 1 98.5 191 LYS B CA 1
ATOM 6128 C C . LYS B 1 191 ? -4.816 -1.281 8.844 1 98.5 191 LYS B C 1
ATOM 6130 O O . LYS B 1 191 ? -4.125 -0.523 9.531 1 98.5 191 LYS B O 1
ATOM 6135 N N . SER B 1 192 ? -5.934 -1.673 9.203 1 98.25 192 SER B N 1
ATOM 6136 C CA . SER B 1 192 ? -6.523 -1.549 10.539 1 98.25 192 SER B CA 1
ATOM 6137 C C . SER B 1 192 ? -7.055 -2.891 11.031 1 98.25 192 SER B C 1
ATOM 6139 O O . SER B 1 192 ? -7.281 -3.807 10.242 1 98.25 192 SER B O 1
ATOM 6141 N N . TYR B 1 193 ? -7.254 -3.004 12.344 1 97.88 193 TYR B N 1
ATOM 6142 C CA . TYR B 1 193 ? -7.516 -4.305 12.953 1 97.88 193 TYR B CA 1
ATOM 6143 C C . TYR B 1 193 ? -8.625 -4.207 13.992 1 97.88 193 TYR B C 1
ATOM 6145 O O . TYR B 1 193 ? -8.641 -3.275 14.805 1 97.88 193 TYR B O 1
ATOM 6153 N N . ARG B 1 194 ? -9.516 -5.027 13.953 1 95.5 194 ARG B N 1
ATOM 6154 C CA . ARG B 1 194 ? -10.547 -5.211 14.977 1 95.5 194 ARG B CA 1
ATOM 6155 C C . ARG B 1 194 ? -10.789 -6.691 15.242 1 95.5 194 ARG B C 1
ATOM 6157 O O . ARG B 1 194 ? -11.164 -7.438 14.336 1 95.5 194 ARG B O 1
ATOM 6164 N N . ASN B 1 195 ? -10.508 -7.074 16.438 1 93.69 195 ASN B N 1
ATOM 6165 C CA . ASN B 1 195 ? -10.641 -8.477 16.812 1 93.69 195 ASN B CA 1
ATOM 6166 C C . ASN B 1 195 ? -12.102 -8.883 16.953 1 93.69 195 ASN B C 1
ATOM 6168 O O . ASN B 1 195 ? -12.547 -9.273 18.047 1 93.69 195 ASN B O 1
ATOM 6172 N N . GLU B 1 196 ? -12.742 -8.875 15.797 1 87.56 196 GLU B N 1
ATOM 6173 C CA . GLU B 1 196 ? -14.172 -9.156 15.719 1 87.56 196 GLU B CA 1
ATOM 6174 C C . GLU B 1 196 ? -14.5 -10.508 16.344 1 87.56 196 GLU B C 1
ATOM 6176 O O . GLU B 1 196 ? -13.766 -11.477 16.172 1 87.56 196 GLU B O 1
ATOM 6181 N N . ILE B 1 197 ? -15.555 -10.531 17.078 1 81.5 197 ILE B N 1
ATOM 6182 C CA . ILE B 1 197 ? -15.953 -11.719 17.828 1 81.5 197 ILE B CA 1
ATOM 6183 C C . ILE B 1 197 ? -16.578 -12.742 16.875 1 81.5 197 ILE B C 1
ATOM 6185 O O . ILE B 1 197 ? -16.219 -13.922 16.906 1 81.5 197 ILE B O 1
ATOM 6189 N N . SER B 1 198 ? -17.484 -12.297 16 1 78.25 198 SER B N 1
ATOM 6190 C CA . SER B 1 198 ? -18.156 -13.188 15.078 1 78.25 198 SER B CA 1
ATOM 6191 C C . SER B 1 198 ? -18.188 -12.602 13.664 1 78.25 198 SER B C 1
ATOM 6193 O O . SER B 1 198 ? -19.234 -12.125 13.211 1 78.25 198 SER B O 1
ATOM 6195 N N . PRO B 1 199 ? -17.031 -12.844 13.07 1 80.75 199 PRO B N 1
ATOM 6196 C CA . PRO B 1 199 ? -17 -12.305 11.711 1 80.75 199 PRO B CA 1
ATOM 6197 C C . PRO B 1 199 ? -17.766 -13.188 10.711 1 80.75 199 PRO B C 1
ATOM 6199 O O . PRO B 1 199 ? -17.188 -14.117 10.148 1 80.75 199 PRO B O 1
ATOM 6202 N N . ARG B 1 200 ? -19.078 -13.078 10.406 1 71.38 200 ARG B N 1
ATOM 6203 C CA . ARG B 1 200 ? -19.891 -13.961 9.578 1 71.38 200 ARG B CA 1
ATOM 6204 C C . ARG B 1 200 ? -20.297 -13.273 8.281 1 71.38 200 ARG B C 1
ATOM 6206 O O . ARG B 1 200 ? -20.828 -13.922 7.371 1 71.38 200 ARG B O 1
ATOM 6213 N N . GLN B 1 201 ? -20.047 -12.016 8 1 76.81 201 GLN B N 1
ATOM 6214 C CA . GLN B 1 201 ? -20.578 -11.312 6.836 1 76.81 201 GLN B CA 1
ATOM 6215 C C . GLN B 1 201 ? -19.516 -11.125 5.77 1 76.81 201 GLN B C 1
ATOM 6217 O O . GLN B 1 201 ? -19.406 -10.062 5.152 1 76.81 201 GLN B O 1
ATOM 6222 N N . GLY B 1 202 ? -18.734 -12.203 5.609 1 80.06 202 GLY B N 1
ATOM 6223 C CA . GLY B 1 202 ? -17.75 -12.164 4.547 1 80.06 202 GLY B CA 1
ATOM 6224 C C . GLY B 1 202 ? -16.766 -11.008 4.684 1 80.06 202 GLY B C 1
ATOM 6225 O O . GLY B 1 202 ? -16.156 -10.836 5.734 1 80.06 202 GLY B O 1
ATOM 6226 N N . VAL B 1 203 ? -16.719 -10.219 3.576 1 85.69 203 VAL B N 1
ATOM 6227 C CA . VAL B 1 203 ? -15.719 -9.164 3.535 1 85.69 203 VAL B CA 1
ATOM 6228 C C . VAL B 1 203 ? -16.266 -7.906 4.203 1 85.69 203 VAL B C 1
ATOM 6230 O O . VAL B 1 203 ? -15.555 -6.902 4.328 1 85.69 203 VAL B O 1
ATOM 6233 N N . LEU B 1 204 ? -17.469 -7.938 4.668 1 89.56 204 LEU B N 1
ATOM 6234 C CA . LEU B 1 204 ? -18.062 -6.758 5.281 1 89.56 204 LEU B CA 1
ATOM 6235 C C . LEU B 1 204 ? -17.641 -6.621 6.734 1 89.56 204 LEU B C 1
ATOM 6237 O O . LEU B 1 204 ? -17.672 -5.523 7.297 1 89.56 204 LEU B O 1
ATOM 6241 N N . ARG B 1 205 ? -17.359 -7.746 7.363 1 89.56 205 ARG B N 1
ATOM 6242 C CA . ARG B 1 205 ? -16.844 -7.75 8.734 1 89.56 205 ARG B CA 1
ATOM 6243 C C . ARG B 1 205 ? -15.539 -8.523 8.828 1 89.56 205 ARG B C 1
ATOM 6245 O O . ARG B 1 205 ? -15.531 -9.75 8.828 1 89.56 205 ARG B O 1
ATOM 6252 N N . LEU B 1 206 ? -14.477 -7.773 8.984 1 95.56 206 LEU B N 1
ATOM 6253 C CA . LEU B 1 206 ? -13.141 -8.359 8.938 1 95.56 206 LEU B CA 1
ATOM 6254 C C . LEU B 1 206 ? -12.359 -8.055 10.211 1 95.56 206 LEU B C 1
ATOM 6256 O O . LEU B 1 206 ? -12.664 -7.078 10.906 1 95.56 206 LEU B O 1
ATOM 6260 N N . ARG B 1 207 ? -11.445 -8.891 10.539 1 96.69 207 ARG B N 1
ATOM 6261 C CA . ARG B 1 207 ? -10.516 -8.641 11.633 1 96.69 207 ARG B CA 1
ATOM 6262 C C . ARG B 1 207 ? -9.352 -7.762 11.18 1 96.69 207 ARG B C 1
ATOM 6264 O O . ARG B 1 207 ? -8.734 -7.07 11.992 1 96.69 207 ARG B O 1
ATOM 6271 N N . GLU B 1 208 ? -9.047 -7.848 9.969 1 97.81 208 GLU B N 1
ATOM 6272 C CA . GLU B 1 208 ? -8.031 -7.035 9.305 1 97.81 208 GLU B CA 1
ATOM 6273 C C . GLU B 1 208 ? -8.562 -6.449 8 1 97.81 208 GLU B C 1
ATOM 6275 O O . GLU B 1 208 ? -9.055 -7.18 7.141 1 97.81 208 GLU B O 1
ATOM 6280 N N . PHE B 1 209 ? -8.516 -5.133 7.871 1 97.88 209 PHE B N 1
ATOM 6281 C CA . PHE B 1 209 ? -9.062 -4.477 6.691 1 97.88 209 PHE B CA 1
ATOM 6282 C C . PHE B 1 209 ? -8.281 -3.205 6.367 1 97.88 209 PHE B C 1
ATOM 6284 O O . PHE B 1 209 ? -7.473 -2.746 7.172 1 97.88 209 PHE B O 1
ATOM 6291 N N . THR B 1 210 ? -8.438 -2.686 5.176 1 98.56 210 THR B N 1
ATOM 6292 C CA . THR B 1 210 ? -7.742 -1.482 4.73 1 98.56 210 THR B CA 1
ATOM 6293 C C . THR B 1 210 ? -8.656 -0.264 4.824 1 98.56 210 THR B C 1
ATOM 6295 O O . THR B 1 210 ? -9.797 -0.297 4.355 1 98.56 210 THR B O 1
ATOM 6298 N N . GLN B 1 211 ? -8.164 0.755 5.441 1 98.62 211 GLN B N 1
ATOM 6299 C CA . GLN B 1 211 ? -8.875 2.025 5.523 1 98.62 211 GLN B CA 1
ATOM 6300 C C . GLN B 1 211 ? -8.094 3.139 4.832 1 98.62 211 GLN B C 1
ATOM 6302 O O . GLN B 1 211 ? -6.871 3.08 4.742 1 98.62 211 GLN B O 1
ATOM 6307 N N . ALA B 1 212 ? -8.75 4.035 4.246 1 98.88 212 ALA B N 1
ATOM 6308 C CA . ALA B 1 212 ? -8.227 5.305 3.762 1 98.88 212 ALA B CA 1
ATOM 6309 C C . ALA B 1 212 ? -8.906 6.484 4.457 1 98.88 212 ALA B C 1
ATOM 6311 O O . ALA B 1 212 ? -10.102 6.715 4.273 1 98.88 212 ALA B O 1
ATOM 6312 N N . GLU B 1 213 ? -8.133 7.188 5.238 1 98.81 213 GLU B N 1
ATOM 6313 C CA . GLU B 1 213 ? -8.727 8.258 6.027 1 98.81 213 GLU B CA 1
ATOM 6314 C C . GLU B 1 213 ? -8.055 9.594 5.742 1 98.81 213 GLU B C 1
ATOM 6316 O O . GLU B 1 213 ? -6.855 9.641 5.453 1 98.81 213 GLU B O 1
ATOM 6321 N N . CYS B 1 214 ? -8.82 10.609 5.754 1 98.81 214 CYS B N 1
ATOM 6322 C CA . CYS B 1 214 ? -8.352 11.984 5.719 1 98.81 214 CYS B CA 1
ATOM 6323 C C . CYS B 1 214 ? -8.703 12.719 7.008 1 98.81 214 CYS B C 1
ATOM 6325 O O . CYS B 1 214 ? -9.844 12.641 7.477 1 98.81 214 CYS B O 1
ATOM 6327 N N . GLU B 1 215 ? -7.758 13.242 7.668 1 98.75 215 GLU B N 1
ATOM 6328 C CA . GLU B 1 215 ? -7.984 14.211 8.734 1 98.75 215 GLU B CA 1
ATOM 6329 C C . GLU B 1 215 ? -7.734 15.633 8.25 1 98.75 215 GLU B C 1
ATOM 6331 O O . GLU B 1 215 ? -6.586 16.031 8.031 1 98.75 215 GLU B O 1
ATOM 6336 N N . PHE B 1 216 ? -8.812 16.328 8.055 1 98.5 216 PHE B N 1
ATOM 6337 C CA . PHE B 1 216 ? -8.75 17.703 7.539 1 98.5 216 PHE B CA 1
ATOM 6338 C C . PHE B 1 216 ? -8.938 18.719 8.664 1 98.5 216 PHE B C 1
ATOM 6340 O O . PHE B 1 216 ? -10.023 18.812 9.242 1 98.5 216 PHE B O 1
ATOM 6347 N N . PHE B 1 217 ? -7.891 19.469 8.984 1 98.5 217 PHE B N 1
ATOM 6348 C CA . PHE B 1 217 ? -7.855 20.391 10.109 1 98.5 217 PHE B CA 1
ATOM 6349 C C . PHE B 1 217 ? -8.352 21.766 9.688 1 98.5 217 PHE B C 1
ATOM 6351 O O . PHE B 1 217 ? -7.828 22.375 8.75 1 98.5 217 PHE B O 1
ATOM 6358 N N . VAL B 1 218 ? -9.32 22.328 10.438 1 97.62 218 VAL B N 1
ATOM 6359 C CA . VAL B 1 218 ? -9.938 23.594 10.047 1 97.62 218 VAL B CA 1
ATOM 6360 C C . VAL B 1 218 ? -10.078 24.5 11.266 1 97.62 218 VAL B C 1
ATOM 6362 O O . VAL B 1 218 ? -10.016 24.031 12.406 1 97.62 218 VAL B O 1
ATOM 6365 N N . ASP B 1 219 ? -10.18 25.812 11 1 96.56 219 ASP B N 1
ATOM 6366 C CA . ASP B 1 219 ? -10.578 26.766 12.023 1 96.56 219 ASP B CA 1
ATOM 6367 C C . ASP B 1 219 ? -12.023 26.547 12.461 1 96.56 219 ASP B C 1
ATOM 6369 O O . ASP B 1 219 ? -12.938 26.578 11.633 1 96.56 219 ASP B O 1
ATOM 6373 N N . PRO B 1 220 ? -12.219 26.25 13.734 1 95.44 220 PRO B N 1
ATOM 6374 C CA . PRO B 1 220 ? -13.578 26 14.219 1 95.44 220 PRO B CA 1
ATOM 6375 C C . PRO B 1 220 ? -14.555 27.109 13.852 1 95.44 220 PRO B C 1
ATOM 6377 O O . PRO B 1 220 ? -15.75 26.859 13.711 1 95.44 220 PRO B O 1
ATOM 6380 N N . ASP B 1 221 ? -14.047 28.312 13.625 1 93.94 221 ASP B N 1
ATOM 6381 C CA . ASP B 1 221 ? -14.914 29.453 13.375 1 93.94 221 ASP B CA 1
ATOM 6382 C C . ASP B 1 221 ? -15.125 29.672 11.875 1 93.94 221 ASP B C 1
ATOM 6384 O O . ASP B 1 221 ? -15.969 30.469 11.469 1 93.94 221 ASP B O 1
ATOM 6388 N N . VAL B 1 222 ? -14.391 28.969 11.078 1 94.12 222 VAL B N 1
ATOM 6389 C CA . VAL B 1 222 ? -14.492 29.078 9.625 1 94.12 222 VAL B CA 1
ATOM 6390 C C . VAL B 1 222 ? -14.938 27.734 9.039 1 94.12 222 VAL B C 1
ATOM 6392 O O . VAL B 1 222 ? -14.109 26.875 8.766 1 94.12 222 VAL B O 1
ATOM 6395 N N . LYS B 1 223 ? -16.156 27.609 8.719 1 93.56 223 LYS B N 1
ATOM 6396 C CA . LYS B 1 223 ? -16.672 26.344 8.234 1 93.56 223 LYS B CA 1
ATOM 6397 C C . LYS B 1 223 ? -17.109 26.438 6.773 1 93.56 223 LYS B C 1
ATOM 6399 O O . LYS B 1 223 ? -18.094 25.828 6.363 1 93.56 223 LYS B O 1
ATOM 6404 N N . THR B 1 224 ? -16.375 27.312 6.043 1 95.62 224 THR B N 1
ATOM 6405 C CA . THR B 1 224 ? -16.516 27.422 4.598 1 95.62 224 THR B CA 1
ATOM 6406 C C . THR B 1 224 ? -15.367 26.719 3.883 1 95.62 224 THR B C 1
ATOM 6408 O O . THR B 1 224 ? -14.25 26.672 4.395 1 95.62 224 THR B O 1
ATOM 6411 N N . HIS B 1 225 ? -15.672 26.141 2.824 1 96 225 HIS B N 1
ATOM 6412 C CA . HIS B 1 225 ? -14.664 25.453 2.029 1 96 225 HIS B CA 1
ATOM 6413 C C . HIS B 1 225 ? -14.289 26.266 0.793 1 96 225 HIS B C 1
ATOM 6415 O O . HIS B 1 225 ? -15.156 26.703 0.036 1 96 225 HIS B O 1
ATOM 6421 N N . PRO B 1 226 ? -13.008 26.453 0.501 1 91.5 226 PRO B N 1
ATOM 6422 C CA . PRO B 1 226 ? -12.578 27.281 -0.615 1 91.5 226 PRO B CA 1
ATOM 6423 C C . PRO B 1 226 ? -13.008 26.734 -1.973 1 91.5 226 PRO B C 1
ATOM 6425 O O . PRO B 1 226 ? -13.211 27.516 -2.918 1 91.5 226 PRO B O 1
ATOM 6428 N N . ASN B 1 227 ? -13.164 25.469 -2.104 1 94.12 227 ASN B N 1
ATOM 6429 C CA . ASN B 1 227 ? -13.516 24.859 -3.379 1 94.12 227 ASN B CA 1
ATOM 6430 C C . ASN B 1 227 ? -14.977 24.406 -3.4 1 94.12 227 ASN B C 1
ATOM 6432 O O . ASN B 1 227 ? -15.344 23.531 -4.191 1 94.12 227 ASN B O 1
ATOM 6436 N N . PHE B 1 228 ? -15.797 24.938 -2.561 1 97.5 228 PHE B N 1
ATOM 6437 C CA . PHE B 1 228 ? -17.172 24.484 -2.396 1 97.5 228 PHE B CA 1
ATOM 6438 C C . PHE B 1 228 ? -17.922 24.547 -3.723 1 97.5 228 PHE B C 1
ATOM 6440 O O . PHE B 1 228 ? -18.781 23.703 -3.996 1 97.5 228 PHE B O 1
ATOM 6447 N N . ASP B 1 229 ? -17.609 25.484 -4.609 1 96.88 229 ASP B N 1
ATOM 6448 C CA . ASP B 1 229 ? -18.312 25.719 -5.875 1 96.88 229 ASP B CA 1
ATOM 6449 C C . ASP B 1 229 ? -18.156 24.516 -6.809 1 96.88 229 ASP B C 1
ATOM 6451 O O . ASP B 1 229 ? -19 24.297 -7.684 1 96.88 229 ASP B O 1
ATOM 6455 N N . LYS B 1 230 ? -17.141 23.797 -6.605 1 96.31 230 LYS B N 1
ATOM 6456 C CA . LYS B 1 230 ? -16.891 22.625 -7.438 1 96.31 230 LYS B CA 1
ATOM 6457 C C . LYS B 1 230 ? -18.047 21.641 -7.363 1 96.31 230 LYS B C 1
ATOM 6459 O O . LYS B 1 230 ? -18.391 20.984 -8.352 1 96.31 230 LYS B O 1
ATOM 6464 N N . TYR B 1 231 ? -18.672 21.531 -6.145 1 98.06 231 TYR B N 1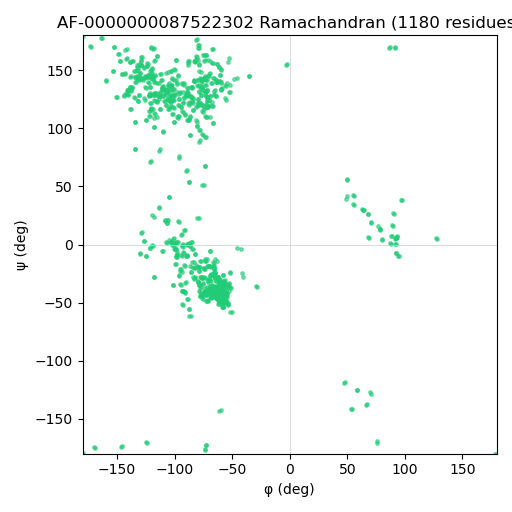
ATOM 6465 C CA . TYR B 1 231 ? -19.672 20.484 -5.941 1 98.06 231 TYR B CA 1
ATOM 6466 C C . TYR B 1 231 ? -21.016 21.094 -5.586 1 98.06 231 TYR B C 1
ATOM 6468 O O . TYR B 1 231 ? -22.016 20.359 -5.43 1 98.06 231 TYR B O 1
ATOM 6476 N N . LYS B 1 232 ? -21.125 22.359 -5.492 1 98.19 232 LYS B N 1
ATOM 6477 C CA . LYS B 1 232 ? -22.297 23.062 -4.98 1 98.19 232 LYS B CA 1
ATOM 6478 C C . LYS B 1 232 ? -23.562 22.641 -5.73 1 98.19 232 LYS B C 1
ATOM 6480 O O . LYS B 1 232 ? -24.625 22.531 -5.141 1 98.19 232 LYS B O 1
ATOM 6485 N N . ASP B 1 233 ? -23.453 22.344 -7.035 1 98.38 233 ASP B N 1
ATOM 6486 C CA . ASP B 1 233 ? -24.625 22.094 -7.863 1 98.38 233 ASP B CA 1
ATOM 6487 C C . ASP B 1 233 ? -24.844 20.594 -8.062 1 98.38 233 ASP B C 1
ATOM 6489 O O . ASP B 1 233 ? -25.781 20.188 -8.75 1 98.38 233 ASP B O 1
ATOM 6493 N N . VAL B 1 234 ? -24.031 19.75 -7.492 1 98.31 234 VAL B N 1
ATOM 6494 C CA . VAL B 1 234 ? -24.172 18.297 -7.594 1 98.31 234 VAL B CA 1
ATOM 6495 C C . VAL B 1 234 ? -25.359 17.828 -6.766 1 98.31 234 VAL B C 1
ATOM 6497 O O . VAL B 1 234 ? -25.547 18.281 -5.633 1 98.31 234 VAL B O 1
ATOM 6500 N N . LYS B 1 235 ? -26.172 17 -7.363 1 98.38 235 LYS B N 1
ATOM 6501 C CA . LYS B 1 235 ? -27.328 16.438 -6.668 1 98.38 235 LYS B CA 1
ATOM 6502 C C . LYS B 1 235 ? -26.969 15.141 -5.949 1 98.38 235 LYS B C 1
ATOM 6504 O O . LYS B 1 235 ? -26.344 14.25 -6.539 1 98.38 235 LYS B O 1
ATOM 6509 N N . LEU B 1 236 ? -27.328 15.016 -4.715 1 98.31 236 LEU B N 1
ATOM 6510 C CA . LEU B 1 236 ? -27.047 13.844 -3.893 1 98.31 236 LEU B CA 1
ATOM 6511 C C . LEU B 1 236 ? -28.328 13.211 -3.387 1 98.31 236 LEU B C 1
ATOM 6513 O O . LEU B 1 236 ? -29.344 13.891 -3.24 1 98.31 236 LEU B O 1
ATOM 6517 N N . THR B 1 237 ? -28.328 11.891 -3.225 1 98.56 237 THR B N 1
ATOM 6518 C CA . THR B 1 237 ? -29.391 11.18 -2.518 1 98.56 237 THR B CA 1
ATOM 6519 C C . THR B 1 237 ? -29.109 11.141 -1.019 1 98.56 237 THR B C 1
ATOM 6521 O O . THR B 1 237 ? -28.172 10.469 -0.574 1 98.56 237 THR B O 1
ATOM 6524 N N . LEU B 1 238 ? -29.922 11.891 -0.272 1 98.31 238 LEU B N 1
ATOM 6525 C CA . LEU B 1 238 ? -29.703 12.055 1.159 1 98.31 238 LEU B CA 1
ATOM 6526 C C . LEU B 1 238 ? -30.797 11.359 1.968 1 98.31 238 LEU B C 1
ATOM 6528 O O . LEU B 1 238 ? -31.938 11.297 1.534 1 98.31 238 LEU B O 1
ATOM 6532 N N . TYR B 1 239 ? -30.391 10.766 3.049 1 97.38 239 TYR B N 1
ATOM 6533 C CA . TYR B 1 239 ? -31.266 10.156 4.043 1 97.38 239 TYR B CA 1
ATOM 6534 C C . TYR B 1 239 ? -31.062 10.789 5.414 1 97.38 239 TYR B C 1
ATOM 6536 O O . TYR B 1 239 ? -30.547 10.141 6.332 1 97.38 239 TYR B O 1
ATOM 6544 N N . PRO B 1 240 ? -31.547 12.078 5.531 1 96.25 240 PRO B N 1
ATOM 6545 C CA . PRO B 1 240 ? -31.328 12.836 6.766 1 96.25 240 PRO B CA 1
ATOM 6546 C C . PRO B 1 240 ? -32.062 12.258 7.957 1 96.25 240 PRO B C 1
ATOM 6548 O O . PRO B 1 240 ? -32.969 11.406 7.785 1 96.25 240 PRO B O 1
ATOM 6551 N N . GLN B 1 241 ? -31.734 12.734 9.102 1 93 241 GLN B N 1
ATOM 6552 C CA . GLN B 1 241 ? -32.344 12.281 10.352 1 93 241 GLN B CA 1
ATOM 6553 C C . GLN B 1 241 ? -33.844 12.406 10.305 1 93 241 GLN B C 1
ATOM 6555 O O . GLN B 1 241 ? -34.562 11.492 10.719 1 93 241 GLN B O 1
ATOM 6560 N N . ALA B 1 242 ? -34.344 13.516 9.812 1 89.88 242 ALA B N 1
ATOM 6561 C CA . ALA B 1 242 ? -35.781 13.789 9.773 1 89.88 242 ALA B CA 1
ATOM 6562 C C . ALA B 1 242 ? -36.531 12.742 8.93 1 89.88 242 ALA B C 1
ATOM 6564 O O . ALA B 1 242 ? -37.625 12.312 9.289 1 89.88 242 ALA B O 1
ATOM 6565 N N . GLN B 1 243 ? -35.875 12.438 7.789 1 90.94 243 GLN B N 1
ATOM 6566 C CA . GLN B 1 243 ? -36.5 11.445 6.914 1 90.94 243 GLN B CA 1
ATOM 6567 C C . GLN B 1 243 ? -36.5 10.062 7.562 1 90.94 243 GLN B C 1
ATOM 6569 O O . GLN B 1 243 ? -37.406 9.266 7.344 1 90.94 243 GLN B O 1
ATOM 6574 N N . GLN B 1 244 ? -35.469 9.719 8.266 1 90.88 244 GLN B N 1
ATOM 6575 C CA . GLN B 1 244 ? -35.344 8.422 8.922 1 90.88 244 GLN B CA 1
ATOM 6576 C C . GLN B 1 244 ? -36.375 8.25 10.023 1 90.88 244 GLN B C 1
ATOM 6578 O O . GLN B 1 244 ? -36.812 7.137 10.297 1 90.88 244 GLN B O 1
ATOM 6583 N N . GLU B 1 245 ? -36.625 9.281 10.719 1 87.75 245 GLU B N 1
ATOM 6584 C CA . GLU B 1 245 ? -37.562 9.273 11.828 1 87.75 245 GLU B CA 1
ATOM 6585 C C . GLU B 1 245 ? -39 9.367 11.328 1 87.75 245 GLU B C 1
ATOM 6587 O O . GLU B 1 245 ? -39.969 9.039 12.055 1 87.75 245 GLU B O 1
ATOM 6592 N N . ASP B 1 246 ? -39.125 9.805 10.148 1 82.56 246 ASP B N 1
ATOM 6593 C CA . ASP B 1 246 ? -40.469 9.922 9.562 1 82.56 246 ASP B CA 1
ATOM 6594 C C . ASP B 1 246 ? -40.969 8.555 9.094 1 82.56 246 ASP B C 1
ATOM 6596 O O . ASP B 1 246 ? -40.188 7.652 8.82 1 82.56 246 ASP B O 1
ATOM 6600 N N . GLU B 1 247 ? -42.219 8.344 9.133 1 68.12 247 GLU B N 1
ATOM 6601 C CA . GLU B 1 247 ? -42.906 7.082 8.812 1 68.12 247 GLU B CA 1
ATOM 6602 C C . GLU B 1 247 ? -42.562 6.633 7.391 1 68.12 247 GLU B C 1
ATOM 6604 O O . GLU B 1 247 ? -42.531 5.434 7.109 1 68.12 247 GLU B O 1
ATOM 6609 N N . THR B 1 248 ? -42.406 7.57 6.547 1 65.06 248 THR B N 1
ATOM 6610 C CA . THR B 1 248 ? -42.25 7.164 5.156 1 65.06 248 THR B CA 1
ATOM 6611 C C . THR B 1 248 ? -40.812 6.664 4.895 1 65.06 248 THR B C 1
ATOM 6613 O O . THR B 1 248 ? -40.594 5.812 4.031 1 65.06 248 THR B O 1
ATOM 6616 N N . GLY B 1 249 ? -39.875 7.031 5.777 1 78.69 249 GLY B N 1
ATOM 6617 C CA . GLY B 1 249 ? -38.5 6.523 5.691 1 78.69 249 GLY B CA 1
ATOM 6618 C C . GLY B 1 249 ? -37.906 6.645 4.301 1 78.69 249 GLY B C 1
ATOM 6619 O O . GLY B 1 249 ? -37.219 5.734 3.834 1 78.69 249 GLY B O 1
ATOM 6620 N N . THR B 1 250 ? -38.188 7.805 3.545 1 87.75 250 THR B N 1
ATOM 6621 C CA . THR B 1 250 ? -37.75 7.914 2.158 1 87.75 250 THR B CA 1
ATOM 6622 C C . THR B 1 250 ? -36.562 8.859 2.039 1 87.75 250 THR B C 1
ATOM 6624 O O . THR B 1 250 ? -36.438 9.82 2.801 1 87.75 250 THR B O 1
ATOM 6627 N N . THR B 1 251 ? -35.719 8.602 1.127 1 95.56 251 THR B N 1
ATOM 6628 C CA . THR B 1 251 ? -34.562 9.461 0.813 1 95.56 251 THR B CA 1
ATOM 6629 C C . THR B 1 251 ? -35.031 10.711 0.064 1 95.56 251 THR B C 1
ATOM 6631 O O . THR B 1 251 ? -36.125 10.758 -0.458 1 95.56 251 THR B O 1
ATOM 6634 N N . ILE B 1 252 ? -34.281 11.734 0.083 1 95.69 252 ILE B N 1
ATOM 6635 C CA . ILE B 1 252 ? -34.531 12.953 -0.667 1 95.69 252 ILE B CA 1
ATOM 6636 C C . ILE B 1 252 ? -33.344 13.273 -1.578 1 95.69 252 ILE B C 1
ATOM 6638 O O . ILE B 1 252 ? -32.219 12.836 -1.321 1 95.69 252 ILE B O 1
ATOM 6642 N N . GLN B 1 253 ? -33.625 14.008 -2.641 1 97.25 253 GLN B N 1
ATOM 6643 C CA . GLN B 1 253 ? -32.594 14.5 -3.549 1 97.25 253 GLN B CA 1
ATOM 6644 C C . GLN B 1 253 ? -32.406 16 -3.4 1 97.25 253 GLN B C 1
ATOM 6646 O O . GLN B 1 253 ? -33.375 16.766 -3.479 1 97.25 253 GLN B O 1
ATOM 6651 N N . LYS B 1 254 ? -31.234 16.406 -3.113 1 97.19 254 LYS B N 1
ATOM 6652 C CA . LYS B 1 254 ? -30.891 17.828 -2.941 1 97.19 254 LYS B CA 1
ATOM 6653 C C . LYS B 1 254 ? -29.5 18.125 -3.49 1 97.19 254 LYS B C 1
ATOM 6655 O O . LYS B 1 254 ? -28.625 17.25 -3.488 1 97.19 254 LYS B O 1
ATOM 6660 N N . THR B 1 255 ? -29.391 19.328 -4.008 1 98.56 255 THR B N 1
ATOM 6661 C CA . THR B 1 255 ? -28.031 19.75 -4.352 1 98.56 255 THR B CA 1
ATOM 6662 C C . THR B 1 255 ? -27.203 19.984 -3.096 1 98.56 255 THR B C 1
ATOM 6664 O O . THR B 1 255 ? -27.75 20.234 -2.023 1 98.56 255 THR B O 1
ATOM 6667 N N . VAL B 1 256 ? -25.938 19.938 -3.201 1 98.62 256 VAL B N 1
ATOM 6668 C CA . VAL B 1 256 ? -25.016 20.156 -2.088 1 98.62 256 VAL B CA 1
ATOM 6669 C C . VAL B 1 256 ? -25.219 21.547 -1.5 1 98.62 256 VAL B C 1
ATOM 6671 O O . VAL B 1 256 ? -25.281 21.703 -0.279 1 98.62 256 VAL B O 1
ATOM 6674 N N . GLY B 1 257 ? -25.328 22.562 -2.359 1 98.56 257 GLY B N 1
ATOM 6675 C CA . GLY B 1 257 ? -25.578 23.922 -1.92 1 98.56 257 GLY B CA 1
ATOM 6676 C C . GLY B 1 257 ? -26.859 24.078 -1.138 1 98.56 257 GLY B C 1
ATOM 6677 O O . GLY B 1 257 ? -26.891 24.734 -0.101 1 98.56 257 GLY B O 1
ATOM 6678 N N . GLU B 1 258 ? -27.953 23.5 -1.61 1 98.5 258 GLU B N 1
ATOM 6679 C CA . GLU B 1 258 ? -29.25 23.547 -0.933 1 98.5 258 GLU B CA 1
ATOM 6680 C C . GLU B 1 258 ? -29.172 22.875 0.434 1 98.5 258 GLU B C 1
ATOM 6682 O O . GLU B 1 258 ? -29.766 23.359 1.404 1 98.5 258 GLU B O 1
ATOM 6687 N N . ALA B 1 259 ? -28.469 21.734 0.463 1 98.31 259 ALA B N 1
ATOM 6688 C CA . ALA B 1 259 ? -28.375 20.969 1.705 1 98.31 259 ALA B CA 1
ATOM 6689 C C . ALA B 1 259 ? -27.688 21.797 2.795 1 98.31 259 ALA B C 1
ATOM 6691 O O . ALA B 1 259 ? -28.047 21.703 3.971 1 98.31 259 ALA B O 1
ATOM 6692 N N . VAL B 1 260 ? -26.672 22.562 2.445 1 98.25 260 VAL B N 1
ATOM 6693 C CA . VAL B 1 260 ? -25.984 23.406 3.414 1 98.25 260 VAL B CA 1
ATOM 6694 C C . VAL B 1 260 ? -26.875 24.594 3.785 1 98.25 260 VAL B C 1
ATOM 6696 O O . VAL B 1 260 ? -27 24.938 4.961 1 98.25 260 VAL B O 1
ATOM 6699 N N . ALA B 1 261 ? -27.531 25.234 2.83 1 97.81 261 ALA B N 1
ATOM 6700 C CA . ALA B 1 261 ? -28.344 26.438 3.02 1 97.81 261 ALA B CA 1
ATOM 6701 C C . ALA B 1 261 ? -29.5 26.188 3.975 1 97.81 261 ALA B C 1
ATOM 6703 O O . ALA B 1 261 ? -29.844 27.047 4.785 1 97.81 261 ALA B O 1
ATOM 6704 N N . ASP B 1 262 ? -30.172 25.031 3.861 1 97.12 262 ASP B N 1
ATOM 6705 C CA . ASP B 1 262 ? -31.344 24.766 4.688 1 97.12 262 ASP B CA 1
ATOM 6706 C C . ASP B 1 262 ? -30.969 24.016 5.961 1 97.12 262 ASP B C 1
ATOM 6708 O O . ASP B 1 262 ? -31.844 23.625 6.738 1 97.12 262 ASP B O 1
ATOM 6712 N N . GLY B 1 263 ? -29.688 23.672 6.129 1 96.31 263 GLY B N 1
ATOM 6713 C CA . GLY B 1 263 ? -29.203 23.109 7.383 1 96.31 263 GLY B CA 1
ATOM 6714 C C . GLY B 1 263 ? -29.234 21.594 7.41 1 96.31 263 GLY B C 1
ATOM 6715 O O . GLY B 1 263 ? -28.969 20.984 8.445 1 96.31 263 GLY B O 1
ATOM 6716 N N . THR B 1 264 ? -29.578 20.938 6.277 1 97 264 THR B N 1
ATOM 6717 C CA . THR B 1 264 ? -29.547 19.484 6.223 1 97 264 THR B CA 1
ATOM 6718 C C . THR B 1 264 ? -28.156 18.953 6.516 1 97 264 THR B C 1
ATOM 6720 O O . THR B 1 264 ? -27.984 17.984 7.273 1 97 264 THR B O 1
ATOM 6723 N N . ILE B 1 265 ? -27.188 19.469 5.863 1 97.81 265 ILE B N 1
ATOM 6724 C CA . ILE B 1 265 ? -25.781 19.234 6.191 1 97.81 265 ILE B CA 1
ATOM 6725 C C . ILE B 1 265 ? -25.219 20.453 6.938 1 97.81 265 ILE B C 1
ATOM 6727 O O . ILE B 1 265 ? -25.453 21.594 6.539 1 97.81 265 ILE B O 1
ATOM 6731 N N . ALA B 1 266 ? -24.484 20.234 7.926 1 97.06 266 ALA B N 1
ATOM 6732 C CA . ALA B 1 266 ? -24.156 21.219 8.953 1 97.06 266 ALA B CA 1
ATOM 6733 C C . ALA B 1 266 ? -23.391 22.391 8.352 1 97.06 266 ALA B C 1
ATOM 6735 O O . ALA B 1 266 ? -23.562 23.547 8.773 1 97.06 266 ALA B O 1
ATOM 6736 N N . HIS B 1 267 ? -22.453 22.188 7.473 1 97.62 267 HIS B N 1
ATOM 6737 C CA . HIS B 1 267 ? -21.625 23.25 6.93 1 97.62 267 HIS B CA 1
ATOM 6738 C C . HIS B 1 267 ? -20.922 22.812 5.652 1 97.62 267 HIS B C 1
ATOM 6740 O O . HIS B 1 267 ? -21.031 21.641 5.254 1 97.62 267 HIS B O 1
ATOM 6746 N N . GLU B 1 268 ? -20.172 23.672 5.008 1 98.19 268 GLU B N 1
ATOM 6747 C CA . GLU B 1 268 ? -19.641 23.484 3.664 1 98.19 268 GLU B CA 1
ATOM 6748 C C . GLU B 1 268 ? -18.562 22.391 3.65 1 98.19 268 GLU B C 1
ATOM 6750 O O . GLU B 1 268 ? -18.469 21.625 2.693 1 98.19 268 GLU B O 1
ATOM 6755 N N . PHE B 1 269 ? -17.688 22.297 4.68 1 97.88 269 PHE B N 1
ATOM 6756 C CA . PHE B 1 269 ? -16.641 21.281 4.684 1 97.88 269 PHE B CA 1
ATOM 6757 C C . PHE B 1 269 ? -17.234 19.891 4.621 1 97.88 269 PHE B C 1
ATOM 6759 O O . PHE B 1 269 ? -16.781 19.047 3.832 1 97.88 269 PHE B O 1
ATOM 6766 N N . LEU B 1 270 ? -18.188 19.625 5.434 1 97.94 270 LEU B N 1
ATOM 6767 C CA . LEU B 1 270 ? -18.844 18.328 5.445 1 97.94 270 LEU B CA 1
ATOM 6768 C C . LEU B 1 270 ? -19.5 18.031 4.105 1 97.94 270 LEU B C 1
ATOM 6770 O O . LEU B 1 270 ? -19.359 16.938 3.557 1 97.94 270 LEU B O 1
ATOM 6774 N N . ALA B 1 271 ? -20.266 19.031 3.643 1 98.62 271 ALA B N 1
ATOM 6775 C CA . ALA B 1 271 ? -20.984 18.859 2.381 1 98.62 271 ALA B CA 1
ATOM 6776 C C . ALA B 1 271 ? -20.016 18.594 1.23 1 98.62 271 ALA B C 1
ATOM 6778 O O . ALA B 1 271 ? -20.312 17.781 0.35 1 98.62 271 ALA B O 1
ATOM 6779 N N . TYR B 1 272 ? -18.938 19.297 1.237 1 98.62 272 TYR B N 1
ATOM 6780 C CA . TYR B 1 272 ? -17.922 19.125 0.201 1 98.62 272 TYR B CA 1
ATOM 6781 C C . TYR B 1 272 ? -17.422 17.688 0.177 1 98.62 272 TYR B C 1
ATOM 6783 O O . TYR B 1 272 ? -17.312 17.078 -0.888 1 98.62 272 TYR B O 1
ATOM 6791 N N . TYR B 1 273 ? -17.094 17.156 1.305 1 98.56 273 TYR B N 1
ATOM 6792 C CA . TYR B 1 273 ? -16.5 15.812 1.355 1 98.56 273 TYR B CA 1
ATOM 6793 C C . TYR B 1 273 ? -17.562 14.742 1.145 1 98.56 273 TYR B C 1
ATOM 6795 O O . TYR B 1 273 ? -17.266 13.648 0.664 1 98.56 273 TYR B O 1
ATOM 6803 N N . VAL B 1 274 ? -18.812 14.984 1.498 1 98.81 274 VAL B N 1
ATOM 6804 C CA . VAL B 1 274 ? -19.906 14.094 1.107 1 98.81 274 VAL B CA 1
ATOM 6805 C C . VAL B 1 274 ? -19.969 14 -0.415 1 98.81 274 VAL B C 1
ATOM 6807 O O . VAL B 1 274 ? -20.047 12.906 -0.976 1 98.81 274 VAL B O 1
ATOM 6810 N N . ALA B 1 275 ? -19.938 15.172 -1.039 1 98.88 275 ALA B N 1
ATOM 6811 C CA . ALA B 1 275 ? -20 15.234 -2.496 1 98.88 275 ALA B CA 1
ATOM 6812 C C . ALA B 1 275 ? -18.766 14.586 -3.131 1 98.88 275 ALA B C 1
ATOM 6814 O O . ALA B 1 275 ? -18.875 13.883 -4.133 1 98.88 275 ALA B O 1
ATOM 6815 N N . LEU B 1 276 ? -17.594 14.906 -2.59 1 98.81 276 LEU B N 1
ATOM 6816 C CA . LEU B 1 276 ? -16.359 14.281 -3.072 1 98.81 276 LEU B CA 1
ATOM 6817 C C . LEU B 1 276 ? -16.453 12.766 -2.977 1 98.81 276 LEU B C 1
ATOM 6819 O O . LEU B 1 276 ? -16.016 12.055 -3.889 1 98.81 276 LEU B O 1
ATOM 6823 N N . THR B 1 277 ? -16.984 12.273 -1.874 1 98.94 277 THR B N 1
ATOM 6824 C CA . THR B 1 277 ? -17.156 10.836 -1.675 1 98.94 277 THR B CA 1
ATOM 6825 C C . THR B 1 277 ? -18.078 10.258 -2.742 1 98.94 277 THR B C 1
ATOM 6827 O O . THR B 1 277 ? -17.812 9.18 -3.287 1 98.94 277 THR B O 1
ATOM 6830 N N . ASN B 1 278 ? -19.172 10.961 -3.002 1 98.88 278 ASN B N 1
ATOM 6831 C CA . ASN B 1 278 ? -20.062 10.539 -4.07 1 98.88 278 ASN B CA 1
ATOM 6832 C C . ASN B 1 278 ? -19.328 10.398 -5.398 1 98.88 278 ASN B C 1
ATOM 6834 O O . ASN B 1 278 ? -19.516 9.414 -6.113 1 98.88 278 ASN B O 1
ATOM 6838 N N . ASP B 1 279 ? -18.562 11.406 -5.723 1 98.69 279 ASP B N 1
ATOM 6839 C CA . ASP B 1 279 ? -17.797 11.43 -6.965 1 98.69 279 ASP B CA 1
ATOM 6840 C C . ASP B 1 279 ? -16.812 10.258 -7.016 1 98.69 279 ASP B C 1
ATOM 6842 O O . ASP B 1 279 ? -16.734 9.555 -8.023 1 98.69 279 ASP B O 1
ATOM 6846 N N . PHE B 1 280 ? -16.062 10.031 -5.992 1 98.75 280 PHE B N 1
ATOM 6847 C CA . PHE B 1 280 ? -15.102 8.945 -5.902 1 98.75 280 PHE B CA 1
ATOM 6848 C C . PHE B 1 280 ? -15.781 7.598 -6.105 1 98.75 280 PHE B C 1
ATOM 6850 O O . PHE B 1 280 ? -15.336 6.789 -6.926 1 98.75 280 PHE B O 1
ATOM 6857 N N . LEU B 1 281 ? -16.828 7.316 -5.32 1 98.94 281 LEU B N 1
ATOM 6858 C CA . LEU B 1 281 ? -17.5 6.02 -5.352 1 98.94 281 LEU B CA 1
ATOM 6859 C C . LEU B 1 281 ? -18.094 5.746 -6.73 1 98.94 281 LEU B C 1
ATOM 6861 O O . LEU B 1 281 ? -17.984 4.629 -7.242 1 98.94 281 LEU B O 1
ATOM 6865 N N . THR B 1 282 ? -18.672 6.738 -7.344 1 98.81 282 THR B N 1
ATOM 6866 C CA . THR B 1 282 ? -19.25 6.547 -8.672 1 98.81 282 THR B CA 1
ATOM 6867 C C . THR B 1 282 ? -18.156 6.332 -9.711 1 98.81 282 THR B C 1
ATOM 6869 O O . THR B 1 282 ? -18.312 5.52 -10.625 1 98.81 282 THR B O 1
ATOM 6872 N N . CYS B 1 283 ? -17.062 7.031 -9.586 1 98.31 283 CYS B N 1
ATOM 6873 C CA . CYS B 1 283 ? -15.922 6.84 -10.469 1 98.31 283 CYS B CA 1
ATOM 6874 C C . CYS B 1 283 ? -15.359 5.426 -10.344 1 98.31 283 CYS B C 1
ATOM 6876 O O . CYS B 1 283 ? -14.898 4.844 -11.328 1 98.31 283 CYS B O 1
ATOM 6878 N N . ALA B 1 284 ? -15.406 4.871 -9.125 1 98.69 284 ALA B N 1
ATOM 6879 C CA . ALA B 1 284 ? -14.867 3.537 -8.859 1 98.69 284 ALA B CA 1
ATOM 6880 C C . ALA B 1 284 ? -15.781 2.459 -9.438 1 98.69 284 ALA B C 1
ATOM 6882 O O . ALA B 1 284 ? -15.359 1.314 -9.625 1 98.69 284 ALA B O 1
ATOM 6883 N N . GLY B 1 285 ? -17.062 2.791 -9.68 1 98.62 285 GLY B N 1
ATOM 6884 C CA . GLY B 1 285 ? -17.922 1.823 -10.336 1 98.62 285 GLY B CA 1
ATOM 6885 C C . GLY B 1 285 ? -19.219 1.566 -9.586 1 98.62 285 GLY B C 1
ATOM 6886 O O . GLY B 1 285 ? -20 0.695 -9.961 1 98.62 285 GLY B O 1
ATOM 6887 N N . ILE B 1 286 ? -19.453 2.32 -8.5 1 98.81 286 ILE B N 1
ATOM 6888 C CA . ILE B 1 286 ? -20.703 2.172 -7.758 1 98.81 286 ILE B CA 1
ATOM 6889 C C . ILE B 1 286 ? -21.844 2.826 -8.531 1 98.81 286 ILE B C 1
ATOM 6891 O O . ILE B 1 286 ? -21.703 3.943 -9.039 1 98.81 286 ILE B O 1
ATOM 6895 N N . SER B 1 287 ? -22.938 2.182 -8.672 1 98.25 287 SER B N 1
ATOM 6896 C CA . SER B 1 287 ? -24.109 2.729 -9.352 1 98.25 287 SER B CA 1
ATOM 6897 C C . SER B 1 287 ? -24.688 3.906 -8.578 1 98.25 287 SER B C 1
ATOM 6899 O O . SER B 1 287 ? -25 3.787 -7.387 1 98.25 287 SER B O 1
ATOM 6901 N N . PRO B 1 288 ? -24.922 4.973 -9.195 1 97.81 288 PRO B N 1
ATOM 6902 C CA . PRO B 1 288 ? -25.469 6.141 -8.508 1 97.81 288 PRO B CA 1
ATOM 6903 C C . PRO B 1 288 ? -26.828 5.859 -7.875 1 97.81 288 PRO B C 1
ATOM 6905 O O . PRO B 1 288 ? -27.141 6.398 -6.809 1 97.81 288 PRO B O 1
ATOM 6908 N N . GLU B 1 289 ? -27.625 4.992 -8.484 1 97.5 289 GLU B N 1
ATOM 6909 C CA . GLU B 1 289 ? -28.969 4.691 -7.984 1 97.5 289 GLU B CA 1
ATOM 6910 C C . GLU B 1 289 ? -28.906 3.859 -6.707 1 97.5 289 GLU B C 1
ATOM 6912 O O . GLU B 1 289 ? -29.875 3.797 -5.953 1 97.5 289 GLU B O 1
ATOM 6917 N N . ASP B 1 290 ? -27.797 3.268 -6.508 1 98.38 290 ASP B N 1
ATOM 6918 C CA . ASP B 1 290 ? -27.609 2.391 -5.355 1 98.38 290 ASP B CA 1
ATOM 6919 C C . ASP B 1 290 ? -26.688 3.027 -4.316 1 98.38 290 ASP B C 1
ATOM 6921 O O . ASP B 1 290 ? -26.031 2.324 -3.547 1 98.38 290 ASP B O 1
ATOM 6925 N N . LEU B 1 291 ? -26.547 4.328 -4.363 1 98.69 291 LEU B N 1
ATOM 6926 C CA . LEU B 1 291 ? -25.703 5.086 -3.441 1 98.69 291 LEU B CA 1
ATOM 6927 C C . LEU B 1 291 ? -26.531 6.145 -2.707 1 98.69 291 LEU B C 1
ATOM 6929 O O . LEU B 1 291 ? -27.281 6.895 -3.328 1 98.69 291 LEU B O 1
ATOM 6933 N N . ARG B 1 292 ? -26.453 6.184 -1.405 1 98.56 292 ARG B N 1
ATOM 6934 C CA . ARG B 1 292 ? -27.109 7.227 -0.618 1 98.56 292 ARG B CA 1
ATOM 6935 C C . ARG B 1 292 ? -26.234 7.648 0.56 1 98.56 292 ARG B C 1
ATOM 6937 O O . ARG B 1 292 ? -25.297 6.941 0.932 1 98.56 292 ARG B O 1
ATOM 6944 N N . PHE B 1 293 ? -26.5 8.781 1.051 1 98.75 293 PHE B N 1
ATOM 6945 C CA . PHE B 1 293 ? -25.828 9.289 2.236 1 98.75 293 PHE B CA 1
ATOM 6946 C C . PHE B 1 293 ? -26.797 9.398 3.412 1 98.75 293 PHE B C 1
ATOM 6948 O O . PHE B 1 293 ? -27.75 10.172 3.367 1 98.75 293 PHE B O 1
ATOM 6955 N N . ARG B 1 294 ? -26.5 8.641 4.41 1 98 294 ARG B N 1
ATOM 6956 C CA . ARG B 1 294 ? -27.359 8.57 5.59 1 98 294 ARG B CA 1
ATOM 6957 C C . ARG B 1 294 ? -26.75 9.367 6.746 1 98 294 ARG B C 1
ATOM 6959 O O . ARG B 1 294 ? -25.578 9.18 7.094 1 98 294 ARG B O 1
ATOM 6966 N N . GLN B 1 295 ? -27.578 10.227 7.297 1 96.81 295 GLN B N 1
ATOM 6967 C CA . GLN B 1 295 ? -27.141 10.977 8.469 1 96.81 295 GLN B CA 1
ATOM 6968 C C . GLN B 1 295 ? -27.266 10.141 9.742 1 96.81 295 GLN B C 1
ATOM 6970 O O . GLN B 1 295 ? -28.25 9.414 9.914 1 96.81 295 GLN B O 1
ATOM 6975 N N . HIS B 1 296 ? -26.25 10.211 10.586 1 94.5 296 HIS B N 1
ATOM 6976 C CA . HIS B 1 296 ? -26.359 9.523 11.867 1 94.5 296 HIS B CA 1
ATOM 6977 C C . HIS B 1 296 ? -27.531 10.062 12.695 1 94.5 296 HIS B C 1
ATOM 6979 O O . HIS B 1 296 ? -27.766 11.266 12.711 1 94.5 296 HIS B O 1
ATOM 6985 N N . LEU B 1 297 ? -28.156 9.141 13.305 1 90.44 297 LEU B N 1
ATOM 6986 C CA . LEU B 1 297 ? -29.172 9.547 14.281 1 90.44 297 LEU B CA 1
ATOM 6987 C C . LEU B 1 297 ? -28.516 10.102 15.539 1 90.44 297 LEU B C 1
ATOM 6989 O O . LEU B 1 297 ? -27.312 9.906 15.766 1 90.44 297 LEU B O 1
ATOM 6993 N N . SER B 1 298 ? -29.328 10.789 16.297 1 84.25 298 SER B N 1
ATOM 6994 C CA . SER B 1 298 ? -28.812 11.438 17.5 1 84.25 298 SER B CA 1
ATOM 6995 C C . SER B 1 298 ? -28.172 10.422 18.453 1 84.25 298 SER B C 1
ATOM 6997 O O . SER B 1 298 ? -27.172 10.719 19.094 1 84.25 298 SER B O 1
ATOM 6999 N N . ASP B 1 299 ? -28.703 9.258 18.516 1 80.06 299 ASP B N 1
ATOM 7000 C CA . ASP B 1 299 ? -28.219 8.242 19.438 1 80.06 299 ASP B CA 1
ATOM 7001 C C . ASP B 1 299 ? -27.016 7.512 18.875 1 80.06 299 ASP B C 1
ATOM 7003 O O . ASP B 1 299 ? -26.297 6.812 19.594 1 80.06 299 ASP B O 1
ATOM 7007 N N . GLU B 1 300 ? -26.703 7.777 17.594 1 80.62 300 GLU B N 1
ATOM 7008 C CA . GLU B 1 300 ? -25.562 7.129 16.938 1 80.62 300 GLU B CA 1
ATOM 7009 C C . GLU B 1 300 ? -24.344 8.039 16.922 1 80.62 300 GLU B C 1
ATOM 7011 O O . GLU B 1 300 ? -23.219 7.574 16.688 1 80.62 300 GLU B O 1
ATOM 7016 N N . MET B 1 301 ? -24.609 9.195 17.141 1 81.56 301 MET B N 1
ATOM 7017 C CA . MET B 1 301 ? -23.531 10.18 17.016 1 81.56 301 MET B CA 1
ATOM 7018 C C . MET B 1 301 ? -22.594 10.125 18.219 1 81.56 301 MET B C 1
ATOM 7020 O O . MET B 1 301 ? -23.047 10.016 19.359 1 81.56 301 MET B O 1
ATOM 7024 N N . ALA B 1 302 ? -21.375 10.172 17.906 1 75.31 302 ALA B N 1
ATOM 7025 C CA . ALA B 1 302 ? -20.422 10.367 19 1 75.31 302 ALA B CA 1
ATOM 7026 C C . ALA B 1 302 ? -20.672 11.703 19.703 1 75.31 302 ALA B C 1
ATOM 7028 O O . ALA B 1 302 ? -21.125 12.664 19.078 1 75.31 302 ALA B O 1
ATOM 7029 N N . HIS B 1 303 ? -20.312 11.75 20.953 1 74.75 303 HIS B N 1
ATOM 7030 C CA . HIS B 1 303 ? -20.594 12.938 21.75 1 74.75 303 HIS B CA 1
ATOM 7031 C C . HIS B 1 303 ? -19.812 14.141 21.234 1 74.75 303 HIS B C 1
ATOM 7033 O O . HIS B 1 303 ? -20.219 15.289 21.453 1 74.75 303 HIS B O 1
ATOM 7039 N N . TYR B 1 304 ? -18.781 13.883 20.516 1 82.44 304 TYR B N 1
ATOM 7040 C CA . TYR B 1 304 ? -17.938 14.984 20.078 1 82.44 304 TYR B CA 1
ATOM 7041 C C . TYR B 1 304 ? -18.281 15.398 18.641 1 82.44 304 TYR B C 1
ATOM 7043 O O . TYR B 1 304 ? -17.812 16.438 18.156 1 82.44 304 TYR B O 1
ATOM 7051 N N . ALA B 1 305 ? -19.094 14.727 17.969 1 85.19 305 ALA B N 1
ATOM 7052 C CA . ALA B 1 305 ? -19.328 14.969 16.562 1 85.19 305 ALA B CA 1
ATOM 7053 C C . ALA B 1 305 ? -20.438 16 16.359 1 85.19 305 ALA B C 1
ATOM 7055 O O . ALA B 1 305 ? -21.453 15.961 17.047 1 85.19 305 ALA B O 1
ATOM 7056 N N . VAL B 1 306 ? -20.219 16.922 15.484 1 88.94 306 VAL B N 1
ATOM 7057 C CA . VAL B 1 306 ? -21.203 17.938 15.109 1 88.94 306 VAL B CA 1
ATOM 7058 C C . VAL B 1 306 ? -22.234 17.328 14.164 1 88.94 306 VAL B C 1
ATOM 7060 O O . VAL B 1 306 ? -23.438 17.578 14.289 1 88.94 306 VAL B O 1
ATOM 7063 N N . ASP B 1 307 ? -21.812 16.625 13.266 1 94.19 307 ASP B N 1
ATOM 7064 C CA . ASP B 1 307 ? -22.594 15.984 12.211 1 94.19 307 ASP B CA 1
ATOM 7065 C C . ASP B 1 307 ? -21.828 14.812 11.594 1 94.19 307 ASP B C 1
ATOM 7067 O O . ASP B 1 307 ? -20.609 14.805 11.594 1 94.19 307 ASP B O 1
ATOM 7071 N N . CYS B 1 308 ? -22.484 13.742 11.281 1 96.56 308 CYS B N 1
ATOM 7072 C CA . CYS B 1 308 ? -21.859 12.555 10.703 1 96.56 308 CYS B CA 1
ATOM 7073 C C . CYS B 1 308 ? -22.75 11.945 9.625 1 96.56 308 CYS B C 1
ATOM 7075 O O . CYS B 1 308 ? -23.938 11.75 9.844 1 96.56 308 CYS B O 1
ATOM 7077 N N . TRP B 1 309 ? -22.172 11.719 8.523 1 98.25 309 TRP B N 1
ATOM 7078 C CA . TRP B 1 309 ? -22.859 11.117 7.387 1 98.25 309 TRP B CA 1
ATOM 7079 C C . TRP B 1 309 ? -22.156 9.844 6.938 1 98.25 309 TRP B C 1
ATOM 7081 O O . TRP B 1 309 ? -20.922 9.789 6.898 1 98.25 309 TRP B O 1
ATOM 7091 N N . ASP B 1 310 ? -22.891 8.812 6.594 1 98.31 310 ASP B N 1
ATOM 7092 C CA . ASP B 1 310 ? -22.359 7.57 6.035 1 98.31 310 ASP B CA 1
ATOM 7093 C C . ASP B 1 310 ? -22.734 7.43 4.562 1 98.31 310 ASP B C 1
ATOM 7095 O O . ASP B 1 310 ? -23.891 7.641 4.18 1 98.31 310 ASP B O 1
ATOM 7099 N N . ALA B 1 311 ? -21.766 7.199 3.723 1 98.88 311 ALA B N 1
ATOM 7100 C CA . ALA B 1 311 ? -22.109 6.688 2.395 1 98.88 311 ALA B CA 1
ATOM 7101 C C . ALA B 1 311 ? -22.516 5.223 2.459 1 98.88 311 ALA B C 1
ATOM 7103 O O . ALA B 1 311 ? -21.75 4.375 2.916 1 98.88 311 ALA B O 1
ATOM 7104 N N . GLU B 1 312 ? -23.688 4.938 2.115 1 98.69 312 GLU B N 1
ATOM 7105 C CA . GLU B 1 312 ? -24.203 3.57 2.1 1 98.69 312 GLU B CA 1
ATOM 7106 C C . GLU B 1 312 ? -24.438 3.088 0.673 1 98.69 312 GLU B C 1
ATOM 7108 O O . GLU B 1 312 ? -24.969 3.836 -0.16 1 98.69 312 GLU B O 1
ATOM 7113 N N . ILE B 1 313 ? -24.016 1.93 0.368 1 98.75 313 ILE B N 1
ATOM 7114 C CA . ILE B 1 313 ? -24.156 1.31 -0.945 1 98.75 313 ILE B CA 1
ATOM 7115 C C . ILE B 1 313 ? -25.109 0.125 -0.86 1 98.75 313 ILE B C 1
ATOM 7117 O O . ILE B 1 313 ? -24.969 -0.731 0.018 1 98.75 313 ILE B O 1
ATOM 7121 N N . LYS B 1 314 ? -26.047 0.074 -1.741 1 98.31 314 LYS B N 1
ATOM 7122 C CA . LYS B 1 314 ? -27.047 -0.999 -1.729 1 98.31 314 LYS B CA 1
ATOM 7123 C C . LYS B 1 314 ? -26.484 -2.275 -2.346 1 98.31 314 LYS B C 1
ATOM 7125 O O . LYS B 1 314 ? -25.938 -2.248 -3.449 1 98.31 314 LYS B O 1
ATOM 7130 N N . THR B 1 315 ? -26.547 -3.322 -1.622 1 96.38 315 THR B N 1
ATOM 7131 C CA . THR B 1 315 ? -26.141 -4.637 -2.109 1 96.38 315 THR B CA 1
ATOM 7132 C C . THR B 1 315 ? -27.328 -5.582 -2.16 1 96.38 315 THR B C 1
ATOM 7134 O O . THR B 1 315 ? -28.375 -5.309 -1.557 1 96.38 315 THR B O 1
ATOM 7137 N N . ASP B 1 316 ? -27.172 -6.621 -2.879 1 95.31 316 ASP B N 1
ATOM 7138 C CA . ASP B 1 316 ? -28.281 -7.543 -3.098 1 95.31 316 ASP B CA 1
ATOM 7139 C C . ASP B 1 316 ? -28.641 -8.289 -1.812 1 95.31 316 ASP B C 1
ATOM 7141 O O . ASP B 1 316 ? -29.812 -8.352 -1.43 1 95.31 316 ASP B O 1
ATOM 7145 N N . ARG B 1 317 ? -27.734 -8.781 -1.102 1 93.5 317 ARG B N 1
ATOM 7146 C CA . ARG B 1 317 ? -28 -9.625 0.058 1 93.5 317 ARG B CA 1
ATOM 7147 C C . ARG B 1 317 ? -28.062 -8.797 1.336 1 93.5 317 ARG B C 1
ATOM 7149 O O . ARG B 1 317 ? -28.906 -9.07 2.207 1 93.5 317 ARG B O 1
ATOM 7156 N N . PHE B 1 318 ? -27.219 -7.828 1.488 1 93.5 318 PHE B N 1
ATOM 7157 C CA . PHE B 1 318 ? -27.031 -7.191 2.787 1 93.5 318 PHE B CA 1
ATOM 7158 C C . PHE B 1 318 ? -27.734 -5.844 2.84 1 93.5 318 PHE B C 1
ATOM 7160 O O . PHE B 1 318 ? -27.672 -5.141 3.852 1 93.5 318 PHE B O 1
ATOM 7167 N N . GLY B 1 319 ? -28.438 -5.508 1.758 1 95.44 319 GLY B N 1
ATOM 7168 C CA . GLY B 1 319 ? -29.078 -4.203 1.719 1 95.44 319 GLY B CA 1
ATOM 7169 C C . GLY B 1 319 ? -28.078 -3.051 1.691 1 95.44 319 GLY B C 1
ATOM 7170 O O . GLY B 1 319 ? -27.125 -3.064 0.909 1 95.44 319 GLY B O 1
ATOM 7171 N N . TRP B 1 320 ? -28.422 -2.033 2.469 1 95.94 320 TRP B N 1
ATOM 7172 C CA . TRP B 1 320 ? -27.547 -0.867 2.51 1 95.94 320 TRP B CA 1
ATOM 7173 C C . TRP B 1 320 ? -26.344 -1.116 3.418 1 95.94 320 TRP B C 1
ATOM 7175 O O . TRP B 1 320 ? -26.516 -1.405 4.605 1 95.94 320 TRP B O 1
ATOM 7185 N N . VAL B 1 321 ? -25.172 -1.003 2.865 1 95.81 321 VAL B N 1
ATOM 7186 C CA . VAL B 1 321 ? -23.922 -1.239 3.58 1 95.81 321 VAL B CA 1
ATOM 7187 C C . VAL B 1 321 ? -23.141 0.072 3.719 1 95.81 321 VAL B C 1
ATOM 7189 O O . VAL B 1 321 ? -22.906 0.762 2.729 1 95.81 321 VAL B O 1
ATOM 7192 N N . GLU B 1 322 ? -22.766 0.37 4.957 1 96.88 322 GLU B N 1
ATOM 7193 C CA . GLU B 1 322 ? -21.922 1.545 5.184 1 96.88 322 GLU B CA 1
ATOM 7194 C C . GLU B 1 322 ? -20.516 1.332 4.641 1 96.88 322 GLU B C 1
ATOM 7196 O O . GLU B 1 322 ? -19.844 0.36 5 1 96.88 322 GLU B O 1
ATOM 7201 N N . ALA B 1 323 ? -20.109 2.236 3.789 1 98.19 323 ALA B N 1
ATOM 7202 C CA . ALA B 1 323 ? -18.797 2.078 3.168 1 98.19 323 ALA B CA 1
ATOM 7203 C C . ALA B 1 323 ? -17.859 3.232 3.541 1 98.19 323 ALA B C 1
ATOM 7205 O O . ALA B 1 323 ? -16.641 3.078 3.543 1 98.19 323 ALA B O 1
ATOM 7206 N N . VAL B 1 324 ? -18.422 4.383 3.82 1 98.75 324 VAL B N 1
ATOM 7207 C CA . VAL B 1 324 ? -17.641 5.566 4.156 1 98.75 324 VAL B CA 1
ATOM 7208 C C . VAL B 1 324 ? -18.328 6.34 5.277 1 98.75 324 VAL B C 1
ATOM 7210 O O . VAL B 1 324 ? -19.547 6.484 5.285 1 98.75 324 VAL B O 1
ATOM 7213 N N . GLY B 1 325 ? -17.547 6.73 6.27 1 98.31 325 GLY B N 1
ATOM 7214 C CA . GLY B 1 325 ? -18.031 7.66 7.285 1 98.31 325 GLY B CA 1
ATOM 7215 C C . GLY B 1 325 ? -17.406 9.039 7.168 1 98.31 325 GLY B C 1
ATOM 7216 O O . GLY B 1 325 ? -16.203 9.172 6.98 1 98.31 325 GLY B O 1
ATOM 7217 N N . ILE B 1 326 ? -18.234 10.109 7.148 1 98.56 326 ILE B N 1
ATOM 7218 C CA . ILE B 1 326 ? -17.797 11.5 7.078 1 98.56 326 ILE B CA 1
ATOM 7219 C C . ILE B 1 326 ? -18.297 12.266 8.305 1 98.56 326 ILE B C 1
ATOM 7221 O O . ILE B 1 326 ? -19.5 12.406 8.5 1 98.56 326 ILE B O 1
ATOM 7225 N N . ALA B 1 327 ? -17.359 12.734 9.078 1 97.69 327 ALA B N 1
ATOM 7226 C CA . ALA B 1 327 ? -17.781 13.336 10.344 1 97.69 327 ALA B CA 1
ATOM 7227 C C . ALA B 1 327 ? -17 14.609 10.633 1 97.69 327 ALA B C 1
ATOM 7229 O O . ALA B 1 327 ? -15.852 14.766 10.188 1 97.69 327 ALA B O 1
ATOM 7230 N N . ASP B 1 328 ? -17.609 15.578 11.219 1 97.75 328 ASP B N 1
ATOM 7231 C CA . ASP B 1 328 ? -16.922 16.641 11.945 1 97.75 328 ASP B CA 1
ATOM 7232 C C . ASP B 1 328 ? -16.672 16.25 13.398 1 97.75 328 ASP B C 1
ATOM 7234 O O . ASP B 1 328 ? -17.578 16.281 14.227 1 97.75 328 ASP B O 1
ATOM 7238 N N . ARG B 1 329 ? -15.406 15.992 13.664 1 96.44 329 ARG B N 1
ATOM 7239 C CA . ARG B 1 329 ? -15.039 15.422 14.953 1 96.44 329 ARG B CA 1
ATOM 7240 C C . ARG B 1 329 ? -14.648 16.516 15.945 1 96.44 329 ARG B C 1
ATOM 7242 O O . ARG B 1 329 ? -14.047 16.234 16.984 1 96.44 329 ARG B O 1
ATOM 7249 N N . THR B 1 330 ? -14.859 17.766 15.578 1 97 330 THR B N 1
ATOM 7250 C CA . THR B 1 330 ? -14.5 18.922 16.391 1 97 330 THR B CA 1
ATOM 7251 C C . THR B 1 330 ? -13.031 18.859 16.781 1 97 330 THR B C 1
ATOM 7253 O O . THR B 1 330 ? -12.164 18.625 15.945 1 97 330 THR B O 1
ATOM 7256 N N . ASP B 1 331 ? -12.75 19.25 17.984 1 97.44 331 ASP B N 1
ATOM 7257 C CA . ASP B 1 331 ? -11.359 19.25 18.438 1 97.44 331 ASP B CA 1
ATOM 7258 C C . ASP B 1 331 ? -11.102 18.125 19.422 1 97.44 331 ASP B C 1
ATOM 7260 O O . ASP B 1 331 ? -10.117 18.156 20.172 1 97.44 331 ASP B O 1
ATOM 7264 N N . TYR B 1 332 ? -11.977 17.125 19.438 1 96.31 332 TYR B N 1
ATOM 7265 C CA . TYR B 1 332 ? -11.961 16.078 20.438 1 96.31 332 TYR B CA 1
ATOM 7266 C C . TYR B 1 332 ? -10.625 15.336 20.438 1 96.31 332 TYR B C 1
ATOM 7268 O O . TYR B 1 332 ? -9.984 15.195 21.484 1 96.31 332 TYR B O 1
ATOM 7276 N N . ASP B 1 333 ? -10.188 14.836 19.328 1 97.19 333 ASP B N 1
ATOM 7277 C CA . ASP B 1 333 ? -9 13.992 19.234 1 97.19 333 ASP B CA 1
ATOM 7278 C C . ASP B 1 333 ? -7.746 14.75 19.656 1 97.19 333 ASP B C 1
ATOM 7280 O O . ASP B 1 333 ? -6.93 14.234 20.438 1 97.19 333 ASP B O 1
ATOM 7284 N N . LEU B 1 334 ? -7.605 15.969 19.141 1 98.38 334 LEU B N 1
ATOM 7285 C CA . LEU B 1 334 ? -6.441 16.781 19.5 1 98.38 334 LEU B CA 1
ATOM 7286 C C . LEU B 1 334 ? -6.449 17.125 20.984 1 98.38 334 LEU B C 1
ATOM 7288 O O . LEU B 1 334 ? -5.406 17.078 21.641 1 98.38 334 LEU B O 1
ATOM 7292 N N . THR B 1 335 ? -7.613 17.469 21.516 1 97.5 335 THR B N 1
ATOM 7293 C CA . THR B 1 335 ? -7.727 17.797 22.938 1 97.5 335 THR B CA 1
ATOM 7294 C C . THR B 1 335 ? -7.418 16.578 23.797 1 97.5 335 THR B C 1
ATOM 7296 O O . THR B 1 335 ? -6.738 16.688 24.828 1 97.5 335 THR B O 1
ATOM 7299 N N . ALA B 1 336 ? -7.934 15.43 23.422 1 96.69 336 ALA B N 1
ATOM 7300 C CA . ALA B 1 336 ? -7.68 14.195 24.156 1 96.69 336 ALA B CA 1
ATOM 7301 C C . ALA B 1 336 ? -6.188 13.875 24.188 1 96.69 336 ALA B C 1
ATOM 7303 O O . ALA B 1 336 ? -5.645 13.531 25.25 1 96.69 336 ALA B O 1
ATOM 7304 N N . HIS B 1 337 ? -5.508 13.953 23.094 1 98.31 337 HIS B N 1
ATOM 7305 C CA . HIS B 1 337 ? -4.078 13.68 23.016 1 98.31 337 HIS B CA 1
ATOM 7306 C C . HIS B 1 337 ? -3.275 14.727 23.781 1 98.31 337 HIS B C 1
ATOM 7308 O O . HIS B 1 337 ? -2.242 14.414 24.375 1 98.31 337 HIS B O 1
ATOM 7314 N N . ALA B 1 338 ? -3.703 16 23.656 1 97.94 338 ALA B N 1
ATOM 7315 C CA . ALA B 1 338 ? -3.031 17.062 24.406 1 97.94 338 ALA B CA 1
ATOM 7316 C C . ALA B 1 338 ? -3.1 16.812 25.906 1 97.94 338 ALA B C 1
ATOM 7318 O O . ALA B 1 338 ? -2.107 16.984 26.609 1 97.94 338 ALA B O 1
ATOM 7319 N N . LYS B 1 339 ? -4.246 16.422 26.359 1 96.94 339 LYS B N 1
ATOM 7320 C CA . LYS B 1 339 ? -4.453 16.141 27.766 1 96.94 339 LYS B CA 1
ATOM 7321 C C . LYS B 1 339 ? -3.584 14.977 28.234 1 96.94 339 LYS B C 1
ATOM 7323 O O . LYS B 1 339 ? -2.947 15.047 29.281 1 96.94 339 LYS B O 1
ATOM 7328 N N . GLN B 1 340 ? -3.562 13.93 27.453 1 96.25 340 GLN B N 1
ATOM 7329 C CA . GLN B 1 340 ? -2.828 12.719 27.828 1 96.25 340 GLN B CA 1
ATOM 7330 C C . GLN B 1 340 ? -1.321 12.945 27.734 1 96.25 340 GLN B C 1
ATOM 7332 O O . GLN B 1 340 ? -0.569 12.492 28.609 1 96.25 340 GLN B O 1
ATOM 7337 N N . SER B 1 341 ? -0.807 13.602 26.75 1 97.25 341 SER B N 1
ATOM 7338 C CA . SER B 1 341 ? 0.618 13.797 26.5 1 97.25 341 SER B CA 1
ATOM 7339 C C . SER B 1 341 ? 1.148 15.008 27.266 1 97.25 341 SER B C 1
ATOM 7341 O O . SER B 1 341 ? 2.361 15.18 27.406 1 97.25 341 SER B O 1
ATOM 7343 N N . LYS B 1 342 ? 0.256 15.984 27.625 1 96.12 342 LYS B N 1
ATOM 7344 C CA . LYS B 1 342 ? 0.591 17.25 28.281 1 96.12 342 LYS B CA 1
ATOM 7345 C C . LYS B 1 342 ? 1.324 18.188 27.328 1 96.12 342 LYS B C 1
ATOM 7347 O O . LYS B 1 342 ? 2.111 19.031 27.766 1 96.12 342 LYS B O 1
ATOM 7352 N N . VAL B 1 343 ? 1.154 17.859 26.047 1 96.56 343 VAL B N 1
ATOM 7353 C CA . VAL B 1 343 ? 1.697 18.719 25 1 96.56 343 VAL B CA 1
ATOM 7354 C C . VAL B 1 343 ? 0.56 19.453 24.281 1 96.56 343 VAL B C 1
ATOM 7356 O O . VAL B 1 343 ? -0.437 18.828 23.906 1 96.56 343 VAL B O 1
ATOM 7359 N N . GLU B 1 344 ? 0.726 20.719 24.109 1 95.19 344 GLU B N 1
ATOM 7360 C CA . GLU B 1 344 ? -0.306 21.516 23.438 1 95.19 344 GLU B CA 1
ATOM 7361 C C . GLU B 1 344 ? -0.344 21.203 21.953 1 95.19 344 GLU B C 1
ATOM 7363 O O . GLU B 1 344 ? 0.691 21.219 21.281 1 95.19 344 GLU B O 1
ATOM 7368 N N . LEU B 1 345 ? -1.476 20.875 21.438 1 97.75 345 LEU B N 1
ATOM 7369 C CA . LEU B 1 345 ? -1.71 20.641 20.016 1 97.75 345 LEU B CA 1
ATOM 7370 C C . LEU B 1 345 ? -2.639 21.703 19.438 1 97.75 345 LEU B C 1
ATOM 7372 O O . LEU B 1 345 ? -3.848 21.484 19.328 1 97.75 345 LEU B O 1
ATOM 7376 N N . SER B 1 346 ? -2.068 22.875 19.125 1 97.19 346 SER B N 1
ATOM 7377 C CA . SER B 1 346 ? -2.836 24.031 18.672 1 97.19 346 SER B CA 1
ATOM 7378 C C . SER B 1 346 ? -2.102 24.781 17.578 1 97.19 346 SER B C 1
ATOM 7380 O O . SER B 1 346 ? -0.958 24.469 17.25 1 97.19 346 SER B O 1
ATOM 7382 N N . VAL B 1 347 ? -2.793 25.672 16.938 1 96.62 347 VAL B N 1
ATOM 7383 C CA . VAL B 1 347 ? -2.248 26.562 15.914 1 96.62 347 VAL B CA 1
ATOM 7384 C C . VAL B 1 347 ? -2.539 28.016 16.266 1 96.62 347 VAL B C 1
ATOM 7386 O O . VAL B 1 347 ? -3.625 28.328 16.766 1 96.62 347 VAL B O 1
ATOM 7389 N N . TYR B 1 348 ? -1.533 28.859 16.125 1 94.5 348 TYR B N 1
ATOM 7390 C CA . TYR B 1 348 ? -1.715 30.297 16.328 1 94.5 348 TYR B CA 1
ATOM 7391 C C . TYR B 1 348 ? -2.191 30.969 15.047 1 94.5 348 TYR B C 1
ATOM 7393 O O . TYR B 1 348 ? -1.557 30.844 13.992 1 94.5 348 TYR B O 1
ATOM 7401 N N . ILE B 1 349 ? -3.293 31.594 15.117 1 92.81 349 ILE B N 1
ATOM 7402 C CA . ILE B 1 349 ? -3.854 32.344 13.984 1 92.81 349 ILE B CA 1
ATOM 7403 C C . ILE B 1 349 ? -3.67 33.844 14.195 1 92.81 349 ILE B C 1
ATOM 7405 O O . ILE B 1 349 ? -4.172 34.406 15.172 1 92.81 349 ILE B O 1
ATOM 7409 N N . GLU B 1 350 ? -2.93 34.438 13.344 1 89.38 350 GLU B N 1
ATOM 7410 C CA . GLU B 1 350 ? -2.717 35.875 13.422 1 89.38 350 GLU B CA 1
ATOM 7411 C C . GLU B 1 350 ? -3.918 36.625 12.875 1 89.38 350 GLU B C 1
ATOM 7413 O O . GLU B 1 350 ? -4.484 36.25 11.844 1 89.38 350 GLU B O 1
ATOM 7418 N N . TYR B 1 351 ? -4.297 37.656 13.609 1 87.5 351 TYR B N 1
ATOM 7419 C CA . TYR B 1 351 ? -5.375 38.5 13.125 1 87.5 351 TYR B CA 1
ATOM 7420 C C . TYR B 1 351 ? -4.887 39.406 11.992 1 87.5 351 TYR B C 1
ATOM 7422 O O . TYR B 1 351 ? -3.717 39.812 11.969 1 87.5 351 TYR B O 1
ATOM 7430 N N . PRO B 1 352 ? -5.75 39.625 10.992 1 83.31 352 PRO B N 1
ATOM 7431 C CA . PRO B 1 352 ? -5.348 40.625 9.984 1 83.31 352 PRO B CA 1
ATOM 7432 C C . PRO B 1 352 ? -4.988 41.969 10.586 1 83.31 352 PRO B C 1
ATOM 7434 O O . PRO B 1 352 ? -4.016 42.594 10.156 1 83.31 352 PRO B O 1
ATOM 7437 N N . GLU B 1 353 ? -5.809 42.438 11.602 1 83.06 353 GLU B N 1
ATOM 7438 C CA . GLU B 1 353 ? -5.535 43.625 12.383 1 83.06 353 GLU B CA 1
ATOM 7439 C C . GLU B 1 353 ? -5.543 43.344 13.875 1 83.06 353 GLU B C 1
ATOM 7441 O O . GLU B 1 353 ? -6.43 42.656 14.375 1 83.06 353 GLU B O 1
ATOM 7446 N N . PRO B 1 354 ? -4.422 43.719 14.383 1 85.12 354 PRO B N 1
ATOM 7447 C CA . PRO B 1 354 ? -4.387 43.5 15.828 1 85.12 354 PRO B CA 1
ATOM 7448 C C . PRO B 1 354 ? -5.59 44.094 16.562 1 85.12 354 PRO B C 1
ATOM 7450 O O . PRO B 1 354 ? -6.141 45.094 16.125 1 85.12 354 PRO B O 1
ATOM 7453 N N . ILE B 1 355 ? -6.078 43.312 17.484 1 82 355 ILE B N 1
ATOM 7454 C CA . ILE B 1 355 ? -7.18 43.781 18.328 1 82 355 ILE B CA 1
ATOM 7455 C C . ILE B 1 355 ? -6.633 44.312 19.656 1 82 355 ILE B C 1
ATOM 7457 O O . ILE B 1 355 ? -5.688 43.75 20.203 1 82 355 ILE B O 1
ATOM 7461 N N . PHE B 1 356 ? -7.035 45.406 19.969 1 81.12 356 PHE B N 1
ATOM 7462 C CA . PHE B 1 356 ? -6.629 45.938 21.266 1 81.12 356 PHE B CA 1
ATOM 7463 C C . PHE B 1 356 ? -7.688 45.688 22.328 1 81.12 356 PHE B C 1
ATOM 7465 O O . PHE B 1 356 ? -8.875 45.938 22.109 1 81.12 356 PHE B O 1
ATOM 7472 N N . GLU B 1 357 ? -7.375 44.844 23.234 1 78.69 357 GLU B N 1
ATOM 7473 C CA . GLU B 1 357 ? -8.305 44.562 24.328 1 78.69 357 GLU B CA 1
ATOM 7474 C C . GLU B 1 357 ? -7.84 45.188 25.625 1 78.69 357 GLU B C 1
ATOM 7476 O O . GLU B 1 357 ? -6.648 45.188 25.938 1 78.69 357 GLU B O 1
ATOM 7481 N N . THR B 1 358 ? -8.805 45.812 26.234 1 79.69 358 THR B N 1
ATOM 7482 C CA . THR B 1 358 ? -8.523 46.406 27.531 1 79.69 358 THR B CA 1
ATOM 7483 C C . THR B 1 358 ? -8.523 45.344 28.625 1 79.69 358 THR B C 1
ATOM 7485 O O . THR B 1 358 ? -9.523 44.656 28.828 1 79.69 358 THR B O 1
ATOM 7488 N N . LYS B 1 359 ? -7.43 44.906 28.984 1 78.5 359 LYS B N 1
ATOM 7489 C CA . LYS B 1 359 ? -7.367 43.938 30.078 1 78.5 359 LYS B CA 1
ATOM 7490 C C . LYS B 1 359 ? -6.859 44.562 31.359 1 78.5 359 LYS B C 1
ATOM 7492 O O . LYS B 1 359 ? -6.027 45.469 31.312 1 78.5 359 LYS B O 1
ATOM 7497 N N . PHE B 1 360 ? -7.527 44.188 32.438 1 80.88 360 PHE B N 1
ATOM 7498 C CA . PHE B 1 360 ? -7.059 44.594 33.781 1 80.88 360 PHE B CA 1
ATOM 7499 C C . PHE B 1 360 ? -5.762 43.875 34.125 1 80.88 360 PHE B C 1
ATOM 7501 O O . PHE B 1 360 ? -5.68 42.656 34.062 1 80.88 360 PHE B O 1
ATOM 7508 N N . VAL B 1 361 ? -4.766 44.562 34.156 1 81.81 361 VAL B N 1
ATOM 7509 C CA . VAL B 1 361 ? -3.465 44 34.469 1 81.81 361 VAL B CA 1
ATOM 7510 C C . VAL B 1 361 ? -3.01 44.469 35.844 1 81.81 361 VAL B C 1
ATOM 7512 O O . VAL B 1 361 ? -3.225 45.625 36.219 1 81.81 361 VAL B O 1
ATOM 7515 N N . VAL B 1 362 ? -2.557 43.438 36.656 1 84.19 362 VAL B N 1
ATOM 7516 C CA . VAL B 1 362 ? -1.936 43.75 37.938 1 84.19 362 VAL B CA 1
ATOM 7517 C C . VAL B 1 362 ? -0.419 43.594 37.812 1 84.19 362 VAL B C 1
ATOM 7519 O O . VAL B 1 362 ? 0.085 42.594 37.344 1 84.19 362 VAL B O 1
ATOM 7522 N N . LYS B 1 363 ? 0.308 44.625 38.031 1 86.25 363 LYS B N 1
ATOM 7523 C CA . LYS B 1 363 ? 1.768 44.656 38 1 86.25 363 LYS B CA 1
ATOM 7524 C C . LYS B 1 363 ? 2.344 44.844 39.406 1 86.25 363 LYS B C 1
ATOM 7526 O O . LYS B 1 363 ? 2.498 45.969 39.875 1 86.25 363 LYS B O 1
ATOM 7531 N N . PRO B 1 364 ? 2.68 43.688 39.938 1 87 364 PRO B N 1
ATOM 7532 C CA . PRO B 1 364 ? 3.314 43.812 41.25 1 87 364 PRO B CA 1
ATOM 7533 C C . PRO B 1 364 ? 4.73 44.375 41.188 1 87 364 PRO B C 1
ATOM 7535 O O . PRO B 1 364 ? 5.441 44.125 40.188 1 87 364 PRO B O 1
ATOM 7538 N N . ASP B 1 365 ? 5.105 45.188 42.094 1 85.69 365 ASP B N 1
ATOM 7539 C CA . ASP B 1 365 ? 6.461 45.719 42.219 1 85.69 365 ASP B CA 1
ATOM 7540 C C . ASP B 1 365 ? 7.426 44.656 42.719 1 85.69 365 ASP B C 1
ATOM 7542 O O . ASP B 1 365 ? 7.609 44.531 43.938 1 85.69 365 ASP B O 1
ATOM 7546 N N . MET B 1 366 ? 8 44.031 41.781 1 86 366 MET B N 1
ATOM 7547 C CA . MET B 1 366 ? 8.867 42.906 42.156 1 86 366 MET B CA 1
ATOM 7548 C C . MET B 1 366 ? 10.102 43.406 42.906 1 86 366 MET B C 1
ATOM 7550 O O . MET B 1 366 ? 10.695 42.656 43.688 1 86 366 MET B O 1
ATOM 7554 N N . GLY B 1 367 ? 10.453 44.656 42.625 1 86.12 367 GLY B N 1
ATOM 7555 C CA . GLY B 1 367 ? 11.555 45.219 43.375 1 86.12 367 GLY B CA 1
ATOM 7556 C C . GLY B 1 367 ? 11.297 45.281 44.875 1 86.12 367 GLY B C 1
ATOM 7557 O O . GLY B 1 367 ? 12.219 45.094 45.656 1 86.12 367 GLY B O 1
ATOM 7558 N N . LYS B 1 368 ? 10.062 45.469 45.281 1 88.69 368 LYS B N 1
ATOM 7559 C CA . LYS B 1 368 ? 9.695 45.562 46.688 1 88.69 368 LYS B CA 1
ATOM 7560 C C . LYS B 1 368 ? 9.211 44.219 47.219 1 88.69 368 LYS B C 1
ATOM 7562 O O . LYS B 1 368 ? 9.367 43.938 48.406 1 88.69 368 LYS B O 1
ATOM 7567 N N . LEU B 1 369 ? 8.68 43.375 46.344 1 88.69 369 LEU B N 1
ATOM 7568 C CA . LEU B 1 369 ? 8.195 42.062 46.781 1 88.69 369 LEU B CA 1
ATOM 7569 C C . LEU B 1 369 ? 9.352 41.125 47.031 1 88.69 369 LEU B C 1
ATOM 7571 O O . LEU B 1 369 ? 9.25 40.219 47.906 1 88.69 369 LEU B O 1
ATOM 7575 N N . GLY B 1 370 ? 10.398 41.25 46.281 1 86.38 370 GLY B N 1
ATOM 7576 C CA . GLY B 1 370 ? 11.586 40.438 46.469 1 86.38 370 GLY B CA 1
ATOM 7577 C C . GLY B 1 370 ? 12.086 40.406 47.906 1 86.38 370 GLY B C 1
ATOM 7578 O O . GLY B 1 370 ? 12.133 39.375 48.531 1 86.38 370 GLY B O 1
ATOM 7579 N N . PRO B 1 371 ? 12.398 41.656 48.438 1 86.56 371 PRO B N 1
ATOM 7580 C CA . PRO B 1 371 ? 12.883 41.719 49.812 1 86.56 371 PRO B CA 1
ATOM 7581 C C . PRO B 1 371 ? 11.812 41.312 50.844 1 86.56 371 PRO B C 1
ATOM 7583 O O . PRO B 1 371 ? 12.148 40.812 51.906 1 86.56 371 PRO B O 1
ATOM 7586 N N . LEU B 1 372 ? 10.602 41.5 50.469 1 86.5 372 LEU B N 1
ATOM 7587 C CA . LEU B 1 372 ? 9.523 41.25 51.406 1 86.5 372 LEU B CA 1
ATOM 7588 C C . LEU B 1 372 ? 9.258 39.75 51.531 1 86.5 372 LEU B C 1
ATOM 7590 O O . LEU B 1 372 ? 8.969 39.281 52.625 1 86.5 372 LEU B O 1
ATOM 7594 N N . PHE B 1 373 ? 9.383 39 50.344 1 87.81 373 PHE B N 1
ATOM 7595 C CA . PHE B 1 373 ? 8.93 37.625 50.406 1 87.81 373 PHE B CA 1
ATOM 7596 C C . PHE B 1 373 ? 10.023 36.688 49.938 1 87.81 373 PHE B C 1
ATOM 7598 O O . PHE B 1 373 ? 9.797 35.469 49.844 1 87.81 373 PHE B O 1
ATOM 7605 N N . LYS B 1 374 ? 11.156 37.188 49.625 1 83.12 374 LYS B N 1
ATOM 7606 C CA . LYS B 1 374 ? 12.352 36.438 49.281 1 83.12 374 LYS B CA 1
ATOM 7607 C C . LYS B 1 374 ? 12.031 35.344 48.25 1 83.12 374 LYS B C 1
ATOM 7609 O O . LYS B 1 374 ? 11.516 35.625 47.188 1 83.12 374 LYS B O 1
ATOM 7614 N N . GLY B 1 375 ? 12.227 34.125 48.594 1 80.69 375 GLY B N 1
ATOM 7615 C CA . GLY B 1 375 ? 12.086 33 47.656 1 80.69 375 GLY B CA 1
ATOM 7616 C C . GLY B 1 375 ? 10.664 32.812 47.156 1 80.69 375 GLY B C 1
ATOM 7617 O O . GLY B 1 375 ? 10.445 32.188 46.125 1 80.69 375 GLY B O 1
ATOM 7618 N N . GLN B 1 376 ? 9.789 33.438 47.75 1 82.94 376 GLN B N 1
ATOM 7619 C CA . GLN B 1 376 ? 8.391 33.281 47.375 1 82.94 376 GLN B CA 1
ATOM 7620 C C . GLN B 1 376 ? 7.879 34.469 46.594 1 82.94 376 GLN B C 1
ATOM 7622 O O . GLN B 1 376 ? 6.699 34.531 46.219 1 82.94 376 GLN B O 1
ATOM 7627 N N . ALA B 1 377 ? 8.742 35.375 46.312 1 87.25 377 ALA B N 1
ATOM 7628 C CA . ALA B 1 377 ? 8.344 36.625 45.688 1 87.25 377 ALA B CA 1
ATOM 7629 C C . ALA B 1 377 ? 7.715 36.344 44.312 1 87.25 377 ALA B C 1
ATOM 7631 O O . ALA B 1 377 ? 6.711 36.969 43.969 1 87.25 377 ALA B O 1
ATOM 7632 N N . LYS B 1 378 ? 8.336 35.469 43.562 1 86.31 378 LYS B N 1
ATOM 7633 C CA . LYS B 1 378 ? 7.816 35.156 42.25 1 86.31 378 LYS B CA 1
ATOM 7634 C C . LYS B 1 378 ? 6.426 34.531 42.344 1 86.31 378 LYS B C 1
ATOM 7636 O O . LYS B 1 378 ? 5.527 34.906 41.562 1 86.31 378 LYS B O 1
ATOM 7641 N N . ALA B 1 379 ? 6.273 33.688 43.25 1 86.12 379 ALA B N 1
ATOM 7642 C CA . ALA B 1 379 ? 4.988 33 43.438 1 86.12 379 ALA B CA 1
ATOM 7643 C C . ALA B 1 379 ? 3.912 33.969 43.875 1 86.12 379 ALA B C 1
ATOM 7645 O O . ALA B 1 379 ? 2.775 33.938 43.406 1 86.12 379 ALA B O 1
ATOM 7646 N N . VAL B 1 380 ? 4.246 34.844 44.781 1 87.5 380 VAL B N 1
ATOM 7647 C CA . VAL B 1 380 ? 3.32 35.844 45.281 1 87.5 380 VAL B CA 1
ATOM 7648 C C . VAL B 1 380 ? 2.967 36.812 44.156 1 87.5 380 VAL B C 1
ATOM 7650 O O . VAL B 1 380 ? 1.796 37.156 43.969 1 87.5 380 VAL B O 1
ATOM 7653 N N . GLY B 1 381 ? 3.961 37.219 43.438 1 86.62 381 GLY B N 1
ATOM 7654 C CA . GLY B 1 381 ? 3.73 38.094 42.281 1 86.62 381 GLY B CA 1
ATOM 7655 C C . GLY B 1 381 ? 2.781 37.5 41.25 1 86.62 381 GLY B C 1
ATOM 7656 O O . GLY B 1 381 ? 1.878 38.188 40.781 1 86.62 381 GLY B O 1
ATOM 7657 N N . ASP B 1 382 ? 3.002 36.219 41.031 1 87.25 382 ASP B N 1
ATOM 7658 C CA . ASP B 1 382 ? 2.164 35.5 40.062 1 87.25 382 ASP B CA 1
ATOM 7659 C C . ASP B 1 382 ? 0.727 35.406 40.562 1 87.25 382 ASP B C 1
ATOM 7661 O O . ASP B 1 382 ? -0.221 35.531 39.781 1 87.25 382 ASP B O 1
ATOM 7665 N N . ALA B 1 383 ? 0.587 35.219 41.812 1 86.19 383 ALA B N 1
ATOM 7666 C CA . ALA B 1 383 ? -0.74 35.156 42.406 1 86.19 383 ALA B CA 1
ATOM 7667 C C . ALA B 1 383 ? -1.454 36.5 42.344 1 86.19 383 ALA B C 1
ATOM 7669 O O . ALA B 1 383 ? -2.666 36.562 42.125 1 86.19 383 ALA B O 1
ATOM 7670 N N . LEU B 1 384 ? -0.7 37.531 42.5 1 86.75 384 LEU B N 1
ATOM 7671 C CA . LEU B 1 384 ? -1.262 38.875 42.438 1 86.75 384 LEU B CA 1
ATOM 7672 C C . LEU B 1 384 ? -1.745 39.188 41.031 1 86.75 384 LEU B C 1
ATOM 7674 O O . LEU B 1 384 ? -2.783 39.844 40.875 1 86.75 384 LEU B O 1
ATOM 7678 N N . LYS B 1 385 ? -1.021 38.688 40.062 1 84.62 385 LYS B N 1
ATOM 7679 C CA . LYS B 1 385 ? -1.352 38.969 38.656 1 84.62 385 LYS B CA 1
ATOM 7680 C C . LYS B 1 385 ? -2.689 38.344 38.281 1 84.62 385 LYS B C 1
ATOM 7682 O O . LYS B 1 385 ? -3.34 38.781 37.312 1 84.62 385 LYS B O 1
ATOM 7687 N N . GLU B 1 386 ? -3.096 37.375 39.062 1 80.62 386 GLU B N 1
ATOM 7688 C CA . GLU B 1 386 ? -4.312 36.656 38.75 1 80.62 386 GLU B CA 1
ATOM 7689 C C . GLU B 1 386 ? -5.531 37.25 39.438 1 80.62 386 GLU B C 1
ATOM 7691 O O . GLU B 1 386 ? -6.66 36.812 39.219 1 80.62 386 GLU B O 1
ATOM 7696 N N . LEU B 1 387 ? -5.336 38.344 40.219 1 80.88 387 LEU B N 1
ATOM 7697 C CA . LEU B 1 387 ? -6.434 38.938 40.938 1 80.88 387 LEU B CA 1
ATOM 7698 C C . LEU B 1 387 ? -7.309 39.781 40 1 80.88 387 LEU B C 1
ATOM 7700 O O . LEU B 1 387 ? -6.812 40.375 39.062 1 80.88 387 LEU B O 1
ATOM 7704 N N . SER B 1 388 ? -8.594 39.719 40.281 1 80.94 388 SER B N 1
ATOM 7705 C CA . SER B 1 388 ? -9.547 40.5 39.531 1 80.94 388 SER B CA 1
ATOM 7706 C C . SER B 1 388 ? -9.594 41.938 40.031 1 80.94 388 SER B C 1
ATOM 7708 O O . SER B 1 388 ? -9.148 42.219 41.156 1 80.94 388 SER B O 1
ATOM 7710 N N . ALA B 1 389 ? -10.156 42.844 39.156 1 80.94 389 ALA B N 1
ATOM 7711 C CA . ALA B 1 389 ? -10.336 44.219 39.531 1 80.94 389 ALA B CA 1
ATOM 7712 C C . ALA B 1 389 ? -11.203 44.344 40.781 1 80.94 389 ALA B C 1
ATOM 7714 O O . ALA B 1 389 ? -10.906 45.125 41.688 1 80.94 389 ALA B O 1
ATOM 7715 N N . ASP B 1 390 ? -12.141 43.438 40.812 1 81 390 ASP B N 1
ATOM 7716 C CA . ASP B 1 390 ? -13.062 43.5 41.938 1 81 390 ASP B CA 1
ATOM 7717 C C . ASP B 1 390 ? -12.367 43.062 43.219 1 81 390 ASP B C 1
ATOM 7719 O O . ASP B 1 390 ? -12.594 43.688 44.281 1 81 390 ASP B O 1
ATOM 7723 N N . ALA B 1 391 ? -11.539 42.125 43.062 1 82.62 391 ALA B N 1
ATOM 7724 C CA . ALA B 1 391 ? -10.828 41.625 44.25 1 82.62 391 ALA B CA 1
ATOM 7725 C C . ALA B 1 391 ? -9.875 42.688 44.781 1 82.62 391 ALA B C 1
ATOM 7727 O O . ALA B 1 391 ? -9.758 42.875 46 1 82.62 391 ALA B O 1
ATOM 7728 N N . ILE B 1 392 ? -9.281 43.406 43.969 1 83.31 392 ILE B N 1
ATOM 7729 C CA . ILE B 1 392 ? -8.32 44.438 44.344 1 83.31 392 ILE B CA 1
ATOM 7730 C C . ILE B 1 392 ? -9.055 45.625 44.938 1 83.31 392 ILE B C 1
ATOM 7732 O O . ILE B 1 392 ? -8.625 46.219 45.938 1 83.31 392 ILE B O 1
ATOM 7736 N N . GLN B 1 393 ? -10.18 45.938 44.312 1 79.12 393 GLN B N 1
ATOM 7737 C CA . GLN B 1 393 ? -10.953 47.062 44.812 1 79.12 393 GLN B CA 1
ATOM 7738 C C . GLN B 1 393 ? -11.586 46.781 46.156 1 79.12 393 GLN B C 1
ATOM 7740 O O . GLN B 1 393 ? -11.703 47.656 47 1 79.12 393 GLN B O 1
ATOM 7745 N N . ALA B 1 394 ? -11.875 45.5 46.312 1 79.81 394 ALA B N 1
ATOM 7746 C CA . ALA B 1 394 ? -12.516 45.125 47.562 1 79.81 394 ALA B CA 1
ATOM 7747 C C . ALA B 1 394 ? -11.492 44.969 48.688 1 79.81 394 ALA B C 1
ATOM 7749 O O . ALA B 1 394 ? -11.852 45 49.844 1 79.81 394 ALA B O 1
ATOM 7750 N N . ALA B 1 395 ? -10.352 44.844 48.219 1 79 395 ALA B N 1
ATOM 7751 C CA . ALA B 1 395 ? -9.312 44.656 49.25 1 79 395 ALA B CA 1
ATOM 7752 C C . ALA B 1 395 ? -8.945 46 49.906 1 79 395 ALA B C 1
ATOM 7754 O O . ALA B 1 395 ? -8.984 47.031 49.25 1 79 395 ALA B O 1
ATOM 7755 N N . GLY B 1 396 ? -8.875 46.125 51.188 1 79.56 396 GLY B N 1
ATOM 7756 C CA . GLY B 1 396 ? -8.43 47.312 51.906 1 79.56 396 GLY B CA 1
ATOM 7757 C C . GLY B 1 396 ? -6.996 47.688 51.594 1 79.56 396 GLY B C 1
ATOM 7758 O O . GLY B 1 396 ? -6.543 47.562 50.469 1 79.56 396 GLY B O 1
ATOM 7759 N N . ASP B 1 397 ? -6.223 48.156 52.469 1 82.12 397 ASP B N 1
ATOM 7760 C CA . ASP B 1 397 ? -4.852 48.625 52.312 1 82.12 397 ASP B CA 1
ATOM 7761 C C . ASP B 1 397 ? -3.883 47.469 52.094 1 82.12 397 ASP B C 1
ATOM 7763 O O . ASP B 1 397 ? -2.744 47.656 51.688 1 82.12 397 ASP B O 1
ATOM 7767 N N . GLU B 1 398 ? -4.398 46.344 52.344 1 85.94 398 GLU B N 1
ATOM 7768 C CA . GLU B 1 398 ? -3.576 45.156 52.188 1 85.94 398 GLU B CA 1
ATOM 7769 C C . GLU B 1 398 ? -4.332 44.062 51.438 1 85.94 398 GLU B C 1
ATOM 7771 O O . GLU B 1 398 ? -5.547 43.938 51.594 1 85.94 398 GLU B O 1
ATOM 7776 N N . ILE B 1 399 ? -3.662 43.344 50.531 1 87.31 399 ILE B N 1
ATOM 7777 C CA . ILE B 1 399 ? -4.234 42.25 49.75 1 87.31 399 ILE B CA 1
ATOM 7778 C C . ILE B 1 399 ? -3.584 40.938 50.156 1 87.31 399 ILE B C 1
ATOM 7780 O O . ILE B 1 399 ? -2.357 40.812 50.219 1 87.31 399 ILE B O 1
ATOM 7784 N N . THR B 1 400 ? -4.363 40 50.469 1 87.69 400 THR B N 1
ATOM 7785 C CA . THR B 1 400 ? -3.867 38.688 50.875 1 87.69 400 THR B CA 1
ATOM 7786 C C . THR B 1 400 ? -4.047 37.688 49.75 1 87.69 400 THR B C 1
ATOM 7788 O O . THR B 1 400 ? -5.133 37.562 49.188 1 87.69 400 THR B O 1
ATOM 7791 N N . VAL B 1 401 ? -2.953 37 49.312 1 87.5 401 VAL B N 1
ATOM 7792 C CA . VAL B 1 401 ? -2.998 35.969 48.281 1 87.5 401 VAL B CA 1
ATOM 7793 C C . VAL B 1 401 ? -2.498 34.656 48.844 1 87.5 401 VAL B C 1
ATOM 7795 O O . VAL B 1 401 ? -1.692 34.625 49.781 1 87.5 401 VAL B O 1
ATOM 7798 N N . SER B 1 402 ? -2.992 33.531 48.469 1 85.62 402 SER B N 1
ATOM 7799 C CA . SER B 1 402 ? -2.588 32.219 48.906 1 85.62 402 SER B CA 1
ATOM 7800 C C . SER B 1 402 ? -1.691 31.531 47.875 1 85.62 402 SER B C 1
ATOM 7802 O O . SER B 1 402 ? -2.066 31.391 46.688 1 85.62 402 SER B O 1
ATOM 7804 N N . VAL B 1 403 ? -0.488 31.219 48.25 1 82.44 403 VAL B N 1
ATOM 7805 C CA . VAL B 1 403 ? 0.467 30.5 47.406 1 82.44 403 VAL B CA 1
ATOM 7806 C C . VAL B 1 403 ? 0.872 29.203 48.094 1 82.44 403 VAL B C 1
ATOM 7808 O O . VAL B 1 403 ? 1.409 29.219 49.188 1 82.44 403 VAL B O 1
ATOM 7811 N N . ASN B 1 404 ? 0.588 28.031 47.531 1 77.38 404 ASN B N 1
ATOM 7812 C CA . ASN B 1 404 ? 0.92 26.703 48.062 1 77.38 404 ASN B CA 1
ATOM 7813 C C . ASN B 1 404 ? 0.379 26.516 49.469 1 77.38 404 ASN B C 1
ATOM 7815 O O . ASN B 1 404 ? 1.075 25.984 50.344 1 77.38 404 ASN B O 1
ATOM 7819 N N . GLY B 1 405 ? -0.793 27.094 49.781 1 79.12 405 GLY B N 1
ATOM 7820 C CA . GLY B 1 405 ? -1.433 26.891 51.062 1 79.12 405 GLY B CA 1
ATOM 7821 C C . GLY B 1 405 ? -1.06 27.953 52.094 1 79.12 405 GLY B C 1
ATOM 7822 O O . GLY B 1 405 ? -1.576 27.953 53.188 1 79.12 405 GLY B O 1
ATOM 7823 N N . GLU B 1 406 ? -0.176 28.797 51.844 1 83 406 GLU B N 1
ATOM 7824 C CA . GLU B 1 406 ? 0.238 29.875 52.75 1 83 406 GLU B CA 1
ATOM 7825 C C . GLU B 1 406 ? -0.301 31.219 52.281 1 83 406 GLU B C 1
ATOM 7827 O O . GLU B 1 406 ? -0.332 31.5 51.062 1 83 406 GLU B O 1
ATOM 7832 N N . ASN B 1 407 ? -0.793 31.953 53.25 1 87.44 407 ASN B N 1
ATOM 7833 C CA . ASN B 1 407 ? -1.34 33.281 52.938 1 87.44 407 ASN B CA 1
ATOM 7834 C C . ASN B 1 407 ? -0.269 34.375 53.031 1 87.44 407 ASN B C 1
ATOM 7836 O O . ASN B 1 407 ? 0.486 34.406 54 1 87.44 407 ASN B O 1
ATOM 7840 N N . PHE B 1 408 ? -0.145 35.125 52.094 1 89 408 PHE B N 1
ATOM 7841 C CA . PHE B 1 408 ? 0.764 36.25 52.062 1 89 408 PHE B CA 1
ATOM 7842 C C . PHE B 1 408 ? -0.009 37.562 51.906 1 89 408 PHE B C 1
ATOM 7844 O O . PHE B 1 408 ? -0.925 37.656 51.062 1 89 408 PHE B O 1
ATOM 7851 N N . THR B 1 409 ? 0.331 38.469 52.781 1 88.31 409 THR B N 1
ATOM 7852 C CA . THR B 1 409 ? -0.318 39.781 52.719 1 88.31 409 THR B CA 1
ATOM 7853 C C . THR B 1 409 ? 0.61 40.812 52.094 1 88.31 409 THR B C 1
ATOM 7855 O O . THR B 1 409 ? 1.762 40.938 52.5 1 88.31 409 THR B O 1
ATOM 7858 N N . VAL B 1 410 ? 0.104 41.469 51.125 1 90.81 410 VAL B N 1
ATOM 7859 C CA . VAL B 1 410 ? 0.879 42.469 50.375 1 90.81 410 VAL B CA 1
ATOM 7860 C C . VAL B 1 410 ? 0.18 43.812 50.469 1 90.81 410 VAL B C 1
ATOM 7862 O O . VAL B 1 410 ? -1.032 43.906 50.281 1 90.81 410 VAL B O 1
ATOM 7865 N N . PRO B 1 411 ? 1.006 44.844 50.875 1 88.25 411 PRO B N 1
ATOM 7866 C CA . PRO B 1 411 ? 0.401 46.156 50.844 1 88.25 411 PRO B CA 1
ATOM 7867 C C . PRO B 1 411 ? -0.072 46.562 49.438 1 88.25 411 PRO B C 1
ATOM 7869 O O . PRO B 1 411 ? 0.632 46.312 48.469 1 88.25 411 PRO B O 1
ATOM 7872 N N . LYS B 1 412 ? -1.23 47.062 49.281 1 88.44 412 LYS B N 1
ATOM 7873 C CA . LYS B 1 412 ? -1.879 47.438 48.031 1 88.44 412 LYS B CA 1
ATOM 7874 C C . LYS B 1 412 ? -1.036 48.438 47.25 1 88.44 412 LYS B C 1
ATOM 7876 O O . LYS B 1 412 ? -1.059 48.438 46.031 1 88.44 412 LYS B O 1
ATOM 7881 N N . ASN B 1 413 ? -0.281 49.25 48.031 1 86.06 413 ASN B N 1
ATOM 7882 C CA . ASN B 1 413 ? 0.533 50.25 47.375 1 86.06 413 ASN B CA 1
ATOM 7883 C C . ASN B 1 413 ? 1.691 49.625 46.594 1 86.06 413 ASN B C 1
ATOM 7885 O O . ASN B 1 413 ? 2.377 50.312 45.844 1 86.06 413 ASN B O 1
ATOM 7889 N N . LEU B 1 414 ? 1.889 48.312 46.688 1 87.56 414 LEU B N 1
ATOM 7890 C CA . LEU B 1 414 ? 2.961 47.656 45.969 1 87.56 414 LEU B CA 1
ATOM 7891 C C . LEU B 1 414 ? 2.439 47.031 44.688 1 87.56 414 LEU B C 1
ATOM 7893 O O . LEU B 1 414 ? 3.188 46.344 43.969 1 87.56 414 LEU B O 1
ATOM 7897 N N . ILE B 1 415 ? 1.263 47.188 44.438 1 86.31 415 ILE B N 1
ATOM 7898 C CA . ILE B 1 415 ? 0.64 46.594 43.25 1 86.31 415 ILE B CA 1
ATOM 7899 C C . ILE B 1 415 ? 0.04 47.719 42.375 1 86.31 415 ILE B C 1
ATOM 7901 O O . ILE B 1 415 ? -0.748 48.531 42.875 1 86.31 415 ILE B O 1
ATOM 7905 N N . ALA B 1 416 ? 0.635 47.906 41.281 1 85.19 416 ALA B N 1
ATOM 7906 C CA . ALA B 1 416 ? -0.006 48.781 40.312 1 85.19 416 ALA B CA 1
ATOM 7907 C C . ALA B 1 416 ? -1.031 48 39.469 1 85.19 416 ALA B C 1
ATOM 7909 O O . ALA B 1 416 ? -0.816 46.844 39.156 1 85.19 416 ALA B O 1
ATOM 7910 N N . PHE B 1 417 ? -2.197 48.438 39.5 1 83.62 417 PHE B N 1
ATOM 7911 C CA . PHE B 1 417 ? -3.213 47.781 38.688 1 83.62 417 PHE B CA 1
ATOM 7912 C C . PHE B 1 417 ? -3.92 48.781 37.781 1 83.62 417 PHE B C 1
ATOM 7914 O O . PHE B 1 417 ? -3.912 50 38.062 1 83.62 417 PHE B O 1
ATOM 7921 N N . GLY B 1 418 ? -4.281 48.562 36.688 1 81.81 418 GLY B N 1
ATOM 7922 C CA . GLY B 1 418 ? -5.016 49.375 35.719 1 81.81 418 GLY B CA 1
ATOM 7923 C C . GLY B 1 418 ? -5.434 48.625 34.469 1 81.81 418 GLY B C 1
ATOM 7924 O O . GLY B 1 418 ? -5.156 47.438 34.344 1 81.81 418 GLY B O 1
ATOM 7925 N N . GLU B 1 419 ? -6.277 49.312 33.688 1 79.38 419 GLU B N 1
ATOM 7926 C CA . GLU B 1 419 ? -6.688 48.781 32.406 1 79.38 419 GLU B CA 1
ATOM 7927 C C . GLU B 1 419 ? -5.621 49.062 31.344 1 79.38 419 GLU B C 1
ATOM 7929 O O . GLU B 1 419 ? -5.102 50.188 31.25 1 79.38 419 GLU B O 1
ATOM 7934 N N . GLU B 1 420 ? -4.977 48.031 31.016 1 80.38 420 GLU B N 1
ATOM 7935 C CA . GLU B 1 420 ? -4.035 48.188 29.906 1 80.38 420 GLU B CA 1
ATOM 7936 C C . GLU B 1 420 ? -4.609 47.625 28.609 1 80.38 420 GLU B C 1
ATOM 7938 O O . GLU B 1 420 ? -5.352 46.656 28.609 1 80.38 420 GLU B O 1
ATOM 7943 N N . ASN B 1 421 ? -4.418 48.531 27.547 1 80.56 421 ASN B N 1
ATOM 7944 C CA . ASN B 1 421 ? -4.77 48.094 26.203 1 80.56 421 ASN B CA 1
ATOM 7945 C C . ASN B 1 421 ? -3.717 47.125 25.641 1 80.56 421 ASN B C 1
ATOM 7947 O O . ASN B 1 421 ? -2.598 47.531 25.344 1 80.56 421 ASN B O 1
ATOM 7951 N N . VAL B 1 422 ? -3.984 45.875 25.812 1 80.25 422 VAL B N 1
ATOM 7952 C CA . VAL B 1 422 ? -3.045 44.875 25.312 1 80.25 422 VAL B CA 1
ATOM 7953 C C . VAL B 1 422 ? -3.35 44.594 23.844 1 80.25 422 VAL B C 1
ATOM 7955 O O . VAL B 1 422 ? -4.512 44.406 23.469 1 80.25 422 VAL B O 1
ATOM 7958 N N . LYS B 1 423 ? -2.291 44.719 23.047 1 84 423 LYS B N 1
ATOM 7959 C CA . LYS B 1 423 ? -2.389 44.344 21.641 1 84 423 LYS B CA 1
ATOM 7960 C C . LYS B 1 423 ? -2.438 42.844 21.438 1 84 423 LYS B C 1
ATOM 7962 O O . LYS B 1 423 ? -1.514 42.125 21.844 1 84 423 LYS B O 1
ATOM 7967 N N . ILE B 1 424 ? -3.623 42.406 21.031 1 85.19 424 ILE B N 1
ATOM 7968 C CA . ILE B 1 424 ? -3.77 41 20.703 1 85.19 424 ILE B CA 1
ATOM 7969 C C . ILE B 1 424 ? -3.627 40.781 19.203 1 85.19 424 ILE B C 1
ATOM 7971 O O . ILE B 1 424 ? -4.441 41.281 18.422 1 85.19 424 ILE B O 1
ATOM 7975 N N . SER B 1 425 ? -2.547 40.188 18.844 1 89.38 425 SER B N 1
ATOM 7976 C CA . SER B 1 425 ? -2.205 40.031 17.422 1 89.38 425 SER B CA 1
ATOM 7977 C C . SER B 1 425 ? -2.773 38.75 16.844 1 89.38 425 SER B C 1
ATOM 7979 O O . SER B 1 425 ? -2.762 38.562 15.625 1 89.38 425 SER B O 1
ATOM 7981 N N . GLY B 1 426 ? -3.289 37.906 17.656 1 90.69 426 GLY B N 1
ATOM 7982 C CA . GLY B 1 426 ? -3.826 36.625 17.172 1 90.69 426 GLY B CA 1
ATOM 7983 C C . GLY B 1 426 ? -4.398 35.75 18.266 1 90.69 426 GLY B C 1
ATOM 7984 O O . GLY B 1 426 ? -4.602 36.219 19.391 1 90.69 426 GLY B O 1
ATOM 7985 N N . LYS B 1 427 ? -4.887 34.656 17.938 1 91.06 427 LYS B N 1
ATOM 7986 C CA . LYS B 1 427 ? -5.434 33.688 18.906 1 91.06 427 LYS B CA 1
ATOM 7987 C C . LYS B 1 427 ? -4.906 32.281 18.656 1 91.06 427 LYS B C 1
ATOM 7989 O O . LYS B 1 427 ? -4.609 31.922 17.516 1 91.06 427 LYS B O 1
ATOM 7994 N N . THR B 1 428 ? -4.73 31.594 19.75 1 94.12 428 THR B N 1
ATOM 7995 C CA . THR B 1 428 ? -4.367 30.188 19.688 1 94.12 428 THR B CA 1
ATOM 7996 C C . THR B 1 428 ? -5.613 29.312 19.703 1 94.12 428 THR B C 1
ATOM 7998 O O . THR B 1 428 ? -6.477 29.469 20.562 1 94.12 428 THR B O 1
ATOM 8001 N N . ILE B 1 429 ? -5.703 28.469 18.75 1 96.12 429 ILE B N 1
ATOM 8002 C CA . ILE B 1 429 ? -6.895 27.641 18.688 1 96.12 429 ILE B CA 1
ATOM 8003 C C . ILE B 1 429 ? -6.492 26.172 18.547 1 96.12 429 ILE B C 1
ATOM 8005 O O . ILE B 1 429 ? -5.387 25.875 18.078 1 96.12 429 ILE B O 1
ATOM 8009 N N . VAL B 1 430 ? -7.383 25.234 19 1 98 430 VAL B N 1
ATOM 8010 C CA . VAL B 1 430 ? -7.316 23.812 18.672 1 98 430 VAL B CA 1
ATOM 8011 C C . VAL B 1 430 ? -8.188 23.531 17.453 1 98 430 VAL B C 1
ATOM 8013 O O . VAL B 1 430 ? -9.406 23.688 17.5 1 98 430 VAL B O 1
ATOM 8016 N N . PRO B 1 431 ? -7.586 23.125 16.328 1 98.25 431 PRO B N 1
ATOM 8017 C CA . PRO B 1 431 ? -8.367 22.922 15.102 1 98.25 431 PRO B CA 1
ATOM 8018 C C . PRO B 1 431 ? -9.453 21.859 15.266 1 98.25 431 PRO B C 1
ATOM 8020 O O . PRO B 1 431 ? -9.305 20.922 16.062 1 98.25 431 PRO B O 1
ATOM 8023 N N . HIS B 1 432 ? -10.562 22.062 14.586 1 98.12 432 HIS B N 1
ATOM 8024 C CA . HIS B 1 432 ? -11.523 20.984 14.375 1 98.12 432 HIS B CA 1
ATOM 8025 C C . HIS B 1 432 ? -11.062 20.047 13.266 1 98.12 432 HIS B C 1
ATOM 8027 O O . HIS B 1 432 ? -10.25 20.438 12.422 1 98.12 432 HIS B O 1
ATOM 8033 N N . VAL B 1 433 ? -11.523 18.859 13.336 1 98.25 433 VAL B N 1
ATOM 8034 C CA . VAL B 1 433 ? -11.094 17.875 12.359 1 98.25 433 VAL B CA 1
ATOM 8035 C C . VAL B 1 433 ? -12.297 17.328 11.594 1 98.25 433 VAL B C 1
ATOM 8037 O O . VAL B 1 433 ? -13.273 16.875 12.195 1 98.25 433 VAL B O 1
ATOM 8040 N N . ILE B 1 434 ? -12.312 17.453 10.281 1 98.19 434 ILE B N 1
ATOM 8041 C CA . ILE B 1 434 ? -13.266 16.812 9.383 1 98.19 434 ILE B CA 1
ATOM 8042 C C . ILE B 1 434 ? -12.695 15.484 8.898 1 98.19 434 ILE B C 1
ATOM 8044 O O . ILE B 1 434 ? -11.617 15.445 8.305 1 98.19 434 ILE B O 1
ATOM 8048 N N . GLU B 1 435 ? -13.43 14.367 9.141 1 98 435 GLU B N 1
ATOM 8049 C CA . GLU B 1 435 ? -12.945 13.031 8.797 1 98 435 GLU B CA 1
ATOM 8050 C C . GLU B 1 435 ? -13.852 12.367 7.766 1 98 435 GLU B C 1
ATOM 8052 O O . GLU B 1 435 ? -14.969 11.945 8.086 1 98 435 GLU B O 1
ATOM 8057 N N . PRO B 1 436 ? -13.266 12.273 6.551 1 98.62 436 PRO B N 1
ATOM 8058 C CA . PRO B 1 436 ? -13.789 11.156 5.766 1 98.62 436 PRO B CA 1
ATOM 8059 C C . PRO B 1 436 ? -13.008 9.867 5.98 1 98.62 436 PRO B C 1
ATOM 8061 O O . PRO B 1 436 ? -11.773 9.867 5.887 1 98.62 436 PRO B O 1
ATOM 8064 N N . SER B 1 437 ? -13.617 8.727 6.285 1 98.62 437 SER B N 1
ATOM 8065 C CA . SER B 1 437 ? -13.023 7.414 6.5 1 98.62 437 SER B CA 1
ATOM 8066 C C . SER B 1 437 ? -13.609 6.379 5.543 1 98.62 437 SER B C 1
ATOM 8068 O O . SER B 1 437 ? -14.805 6.062 5.617 1 98.62 437 SER B O 1
ATOM 8070 N N . TYR B 1 438 ? -12.82 5.852 4.668 1 98.88 438 TYR B N 1
ATOM 8071 C CA . TYR B 1 438 ? -13.25 4.922 3.631 1 98.88 438 TYR B CA 1
ATOM 8072 C C . TYR B 1 438 ? -12.852 3.492 3.988 1 98.88 438 TYR B C 1
ATOM 8074 O O . TYR B 1 438 ? -11.68 3.209 4.238 1 98.88 438 TYR B O 1
ATOM 8082 N N . GLY B 1 439 ? -13.812 2.592 4.066 1 98.56 439 GLY B N 1
ATOM 8083 C CA . GLY B 1 439 ? -13.5 1.171 4.102 1 98.56 439 GLY B CA 1
ATOM 8084 C C . GLY B 1 439 ? -13.219 0.586 2.732 1 98.56 439 GLY B C 1
ATOM 8085 O O . GLY B 1 439 ? -14.141 0.182 2.021 1 98.56 439 GLY B O 1
ATOM 8086 N N . ILE B 1 440 ? -12.023 0.375 2.391 1 98.75 440 ILE B N 1
ATOM 8087 C CA . ILE B 1 440 ? -11.609 0.033 1.036 1 98.75 440 ILE B CA 1
ATOM 8088 C C . ILE B 1 440 ? -12.109 -1.362 0.676 1 98.75 440 ILE B C 1
ATOM 8090 O O . ILE B 1 440 ? -12.5 -1.611 -0.466 1 98.75 440 ILE B O 1
ATOM 8094 N N . ASP B 1 441 ? -12.102 -2.275 1.62 1 98.31 441 ASP B N 1
ATOM 8095 C CA . ASP B 1 441 ? -12.508 -3.648 1.352 1 98.31 441 ASP B CA 1
ATOM 8096 C C . ASP B 1 441 ? -14 -3.723 1.025 1 98.31 441 ASP B C 1
ATOM 8098 O O . ASP B 1 441 ? -14.406 -4.422 0.094 1 98.31 441 ASP B O 1
ATOM 8102 N N . ARG B 1 442 ? -14.812 -3.02 1.819 1 98 442 ARG B N 1
ATOM 8103 C CA . ARG B 1 442 ? -16.234 -2.965 1.523 1 98 442 ARG B CA 1
ATOM 8104 C C . ARG B 1 442 ? -16.5 -2.355 0.149 1 98 442 ARG B C 1
ATOM 8106 O O . ARG B 1 442 ? -17.328 -2.852 -0.612 1 98 442 ARG B O 1
ATOM 8113 N N . ILE B 1 443 ? -15.812 -1.299 -0.12 1 98.75 443 ILE B N 1
ATOM 8114 C CA . ILE B 1 443 ? -15.969 -0.627 -1.405 1 98.75 443 ILE B CA 1
ATOM 8115 C C . ILE B 1 443 ? -15.578 -1.579 -2.535 1 98.75 443 ILE B C 1
ATOM 8117 O O . ILE B 1 443 ? -16.281 -1.68 -3.539 1 98.75 443 ILE B O 1
ATOM 8121 N N . THR B 1 444 ? -14.469 -2.277 -2.414 1 98.62 444 THR B N 1
ATOM 8122 C CA . THR B 1 444 ? -14.008 -3.215 -3.434 1 98.62 444 THR B CA 1
ATOM 8123 C C . THR B 1 444 ? -15.055 -4.293 -3.691 1 98.62 444 THR B C 1
ATOM 8125 O O . THR B 1 444 ? -15.352 -4.617 -4.844 1 98.62 444 THR B O 1
ATOM 8128 N N . TYR B 1 445 ? -15.609 -4.859 -2.645 1 97.81 445 TYR B N 1
ATOM 8129 C CA . TYR B 1 445 ? -16.656 -5.859 -2.803 1 97.81 445 TYR B CA 1
ATOM 8130 C C . TYR B 1 445 ? -17.844 -5.285 -3.555 1 97.81 445 TYR B C 1
ATOM 8132 O O . TYR B 1 445 ? -18.375 -5.922 -4.465 1 97.81 445 TYR B O 1
ATOM 8140 N N . CYS B 1 446 ? -18.281 -4.074 -3.113 1 98.5 446 CYS B N 1
ATOM 8141 C CA . CYS B 1 446 ? -19.453 -3.465 -3.734 1 98.5 446 CYS B CA 1
ATOM 8142 C C . CYS B 1 446 ? -19.203 -3.174 -5.207 1 98.5 446 CYS B C 1
ATOM 8144 O O . CYS B 1 446 ? -20.109 -3.309 -6.035 1 98.5 446 CYS B O 1
ATOM 8146 N N . VAL B 1 447 ? -17.984 -2.744 -5.543 1 98.75 447 VAL B N 1
ATOM 8147 C CA . VAL B 1 447 ? -17.625 -2.508 -6.934 1 98.75 447 VAL B CA 1
ATOM 8148 C C . VAL B 1 447 ? -17.75 -3.809 -7.727 1 98.75 447 VAL B C 1
ATOM 8150 O O . VAL B 1 447 ? -18.266 -3.816 -8.844 1 98.75 447 VAL B O 1
ATOM 8153 N N . MET B 1 448 ? -17.281 -4.926 -7.184 1 98.5 448 MET B N 1
ATOM 8154 C CA . MET B 1 448 ? -17.375 -6.219 -7.852 1 98.5 448 MET B CA 1
ATOM 8155 C C . MET B 1 448 ? -18.844 -6.629 -8.031 1 98.5 448 MET B C 1
ATOM 8157 O O . MET B 1 448 ? -19.234 -7.078 -9.109 1 98.5 448 MET B O 1
ATOM 8161 N N . GLU B 1 449 ? -19.578 -6.453 -6.953 1 98.06 449 GLU B N 1
ATOM 8162 C CA . GLU B 1 449 ? -20.984 -6.84 -7.035 1 98.06 449 GLU B CA 1
ATOM 8163 C C . GLU B 1 449 ? -21.734 -6.008 -8.078 1 98.06 449 GLU B C 1
ATOM 8165 O O . GLU B 1 449 ? -22.531 -6.543 -8.852 1 98.06 449 GLU B O 1
ATOM 8170 N N . HIS B 1 450 ? -21.5 -4.707 -8.062 1 98.44 450 HIS B N 1
ATOM 8171 C CA . HIS B 1 450 ? -22.188 -3.822 -9 1 98.44 450 HIS B CA 1
ATOM 8172 C C . HIS B 1 450 ? -21.703 -4.059 -10.43 1 98.44 450 HIS B C 1
ATOM 8174 O O . HIS B 1 450 ? -22.422 -3.771 -11.391 1 98.44 450 HIS B O 1
ATOM 8180 N N . ALA B 1 451 ? -20.484 -4.531 -10.617 1 98.5 451 ALA B N 1
ATOM 8181 C CA . ALA B 1 451 ? -19.938 -4.816 -11.945 1 98.5 451 ALA B CA 1
ATOM 8182 C C . ALA B 1 451 ? -20.484 -6.125 -12.5 1 98.5 451 ALA B C 1
ATOM 8184 O O . ALA B 1 451 ? -20.562 -6.305 -13.719 1 98.5 451 ALA B O 1
ATOM 8185 N N . TYR B 1 452 ? -20.844 -7.066 -11.641 1 98.38 452 TYR B N 1
ATOM 8186 C CA . TYR B 1 452 ? -21.266 -8.406 -12.031 1 98.38 452 TYR B CA 1
ATOM 8187 C C . TYR B 1 452 ? -22.562 -8.352 -12.836 1 98.38 452 TYR B C 1
ATOM 8189 O O . TYR B 1 452 ? -23.547 -7.75 -12.398 1 98.38 452 TYR B O 1
ATOM 8197 N N . ASP B 1 453 ? -22.547 -8.969 -13.977 1 97.25 453 ASP B N 1
ATOM 8198 C CA . ASP B 1 453 ? -23.719 -9.031 -14.844 1 97.25 453 ASP B CA 1
ATOM 8199 C C . ASP B 1 453 ? -23.781 -10.359 -15.594 1 97.25 453 ASP B C 1
ATOM 8201 O O . ASP B 1 453 ? -22.75 -10.977 -15.852 1 97.25 453 ASP B O 1
ATOM 8205 N N . GLU B 1 454 ? -24.906 -10.852 -15.844 1 95.81 454 GLU B N 1
ATOM 8206 C CA . GLU B 1 454 ? -25.203 -11.992 -16.703 1 95.81 454 GLU B CA 1
ATOM 8207 C C . GLU B 1 454 ? -26.062 -11.586 -17.891 1 95.81 454 GLU B C 1
ATOM 8209 O O . GLU B 1 454 ? -27.125 -10.984 -17.703 1 95.81 454 GLU B O 1
ATOM 8214 N N . GLU B 1 455 ? -25.625 -11.828 -19.031 1 93.62 455 GLU B N 1
ATOM 8215 C CA . GLU B 1 455 ? -26.344 -11.414 -20.234 1 93.62 455 GLU B CA 1
ATOM 8216 C C . GLU B 1 455 ? -26.719 -12.617 -21.094 1 93.62 455 GLU B C 1
ATOM 8218 O O . GLU B 1 455 ? -25.875 -13.484 -21.359 1 93.62 455 GLU B O 1
ATOM 8223 N N . ASP B 1 456 ? -28 -12.672 -21.453 1 89.62 456 ASP B N 1
ATOM 8224 C CA . ASP B 1 456 ? -28.438 -13.68 -22.406 1 89.62 456 ASP B CA 1
ATOM 8225 C C . ASP B 1 456 ? -28.094 -13.258 -23.844 1 89.62 456 ASP B C 1
ATOM 8227 O O . ASP B 1 456 ? -28.438 -12.156 -24.266 1 89.62 456 ASP B O 1
ATOM 8231 N N . LEU B 1 457 ? -27.344 -14.031 -24.469 1 79.75 457 LEU B N 1
ATOM 8232 C CA . LEU B 1 457 ? -26.922 -13.719 -25.828 1 79.75 457 LEU B CA 1
ATOM 8233 C C . LEU B 1 457 ? -27.953 -14.227 -26.828 1 79.75 457 LEU B C 1
ATOM 8235 O O . LEU B 1 457 ? -28.469 -15.344 -26.703 1 79.75 457 LEU B O 1
ATOM 8239 N N . ALA B 1 458 ? -28.953 -13.297 -27.25 1 58.84 458 ALA B N 1
ATOM 8240 C CA . ALA B 1 458 ? -30 -13.648 -28.203 1 58.84 458 ALA B CA 1
ATOM 8241 C C . ALA B 1 458 ? -29.469 -14.617 -29.266 1 58.84 458 ALA B C 1
ATOM 8243 O O . ALA B 1 458 ? -28.266 -14.617 -29.562 1 58.84 458 ALA B O 1
ATOM 8244 N N . ALA B 1 459 ? -30.312 -15.539 -29.719 1 49.56 459 ALA B N 1
ATOM 8245 C CA . ALA B 1 459 ? -30.156 -16.609 -30.703 1 49.56 459 ALA B CA 1
ATOM 8246 C C . ALA B 1 459 ? -29.359 -16.141 -31.906 1 49.56 459 ALA B C 1
ATOM 8248 O O . ALA B 1 459 ? -28.953 -16.938 -32.75 1 49.56 459 ALA B O 1
ATOM 8249 N N . GLY B 1 460 ? -29.281 -14.844 -32.281 1 44.03 460 GLY B N 1
ATOM 8250 C CA . GLY B 1 460 ? -28.641 -14.555 -33.562 1 44.03 460 GLY B CA 1
ATOM 8251 C C . GLY B 1 460 ? -27.141 -14.453 -33.438 1 44.03 460 GLY B C 1
ATOM 8252 O O . GLY B 1 460 ? -26.469 -13.984 -34.375 1 44.03 460 GLY B O 1
ATOM 8253 N N . ALA B 1 461 ? -26.594 -14.328 -32.312 1 43.47 461 ALA B N 1
ATOM 8254 C CA . ALA B 1 461 ? -25.141 -14.281 -32.438 1 43.47 461 ALA B CA 1
ATOM 8255 C C . ALA B 1 461 ? -24.609 -15.469 -33.219 1 43.47 461 ALA B C 1
ATOM 8257 O O . ALA B 1 461 ? -25.312 -16.469 -33.406 1 43.47 461 ALA B O 1
ATOM 8258 N N . SER B 1 462 ? -23.266 -15.367 -33.906 1 41.03 462 SER B N 1
ATOM 8259 C CA . SER B 1 462 ? -22.719 -16.359 -34.812 1 41.03 462 SER B CA 1
ATOM 8260 C C . SER B 1 462 ? -22.875 -17.766 -34.281 1 41.03 462 SER B C 1
ATOM 8262 O O . SER B 1 462 ? -22.984 -17.969 -33.062 1 41.03 462 SER B O 1
ATOM 8264 N N . GLU B 1 463 ? -23.156 -18.844 -35.125 1 42.06 463 GLU B N 1
ATOM 8265 C CA . GLU B 1 463 ? -23.172 -20.297 -35.094 1 42.06 463 GLU B CA 1
ATOM 8266 C C . GLU B 1 463 ? -22.141 -20.844 -34.094 1 42.06 463 GLU B C 1
ATOM 8268 O O . GLU B 1 463 ? -22.25 -21.984 -33.656 1 42.06 463 GLU B O 1
ATOM 8273 N N . GLU B 1 464 ? -21.016 -20.188 -33.969 1 43.16 464 GLU B N 1
ATOM 8274 C CA . GLU B 1 464 ? -19.875 -20.797 -33.281 1 43.16 464 GLU B CA 1
ATOM 8275 C C . GLU B 1 464 ? -20.031 -20.703 -31.75 1 43.16 464 GLU B C 1
ATOM 8277 O O . GLU B 1 464 ? -19.312 -21.359 -31.016 1 43.16 464 GLU B O 1
ATOM 8282 N N . ASP B 1 465 ? -20.688 -19.672 -31.156 1 49.16 465 ASP B N 1
ATOM 8283 C CA . ASP B 1 465 ? -20.734 -19.594 -29.703 1 49.16 465 ASP B CA 1
ATOM 8284 C C . ASP B 1 465 ? -22.031 -20.188 -29.156 1 49.16 465 ASP B C 1
ATOM 8286 O O . ASP B 1 465 ? -23.094 -19.562 -29.25 1 49.16 465 ASP B O 1
ATOM 8290 N N . ASP B 1 466 ? -22.156 -21.375 -29.125 1 51.53 466 ASP B N 1
ATOM 8291 C CA . ASP B 1 466 ? -23.234 -22.172 -28.547 1 51.53 466 ASP B CA 1
ATOM 8292 C C . ASP B 1 466 ? -23.609 -21.672 -27.156 1 51.53 466 ASP B C 1
ATOM 8294 O O . ASP B 1 466 ? -24.391 -22.297 -26.453 1 51.53 466 ASP B O 1
ATOM 8298 N N . GLU B 1 467 ? -22.875 -20.656 -26.688 1 62.72 467 GLU B N 1
ATOM 8299 C CA . GLU B 1 467 ? -23.266 -20.328 -25.312 1 62.72 467 GLU B CA 1
ATOM 8300 C C . GLU B 1 467 ? -24.391 -19.312 -25.281 1 62.72 467 GLU B C 1
ATOM 8302 O O . GLU B 1 467 ? -24.328 -18.266 -25.938 1 62.72 467 GLU B O 1
ATOM 8307 N N . GLU B 1 468 ? -25.516 -19.609 -24.688 1 73.31 468 GLU B N 1
ATOM 8308 C CA . GLU B 1 468 ? -26.781 -18.906 -24.516 1 73.31 468 GLU B CA 1
ATOM 8309 C C . GLU B 1 468 ? -26.625 -17.719 -23.578 1 73.31 468 GLU B C 1
ATOM 8311 O O . GLU B 1 468 ? -27.422 -16.766 -23.641 1 73.31 468 GLU B O 1
ATOM 8316 N N . SER B 1 469 ? -25.562 -17.641 -22.75 1 89.75 469 SER B N 1
ATOM 8317 C CA . SER B 1 469 ? -25.406 -16.562 -21.797 1 89.75 469 SER B CA 1
ATOM 8318 C C . SER B 1 469 ? -23.922 -16.328 -21.469 1 89.75 469 SER B C 1
ATOM 8320 O O . SER B 1 469 ? -23.078 -17.188 -21.75 1 89.75 469 SER B O 1
ATOM 8322 N N . ARG B 1 470 ? -23.609 -15.109 -21.172 1 94.81 470 ARG B N 1
ATOM 8323 C CA . ARG B 1 470 ? -22.25 -14.844 -20.703 1 94.81 470 ARG B CA 1
ATOM 8324 C C . ARG B 1 470 ? -22.266 -14.117 -19.359 1 94.81 470 ARG B C 1
ATOM 8326 O O . ARG B 1 470 ? -23.203 -13.391 -19.047 1 94.81 470 ARG B O 1
ATOM 8333 N N . ILE B 1 471 ? -21.266 -14.438 -18.5 1 96.94 471 ILE B N 1
ATOM 8334 C CA . ILE B 1 471 ? -20.953 -13.664 -17.312 1 96.94 471 ILE B CA 1
ATOM 8335 C C . ILE B 1 471 ? -19.969 -12.547 -17.656 1 96.94 471 ILE B C 1
ATOM 8337 O O . ILE B 1 471 ? -19.016 -12.773 -18.406 1 96.94 471 ILE B O 1
ATOM 8341 N N . VAL B 1 472 ? -20.281 -11.32 -17.266 1 98.06 472 VAL B N 1
ATOM 8342 C CA . VAL B 1 472 ? -19.422 -10.188 -17.562 1 98.06 472 VAL B CA 1
ATOM 8343 C C . VAL B 1 472 ? -19.25 -9.312 -16.328 1 98.06 472 VAL B C 1
ATOM 8345 O O . VAL B 1 472 ? -20.234 -9.008 -15.641 1 98.06 472 VAL B O 1
ATOM 8348 N N . MET B 1 473 ? -18 -9.047 -15.953 1 98.62 473 MET B N 1
ATOM 8349 C CA . MET B 1 473 ? -17.719 -8.023 -14.953 1 98.62 473 MET B CA 1
ATOM 8350 C C . MET B 1 473 ? -17.547 -6.652 -15.602 1 98.62 473 MET B C 1
ATOM 8352 O O . MET B 1 473 ? -16.5 -6.359 -16.188 1 98.62 473 MET B O 1
ATOM 8356 N N . ARG B 1 474 ? -18.484 -5.801 -15.438 1 98.44 474 ARG B N 1
ATOM 8357 C CA . ARG B 1 474 ? -18.5 -4.504 -16.109 1 98.44 474 ARG B CA 1
ATOM 8358 C C . ARG B 1 474 ? -17.734 -3.465 -15.297 1 98.44 474 ARG B C 1
ATOM 8360 O O . ARG B 1 474 ? -18.266 -2.389 -15 1 98.44 474 ARG B O 1
ATOM 8367 N N . PHE B 1 475 ? -16.469 -3.752 -14.938 1 98.75 475 PHE B N 1
ATOM 8368 C CA . PHE B 1 475 ? -15.602 -2.797 -14.266 1 98.75 475 PHE B CA 1
ATOM 8369 C C . PHE B 1 475 ? -15.406 -1.546 -15.117 1 98.75 475 PHE B C 1
ATOM 8371 O O . PHE B 1 475 ? -15.297 -1.632 -16.344 1 98.75 475 PHE B O 1
ATOM 8378 N N . LYS B 1 476 ? -15.414 -0.378 -14.461 1 98.19 476 LYS B N 1
ATOM 8379 C CA . LYS B 1 476 ? -14.906 0.804 -15.148 1 98.19 476 LYS B CA 1
ATOM 8380 C C . LYS B 1 476 ? -13.445 0.616 -15.562 1 98.19 476 LYS B C 1
ATOM 8382 O O . LYS B 1 476 ? -12.703 -0.111 -14.906 1 98.19 476 LYS B O 1
ATOM 8387 N N . ASN B 1 477 ? -13.023 1.277 -16.672 1 97.56 477 ASN B N 1
ATOM 8388 C CA . ASN B 1 477 ? -11.656 1.139 -17.172 1 97.56 477 ASN B CA 1
ATOM 8389 C C . ASN B 1 477 ? -10.633 1.414 -16.078 1 97.56 477 ASN B C 1
ATOM 8391 O O . ASN B 1 477 ? -9.594 0.751 -16.016 1 97.56 477 ASN B O 1
ATOM 8395 N N . ILE B 1 478 ? -10.906 2.289 -15.18 1 97 478 ILE B N 1
ATOM 8396 C CA . ILE B 1 478 ? -9.953 2.807 -14.203 1 97 478 ILE B CA 1
ATOM 8397 C C . ILE B 1 478 ? -9.688 1.756 -13.125 1 97 478 ILE B C 1
ATOM 8399 O O . ILE B 1 478 ? -8.648 1.78 -12.469 1 97 478 ILE B O 1
ATOM 8403 N N . VAL B 1 479 ? -10.594 0.719 -12.922 1 98.19 479 VAL B N 1
ATOM 8404 C CA . VAL B 1 479 ? -10.398 -0.218 -11.82 1 98.19 479 VAL B CA 1
ATOM 8405 C C . VAL B 1 479 ? -10.281 -1.64 -12.367 1 98.19 479 VAL B C 1
ATOM 8407 O O . VAL B 1 479 ? -10.07 -2.588 -11.609 1 98.19 479 VAL B O 1
ATOM 8410 N N . ALA B 1 480 ? -10.438 -1.82 -13.742 1 98.5 480 ALA B N 1
ATOM 8411 C CA . ALA B 1 480 ? -10.328 -3.154 -14.328 1 98.5 480 ALA B CA 1
ATOM 8412 C C . ALA B 1 480 ? -8.961 -3.764 -14.062 1 98.5 480 ALA B C 1
ATOM 8414 O O . ALA B 1 480 ? -7.934 -3.094 -14.219 1 98.5 480 ALA B O 1
ATOM 8415 N N . PRO B 1 481 ? -8.922 -5.012 -13.648 1 97.94 481 PRO B N 1
ATOM 8416 C CA . PRO B 1 481 ? -7.625 -5.598 -13.297 1 97.94 481 PRO B CA 1
ATOM 8417 C C . PRO B 1 481 ? -6.664 -5.648 -14.484 1 97.94 481 PRO B C 1
ATOM 8419 O O . PRO B 1 481 ? -5.512 -5.227 -14.367 1 97.94 481 PRO B O 1
ATOM 8422 N N . TYR B 1 482 ? -7.129 -6.191 -15.609 1 98.25 482 TYR B N 1
ATOM 8423 C CA . TYR B 1 482 ? -6.477 -6.031 -16.906 1 98.25 482 TYR B CA 1
ATOM 8424 C C . TYR B 1 482 ? -7.215 -5.012 -17.766 1 98.25 482 TYR B C 1
ATOM 8426 O O . TYR B 1 482 ? -8.43 -4.855 -17.641 1 98.25 482 TYR B O 1
ATOM 8434 N N . GLN B 1 483 ? -6.422 -4.371 -18.578 1 98.38 483 GLN B N 1
ATOM 8435 C CA . GLN B 1 483 ? -7.027 -3.338 -19.406 1 98.38 483 GLN B CA 1
ATOM 8436 C C . GLN B 1 483 ? -7.25 -3.838 -20.828 1 98.38 483 GLN B C 1
ATOM 8438 O O . GLN B 1 483 ? -8.234 -3.469 -21.469 1 98.38 483 GLN B O 1
ATOM 8443 N N . VAL B 1 484 ? -6.332 -4.66 -21.281 1 98.69 484 VAL B N 1
ATOM 8444 C CA . VAL B 1 484 ? -6.395 -5.129 -22.672 1 98.69 484 VAL B CA 1
ATOM 8445 C C . VAL B 1 484 ? -5.996 -6.602 -22.734 1 98.69 484 VAL B C 1
ATOM 8447 O O . VAL B 1 484 ? -5.055 -7.023 -22.062 1 98.69 484 VAL B O 1
ATOM 8450 N N . ALA B 1 485 ? -6.77 -7.371 -23.422 1 98.5 485 ALA B N 1
ATOM 8451 C CA . ALA B 1 485 ? -6.387 -8.742 -23.766 1 98.5 485 ALA B CA 1
ATOM 8452 C C . ALA B 1 485 ? -5.938 -8.836 -25.219 1 98.5 485 ALA B C 1
ATOM 8454 O O . ALA B 1 485 ? -6.539 -8.219 -26.109 1 98.5 485 ALA B O 1
ATOM 8455 N N . VAL B 1 486 ? -4.863 -9.539 -25.5 1 98.56 486 VAL B N 1
ATOM 8456 C CA . VAL B 1 486 ? -4.336 -9.703 -26.859 1 98.56 486 VAL B CA 1
ATOM 8457 C C . VAL B 1 486 ? -4.398 -11.18 -27.25 1 98.56 486 VAL B C 1
ATOM 8459 O O . VAL B 1 486 ? -3.926 -12.047 -26.516 1 98.56 486 VAL B O 1
ATOM 8462 N N . HIS B 1 487 ? -4.984 -11.398 -28.484 1 96.62 487 HIS B N 1
ATOM 8463 C CA . HIS B 1 487 ? -5.219 -12.758 -28.953 1 96.62 487 HIS B CA 1
ATOM 8464 C C . HIS B 1 487 ? -4.84 -12.898 -30.438 1 96.62 487 HIS B C 1
ATOM 8466 O O . HIS B 1 487 ? -5.242 -12.078 -31.266 1 96.62 487 HIS B O 1
ATOM 8472 N N . PRO B 1 488 ? -4.121 -13.977 -30.75 1 97.25 488 PRO B N 1
ATOM 8473 C CA . PRO B 1 488 ? -4.184 -14.406 -32.156 1 97.25 488 PRO B CA 1
ATOM 8474 C C . PRO B 1 488 ? -5.488 -15.125 -32.469 1 97.25 488 PRO B C 1
ATOM 8476 O O . PRO B 1 488 ? -6.027 -15.859 -31.656 1 97.25 488 PRO B O 1
ATOM 8479 N N . LEU B 1 489 ? -6 -14.867 -33.594 1 95.5 489 LEU B N 1
ATOM 8480 C CA . LEU B 1 489 ? -7.25 -15.516 -34 1 95.5 489 LEU B CA 1
ATOM 8481 C C . LEU B 1 489 ? -7.113 -17.031 -33.938 1 95.5 489 LEU B C 1
ATOM 8483 O O . LEU B 1 489 ? -8.031 -17.734 -33.5 1 95.5 489 LEU B O 1
ATOM 8487 N N . MET B 1 490 ? -5.934 -17.453 -34.438 1 92.12 490 MET B N 1
ATOM 8488 C CA . MET B 1 490 ? -5.605 -18.875 -34.438 1 92.12 490 MET B CA 1
ATOM 8489 C C . MET B 1 490 ? -4.199 -19.109 -33.906 1 92.12 490 MET B C 1
ATOM 8491 O O . MET B 1 490 ? -3.363 -18.203 -33.938 1 92.12 490 MET B O 1
ATOM 8495 N N . GLY B 1 491 ? -4.02 -20.328 -33.375 1 89.88 491 GLY B N 1
ATOM 8496 C CA . GLY B 1 491 ? -2.723 -20.688 -32.844 1 89.88 491 GLY B CA 1
ATOM 8497 C C . GLY B 1 491 ? -1.673 -20.969 -33.875 1 89.88 491 GLY B C 1
ATOM 8498 O O . GLY B 1 491 ? -1.112 -22.062 -33.938 1 89.88 491 GLY B O 1
ATOM 8499 N N . LYS B 1 492 ? -1.466 -20.125 -34.812 1 92.62 492 LYS B N 1
ATOM 8500 C CA . LYS B 1 492 ? -0.409 -20.203 -35.844 1 92.62 492 LYS B CA 1
ATOM 8501 C C . LYS B 1 492 ? 0.784 -19.344 -35.438 1 92.62 492 LYS B C 1
ATOM 8503 O O . LYS B 1 492 ? 0.611 -18.219 -34.969 1 92.62 492 LYS B O 1
ATOM 8508 N N . PRO B 1 493 ? 1.921 -19.844 -35.656 1 94.31 493 PRO B N 1
ATOM 8509 C CA . PRO B 1 493 ? 3.131 -19.141 -35.219 1 94.31 493 PRO B CA 1
ATOM 8510 C C . PRO B 1 493 ? 3.215 -17.719 -35.75 1 94.31 493 PRO B C 1
ATOM 8512 O O . PRO B 1 493 ? 3.666 -16.812 -35.062 1 94.31 493 PRO B O 1
ATOM 8515 N N . GLU B 1 494 ? 2.805 -17.578 -37 1 94.56 494 GLU B N 1
ATOM 8516 C CA . GLU B 1 494 ? 2.9 -16.266 -37.625 1 94.56 494 GLU B CA 1
ATOM 8517 C C . GLU B 1 494 ? 1.967 -15.266 -36.938 1 94.56 494 GLU B C 1
ATOM 8519 O O . GLU B 1 494 ? 2.322 -14.102 -36.75 1 94.56 494 GLU B O 1
ATOM 8524 N N . LEU B 1 495 ? 0.811 -15.68 -36.594 1 96.38 495 LEU B N 1
ATOM 8525 C CA . LEU B 1 495 ? -0.137 -14.82 -35.875 1 96.38 495 LEU B CA 1
ATOM 8526 C C . LEU B 1 495 ? 0.307 -14.594 -34.438 1 96.38 495 LEU B C 1
ATOM 8528 O O . LEU B 1 495 ? 0.218 -13.469 -33.938 1 96.38 495 LEU B O 1
ATOM 8532 N N . SER B 1 496 ? 0.804 -15.656 -33.844 1 96.56 496 SER B N 1
ATOM 8533 C CA . SER B 1 496 ? 1.246 -15.57 -32.438 1 96.56 496 SER B CA 1
ATOM 8534 C C . SER B 1 496 ? 2.422 -14.609 -32.312 1 96.56 496 SER B C 1
ATOM 8536 O O . SER B 1 496 ? 2.508 -13.883 -31.312 1 96.56 496 SER B O 1
ATOM 8538 N N . ALA B 1 497 ? 3.309 -14.633 -33.25 1 96.38 497 ALA B N 1
ATOM 8539 C CA . ALA B 1 497 ? 4.473 -13.75 -33.219 1 96.38 497 ALA B CA 1
ATOM 8540 C C . ALA B 1 497 ? 4.051 -12.281 -33.219 1 96.38 497 ALA B C 1
ATOM 8542 O O . ALA B 1 497 ? 4.57 -11.477 -32.438 1 96.38 497 ALA B O 1
ATOM 8543 N N . VAL B 1 498 ? 3.105 -11.961 -34.094 1 96.88 498 VAL B N 1
ATOM 8544 C CA . VAL B 1 498 ? 2.621 -10.586 -34.188 1 96.88 498 VAL B CA 1
ATOM 8545 C C . VAL B 1 498 ? 1.853 -10.211 -32.906 1 96.88 498 VAL B C 1
ATOM 8547 O O . VAL B 1 498 ? 2.002 -9.109 -32.406 1 96.88 498 VAL B O 1
ATOM 8550 N N . ALA B 1 499 ? 1.046 -11.102 -32.438 1 97.81 499 ALA B N 1
ATOM 8551 C CA . ALA B 1 499 ? 0.261 -10.859 -31.234 1 97.81 499 ALA B CA 1
ATOM 8552 C C . ALA B 1 499 ? 1.167 -10.586 -30.031 1 97.81 499 ALA B C 1
ATOM 8554 O O . ALA B 1 499 ? 0.91 -9.672 -29.25 1 97.81 499 ALA B O 1
ATOM 8555 N N . LYS B 1 500 ? 2.18 -11.375 -29.891 1 97 500 LYS B N 1
ATOM 8556 C CA . LYS B 1 500 ? 3.121 -11.203 -28.797 1 97 500 LYS B CA 1
ATOM 8557 C C . LYS B 1 500 ? 3.854 -9.867 -28.891 1 97 500 LYS B C 1
ATOM 8559 O O . LYS B 1 500 ? 4.117 -9.219 -27.875 1 97 500 LYS B O 1
ATOM 8564 N N . LYS B 1 501 ? 4.23 -9.523 -30.078 1 97.19 501 LYS B N 1
ATOM 8565 C CA . LYS B 1 501 ? 4.875 -8.227 -30.281 1 97.19 501 LYS B CA 1
ATOM 8566 C C . LYS B 1 501 ? 3.969 -7.086 -29.828 1 97.19 501 LYS B C 1
ATOM 8568 O O . LYS B 1 501 ? 4.41 -6.18 -29.125 1 97.19 501 LYS B O 1
ATOM 8573 N N . LEU B 1 502 ? 2.738 -7.094 -30.25 1 98.06 502 LEU B N 1
ATOM 8574 C CA . LEU B 1 502 ? 1.783 -6.055 -29.875 1 98.06 502 LEU B CA 1
ATOM 8575 C C . LEU B 1 502 ? 1.529 -6.059 -28.375 1 98.06 502 LEU B C 1
ATOM 8577 O O . LEU B 1 502 ? 1.369 -5 -27.766 1 98.06 502 LEU B O 1
ATOM 8581 N N . PHE B 1 503 ? 1.462 -7.297 -27.828 1 98.06 503 PHE B N 1
ATOM 8582 C CA . PHE B 1 503 ? 1.353 -7.43 -26.375 1 98.06 503 PHE B CA 1
ATOM 8583 C C . PHE B 1 503 ? 2.49 -6.695 -25.672 1 98.06 503 PHE B C 1
ATOM 8585 O O . PHE B 1 503 ? 2.256 -5.906 -24.75 1 98.06 503 PHE B O 1
ATOM 8592 N N . ASN B 1 504 ? 3.666 -6.93 -26.109 1 97.31 504 ASN B N 1
ATOM 8593 C CA . ASN B 1 504 ? 4.844 -6.305 -25.516 1 97.31 504 ASN B CA 1
ATOM 8594 C C . ASN B 1 504 ? 4.82 -4.785 -25.688 1 97.31 504 ASN B C 1
ATOM 8596 O O . ASN B 1 504 ? 5.262 -4.055 -24.797 1 97.31 504 ASN B O 1
ATOM 8600 N N . ASP B 1 505 ? 4.332 -4.301 -26.828 1 97.75 505 ASP B N 1
ATOM 8601 C CA . ASP B 1 505 ? 4.219 -2.863 -27.062 1 97.75 505 ASP B CA 1
ATOM 8602 C C . ASP B 1 505 ? 3.262 -2.219 -26.062 1 97.75 505 ASP B C 1
ATOM 8604 O O . ASP B 1 505 ? 3.525 -1.124 -25.562 1 97.75 505 ASP B O 1
ATOM 8608 N N . LEU B 1 506 ? 2.174 -2.869 -25.828 1 98.31 506 LEU B N 1
ATOM 8609 C CA . LEU B 1 506 ? 1.187 -2.359 -24.875 1 98.31 506 LEU B CA 1
ATOM 8610 C C . LEU B 1 506 ? 1.757 -2.322 -23.469 1 98.31 506 LEU B C 1
ATOM 8612 O O . LEU B 1 506 ? 1.587 -1.333 -22.75 1 98.31 506 LEU B O 1
ATOM 8616 N N . VAL B 1 507 ? 2.455 -3.396 -23.078 1 97.75 507 VAL B N 1
ATOM 8617 C CA . VAL B 1 507 ? 3.072 -3.473 -21.766 1 97.75 507 VAL B CA 1
ATOM 8618 C C . VAL B 1 507 ? 4.117 -2.369 -21.609 1 97.75 507 VAL B C 1
ATOM 8620 O O . VAL B 1 507 ? 4.156 -1.677 -20.594 1 97.75 507 VAL B O 1
ATOM 8623 N N . ALA B 1 508 ? 4.898 -2.17 -22.641 1 95.5 508 ALA B N 1
ATOM 8624 C CA . ALA B 1 508 ? 5.934 -1.142 -22.625 1 95.5 508 ALA B CA 1
ATOM 8625 C C . ALA B 1 508 ? 5.324 0.249 -22.469 1 95.5 508 ALA B C 1
ATOM 8627 O O . ALA B 1 508 ? 5.957 1.152 -21.906 1 95.5 508 ALA B O 1
ATOM 8628 N N . ALA B 1 509 ? 4.105 0.382 -22.938 1 95.62 509 ALA B N 1
ATOM 8629 C CA . ALA B 1 509 ? 3.406 1.662 -22.859 1 95.62 509 ALA B CA 1
ATOM 8630 C C . ALA B 1 509 ? 2.711 1.824 -21.516 1 95.62 509 ALA B C 1
ATOM 8632 O O . ALA B 1 509 ? 2.016 2.816 -21.281 1 95.62 509 ALA B O 1
ATOM 8633 N N . GLY B 1 510 ? 2.85 0.878 -20.625 1 95.62 510 GLY B N 1
ATOM 8634 C CA . GLY B 1 510 ? 2.303 0.974 -19.281 1 95.62 510 GLY B CA 1
ATOM 8635 C C . GLY B 1 510 ? 0.885 0.444 -19.172 1 95.62 510 GLY B C 1
ATOM 8636 O O . GLY B 1 510 ? 0.173 0.75 -18.219 1 95.62 510 GLY B O 1
ATOM 8637 N N . ILE B 1 511 ? 0.424 -0.328 -20.156 1 97.88 511 ILE B N 1
ATOM 8638 C CA . ILE B 1 511 ? -0.934 -0.862 -20.156 1 97.88 511 ILE B CA 1
ATOM 8639 C C . ILE B 1 511 ? -0.93 -2.287 -19.609 1 97.88 511 ILE B C 1
ATOM 8641 O O . ILE B 1 511 ? -0.231 -3.158 -20.141 1 97.88 511 ILE B O 1
ATOM 8645 N N . MET B 1 512 ? -1.646 -2.529 -18.547 1 97.88 512 MET B N 1
ATOM 8646 C CA . MET B 1 512 ? -1.771 -3.873 -18 1 97.88 512 MET B CA 1
ATOM 8647 C C . MET B 1 512 ? -2.523 -4.789 -18.953 1 97.88 512 MET B C 1
ATOM 8649 O O . MET B 1 512 ? -3.754 -4.762 -19.016 1 97.88 512 MET B O 1
ATOM 8653 N N . SER B 1 513 ? -1.781 -5.66 -19.625 1 98.12 513 SER B N 1
ATOM 8654 C CA . SER B 1 513 ? -2.365 -6.477 -20.672 1 98.12 513 SER B CA 1
ATOM 8655 C C . SER B 1 513 ? -2.244 -7.965 -20.359 1 98.12 513 SER B C 1
ATOM 8657 O O . SER B 1 513 ? -1.357 -8.375 -19.609 1 98.12 513 SER B O 1
ATOM 8659 N N . ASP B 1 514 ? -3.148 -8.695 -20.844 1 97.06 514 ASP B N 1
ATOM 8660 C CA . ASP B 1 514 ? -3.154 -10.148 -20.75 1 97.06 514 ASP B CA 1
ATOM 8661 C C . ASP B 1 514 ? -2.99 -10.789 -22.125 1 97.06 514 ASP B C 1
ATOM 8663 O O . ASP B 1 514 ? -3.51 -10.281 -23.125 1 97.06 514 ASP B O 1
ATOM 8667 N N . TYR B 1 515 ? -2.205 -11.852 -22.266 1 96.62 515 TYR B N 1
ATOM 8668 C CA . TYR B 1 515 ? -2.029 -12.609 -23.5 1 96.62 515 TYR B CA 1
ATOM 8669 C C . TYR B 1 515 ? -2.59 -14.023 -23.359 1 96.62 515 TYR B C 1
ATOM 8671 O O . TYR B 1 515 ? -2.297 -14.719 -22.391 1 96.62 515 TYR B O 1
ATOM 8679 N N . ASP B 1 516 ? -3.432 -14.414 -24.266 1 93.31 516 ASP B N 1
ATOM 8680 C CA . ASP B 1 516 ? -4.047 -15.734 -24.25 1 93.31 516 ASP B CA 1
ATOM 8681 C C . ASP B 1 516 ? -4.176 -16.312 -25.656 1 93.31 516 ASP B C 1
ATOM 8683 O O . ASP B 1 516 ? -4.672 -15.633 -26.562 1 93.31 516 ASP B O 1
ATOM 8687 N N . GLU B 1 517 ? -3.773 -17.484 -25.922 1 92.81 517 GLU B N 1
ATOM 8688 C CA . GLU B 1 517 ? -3.918 -18.141 -27.203 1 92.81 517 GLU B CA 1
ATOM 8689 C C . GLU B 1 517 ? -4.547 -19.531 -27.062 1 92.81 517 GLU B C 1
ATOM 8691 O O . GLU B 1 517 ? -4.52 -20.328 -28 1 92.81 517 GLU B O 1
ATOM 8696 N N . SER B 1 518 ? -5.031 -19.781 -25.875 1 88.25 518 SER B N 1
ATOM 8697 C CA . SER B 1 518 ? -5.598 -21.094 -25.578 1 88.25 518 SER B CA 1
ATOM 8698 C C . SER B 1 518 ? -7.059 -21.172 -26 1 88.25 518 SER B C 1
ATOM 8700 O O . SER B 1 518 ? -7.844 -20.266 -25.734 1 88.25 518 SER B O 1
ATOM 8702 N N . GLY B 1 519 ? -7.418 -22.266 -26.656 1 88.12 519 GLY B N 1
ATOM 8703 C CA . GLY B 1 519 ? -8.812 -22.453 -27.016 1 88.12 519 GLY B CA 1
ATOM 8704 C C . GLY B 1 519 ? -9.258 -21.594 -28.188 1 88.12 519 GLY B C 1
ATOM 8705 O O . GLY B 1 519 ? -8.422 -21.016 -28.891 1 88.12 519 GLY B O 1
ATOM 8706 N N . THR B 1 520 ? -10.625 -21.594 -28.375 1 92.25 520 THR B N 1
ATOM 8707 C CA . THR B 1 520 ? -11.195 -20.812 -29.469 1 92.25 520 THR B CA 1
ATOM 8708 C C . THR B 1 520 ? -11.32 -19.344 -29.078 1 92.25 520 THR B C 1
ATOM 8710 O O . THR B 1 520 ? -11.273 -19 -27.891 1 92.25 520 THR B O 1
ATOM 8713 N N . ILE B 1 521 ? -11.406 -18.516 -30.047 1 93.12 521 ILE B N 1
ATOM 8714 C CA . ILE B 1 521 ? -11.492 -17.078 -29.812 1 93.12 521 ILE B CA 1
ATOM 8715 C C . ILE B 1 521 ? -12.734 -16.766 -28.969 1 93.12 521 ILE B C 1
ATOM 8717 O O . ILE B 1 521 ? -12.703 -15.891 -28.109 1 93.12 521 ILE B O 1
ATOM 8721 N N . GLY B 1 522 ? -13.883 -17.391 -29.266 1 92.06 522 GLY B N 1
ATOM 8722 C CA . GLY B 1 522 ? -15.094 -17.203 -28.484 1 92.06 522 GLY B CA 1
ATOM 8723 C C . GLY B 1 522 ? -14.922 -17.5 -27.016 1 92.06 522 GLY B C 1
ATOM 8724 O O . GLY B 1 522 ? -15.391 -16.75 -26.156 1 92.06 522 GLY B O 1
ATOM 8725 N N . LYS B 1 523 ? -14.25 -18.609 -26.766 1 93.5 523 LYS B N 1
ATOM 8726 C CA . LYS B 1 523 ? -14 -18.984 -25.391 1 93.5 523 LYS B CA 1
ATOM 8727 C C . LYS B 1 523 ? -13.078 -17.984 -24.703 1 93.5 523 LYS B C 1
ATOM 8729 O O . LYS B 1 523 ? -13.25 -17.688 -23.516 1 93.5 523 LYS B O 1
ATOM 8734 N N . ARG B 1 524 ? -12.102 -17.484 -25.406 1 95 524 ARG B N 1
ATOM 8735 C CA . ARG B 1 524 ? -11.195 -16.484 -24.875 1 95 524 ARG B CA 1
ATOM 8736 C C . ARG B 1 524 ? -11.938 -15.188 -24.531 1 95 524 ARG B C 1
ATOM 8738 O O . ARG B 1 524 ? -11.719 -14.594 -23.484 1 95 524 ARG B O 1
ATOM 8745 N N . TYR B 1 525 ? -12.789 -14.766 -25.453 1 95.44 525 TYR B N 1
ATOM 8746 C CA . TYR B 1 525 ? -13.602 -13.578 -25.203 1 95.44 525 TYR B CA 1
ATOM 8747 C C . TYR B 1 525 ? -14.445 -13.75 -23.938 1 95.44 525 TYR B C 1
ATOM 8749 O O . TYR B 1 525 ? -14.562 -12.82 -23.141 1 95.44 525 TYR B O 1
ATOM 8757 N N . ARG B 1 526 ? -14.992 -14.906 -23.766 1 94.88 526 ARG B N 1
ATOM 8758 C CA . ARG B 1 526 ? -15.844 -15.172 -22.609 1 94.88 526 ARG B CA 1
ATOM 8759 C C . ARG B 1 526 ? -15.047 -15.109 -21.312 1 94.88 526 ARG B C 1
ATOM 8761 O O . ARG B 1 526 ? -15.523 -14.57 -20.312 1 94.88 526 ARG B O 1
ATOM 8768 N N . ARG B 1 527 ? -13.859 -15.688 -21.328 1 95.25 527 ARG B N 1
ATOM 8769 C CA . ARG B 1 527 ? -12.992 -15.633 -20.156 1 95.25 527 ARG B CA 1
ATOM 8770 C C . ARG B 1 527 ? -12.625 -14.188 -19.812 1 95.25 527 ARG B C 1
ATOM 8772 O O . ARG B 1 527 ? -12.578 -13.82 -18.641 1 95.25 527 ARG B O 1
ATOM 8779 N N . ASN B 1 528 ? -12.344 -13.414 -20.844 1 97.19 528 ASN B N 1
ATOM 8780 C CA . ASN B 1 528 ? -11.977 -12.016 -20.641 1 97.19 528 ASN B CA 1
ATOM 8781 C C . ASN B 1 528 ? -13.141 -11.203 -20.078 1 97.19 528 ASN B C 1
ATOM 8783 O O . ASN B 1 528 ? -12.953 -10.359 -19.203 1 97.19 528 ASN B O 1
ATOM 8787 N N . ASP B 1 529 ? -14.328 -11.461 -20.656 1 97.81 529 ASP B N 1
ATOM 8788 C CA . ASP B 1 529 ? -15.523 -10.797 -20.156 1 97.81 529 ASP B CA 1
ATOM 8789 C C . ASP B 1 529 ? -15.75 -11.109 -18.672 1 97.81 529 ASP B C 1
ATOM 8791 O O . ASP B 1 529 ? -16.094 -10.227 -17.891 1 97.81 529 ASP B O 1
ATOM 8795 N N . GLU B 1 530 ? -15.508 -12.305 -18.375 1 97.38 530 GLU B N 1
ATOM 8796 C CA . GLU B 1 530 ? -15.781 -12.82 -17.031 1 97.38 530 GLU B CA 1
ATOM 8797 C C . GLU B 1 530 ? -14.891 -12.141 -15.992 1 97.38 530 GLU B C 1
ATOM 8799 O O . GLU B 1 530 ? -15.297 -11.961 -14.844 1 97.38 530 GLU B O 1
ATOM 8804 N N . ILE B 1 531 ? -13.703 -11.703 -16.375 1 98.12 531 ILE B N 1
ATOM 8805 C CA . ILE B 1 531 ? -12.812 -11.078 -15.406 1 98.12 531 ILE B CA 1
ATOM 8806 C C . ILE B 1 531 ? -12.766 -9.57 -15.641 1 98.12 531 ILE B C 1
ATOM 8808 O O . ILE B 1 531 ? -11.984 -8.867 -15 1 98.12 531 ILE B O 1
ATOM 8812 N N . GLY B 1 532 ? -13.516 -9.094 -16.609 1 98.5 532 GLY B N 1
ATOM 8813 C CA . GLY B 1 532 ? -13.82 -7.676 -16.719 1 98.5 532 GLY B CA 1
ATOM 8814 C C . GLY B 1 532 ? -12.805 -6.91 -17.562 1 98.5 532 GLY B C 1
ATOM 8815 O O . GLY B 1 532 ? -12.609 -5.711 -17.359 1 98.5 532 GLY B O 1
ATOM 8816 N N . ILE B 1 533 ? -12.102 -7.527 -18.516 1 98.69 533 ILE B N 1
ATOM 8817 C CA . ILE B 1 533 ? -11.164 -6.824 -19.375 1 98.69 533 ILE B CA 1
ATOM 8818 C C . ILE B 1 533 ? -11.93 -5.941 -20.359 1 98.69 533 ILE B C 1
ATOM 8820 O O . ILE B 1 533 ? -12.703 -6.445 -21.172 1 98.69 533 ILE B O 1
ATOM 8824 N N . PRO B 1 534 ? -11.672 -4.676 -20.406 1 98.5 534 PRO B N 1
ATOM 8825 C CA . PRO B 1 534 ? -12.484 -3.746 -21.188 1 98.5 534 PRO B CA 1
ATOM 8826 C C . PRO B 1 534 ? -12.352 -3.969 -22.688 1 98.5 534 PRO B C 1
ATOM 8828 O O . PRO B 1 534 ? -13.336 -3.865 -23.438 1 98.5 534 PRO B O 1
ATOM 8831 N N . PHE B 1 535 ? -11.102 -4.289 -23.125 1 98.56 535 PHE B N 1
ATOM 8832 C CA . PHE B 1 535 ? -10.867 -4.379 -24.562 1 98.56 535 PHE B CA 1
ATOM 8833 C C . PHE B 1 535 ? -10.078 -5.633 -24.906 1 98.56 535 PHE B C 1
ATOM 8835 O O . PHE B 1 535 ? -9.203 -6.051 -24.141 1 98.56 535 PHE B O 1
ATOM 8842 N N . SER B 1 536 ? -10.406 -6.215 -26.031 1 98.25 536 SER B N 1
ATOM 8843 C CA . SER B 1 536 ? -9.664 -7.344 -26.594 1 98.25 536 SER B CA 1
ATOM 8844 C C . SER B 1 536 ? -9.133 -7.023 -27.984 1 98.25 536 SER B C 1
ATOM 8846 O O . SER B 1 536 ? -9.859 -6.484 -28.828 1 98.25 536 SER B O 1
ATOM 8848 N N . VAL B 1 537 ? -7.922 -7.254 -28.172 1 98.56 537 VAL B N 1
ATOM 8849 C CA . VAL B 1 537 ? -7.27 -7.055 -29.469 1 98.56 537 VAL B CA 1
ATOM 8850 C C . VAL B 1 537 ? -7.023 -8.406 -30.125 1 98.56 537 VAL B C 1
ATOM 8852 O O . VAL B 1 537 ? -6.375 -9.281 -29.547 1 98.56 537 VAL B O 1
ATOM 8855 N N . THR B 1 538 ? -7.496 -8.602 -31.297 1 97.94 538 THR B N 1
ATOM 8856 C CA . THR B 1 538 ? -7.355 -9.867 -32 1 97.94 538 THR B CA 1
ATOM 8857 C C . THR B 1 538 ? -6.547 -9.68 -33.281 1 97.94 538 THR B C 1
ATOM 8859 O O . THR B 1 538 ? -6.828 -8.773 -34.062 1 97.94 538 THR B O 1
ATOM 8862 N N . ILE B 1 539 ? -5.594 -10.469 -33.469 1 97.88 539 ILE B N 1
ATOM 8863 C CA . ILE B 1 539 ? -4.727 -10.477 -34.656 1 97.88 539 ILE B CA 1
ATOM 8864 C C . ILE B 1 539 ? -5.145 -11.602 -35.594 1 97.88 539 ILE B C 1
ATOM 8866 O O . ILE B 1 539 ? -5.242 -12.766 -35.188 1 97.88 539 ILE B O 1
ATOM 8870 N N . ASP B 1 540 ? -5.438 -11.32 -36.781 1 95.88 540 ASP B N 1
ATOM 8871 C CA . ASP B 1 540 ? -5.805 -12.312 -37.812 1 95.88 540 ASP B CA 1
ATOM 8872 C C . ASP B 1 540 ? -4.902 -12.203 -39.031 1 95.88 540 ASP B C 1
ATOM 8874 O O . ASP B 1 540 ? -3.854 -11.555 -38.969 1 95.88 540 ASP B O 1
ATOM 8878 N N . PHE B 1 541 ? -5.273 -12.906 -40.062 1 95.62 541 PHE B N 1
ATOM 8879 C CA . PHE B 1 541 ? -4.395 -13.008 -41.25 1 95.62 541 PHE B CA 1
ATOM 8880 C C . PHE B 1 541 ? -4.309 -11.68 -41.969 1 95.62 541 PHE B C 1
ATOM 8882 O O . PHE B 1 541 ? -3.287 -11.367 -42.594 1 95.62 541 PHE B O 1
ATOM 8889 N N . ASP B 1 542 ? -5.332 -10.875 -41.938 1 95.19 542 ASP B N 1
ATOM 8890 C CA . ASP B 1 542 ? -5.289 -9.547 -42.562 1 95.19 542 ASP B CA 1
ATOM 8891 C C . ASP B 1 542 ? -4.207 -8.68 -41.906 1 95.19 542 ASP B C 1
ATOM 8893 O O . ASP B 1 542 ? -3.621 -7.824 -42.562 1 95.19 542 ASP B O 1
ATOM 8897 N N . THR B 1 543 ? -3.908 -8.859 -40.594 1 95.94 543 THR B N 1
ATOM 8898 C CA . THR B 1 543 ? -2.889 -8.117 -39.875 1 95.94 543 THR B CA 1
ATOM 8899 C C . THR B 1 543 ? -1.509 -8.344 -40.469 1 95.94 543 THR B C 1
ATOM 8901 O O . THR B 1 543 ? -0.654 -7.457 -40.438 1 95.94 543 THR B O 1
ATOM 8904 N N . ILE B 1 544 ? -1.342 -9.531 -41.031 1 94.56 544 ILE B N 1
ATOM 8905 C CA . ILE B 1 544 ? -0.033 -9.883 -41.594 1 94.56 544 ILE B CA 1
ATOM 8906 C C . ILE B 1 544 ? 0.012 -9.578 -43.094 1 94.56 544 ILE B C 1
ATOM 8908 O O . ILE B 1 544 ? 1.058 -9.195 -43.594 1 94.56 544 ILE B O 1
ATOM 8912 N N . GLU B 1 545 ? -1.083 -9.742 -43.781 1 94.44 545 GLU B N 1
ATOM 8913 C CA . GLU B 1 545 ? -1.11 -9.727 -45.25 1 94.44 545 GLU B CA 1
ATOM 8914 C C . GLU B 1 545 ? -1.339 -8.32 -45.781 1 94.44 545 GLU B C 1
ATOM 8916 O O . GLU B 1 545 ? -0.846 -7.969 -46.844 1 94.44 545 GLU B O 1
ATOM 8921 N N . LYS B 1 546 ? -2.082 -7.582 -45.031 1 94.75 546 LYS B N 1
ATOM 8922 C CA . LYS B 1 546 ? -2.457 -6.266 -45.531 1 94.75 546 LYS B CA 1
ATOM 8923 C C . LYS B 1 546 ? -1.425 -5.211 -45.156 1 94.75 546 LYS B C 1
ATOM 8925 O O . LYS B 1 546 ? -0.754 -5.34 -44.125 1 94.75 546 LYS B O 1
ATOM 8930 N N . GLU B 1 547 ? -1.344 -4.18 -45.844 1 91.75 547 GLU B N 1
ATOM 8931 C CA . GLU B 1 547 ? -0.344 -3.125 -45.688 1 91.75 547 GLU B CA 1
ATOM 8932 C C . GLU B 1 547 ? -0.562 -2.344 -44.406 1 91.75 547 GLU B C 1
ATOM 8934 O O . GLU B 1 547 ? 0.399 -1.98 -43.719 1 91.75 547 GLU B O 1
ATOM 8939 N N . ASN B 1 548 ? -1.74 -2.094 -44.062 1 92.62 548 ASN B N 1
ATOM 8940 C CA . ASN B 1 548 ? -2.018 -1.293 -42.875 1 92.62 548 ASN B CA 1
ATOM 8941 C C . ASN B 1 548 ? -2.023 -2.148 -41.594 1 92.62 548 ASN B C 1
ATOM 8943 O O . ASN B 1 548 ? -2.217 -1.633 -40.5 1 92.62 548 ASN B O 1
ATOM 8947 N N . LYS B 1 549 ? -1.865 -3.453 -41.719 1 96.25 549 LYS B N 1
ATOM 8948 C CA . LYS B 1 549 ? -1.763 -4.406 -40.625 1 96.25 549 LYS B CA 1
ATOM 8949 C C . LYS B 1 549 ? -2.896 -4.211 -39.625 1 96.25 549 LYS B C 1
ATOM 8951 O O . LYS B 1 549 ? -2.652 -4.035 -38.406 1 96.25 549 LYS B O 1
ATOM 8956 N N . PRO B 1 550 ? -4.133 -4.273 -40.156 1 96.94 550 PRO B N 1
ATOM 8957 C CA . PRO B 1 550 ? -5.277 -4.008 -39.281 1 96.94 550 PRO B CA 1
ATOM 8958 C C . PRO B 1 550 ? -5.414 -5.031 -38.156 1 96.94 550 PRO B C 1
ATOM 8960 O O . PRO B 1 550 ? -5.152 -6.219 -38.375 1 96.94 550 PRO B O 1
ATOM 8963 N N . VAL B 1 551 ? -5.758 -4.559 -36.969 1 97.81 551 VAL B N 1
ATOM 8964 C CA . VAL B 1 551 ? -6.102 -5.402 -35.844 1 97.81 551 VAL B CA 1
ATOM 8965 C C . VAL B 1 551 ? -7.523 -5.09 -35.375 1 97.81 551 VAL B C 1
ATOM 8967 O O . VAL B 1 551 ? -7.996 -3.959 -35.531 1 97.81 551 VAL B O 1
ATOM 8970 N N . THR B 1 552 ? -8.203 -6.039 -34.844 1 97.56 552 THR B N 1
ATOM 8971 C CA . THR B 1 552 ? -9.578 -5.879 -34.375 1 97.56 552 THR B CA 1
ATOM 8972 C C . THR B 1 552 ? -9.617 -5.598 -32.875 1 97.56 552 THR B C 1
ATOM 8974 O O . THR B 1 552 ? -9 -6.316 -32.094 1 97.56 552 THR B O 1
ATOM 8977 N N . ILE B 1 553 ? -10.25 -4.543 -32.5 1 98.19 553 ILE B N 1
ATOM 8978 C CA . ILE B 1 553 ? -10.492 -4.242 -31.094 1 98.19 553 ILE B CA 1
ATOM 8979 C C . ILE B 1 553 ? -11.953 -4.492 -30.75 1 98.19 553 ILE B C 1
ATOM 8981 O O . ILE B 1 553 ? -12.852 -3.99 -31.422 1 98.19 553 ILE B O 1
ATOM 8985 N N . ARG B 1 554 ? -12.203 -5.293 -29.766 1 97.81 554 ARG B N 1
ATOM 8986 C CA . ARG B 1 554 ? -13.547 -5.59 -29.297 1 97.81 554 ARG B CA 1
ATOM 8987 C C . ARG B 1 554 ? -13.828 -4.906 -27.953 1 97.81 554 ARG B C 1
ATOM 8989 O O . ARG B 1 554 ? -13.008 -4.957 -27.047 1 97.81 554 ARG B O 1
ATOM 8996 N N . ASP B 1 555 ? -14.953 -4.273 -27.891 1 97.62 555 ASP B N 1
ATOM 8997 C CA . ASP B 1 555 ? -15.422 -3.666 -26.656 1 97.62 555 ASP B CA 1
ATOM 8998 C C . ASP B 1 555 ? -16.172 -4.68 -25.781 1 97.62 555 ASP B C 1
ATOM 9000 O O . ASP B 1 555 ? -17.094 -5.348 -26.266 1 97.62 555 ASP B O 1
ATOM 9004 N N . ARG B 1 556 ? -15.812 -4.848 -24.531 1 97.62 556 ARG B N 1
ATOM 9005 C CA . ARG B 1 556 ? -16.359 -5.84 -23.609 1 97.62 556 ARG B CA 1
ATOM 9006 C C . ARG B 1 556 ? -17.875 -5.691 -23.484 1 97.62 556 ARG B C 1
ATOM 9008 O O . ARG B 1 556 ? -18.609 -6.672 -23.594 1 97.62 556 ARG B O 1
ATOM 9015 N N . ASP B 1 557 ? -18.328 -4.477 -23.281 1 96.5 557 ASP B N 1
ATOM 9016 C CA . ASP B 1 557 ? -19.703 -4.246 -22.875 1 96.5 557 ASP B CA 1
ATOM 9017 C C . ASP B 1 557 ? -20.656 -4.387 -24.078 1 96.5 557 ASP B C 1
ATOM 9019 O O . ASP B 1 557 ? -21.688 -5.043 -23.984 1 96.5 557 ASP B O 1
ATOM 9023 N N . THR B 1 558 ? -20.297 -3.824 -25.25 1 94.44 558 THR B N 1
ATOM 9024 C CA . THR B 1 558 ? -21.188 -3.805 -26.406 1 94.44 558 THR B CA 1
ATOM 9025 C C . THR B 1 558 ? -20.906 -4.977 -27.344 1 94.44 558 THR B C 1
ATOM 9027 O O . THR B 1 558 ? -21.703 -5.297 -28.219 1 94.44 558 THR B O 1
ATOM 9030 N N . MET B 1 559 ? -19.688 -5.547 -27.234 1 93.94 559 MET B N 1
ATOM 9031 C CA . MET B 1 559 ? -19.188 -6.625 -28.078 1 93.94 559 MET B CA 1
ATOM 9032 C C . MET B 1 559 ? -18.953 -6.133 -29.516 1 93.94 559 MET B C 1
ATOM 9034 O O . MET B 1 559 ? -18.609 -6.922 -30.391 1 93.94 559 MET B O 1
ATOM 9038 N N . LYS B 1 560 ? -19.125 -4.844 -29.672 1 95.69 560 LYS B N 1
ATOM 9039 C CA . LYS B 1 560 ? -18.812 -4.27 -30.984 1 95.69 560 LYS B CA 1
ATOM 9040 C C . LYS B 1 560 ? -17.312 -4.344 -31.266 1 95.69 560 LYS B C 1
ATOM 9042 O O . LYS B 1 560 ? -16.5 -4.434 -30.344 1 95.69 560 LYS B O 1
ATOM 9047 N N . GLN B 1 561 ? -16.984 -4.32 -32.562 1 96.75 561 GLN B N 1
ATOM 9048 C CA . GLN B 1 561 ? -15.594 -4.438 -32.969 1 96.75 561 GLN B CA 1
ATOM 9049 C C . GLN B 1 561 ? -15.219 -3.332 -33.938 1 96.75 561 GLN B C 1
ATOM 9051 O O . GLN B 1 561 ? -16.031 -2.918 -34.75 1 96.75 561 GLN B O 1
ATOM 9056 N N . ILE B 1 562 ? -14.008 -2.867 -33.812 1 97.69 562 ILE B N 1
ATOM 9057 C CA . ILE B 1 562 ? -13.477 -1.886 -34.75 1 97.69 562 ILE B CA 1
ATOM 9058 C C . ILE B 1 562 ? -12.117 -2.355 -35.281 1 97.69 562 ILE B C 1
ATOM 9060 O O . ILE B 1 562 ? -11.445 -3.164 -34.625 1 97.69 562 ILE B O 1
ATOM 9064 N N . LEU B 1 563 ? -11.742 -1.924 -36.438 1 97.06 563 LEU B N 1
ATOM 9065 C CA . LEU B 1 563 ? -10.438 -2.18 -37.031 1 97.06 563 LEU B CA 1
ATOM 9066 C C . LEU B 1 563 ? -9.531 -0.962 -36.875 1 97.06 563 LEU B C 1
ATOM 9068 O O . LEU B 1 563 ? -9.945 0.165 -37.156 1 97.06 563 LEU B O 1
ATOM 9072 N N . VAL B 1 564 ? -8.391 -1.17 -36.375 1 97.25 564 VAL B N 1
ATOM 9073 C CA . VAL B 1 564 ? -7.379 -0.129 -36.219 1 97.25 564 VAL B CA 1
ATOM 9074 C C . VAL B 1 564 ? -6.035 -0.638 -36.75 1 97.25 564 VAL B C 1
ATOM 9076 O O . VAL B 1 564 ? -5.781 -1.846 -36.75 1 97.25 564 VAL B O 1
ATOM 9079 N N . SER B 1 565 ? -5.242 0.287 -37.25 1 96.81 565 SER B N 1
ATOM 9080 C CA . SER B 1 565 ? -3.896 -0.111 -37.656 1 96.81 565 SER B CA 1
ATOM 9081 C C . SER B 1 565 ? -3.057 -0.529 -36.438 1 96.81 565 SER B C 1
ATOM 9083 O O . SER B 1 565 ? -3.137 0.087 -35.375 1 96.81 565 SER B O 1
ATOM 9085 N N . ALA B 1 566 ? -2.227 -1.545 -36.656 1 97 566 ALA B N 1
ATOM 9086 C CA . ALA B 1 566 ? -1.352 -2.02 -35.594 1 97 566 ALA B CA 1
ATOM 9087 C C . ALA B 1 566 ? -0.44 -0.902 -35.094 1 97 566 ALA B C 1
ATOM 9089 O O . ALA B 1 566 ? -0.134 -0.83 -33.906 1 97 566 ALA B O 1
ATOM 9090 N N . GLY B 1 567 ? 0.002 -0.072 -35.938 1 96.25 567 GLY B N 1
ATOM 9091 C CA . GLY B 1 567 ? 0.885 1.029 -35.594 1 96.25 567 GLY B CA 1
ATOM 9092 C C . GLY B 1 567 ? 0.23 2.055 -34.688 1 96.25 567 GLY B C 1
ATOM 9093 O O . GLY B 1 567 ? 0.912 2.74 -33.906 1 96.25 567 GLY B O 1
ATOM 9094 N N . ASP B 1 568 ? -1.072 2.146 -34.688 1 96.69 568 ASP B N 1
ATOM 9095 C CA . ASP B 1 568 ? -1.814 3.137 -33.906 1 96.69 568 ASP B CA 1
ATOM 9096 C C . ASP B 1 568 ? -2.412 2.512 -32.656 1 96.69 568 ASP B C 1
ATOM 9098 O O . ASP B 1 568 ? -3.057 3.199 -31.859 1 96.69 568 ASP B O 1
ATOM 9102 N N . LEU B 1 569 ? -2.201 1.284 -32.469 1 97.94 569 LEU B N 1
ATOM 9103 C CA . LEU B 1 569 ? -2.898 0.525 -31.438 1 97.94 569 LEU B CA 1
ATOM 9104 C C . LEU B 1 569 ? -2.68 1.148 -30.062 1 97.94 569 LEU B C 1
ATOM 9106 O O . LEU B 1 569 ? -3.637 1.384 -29.328 1 97.94 569 LEU B O 1
ATOM 9110 N N . VAL B 1 570 ? -1.419 1.432 -29.688 1 97.88 570 VAL B N 1
ATOM 9111 C CA . VAL B 1 570 ? -1.088 1.938 -28.359 1 97.88 570 VAL B CA 1
ATOM 9112 C C . VAL B 1 570 ? -1.781 3.277 -28.125 1 97.88 570 VAL B C 1
ATOM 9114 O O . VAL B 1 570 ? -2.385 3.498 -27.078 1 97.88 570 VAL B O 1
ATOM 9117 N N . ALA B 1 571 ? -1.722 4.141 -29.094 1 96.38 571 ALA B N 1
ATOM 9118 C CA . ALA B 1 571 ? -2.34 5.457 -28.969 1 96.38 571 ALA B CA 1
ATOM 9119 C C . ALA B 1 571 ? -3.854 5.344 -28.828 1 96.38 571 ALA B C 1
ATOM 9121 O O . ALA B 1 571 ? -4.465 6.043 -28.016 1 96.38 571 ALA B O 1
ATOM 9122 N N . VAL B 1 572 ? -4.438 4.504 -29.672 1 97.62 572 VAL B N 1
ATOM 9123 C CA . VAL B 1 572 ? -5.883 4.305 -29.641 1 97.62 572 VAL B CA 1
ATOM 9124 C C . VAL B 1 572 ? -6.293 3.738 -28.281 1 97.62 572 VAL B C 1
ATOM 9126 O O . VAL B 1 572 ? -7.27 4.195 -27.688 1 97.62 572 VAL B O 1
ATOM 9129 N N . MET B 1 573 ? -5.539 2.727 -27.766 1 97.94 573 MET B N 1
ATOM 9130 C CA . MET B 1 573 ? -5.859 2.088 -26.5 1 97.94 573 MET B CA 1
ATOM 9131 C C . MET B 1 573 ? -5.777 3.09 -25.359 1 97.94 573 MET B C 1
ATOM 9133 O O . MET B 1 573 ? -6.637 3.1 -24.469 1 97.94 573 MET B O 1
ATOM 9137 N N . LYS B 1 574 ? -4.719 3.945 -25.375 1 96.06 574 LYS B N 1
ATOM 9138 C CA . LYS B 1 574 ? -4.59 4.969 -24.344 1 96.06 574 LYS B CA 1
ATOM 9139 C C . LYS B 1 574 ? -5.785 5.914 -24.344 1 96.06 574 LYS B C 1
ATOM 9141 O O . LYS B 1 574 ? -6.305 6.277 -23.281 1 96.06 574 LYS B O 1
ATOM 9146 N N . GLY B 1 575 ? -6.211 6.32 -25.516 1 95.75 575 GLY B N 1
ATOM 9147 C CA . GLY B 1 575 ? -7.367 7.191 -25.641 1 95.75 575 GLY B CA 1
ATOM 9148 C C . GLY B 1 575 ? -8.656 6.555 -25.156 1 95.75 575 GLY B C 1
ATOM 9149 O O . GLY B 1 575 ? -9.469 7.207 -24.5 1 95.75 575 GLY B O 1
ATOM 9150 N N . LEU B 1 576 ? -8.836 5.258 -25.5 1 97.25 576 LEU B N 1
ATOM 9151 C CA . LEU B 1 576 ? -10.031 4.539 -25.078 1 97.25 576 LEU B CA 1
ATOM 9152 C C . LEU B 1 576 ? -10.055 4.34 -23.578 1 97.25 576 LEU B C 1
ATOM 9154 O O . LEU B 1 576 ? -11.094 4.535 -22.938 1 97.25 576 LEU B O 1
ATOM 9158 N N . LEU B 1 577 ? -8.914 4.016 -23.016 1 96.88 577 LEU B N 1
ATOM 9159 C CA . LEU B 1 577 ? -8.828 3.711 -21.594 1 96.88 577 LEU B CA 1
ATOM 9160 C C . LEU B 1 577 ? -9.016 4.973 -20.766 1 96.88 577 LEU B C 1
ATOM 9162 O O . LEU B 1 577 ? -9.57 4.914 -19.656 1 96.88 577 LEU B O 1
ATOM 9166 N N . SER B 1 578 ? -8.586 6.137 -21.281 1 92.5 578 SER B N 1
ATOM 9167 C CA . SER B 1 578 ? -8.727 7.395 -20.562 1 92.5 578 SER B CA 1
ATOM 9168 C C . SER B 1 578 ? -10.125 7.984 -20.734 1 92.5 578 SER B C 1
ATOM 9170 O O . SER B 1 578 ? -10.523 8.883 -20 1 92.5 578 SER B O 1
ATOM 9172 N N . GLY B 1 579 ? -10.82 7.57 -21.734 1 90.94 579 GLY B N 1
ATOM 9173 C CA . GLY B 1 579 ? -12.133 8.125 -22.047 1 90.94 579 GLY B CA 1
ATOM 9174 C C . GLY B 1 579 ? -12.07 9.289 -23.016 1 90.94 579 GLY B C 1
ATOM 9175 O O . GLY B 1 579 ? -13.102 9.891 -23.344 1 90.94 579 GLY B O 1
ATOM 9176 N N . GLU B 1 580 ? -10.93 9.562 -23.484 1 89.12 580 GLU B N 1
ATOM 9177 C CA . GLU B 1 580 ? -10.75 10.672 -24.422 1 89.12 580 GLU B CA 1
ATOM 9178 C C . GLU B 1 580 ? -11.297 10.336 -25.797 1 89.12 580 GLU B C 1
ATOM 9180 O O . GLU B 1 580 ? -11.68 11.227 -26.562 1 89.12 580 GLU B O 1
ATOM 9185 N N . LYS B 1 581 ? -11.273 9.062 -26.125 1 92.12 581 LYS B N 1
ATOM 9186 C CA . LYS B 1 581 ? -11.773 8.609 -27.406 1 92.12 581 LYS B CA 1
ATOM 9187 C C . LYS B 1 581 ? -13.047 7.785 -27.25 1 92.12 581 LYS B C 1
ATOM 9189 O O . LYS B 1 581 ? -13.188 7.043 -26.266 1 92.12 581 LYS B O 1
ATOM 9194 N N . ARG B 1 582 ? -13.906 7.938 -28.281 1 92.62 582 ARG B N 1
ATOM 9195 C CA . ARG B 1 582 ? -15.094 7.094 -28.344 1 92.62 582 ARG B CA 1
ATOM 9196 C C . ARG B 1 582 ? -14.82 5.848 -29.188 1 92.62 582 ARG B C 1
ATOM 9198 O O . ARG B 1 582 ? -14.156 5.922 -30.219 1 92.62 582 ARG B O 1
ATOM 9205 N N . PHE B 1 583 ? -15.289 4.742 -28.719 1 95 583 PHE B N 1
ATOM 9206 C CA . PHE B 1 583 ? -14.953 3.447 -29.297 1 95 583 PHE B CA 1
ATOM 9207 C C . PHE B 1 583 ? -15.266 3.422 -30.781 1 95 583 PHE B C 1
ATOM 9209 O O . PHE B 1 583 ? -14.375 3.17 -31.609 1 95 583 PHE B O 1
ATOM 9216 N N . GLU B 1 584 ? -16.484 3.809 -31.188 1 92.75 584 GLU B N 1
ATOM 9217 C CA . GLU B 1 584 ? -16.922 3.672 -32.562 1 92.75 584 GLU B CA 1
ATOM 9218 C C . GLU B 1 584 ? -16.234 4.695 -33.469 1 92.75 584 GLU B C 1
ATOM 9220 O O . GLU B 1 584 ? -16.219 4.539 -34.688 1 92.75 584 GLU B O 1
ATOM 9225 N N . GLU B 1 585 ? -15.586 5.715 -32.906 1 93 585 GLU B N 1
ATOM 9226 C CA . GLU B 1 585 ? -14.906 6.754 -33.688 1 93 585 GLU B CA 1
ATOM 9227 C C . GLU B 1 585 ? -13.414 6.48 -33.781 1 93 585 GLU B C 1
ATOM 9229 O O . GLU B 1 585 ? -12.695 7.184 -34.5 1 93 585 GLU B O 1
ATOM 9234 N N . SER B 1 586 ? -12.992 5.477 -33.125 1 93.94 586 SER B N 1
ATOM 9235 C CA . SER B 1 586 ? -11.555 5.242 -33 1 93.94 586 SER B CA 1
ATOM 9236 C C . SER B 1 586 ? -11.047 4.324 -34.125 1 93.94 586 SER B C 1
ATOM 9238 O O . SER B 1 586 ? -9.844 4.078 -34.219 1 93.94 586 SER B O 1
ATOM 9240 N N . GLY B 1 587 ? -11.945 3.789 -34.906 1 92.25 587 GLY B N 1
ATOM 9241 C CA . GLY B 1 587 ? -11.609 2.885 -35.969 1 92.25 587 GLY B CA 1
ATOM 9242 C C . GLY B 1 587 ? -12.773 2.596 -36.906 1 92.25 587 GLY B C 1
ATOM 9243 O O . GLY B 1 587 ? -13.812 3.254 -36.812 1 92.25 587 GLY B O 1
ATOM 9244 N N . GLU B 1 588 ? -12.477 1.686 -37.812 1 92.12 588 GLU B N 1
ATOM 9245 C CA . GLU B 1 588 ? -13.539 1.261 -38.719 1 92.12 588 GLU B CA 1
ATOM 9246 C C . GLU B 1 588 ? -14.445 0.225 -38.062 1 92.12 588 GLU B C 1
ATOM 9248 O O . GLU B 1 588 ? -13.992 -0.857 -37.688 1 92.12 588 GLU B O 1
ATOM 9253 N N . VAL B 1 589 ? -15.648 0.554 -37.938 1 91.25 589 VAL B N 1
ATOM 9254 C CA . VAL B 1 589 ? -16.594 -0.337 -37.281 1 91.25 589 VAL B CA 1
ATOM 9255 C C . VAL B 1 589 ? -16.844 -1.567 -38.156 1 91.25 589 VAL B C 1
ATOM 9257 O O . VAL B 1 589 ? -17.047 -1.449 -39.375 1 91.25 589 VAL B O 1
ATOM 9260 N N . ILE B 1 590 ? -16.688 -2.68 -37.562 1 85.88 590 ILE B N 1
ATOM 9261 C CA . ILE B 1 590 ? -16.953 -3.939 -38.25 1 85.88 590 ILE B CA 1
ATOM 9262 C C . ILE B 1 590 ? -18.406 -4.355 -38.031 1 85.88 590 ILE B C 1
ATOM 9264 O O . ILE B 1 590 ? -18.891 -4.352 -36.906 1 85.88 590 ILE B O 1
ATOM 9268 N N . SER B 1 591 ? -19.219 -4.332 -39.062 1 66 591 SER B N 1
ATOM 9269 C CA . SER B 1 591 ? -20.594 -4.797 -38.969 1 66 591 SER B CA 1
ATOM 9270 C C . SER B 1 591 ? -20.656 -6.309 -38.781 1 66 591 SER B C 1
ATOM 9272 O O . SER B 1 591 ? -19.922 -7.055 -39.406 1 66 591 SER B O 1
ATOM 9274 N N . ARG B 1 592 ? -21.234 -6.695 -37.719 1 51.59 592 ARG B N 1
ATOM 9275 C CA . ARG B 1 592 ? -21.469 -8.125 -37.5 1 51.59 592 ARG B CA 1
ATOM 9276 C C . ARG B 1 592 ? -22.5 -8.648 -38.5 1 51.59 592 ARG B C 1
ATOM 9278 O O . ARG B 1 592 ? -23.453 -7.941 -38.875 1 51.59 592 ARG B O 1
#